Protein 2W01 (pdb70)

Secondary structure (DSSP, 8-state):
---EEEEEEEEEEE-TTHHHHGGGS-HHHHHHHHHHHHHHHHHHHHHTT-EEEEEETTEEEEEESSSS--TTHHHHHHHHHHHHHHHHHHHHHHHHTTT-PPP--EEEEEEEEEEEEEEE-SS-EEEEEESHHHHHHHHHHHT--TT-EEEEHHHHHHH-TTEEEEEEEEE--TT-SS-EEEEEEEEE-TTT-EESS----/--EEEEEEEEEEEEETTHHHHHTTS-HHHHHHHHHHHHHHHHHHHHHTT-EEEEEETTEEEEEESSSS--TTHHHHHHHHHHHHHHHHHHHHHHHHTTT-PPP-EEEEEEEEEEEEEEES-SSSPEEEEESHHHHHHHHHHHT--TT-EEEEHHHHHHH-TTEEEEEEEEE--SSS-SPEEEEEEEEE-TTT-EE--/---EEEEEEEEEEEEETTHHHHHTTS-HHHHHHHHHHHHHHHHHHHHHTT-EEEEEETTEEEEEESSSS--TTHHHHHHHHHHHHHHHHHHHHHHHHHTT-----EEEEEEEEEEEEEEEESSS-EEEEEESHHHHHHHHHHHTPPTT-EEE-HHHHHHH-TTEEEEEEEEE--TT-SS-EEEEEEEEE-TTT-EE----/----EEEEEEEEEEEETTHHHHGGGS-HHHHHHHHHHHHHHHHHHHHHTT-EEEEEETTEEEEEESSSS--TTHHHHHHHHHHHHHHHHHHHHHHHHHTTPPPP-EEEEEEEEEEEEEEES-TT--EEEEESHHHHHHHHHHHT--TT-EEEEHHHHHHH-TTEEEEEEEEE--TT-SS-EEEEEEEEE-TTT-EE---/--SEEEEEEEEEEEE-TTHHHHHTTS-HHHHHHHHHHHHHHHHHHHHHTT-EEEEEETTEEEEEESSSS--TTHHHHHHHHHHHHHHHHHHHHHHHHTTTSPPP--EEEEEEEEEEEEEEE-SS-EEEEEESHHHHHHHHHHHT--TTEEEEEHHHHHHH-TTEEEEEEEEE--TT-SS-EEEEEEEEE-TTT-EE---/--SEEEEEEEEEEEETTHHHHHTTS-HHHHHHHHHHHHHHHHHHHHHTT-EEEEE-SS-EEEEESSSS--TTHHHHHHHHHHHHHHHHHHHHHHHHHTTSPPP-EEEEEEEEEEEEEEEE-SS-EEEEEESHHHHHHHHHHHT--TTEEEEEHHHHHHH-TTEEE---EEE--TT-SSPEEEEEEEEE-TTT-EE--

Organism: Synechocystis sp. (strain ATCC 27184 / PCC 6803 / Kazusa) (NCBI:txid1111708)

InterPro domains:
  IPR001054 Adenylyl cyclase class-3/4/guanylyl cyclase [PF00211] (441-594)
  IPR001054 Adenylyl cyclase class-3/4/guanylyl cyclase [PS50125] (443-575)
  IPR001054 Adenylyl cyclase class-3/4/guanylyl cyclase [SM00044] (414-603)
  IPR001054 Adenylyl cyclase class-3/4/guanylyl cyclase [cd07302] (442-619)
  IPR007890 CHASE2 [PF05226] (27-339)
  IPR007890 CHASE2 [SM01080] (39-341)
  IPR029787 Nucleotide cyclase [G3DSA:3.30.70.1230] (431-635)
  IPR029787 Nucleotide cyclase [SSF55073] (435-620)
  IPR050697 Adenylyl/Guanylyl Cyclase Class-3/4 [PTHR43081] (352-624)

B-factor: mean 41.44, std 9.76, range [13.48, 147.81]

Radius of gyration: 35.94 Å; Cα contacts (8 Å, |Δi|>4): 2701; chains: 6; bounding box: 97×91×92 Å

Foldseek 3Di:
DAKDKDKKKKKKKAFFPPVPVVVVDDPVLLVVLQCLLVVLLVVLCVVLPWDFQDDDSGMTMIIAPPPHHDLQRLQSRLQSVLVSLVSQVVSQVVNVVVVHHGTFMFMFMEIDIWMWDWDDDDVDIGTDIDDPRSVVRVVQSVVTDGSWYKYFPRSDVSNDPQFAFPDWDWAAPPPRPHITIITTTQHGHPPRPGGSDDPDD/DFFDKDKKKKKKKFFPCLVVQVVPDDVVLLVVLLCLLCVQLVVLCVVLPWDWQDDDSGMTIIIADPPHHDQQSLLSSQQSVLVSLVSLVVSQVVSCVVVHDRTFMFMFMEIDIWIWDWDDDPPDTGTDTDDPRSVVRVVQRVPTDGLWYKYFVVSCVSNDDQFDFPDKDWADDPPDGHITIITTTQHGDPPSNGGRD/DPDKDKDKWKKKKKFFVCVVVCVVVDDPVLQVVLQCLLCVQLVVLCVVLVWAFQDDDRRMTMIIQQPPHGDQQSLQSSVLSVQVSLVVLVVSQCVQVVVVHDRTFMFMFMEIGIWMWDWDDDPPDIGTDTDDPRNVVRVVLRVPDDGLWYKYFPVSDVSNDDQFDFPDWDWDDDDPDPDITIITTTQHGHPPSNGGSDPD/DFPKDWDKKKKKKKFFPCVVVVVVVDDPVLLVVLLCLLVVQLVVLCVVLPWAFQDDDSGMTIIIQCPPHHDQQSLQSSLQSVLVSLVSQVVSQVVNVVVVHDRTFMFMFMEIHTWMWGQDDDPVDTGTDIDDPRNVVRVVQRVPDTGSWYKYWPVSDVSNDDQFAFDDWDWADDPPDDDITIITITAHGDPPRRRGSDD/DFAKDKDKWKKKKKFFVCVVVVCVVDDPVLSVVLLCLLVVQLVVLCVVLVWDFQDCDSGMTIIIQAPPPHDLASLQSRQLSVLVSLVSLVVSQVVSVVVVHDRTFMFMFMEIDIWMWGFDDDDVDTGTDIDDPRSVVSVVQRVVTDGSKYKYFVVSCVSNDDQWAFDDWDWDDDPDRPDTTIITITAHGHPPRPGGGDD/DQKDKDKKKKKKKFFFCVVVVCVVPDDVCLVVLVCLLVVVLVVLQVVLVWDWQDADSGITIIIQPPPHHDLQSLQSRLLSVLVSLVVQVVSQVVVVVVPDDGTFMFMFMEIDIWMWDWDDDPVDIGTDTDDPRNVVSVVQRVVDTGSKYKYFPVSDVSNDDQFAWDDWDFADDDPDDGTTIITITAAGHPPRPGGPD

Solvent-accessible surface area: 49942 Å² total; per-residue (Å²): 79,48,9,18,55,9,88,2,2,0,0,1,0,36,1,68,46,14,39,66,97,0,80,73,33,72,25,102,54,0,0,91,1,0,42,36,0,0,16,52,0,9,91,6,0,66,99,7,44,14,36,57,19,18,17,39,28,16,2,0,7,0,1,0,2,1,76,90,48,107,162,49,14,5,12,25,0,0,0,0,0,0,39,0,11,45,11,9,140,92,0,24,136,88,0,67,69,83,65,23,152,72,10,102,0,0,0,0,0,2,20,14,86,1,3,0,0,65,2,6,25,140,189,90,82,34,48,2,9,6,4,40,51,13,62,28,0,52,106,1,10,59,66,2,88,30,38,44,0,8,0,7,36,70,0,38,135,56,9,27,127,110,7,82,51,109,26,86,118,89,11,101,13,181,88,33,156,83,81,22,58,0,60,27,2,26,2,3,8,119,104,59,93,33,45,34,76,118,155,162,227,208,34,28,67,61,52,80,4,3,0,0,2,3,30,2,60,53,5,23,82,55,1,78,68,26,19,18,43,1,0,10,82,2,0,42,19,0,0,29,65,0,12,92,7,0,100,134,13,52,13,39,29,7,15,1,59,18,29,5,1,7,0,1,1,3,2,86,112,62,138,155,39,10,2,4,69,0,0,0,0,0,0,39,0,17,42,6,12,163,90,0,23,107,96,0,72,47,22,21,8,132,82,13,91,0,0,0,0,0,3,24,12,90,1,1,3,4,80,4,1,29,161,152,228,57,55,57,4,7,8,4,42,53,12,63,18,0,63,87,0,9,68,52,3,92,26,41,43,0,8,0,5,29,78,0,29,130,50,5,28,141,100,7,94,44,117,31,82,114,90,12,115,1,123,77,70,185,107,74,31,51,2,68,35,2,30,2,3,10,113,96,59,87,44,68,30,138,123,132,50,22,54,77,57,85,4,2,0,0,1,1,30,1,62,48,8,24,62,61,1,78,73,35,82,23,104,35,0,8,130,0,0,45,31,0,0,29,62,0,3,85,2,0,90,136,11,51,15,39,33,14,23,8,55,20,15,0,0,8,0,1,1,4,1,72,109,69,112,160,59,13,5,5,52,0,0,0,0,0,0,45,0,10,35,4,10,117,97,1,30,88,83,0,79,51,114,63,38,50,76,7,96,0,0,0,0,0,1,19,12,89,2,3,2,6,89,5,6,18,159,171,100,94,36,44,4,8,5,3,42,54,16,73,41,0,69,85,0,9,49,20,1,8,18,30,3,0,1,0,7,48,74,0,30,152,53,7,29,137,98,7,91,48,84,23,82,34,80,6,106,8,163,85,60,191,86,77,16,54,2,59,5,3,27,3,3,9,112,95,59,94,42,58,32,54,81,144,228,67,47,11,51,73,46,88,2,3,0,0,0,3,28,1,69,47,9,30,76,57,1,82,69,21,71,26,76,56,0,0,49,1,0,8,15,0,0,23,62,0,6,85,6,0,97,131,7,50,16,40,26,12,10,2,41,21,21,1,0,8,0,1,0,5,3,62,103,67,108,184,57,15,4,11,30,0,0,0,0,0,0,42,0,9,40,5,11,100,77,1,25,123,96,0,73,66,97,72,12,82,82,11,89,0,0,0,0,0,1,18,12,86,2,1,1,0,39,0,3,7,166,180,86,76,54,75,2,5,5,3,44,49,14,64,26,0,77,82,0,10,67,70,7,89,27,38,41,0,8,0,4,40,63,0,36,138,58,10,25,135,105,9,91,49,102,32,79,109,94,7,106,6,115,72,33,169,106,81,33,51,0,65,26,3,25,2,3,11,108,93,58,101,35,64,23,93,175,224,94,51,10,62,68,57,86,4,2,0,0,1,1,28,1,71,48,13,32,75,66,1,73,70,39,77,24,108,55,0,1,91,0,0,32,34,0,0,24,57,0,0,81,13,0,78,139,7,42,12,40,31,10,23,0,38,18,13,5,0,6,0,0,0,2,0,60,103,74,98,170,42,11,4,6,30,0,0,0,0,0,0,49,0,12,37,20,14,128,93,0,24,116,82,1,68,67,72,72,19,145,70,13,98,0,0,0,0,0,2,19,16,86,0,2,2,2,41,9,3,26,166,160,96,70,60,23,12,12,9,5,25,46,14,55,6,0,65,52,0,10,68,75,5,95,29,40,40,0,13,0,3,36,63,0,38,151,60,10,30,122,110,7,96,50,113,31,90,119,82,2,98,13,195,75,38,174,71,87,48,52,0,59,35,4,24,0,3,9,113,93,54,93,34,78,48,75,204,125,44,7,31,72,43,80,4,3,0,0,0,0,27,2,67,42,8,32,79,49,1,95,78,45,85,39,96,89,0,7,101,9,0,37,54,0,0,19,47,0,7,103,8,0,97,138,13,49,17,36,44,9,12,14,41,26,31,0,0,8,0,0,0,1,2,75,104,66,107,188,53,11,3,4,27,0,0,0,0,0,0,35,0,10,36,5,8,136,105,1,21,114,81,2,63,54,99,65,45,91,78,17,102,1,0,0,0,0,1,20,12,101,3,2,0,0,71,0,5,16,174,135,82,93,26,46,0,6,2,3,39,55,12,46,24,0,60,64,1,10,52,58,4,97,35,33,36,0,6,0,6,38,73,0,24,115,55,14,13,141,111,7,89,52,96,46,77,108,91,34,117,5,146,84,31,181,89,66,29,51,0,59,18,4,16,0,1,9,114,102,54,86,44,61,33,124

CATH classification: 3.30.70.1230

Structure (mmCIF, N/CA/C/O backbone):
data_2W01
#
_entry.id   2W01
#
_cell.length_a   62.445
_cell.length_b   84.090
_cell.length_c   115.328
_cell.angle_alpha   90.00
_cell.angle_beta   97.40
_cell.angle_gamma   90.00
#
_symmetry.space_group_name_H-M   'P 1 21 1'
#
loop_
_entity.id
_entity.type
_entity.pdbx_description
1 polymer 'ADENYLATE CYCLASE'
2 water water
#
loop_
_atom_site.group_PDB
_atom_site.id
_atom_site.type_symbol
_atom_site.label_atom_id
_atom_site.label_alt_id
_atom_site.label_comp_id
_atom_site.label_asym_id
_atom_site.label_entity_id
_atom_site.label_seq_id
_atom_site.pdbx_PDB_ins_code
_atom_site.Cartn_x
_atom_site.Cartn_y
_atom_site.Cartn_z
_atom_site.occupancy
_atom_site.B_iso_or_equiv
_atom_site.auth_seq_id
_atom_site.auth_comp_id
_atom_site.auth_asym_id
_atom_site.auth_atom_id
_atom_site.pdbx_PDB_model_num
ATOM 1 N N . MET A 1 8 ? -1.524 -13.371 -74.498 1.00 61.32 435 MET A N 1
ATOM 2 C CA . MET A 1 8 ? -0.309 -14.016 -75.066 1.00 61.28 435 MET A CA 1
ATOM 3 C C . MET A 1 8 ? -0.733 -15.219 -75.896 1.00 60.20 435 MET A C 1
ATOM 4 O O . MET A 1 8 ? -0.107 -15.520 -76.919 1.00 60.81 435 MET A O 1
ATOM 9 N N . GLY A 1 9 ? -1.799 -15.896 -75.459 1.00 58.59 436 GLY A N 1
ATOM 10 C CA . GLY A 1 9 ? -2.199 -17.175 -76.064 1.00 55.67 436 GLY A CA 1
ATOM 11 C C . GLY A 1 9 ? -1.570 -18.332 -75.289 1.00 53.85 436 GLY A C 1
ATOM 12 O O . GLY A 1 9 ? -2.082 -19.458 -75.309 1.00 54.26 436 GLY A O 1
ATOM 13 N N . GLY A 1 10 ? -0.449 -18.046 -74.630 1.00 51.49 437 GLY A N 1
ATOM 14 C CA . GLY A 1 10 ? 0.139 -18.910 -73.625 1.00 49.11 437 GLY A CA 1
ATOM 15 C C . GLY A 1 10 ? 1.609 -19.245 -73.812 1.00 46.94 437 GLY A C 1
ATOM 16 O O . GLY A 1 10 ? 1.943 -19.922 -74.750 1.00 47.31 437 GLY A O 1
ATOM 17 N N . ASP A 1 11 ? 2.476 -18.802 -72.898 1.00 45.41 438 ASP A N 1
ATOM 18 C CA . ASP A 1 11 ? 3.873 -19.254 -72.871 1.00 43.36 438 ASP A CA 1
ATOM 19 C C . ASP A 1 11 ? 4.319 -19.623 -71.455 1.00 41.53 438 ASP A C 1
ATOM 20 O O . ASP A 1 11 ? 4.018 -18.918 -70.528 1.00 42.08 438 ASP A O 1
ATOM 25 N N . ARG A 1 12 ? 5.041 -20.728 -71.294 1.00 39.77 439 ARG A N 1
ATOM 26 C CA . ARG A 1 12 ? 5.747 -21.036 -70.041 1.00 37.87 439 ARG A CA 1
ATOM 27 C C . ARG A 1 12 ? 7.230 -20.619 -70.137 1.00 37.77 439 ARG A C 1
ATOM 28 O O . ARG A 1 12 ? 7.928 -21.033 -71.043 1.00 36.95 439 ARG A O 1
ATOM 36 N N . ARG A 1 13 ? 7.702 -19.810 -69.192 1.00 37.08 440 ARG A N 1
ATOM 37 C CA . ARG A 1 13 ? 9.026 -19.220 -69.273 1.00 36.68 440 ARG A CA 1
ATOM 38 C C . ARG A 1 13 ? 9.537 -18.749 -67.893 1.00 35.87 440 ARG A C 1
ATOM 39 O O . ARG A 1 13 ? 8.744 -18.518 -66.980 1.00 34.35 440 ARG A O 1
ATOM 47 N N . PRO A 1 14 ? 10.877 -18.688 -67.750 1.00 35.19 441 PRO A N 1
ATOM 48 C CA . PRO A 1 14 ? 11.526 -18.025 -66.652 1.00 35.24 441 PRO A CA 1
ATOM 49 C C . PRO A 1 14 ? 11.269 -16.512 -66.611 1.00 35.42 441 PRO A C 1
ATOM 50 O O . PRO A 1 14 ? 11.597 -15.757 -67.537 1.00 34.89 441 PRO A O 1
ATOM 54 N N . ILE A 1 15 ? 10.739 -16.058 -65.495 1.00 34.65 442 ILE A N 1
ATOM 55 C CA . ILE A 1 15 ? 10.722 -14.644 -65.282 1.00 35.28 442 ILE A CA 1
ATOM 56 C C . ILE A 1 15 ? 11.087 -14.368 -63.827 1.00 34.45 442 ILE A C 1
ATOM 57 O O . ILE A 1 15 ? 11.232 -15.292 -63.008 1.00 34.46 442 ILE A O 1
ATOM 62 N N . THR A 1 16 ? 11.244 -13.088 -63.521 1.00 32.62 443 THR A N 1
ATOM 63 C CA . THR A 1 16 ? 11.487 -12.679 -62.179 1.00 31.07 443 THR A CA 1
ATOM 64 C C . THR A 1 16 ? 10.265 -11.906 -61.672 1.00 31.65 443 THR A C 1
ATOM 65 O O . THR A 1 16 ? 9.810 -10.976 -62.291 1.00 31.25 443 THR A O 1
ATOM 69 N N . ILE A 1 17 ? 9.717 -12.351 -60.549 1.00 32.29 444 ILE A N 1
ATOM 70 C CA . ILE A 1 17 ? 8.459 -11.800 -60.034 1.00 32.79 444 ILE A CA 1
ATOM 71 C C . ILE A 1 17 ? 8.784 -11.029 -58.775 1.00 31.60 444 ILE A C 1
ATOM 72 O O . ILE A 1 17 ? 9.570 -11.506 -57.983 1.00 32.37 444 ILE A O 1
ATOM 77 N N . LEU A 1 18 ? 8.257 -9.811 -58.669 1.00 30.60 445 LEU A N 1
ATOM 78 C CA . LEU A 1 18 ? 8.390 -8.947 -57.507 1.00 29.87 445 LEU A CA 1
ATOM 79 C C . LEU A 1 18 ? 6.988 -8.618 -57.016 1.00 30.60 445 LEU A C 1
ATOM 80 O O . LEU A 1 18 ? 6.045 -8.344 -57.784 1.00 30.52 445 LEU A O 1
ATOM 85 N N . THR A 1 19 ? 6.845 -8.644 -55.714 1.00 31.43 446 THR A N 1
ATOM 86 C CA . THR A 1 19 ? 5.576 -8.321 -55.113 1.00 32.81 446 THR A CA 1
ATOM 87 C C . THR A 1 19 ? 5.841 -7.457 -53.851 1.00 33.18 446 THR A C 1
ATOM 88 O O . THR A 1 19 ? 6.780 -7.716 -53.098 1.00 33.98 446 THR A O 1
ATOM 92 N N . SER A 1 20 ? 5.063 -6.409 -53.665 1.00 33.75 447 SER A N 1
ATOM 93 C CA . SER A 1 20 ? 5.232 -5.533 -52.489 1.00 35.06 447 SER A CA 1
ATOM 94 C C . SER A 1 20 ? 3.937 -5.440 -51.709 1.00 35.44 447 SER A C 1
ATOM 95 O O . SER A 1 20 ? 2.867 -5.679 -52.211 1.00 35.11 447 SER A O 1
ATOM 98 N N . ASP A 1 21 ? 4.033 -5.099 -50.449 1.00 36.76 448 ASP A N 1
ATOM 99 C CA . ASP A 1 21 ? 2.831 -4.989 -49.699 1.00 37.48 448 ASP A CA 1
ATOM 100 C C . ASP A 1 21 ? 3.115 -4.010 -48.589 1.00 38.01 448 ASP A C 1
ATOM 101 O O . ASP A 1 21 ? 4.285 -3.732 -48.302 1.00 38.42 448 ASP A O 1
ATOM 106 N N . LEU A 1 22 ? 2.066 -3.415 -48.037 1.00 38.19 449 LEU A N 1
ATOM 107 C CA . LEU A 1 22 ? 2.200 -2.352 -47.058 1.00 39.26 449 LEU A CA 1
ATOM 108 C C . LEU A 1 22 ? 1.973 -2.846 -45.619 1.00 40.92 449 LEU A C 1
ATOM 109 O O . LEU A 1 22 ? 1.132 -2.327 -44.930 1.00 41.94 449 LEU A O 1
ATOM 114 N N . ARG A 1 23 ? 2.757 -3.828 -45.186 1.00 43.00 450 ARG A N 1
ATOM 115 C CA . ARG A 1 23 ? 2.857 -4.279 -43.789 1.00 44.28 450 ARG A CA 1
ATOM 116 C C . ARG A 1 23 ? 1.845 -3.595 -42.839 1.00 45.58 450 ARG A C 1
ATOM 117 O O . ARG A 1 23 ? 2.102 -2.486 -42.339 1.00 46.55 450 ARG A O 1
ATOM 125 N N . GLY A 1 24 ? 0.676 -4.204 -42.646 1.00 46.33 451 GLY A N 1
ATOM 126 C CA . GLY A 1 24 ? -0.319 -3.619 -41.745 1.00 48.30 451 GLY A CA 1
ATOM 127 C C . GLY A 1 24 ? -1.044 -2.302 -42.033 1.00 49.05 451 GLY A C 1
ATOM 128 O O . GLY A 1 24 ? -1.551 -1.686 -41.099 1.00 50.52 451 GLY A O 1
ATOM 129 N N . PHE A 1 25 ? -1.133 -1.869 -43.297 1.00 49.14 452 PHE A N 1
ATOM 130 C CA . PHE A 1 25 ? -1.948 -0.696 -43.662 1.00 48.35 452 PHE A CA 1
ATOM 131 C C . PHE A 1 25 ? -3.450 -1.042 -43.794 1.00 49.47 452 PHE A C 1
ATOM 132 O O . PHE A 1 25 ? -4.306 -0.188 -43.554 1.00 49.14 452 PHE A O 1
ATOM 140 N N . THR A 1 26 ? -3.740 -2.290 -44.192 1.00 50.77 453 THR A N 1
ATOM 141 C CA . THR A 1 26 ? -5.063 -2.926 -44.130 1.00 51.97 453 THR A CA 1
ATOM 142 C C . THR A 1 26 ? -5.779 -2.534 -42.840 1.00 52.66 453 THR A C 1
ATOM 143 O O . THR A 1 26 ? -6.855 -1.917 -42.847 1.00 53.02 453 THR A O 1
ATOM 147 N N . SER A 1 27 ? -5.137 -2.919 -41.740 1.00 53.23 454 SER A N 1
ATOM 148 C CA . SER A 1 27 ? -5.609 -2.733 -40.380 1.00 53.86 454 SER A CA 1
ATOM 149 C C . SER A 1 27 ? -5.845 -1.250 -40.149 1.00 53.68 454 SER A C 1
ATOM 150 O O . SER A 1 27 ? -6.980 -0.797 -40.175 1.00 53.91 454 SER A O 1
ATOM 153 N N . THR A 1 28 ? -4.760 -0.501 -39.975 1.00 53.80 455 THR A N 1
ATOM 154 C CA . THR A 1 28 ? -4.806 0.927 -39.612 1.00 53.36 455 THR A CA 1
ATOM 155 C C . THR A 1 28 ? -5.587 1.869 -40.584 1.00 53.22 455 THR A C 1
ATOM 156 O O . THR A 1 28 ? -5.910 2.998 -40.216 1.00 53.06 455 THR A O 1
ATOM 160 N N . SER A 1 29 ? -5.876 1.432 -41.815 1.00 53.35 456 SER A N 1
ATOM 161 C CA . SER A 1 29 ? -6.680 2.255 -42.738 1.00 52.98 456 SER A CA 1
ATOM 162 C C . SER A 1 29 ? -8.148 2.391 -42.287 1.00 52.74 456 SER A C 1
ATOM 163 O O . SER A 1 29 ? -8.849 3.326 -42.687 1.00 52.45 456 SER A O 1
ATOM 166 N N . GLU A 1 30 ? -8.603 1.430 -41.487 1.00 52.21 457 GLU A N 1
ATOM 167 C CA . GLU A 1 30 ? -9.940 1.446 -40.907 1.00 51.77 457 GLU A CA 1
ATOM 168 C C . GLU A 1 30 ? -10.200 2.743 -40.118 1.00 51.81 457 GLU A C 1
ATOM 169 O O . GLU A 1 30 ? -11.351 3.173 -40.012 1.00 51.96 457 GLU A O 1
ATOM 175 N N . GLY A 1 31 ? -9.132 3.359 -39.582 1.00 51.49 458 GLY A N 1
ATOM 176 C CA . GLY A 1 31 ? -9.232 4.636 -38.850 1.00 50.97 458 GLY A CA 1
ATOM 177 C C . GLY A 1 31 ? -9.325 5.913 -39.696 1.00 50.55 458 GLY A C 1
ATOM 178 O O . GLY A 1 31 ? -9.587 6.999 -39.166 1.00 51.65 458 GLY A O 1
ATOM 179 N N . LEU A 1 32 ? -9.148 5.799 -41.005 1.00 49.23 459 LEU A N 1
ATOM 180 C CA . LEU A 1 32 ? -8.946 6.960 -41.865 1.00 48.22 459 LEU A CA 1
ATOM 181 C C . LEU A 1 32 ? -10.199 7.334 -42.604 1.00 47.26 459 LEU A C 1
ATOM 182 O O . LEU A 1 32 ? -11.017 6.481 -42.892 1.00 46.91 459 LEU A O 1
ATOM 187 N N . ASN A 1 33 ? -10.361 8.603 -42.941 1.00 46.85 460 ASN A N 1
ATOM 188 C CA . ASN A 1 33 ? -11.478 8.919 -43.835 1.00 47.47 460 ASN A CA 1
ATOM 189 C C . ASN A 1 33 ? -11.232 8.401 -45.285 1.00 46.26 460 ASN A C 1
ATOM 190 O O . ASN A 1 33 ? -10.106 8.401 -45.746 1.00 46.59 460 ASN A O 1
ATOM 195 N N . PRO A 1 34 ? -12.283 7.938 -45.983 1.00 45.74 461 PRO A N 1
ATOM 196 C CA . PRO A 1 34 ? -12.149 7.243 -47.284 1.00 44.86 461 PRO A CA 1
ATOM 197 C C . PRO A 1 34 ? -11.334 7.977 -48.348 1.00 44.61 461 PRO A C 1
ATOM 198 O O . PRO A 1 34 ? -10.682 7.332 -49.183 1.00 44.41 461 PRO A O 1
ATOM 202 N N . GLU A 1 35 ? -11.366 9.304 -48.313 1.00 44.08 462 GLU A N 1
ATOM 203 C CA . GLU A 1 35 ? -10.543 10.114 -49.192 1.00 44.14 462 GLU A CA 1
ATOM 204 C C . GLU A 1 35 ? -9.066 10.061 -48.844 1.00 43.51 462 GLU A C 1
ATOM 205 O O . GLU A 1 35 ? -8.244 10.099 -49.750 1.00 43.34 462 GLU A O 1
ATOM 211 N N . GLU A 1 36 ? -8.747 9.994 -47.547 1.00 43.19 463 GLU A N 1
ATOM 212 C CA . GLU A 1 36 ? -7.366 9.853 -47.059 1.00 43.37 463 GLU A CA 1
ATOM 213 C C . GLU A 1 36 ? -6.754 8.502 -47.451 1.00 42.46 463 GLU A C 1
ATOM 214 O O . GLU A 1 36 ? -5.587 8.456 -47.843 1.00 42.62 463 GLU A O 1
ATOM 220 N N . VAL A 1 37 ? -7.516 7.411 -47.292 1.00 41.62 464 VAL A N 1
ATOM 221 C CA . VAL A 1 37 ? -7.071 6.054 -47.716 1.00 40.65 464 VAL A CA 1
ATOM 222 C C . VAL A 1 37 ? -6.738 6.077 -49.206 1.00 39.83 464 VAL A C 1
ATOM 223 O O . VAL A 1 37 ? -5.645 5.747 -49.610 1.00 39.96 464 VAL A O 1
ATOM 227 N N . VAL A 1 38 ? -7.682 6.522 -50.015 1.00 38.59 465 VAL A N 1
ATOM 228 C CA . VAL A 1 38 ? -7.483 6.589 -51.462 1.00 38.75 465 VAL A CA 1
ATOM 229 C C . VAL A 1 38 ? -6.292 7.475 -51.875 1.00 38.38 465 VAL A C 1
ATOM 230 O O . VAL A 1 38 ? -5.595 7.145 -52.839 1.00 38.59 465 VAL A O 1
ATOM 234 N N . LYS A 1 39 ? -6.059 8.564 -51.130 1.00 38.02 466 LYS A N 1
ATOM 235 C CA . LYS A 1 39 ? -5.036 9.570 -51.460 1.00 37.91 466 LYS A CA 1
ATOM 236 C C . LYS A 1 39 ? -3.639 9.049 -51.158 1.00 36.85 466 LYS A C 1
ATOM 237 O O . LYS A 1 39 ? -2.714 9.190 -51.971 1.00 37.06 466 LYS A O 1
ATOM 243 N N . VAL A 1 40 ? -3.485 8.475 -49.970 1.00 36.19 467 VAL A N 1
ATOM 244 C CA . VAL A 1 40 ? -2.239 7.857 -49.546 1.00 35.60 467 VAL A CA 1
ATOM 245 C C . VAL A 1 40 ? -1.833 6.733 -50.510 1.00 35.52 467 VAL A C 1
ATOM 246 O O . VAL A 1 40 ? -0.660 6.590 -50.866 1.00 36.03 467 VAL A O 1
ATOM 250 N N . LEU A 1 41 ? -2.821 5.964 -50.945 1.00 35.26 468 LEU A N 1
ATOM 251 C CA . LEU A 1 41 ? -2.624 4.841 -51.824 1.00 35.27 468 LEU A CA 1
ATOM 252 C C . LEU A 1 41 ? -2.237 5.284 -53.238 1.00 35.88 468 LEU A C 1
ATOM 253 O O . LEU A 1 41 ? -1.423 4.654 -53.917 1.00 35.94 468 LEU A O 1
ATOM 258 N N . ASN A 1 42 ? -2.828 6.366 -53.694 1.00 36.56 469 ASN A N 1
ATOM 259 C CA . ASN A 1 42 ? -2.494 6.890 -55.010 1.00 36.83 469 ASN A CA 1
ATOM 260 C C . ASN A 1 42 ? -1.080 7.510 -55.034 1.00 36.15 469 ASN A C 1
ATOM 261 O O . ASN A 1 42 ? -0.357 7.344 -56.009 1.00 36.91 469 ASN A O 1
ATOM 266 N N . ILE A 1 43 ? -0.714 8.221 -53.972 1.00 34.30 470 ILE A N 1
ATOM 267 C CA . ILE A 1 43 ? 0.628 8.745 -53.798 1.00 34.19 470 ILE A CA 1
ATOM 268 C C . ILE A 1 43 ? 1.671 7.601 -53.839 1.00 33.97 470 ILE A C 1
ATOM 269 O O . ILE A 1 43 ? 2.651 7.691 -54.562 1.00 32.52 470 ILE A O 1
ATOM 274 N N . TYR A 1 44 ? 1.432 6.558 -53.044 1.00 33.49 471 TYR A N 1
ATOM 275 C CA . TYR A 1 44 ? 2.246 5.362 -53.050 1.00 34.13 471 TYR A CA 1
ATOM 276 C C . TYR A 1 44 ? 2.325 4.649 -54.436 1.00 33.63 471 TYR A C 1
ATOM 277 O O . TYR A 1 44 ? 3.413 4.401 -54.980 1.00 34.38 471 TYR A O 1
ATOM 286 N N . PHE A 1 45 ? 1.186 4.372 -55.008 1.00 32.94 472 PHE A N 1
ATOM 287 C CA . PHE A 1 45 ? 1.108 3.704 -56.317 1.00 34.58 472 PHE A CA 1
ATOM 288 C C . PHE A 1 45 ? 1.743 4.480 -57.459 1.00 34.52 472 PHE A C 1
ATOM 289 O O . PHE A 1 45 ? 2.429 3.892 -58.284 1.00 35.08 472 PHE A O 1
ATOM 297 N N . GLY A 1 46 ? 1.486 5.788 -57.500 1.00 34.39 473 GLY A N 1
ATOM 298 C CA . GLY A 1 46 ? 2.078 6.691 -58.473 1.00 34.78 473 GLY A CA 1
ATOM 299 C C . GLY A 1 46 ? 3.583 6.692 -58.401 1.00 35.17 473 GLY A C 1
ATOM 300 O O . GLY A 1 46 ? 4.232 6.529 -59.408 1.00 36.20 473 GLY A O 1
ATOM 301 N N . LYS A 1 47 ? 4.123 6.891 -57.199 1.00 35.47 474 LYS A N 1
ATOM 302 C CA . LYS A 1 47 ? 5.551 6.841 -56.913 1.00 35.58 474 LYS A CA 1
ATOM 303 C C . LYS A 1 47 ? 6.209 5.468 -57.213 1.00 35.38 474 LYS A C 1
ATOM 304 O O . LYS A 1 47 ? 7.272 5.414 -57.848 1.00 34.81 474 LYS A O 1
ATOM 310 N N . MET A 1 48 ? 5.595 4.362 -56.784 1.00 35.28 475 MET A N 1
ATOM 311 C CA . MET A 1 48 ? 6.129 3.023 -57.145 1.00 35.30 475 MET A CA 1
ATOM 312 C C . MET A 1 48 ? 6.155 2.779 -58.651 1.00 35.18 475 MET A C 1
ATOM 313 O O . MET A 1 48 ? 7.097 2.154 -59.152 1.00 34.46 475 MET A O 1
ATOM 318 N N . ALA A 1 49 ? 5.094 3.212 -59.337 1.00 34.40 476 ALA A N 1
ATOM 319 C CA . ALA A 1 49 ? 4.917 3.042 -60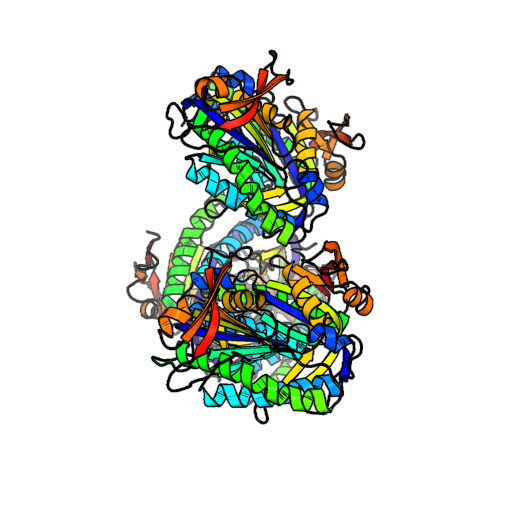.808 1.00 35.42 476 ALA A CA 1
ATOM 320 C C . ALA A 1 49 ? 6.012 3.737 -61.610 1.00 35.53 476 ALA A C 1
ATOM 321 O O . ALA A 1 49 ? 6.436 3.245 -62.628 1.00 35.31 476 ALA A O 1
ATOM 323 N N . ASP A 1 50 ? 6.456 4.884 -61.112 1.00 36.76 477 ASP A N 1
ATOM 324 C CA . ASP A 1 50 ? 7.672 5.551 -61.583 1.00 37.19 477 ASP A CA 1
ATOM 325 C C . ASP A 1 50 ? 8.925 4.722 -61.462 1.00 36.71 477 ASP A C 1
ATOM 326 O O . ASP A 1 50 ? 9.640 4.592 -62.420 1.00 36.58 477 ASP A O 1
ATOM 331 N N . VAL A 1 51 ? 9.203 4.151 -60.297 1.00 37.36 478 VAL A N 1
ATOM 332 C CA . VAL A 1 51 ? 10.413 3.344 -60.174 1.00 37.59 478 VAL A CA 1
ATOM 333 C C . VAL A 1 51 ? 10.361 2.038 -60.981 1.00 36.46 478 VAL A C 1
ATOM 334 O O . VAL A 1 51 ? 11.349 1.680 -61.586 1.00 36.52 478 VAL A O 1
ATOM 338 N N . ILE A 1 52 ? 9.206 1.377 -61.033 1.00 35.71 479 ILE A N 1
ATOM 339 C CA . ILE A 1 52 ? 9.019 0.147 -61.810 1.00 34.88 479 ILE A CA 1
ATOM 340 C C . ILE A 1 52 ? 9.297 0.339 -63.305 1.00 36.46 479 ILE A C 1
ATOM 341 O O . ILE A 1 52 ? 10.009 -0.467 -63.942 1.00 36.54 479 ILE A O 1
ATOM 346 N N . THR A 1 53 ? 8.731 1.424 -63.836 1.00 37.13 480 THR A N 1
ATOM 347 C CA . THR A 1 53 ? 8.841 1.837 -65.209 1.00 37.83 480 THR A CA 1
ATOM 348 C C . THR A 1 53 ? 10.282 2.179 -65.578 1.00 38.23 480 THR A C 1
ATOM 349 O O . THR A 1 53 ? 10.776 1.717 -66.602 1.00 38.54 480 THR A O 1
ATOM 353 N N . HIS A 1 54 ? 10.969 2.913 -64.705 1.00 38.60 481 HIS A N 1
ATOM 354 C CA . HIS A 1 54 ? 12.393 3.224 -64.836 1.00 38.56 481 HIS A CA 1
ATOM 355 C C . HIS A 1 54 ? 13.223 1.937 -64.880 1.00 38.58 481 HIS A C 1
ATOM 356 O O . HIS A 1 54 ? 14.234 1.861 -65.567 1.00 39.26 481 HIS A O 1
ATOM 363 N N . HIS A 1 55 ? 12.801 0.906 -64.168 1.00 37.22 482 HIS A N 1
ATOM 364 C CA . HIS A 1 55 ? 13.512 -0.348 -64.282 1.00 36.45 482 HIS A CA 1
ATOM 365 C C . HIS A 1 55 ? 12.982 -1.381 -65.287 1.00 36.08 482 HIS A C 1
ATOM 366 O O . HIS A 1 55 ? 13.424 -2.539 -65.279 1.00 35.21 482 HIS A O 1
ATOM 373 N N . GLY A 1 56 ? 12.039 -0.966 -66.134 1.00 36.13 483 GLY A N 1
ATOM 374 C CA . GLY A 1 56 ? 11.497 -1.859 -67.195 1.00 36.10 483 GLY A CA 1
ATOM 375 C C . GLY A 1 56 ? 10.703 -3.053 -66.678 1.00 36.14 483 GLY A C 1
ATOM 376 O O . GLY A 1 56 ? 10.708 -4.121 -67.279 1.00 35.84 483 GLY A O 1
ATOM 377 N N . GLY A 1 57 ? 10.037 -2.871 -65.546 1.00 35.86 484 GLY A N 1
ATOM 378 C CA . GLY A 1 57 ? 9.044 -3.825 -65.096 1.00 36.39 484 GLY A CA 1
ATOM 379 C C . GLY A 1 57 ? 7.609 -3.624 -65.605 1.00 36.47 484 GLY A C 1
ATOM 380 O O . GLY A 1 57 ? 7.182 -2.503 -65.954 1.00 35.27 484 GLY A O 1
ATOM 381 N N . THR A 1 58 ? 6.883 -4.740 -65.611 1.00 36.74 485 THR A N 1
ATOM 382 C CA . THR A 1 58 ? 5.484 -4.825 -65.999 1.00 38.24 485 THR A CA 1
ATOM 383 C C . THR A 1 58 ? 4.600 -4.899 -64.759 1.00 38.80 485 THR A C 1
ATOM 384 O O . THR A 1 58 ? 4.689 -5.847 -63.979 1.00 38.75 485 THR A O 1
ATOM 388 N N . ILE A 1 59 ? 3.818 -3.846 -64.524 1.00 40.24 486 ILE A N 1
ATOM 389 C CA . ILE A 1 59 ? 2.845 -3.846 -63.427 1.00 40.93 486 ILE A CA 1
ATOM 390 C C . ILE A 1 59 ? 1.725 -4.789 -63.798 1.00 40.70 486 ILE A C 1
ATOM 391 O O . ILE A 1 59 ? 0.874 -4.476 -64.585 1.00 39.94 486 ILE A O 1
ATOM 396 N N . ASP A 1 60 ? 1.761 -5.986 -63.251 1.00 42.33 487 ASP A N 1
ATOM 397 C CA . ASP A 1 60 ? 0.728 -6.942 -63.577 1.00 43.24 487 ASP A CA 1
ATOM 398 C C . ASP A 1 60 ? -0.576 -6.627 -62.836 1.00 43.66 487 ASP A C 1
ATOM 399 O O . ASP A 1 60 ? -1.645 -6.682 -63.424 1.00 43.46 487 ASP A O 1
ATOM 404 N N . GLU A 1 61 ? -0.480 -6.300 -61.549 1.00 44.81 488 GLU A N 1
ATOM 405 C CA . GLU A 1 61 ? -1.650 -5.824 -60.830 1.00 46.32 488 GLU A CA 1
ATOM 406 C C . GLU A 1 61 ? -1.419 -5.024 -59.538 1.00 46.38 488 GLU A C 1
ATOM 407 O O . GLU A 1 61 ? -0.387 -5.158 -58.876 1.00 45.32 488 GLU A O 1
ATOM 413 N N . PHE A 1 62 ? -2.406 -4.165 -59.257 1.00 47.63 489 PHE A N 1
ATOM 414 C CA . PHE A 1 62 ? -2.586 -3.402 -58.012 1.00 49.07 489 PHE A CA 1
ATOM 415 C C . PHE A 1 62 ? -3.671 -4.131 -57.228 1.00 50.06 489 PHE A C 1
ATOM 416 O O . PHE A 1 62 ? -4.764 -4.326 -57.748 1.00 49.98 489 PHE A O 1
ATOM 424 N N . MET A 1 63 ? -3.348 -4.563 -56.007 1.00 51.52 490 MET A N 1
ATOM 425 C CA . MET A 1 63 ? -4.171 -5.544 -55.254 1.00 53.51 490 MET A CA 1
ATOM 426 C C . MET A 1 63 ? -4.331 -5.031 -53.848 1.00 51.82 490 MET A C 1
ATOM 427 O O . MET A 1 63 ? -3.550 -5.433 -52.961 1.00 50.81 490 MET A O 1
ATOM 432 N N . GLY A 1 64 ? -5.345 -4.186 -53.640 1.00 50.81 491 GLY A N 1
ATOM 433 C CA . GLY A 1 64 ? -5.584 -3.561 -52.337 1.00 49.51 491 GLY A CA 1
ATOM 434 C C . GLY A 1 64 ? -4.437 -2.604 -52.032 1.00 48.74 491 GLY A C 1
ATOM 435 O O . GLY A 1 64 ? -4.443 -1.487 -52.518 1.00 48.93 491 GLY A O 1
ATOM 436 N N . ASP A 1 65 ? -3.439 -3.053 -51.262 1.00 47.18 492 ASP A N 1
ATOM 437 C CA . ASP A 1 65 ? -2.222 -2.242 -51.046 1.00 46.61 492 ASP A CA 1
ATOM 438 C C . ASP A 1 65 ? -0.973 -3.001 -51.463 1.00 44.88 492 ASP A C 1
ATOM 439 O O . ASP A 1 65 ? 0.066 -2.912 -50.843 1.00 45.58 492 ASP A O 1
ATOM 444 N N . GLY A 1 66 ? -1.086 -3.764 -52.531 1.00 43.65 493 GLY A N 1
ATOM 445 C CA . GLY A 1 66 ? 0.002 -4.577 -52.985 1.00 40.88 493 GLY A CA 1
ATOM 446 C C . GLY A 1 66 ? 0.159 -4.321 -54.450 1.00 39.45 493 GLY A C 1
ATOM 447 O O . GLY A 1 66 ? -0.757 -3.799 -55.107 1.00 39.43 493 GLY A O 1
ATOM 448 N N . ILE A 1 67 ? 1.312 -4.723 -54.966 1.00 36.92 494 ILE A N 1
ATOM 449 C CA . ILE A 1 67 ? 1.659 -4.542 -56.365 1.00 35.62 494 ILE A CA 1
ATOM 450 C C . ILE A 1 67 ? 2.309 -5.841 -56.824 1.00 34.67 494 ILE A C 1
ATOM 451 O O . ILE A 1 67 ? 3.071 -6.453 -56.106 1.00 34.27 494 ILE A O 1
ATOM 456 N N . LEU A 1 68 ? 2.005 -6.278 -58.030 1.00 35.28 495 LEU A N 1
ATOM 457 C CA . LEU A 1 68 ? 2.620 -7.499 -58.547 1.00 34.10 495 LEU A CA 1
ATOM 458 C C . LEU A 1 68 ? 3.336 -7.039 -59.776 1.00 33.90 495 LEU A C 1
ATOM 459 O O . LEU A 1 68 ? 2.725 -6.397 -60.624 1.00 33.75 495 LEU A O 1
ATOM 464 N N . VAL A 1 69 ? 4.630 -7.335 -59.865 1.00 33.93 496 VAL A N 1
ATOM 465 C CA . VAL A 1 69 ? 5.372 -6.878 -61.019 1.00 34.48 496 VAL A CA 1
ATOM 466 C C . VAL A 1 69 ? 6.188 -7.972 -61.738 1.00 34.38 496 VAL A C 1
ATOM 467 O O . VAL A 1 69 ? 6.744 -8.854 -61.099 1.00 35.43 496 VAL A O 1
ATOM 471 N N . LEU A 1 70 ? 6.240 -7.909 -63.070 1.00 34.10 497 LEU A N 1
ATOM 472 C CA . LEU A 1 70 ? 6.974 -8.916 -63.862 1.00 34.18 497 LEU A CA 1
ATOM 473 C C . LEU A 1 70 ? 8.157 -8.318 -64.588 1.00 33.89 497 LEU A C 1
ATOM 474 O O . LEU A 1 70 ? 8.068 -7.215 -65.106 1.00 34.91 497 LEU A O 1
ATOM 479 N N . PHE A 1 71 ? 9.286 -9.008 -64.530 1.00 34.18 498 PHE A N 1
ATOM 480 C CA . PHE A 1 71 ? 10.480 -8.708 -65.374 1.00 34.58 498 PHE A CA 1
ATOM 481 C C . PHE A 1 71 ? 10.728 -9.957 -66.188 1.00 34.28 498 PHE A C 1
ATOM 482 O O . PHE A 1 71 ? 11.016 -11.003 -65.638 1.00 35.04 498 PHE A O 1
ATOM 490 N N . GLY A 1 72 ? 10.551 -9.853 -67.487 1.00 35.05 499 GLY A N 1
ATOM 491 C CA . GLY A 1 72 ? 10.633 -11.002 -68.394 1.00 35.29 499 GLY A CA 1
ATOM 492 C C . GLY A 1 72 ? 9.369 -11.242 -69.233 1.00 36.18 499 GLY A C 1
ATOM 493 O O . GLY A 1 72 ? 9.344 -12.147 -70.059 1.00 35.61 499 GLY A O 1
ATOM 494 N N . ALA A 1 73 ? 8.319 -10.447 -68.991 1.00 37.06 500 ALA A N 1
ATOM 495 C CA . ALA A 1 73 ? 7.036 -10.607 -69.647 1.00 38.83 500 ALA A CA 1
ATOM 496 C C . ALA A 1 73 ? 6.432 -9.245 -69.762 1.00 40.55 500 ALA A C 1
ATOM 497 O O . ALA A 1 73 ? 6.355 -8.542 -68.761 1.00 41.11 500 ALA A O 1
ATOM 499 N N . PRO A 1 74 ? 5.991 -8.848 -70.965 1.00 42.51 501 PRO A N 1
ATOM 500 C CA . PRO A 1 74 ? 5.863 -9.544 -72.279 1.00 44.10 501 PRO A CA 1
ATOM 501 C C . PRO A 1 74 ? 7.182 -9.799 -72.993 1.00 45.55 501 PRO A C 1
ATOM 502 O O . PRO A 1 74 ? 7.275 -10.693 -73.832 1.00 45.96 501 PRO A O 1
ATOM 506 N N . THR A 1 75 ? 8.193 -9.026 -72.611 1.00 47.36 502 THR A N 1
ATOM 507 C CA . THR A 1 75 ? 9.522 -9.008 -73.205 1.00 48.85 502 THR A CA 1
ATOM 508 C C . THR A 1 75 ? 10.543 -9.412 -72.159 1.00 49.17 502 THR A C 1
ATOM 509 O O . THR A 1 75 ? 10.428 -9.005 -70.990 1.00 50.62 502 THR A O 1
ATOM 513 N N . SER A 1 76 ? 11.568 -10.157 -72.550 1.00 48.98 503 SER A N 1
ATOM 514 C CA . SER A 1 76 ? 12.646 -10.455 -71.601 1.00 48.98 503 SER A CA 1
ATOM 515 C C . SER A 1 76 ? 14.046 -9.990 -72.042 1.00 48.44 503 SER A C 1
ATOM 516 O O . SER A 1 76 ? 14.221 -9.544 -73.179 1.00 48.28 503 SER A O 1
ATOM 519 N N . GLN A 1 77 ? 15.004 -10.074 -71.105 1.00 47.87 504 GLN A N 1
ATOM 520 C CA . GLN A 1 77 ? 16.401 -9.617 -71.235 1.00 48.32 504 GLN A CA 1
ATOM 521 C C . GLN A 1 77 ? 17.312 -10.476 -70.351 1.00 46.98 504 GLN A C 1
ATOM 522 O O . GLN A 1 77 ? 16.848 -11.235 -69.522 1.00 46.52 504 GLN A O 1
ATOM 528 N N . GLN A 1 78 ? 18.622 -10.306 -70.478 1.00 46.72 505 GLN A N 1
ATOM 529 C CA . GLN A 1 78 ? 19.556 -11.093 -69.685 1.00 45.77 505 GLN A CA 1
ATOM 530 C C . GLN A 1 78 ? 19.540 -10.653 -68.213 1.00 45.14 505 GLN A C 1
ATOM 531 O O . GLN A 1 78 ? 19.679 -11.499 -67.332 1.00 45.49 505 GLN A O 1
ATOM 537 N N . ASP A 1 79 ? 19.366 -9.347 -67.961 1.00 42.88 506 ASP A N 1
ATOM 538 C CA . ASP A 1 79 ? 19.356 -8.768 -66.595 1.00 40.84 506 ASP A CA 1
ATOM 539 C C . ASP A 1 79 ? 17.983 -8.644 -65.899 1.00 38.27 506 ASP A C 1
ATOM 540 O O . ASP A 1 79 ? 17.833 -7.805 -64.998 1.00 37.03 506 ASP A O 1
ATOM 545 N N . ASP A 1 80 ? 17.001 -9.454 -66.289 1.00 35.56 507 ASP A N 1
ATOM 546 C CA . ASP A 1 80 ? 15.659 -9.340 -65.703 1.00 34.59 507 ASP A CA 1
ATOM 547 C C . ASP A 1 80 ? 15.752 -9.389 -64.183 1.00 34.34 507 ASP A C 1
ATOM 548 O O . ASP A 1 80 ? 15.163 -8.515 -63.517 1.00 34.32 507 ASP A O 1
ATOM 553 N N . ALA A 1 81 ? 16.470 -10.392 -63.639 1.00 32.54 508 ALA A N 1
ATOM 554 C CA . ALA A 1 81 ? 16.609 -10.549 -62.177 1.00 32.57 508 ALA A CA 1
ATOM 555 C C . ALA A 1 81 ? 17.383 -9.429 -61.481 1.00 31.99 508 ALA A C 1
ATOM 556 O O . ALA A 1 81 ? 16.953 -8.924 -60.430 1.00 32.27 508 ALA A O 1
ATOM 558 N N . LEU A 1 82 ? 18.497 -9.016 -62.058 1.00 31.85 509 LEU A N 1
ATOM 559 C CA . LEU A 1 82 ? 19.186 -7.795 -61.601 1.00 31.79 509 LEU A CA 1
ATOM 560 C C . LEU A 1 82 ? 18.305 -6.514 -61.570 1.00 31.85 509 LEU A C 1
ATOM 561 O O . LEU A 1 82 ? 18.290 -5.766 -60.568 1.00 32.42 509 LEU A O 1
ATOM 566 N N . ARG A 1 83 ? 17.600 -6.249 -62.666 1.00 31.79 510 ARG A N 1
ATOM 567 C CA . ARG A 1 83 ? 16.716 -5.100 -62.748 1.00 31.62 510 ARG A CA 1
ATOM 568 C C . ARG A 1 83 ? 15.664 -5.212 -61.686 1.00 30.65 510 ARG A C 1
ATOM 569 O O . ARG A 1 83 ? 15.276 -4.201 -61.147 1.00 30.70 510 ARG A O 1
ATOM 577 N N . ALA A 1 84 ? 15.199 -6.428 -61.371 1.00 28.89 511 ALA A N 1
ATOM 578 C CA . ALA A 1 84 ? 14.141 -6.586 -60.378 1.00 28.62 511 ALA A CA 1
ATOM 579 C C . ALA A 1 84 ? 14.624 -6.228 -58.965 1.00 28.19 511 ALA A C 1
ATOM 580 O O . ALA A 1 84 ? 13.934 -5.569 -58.239 1.00 27.95 511 ALA A O 1
ATOM 582 N N . VAL A 1 85 ? 15.795 -6.706 -58.598 1.00 28.00 512 VAL A N 1
ATOM 583 C CA . VAL A 1 85 ? 16.394 -6.430 -57.327 1.00 29.69 512 VAL A CA 1
ATOM 584 C C . VAL A 1 85 ? 16.659 -4.955 -57.243 1.00 29.59 512 VAL A C 1
ATOM 585 O O . VAL A 1 85 ? 16.279 -4.340 -56.237 1.00 30.58 512 VAL A O 1
ATOM 589 N N . ALA A 1 86 ? 17.232 -4.372 -58.303 1.00 29.03 513 ALA A N 1
ATOM 590 C CA . ALA A 1 86 ? 17.494 -2.919 -58.293 1.00 28.95 513 ALA A CA 1
ATOM 591 C C . ALA A 1 86 ? 16.214 -2.143 -58.164 1.00 28.14 513 ALA A C 1
ATOM 592 O O . ALA A 1 86 ? 16.188 -1.144 -57.457 1.00 29.66 513 ALA A O 1
ATOM 594 N N . CYS A 1 87 ? 15.155 -2.605 -58.812 1.00 28.34 514 CYS A N 1
ATOM 595 C CA . CYS A 1 87 ? 13.845 -1.996 -58.646 1.00 28.40 514 CYS A CA 1
ATOM 596 C C . CYS A 1 87 ? 13.341 -2.097 -57.210 1.00 28.44 514 CYS A C 1
ATOM 597 O O . CYS A 1 87 ? 12.879 -1.112 -56.667 1.00 28.70 514 CYS A O 1
ATOM 600 N N . GLY A 1 88 ? 13.414 -3.288 -56.596 1.00 28.64 515 GLY A N 1
ATOM 601 C CA . GLY A 1 88 ? 13.079 -3.462 -55.172 1.00 29.30 515 GLY A CA 1
ATOM 602 C C . GLY A 1 88 ? 13.741 -2.439 -54.230 1.00 29.86 515 GLY A C 1
ATOM 603 O O . GLY A 1 88 ? 13.045 -1.781 -53.450 1.00 29.94 515 GLY A O 1
ATOM 604 N N . VAL A 1 89 ? 15.081 -2.333 -54.276 1.00 29.35 516 VAL A N 1
ATOM 605 C CA . VAL A 1 89 ? 15.858 -1.366 -53.488 1.00 29.30 516 VAL A CA 1
ATOM 606 C C . VAL A 1 89 ? 15.417 0.089 -53.732 1.00 30.48 516 VAL A C 1
ATOM 607 O O . VAL A 1 89 ? 15.173 0.825 -52.788 1.00 31.03 516 VAL A O 1
ATOM 611 N N . GLU A 1 90 ? 15.285 0.501 -54.989 1.00 30.22 517 GLU A N 1
ATOM 612 C CA . GLU A 1 90 ? 14.792 1.847 -55.284 1.00 30.14 517 GLU A CA 1
ATOM 613 C C . GLU A 1 90 ? 13.316 2.037 -54.887 1.00 30.11 517 GLU A C 1
ATOM 614 O O . GLU A 1 90 ? 12.951 3.128 -54.436 1.00 30.30 517 GLU A O 1
ATOM 620 N N . MET A 1 91 ? 12.450 1.008 -54.987 1.00 30.10 518 MET A N 1
ATOM 621 C CA . MET A 1 91 ? 11.077 1.131 -54.379 1.00 30.02 518 MET A CA 1
ATOM 622 C C . MET A 1 91 ? 11.109 1.509 -52.878 1.00 30.02 518 MET A C 1
ATOM 623 O O . MET A 1 91 ? 10.469 2.485 -52.426 1.00 29.91 518 MET A O 1
ATOM 628 N N . GLN A 1 92 ? 11.885 0.771 -52.114 1.00 29.42 519 GLN A N 1
ATOM 629 C CA . GLN A 1 92 ? 12.038 1.095 -50.705 1.00 31.24 519 GLN A CA 1
ATOM 630 C C . GLN A 1 92 ? 12.569 2.522 -50.485 1.00 32.59 519 GLN A C 1
ATOM 631 O O . GLN A 1 92 ? 12.124 3.238 -49.555 1.00 34.48 519 GLN A O 1
ATOM 637 N N . LEU A 1 93 ? 13.534 2.943 -51.295 1.00 31.75 520 LEU A N 1
ATOM 638 C CA . LEU A 1 93 ? 14.126 4.256 -51.092 1.00 31.45 520 LEU A CA 1
ATOM 639 C C . LEU A 1 93 ? 13.134 5.371 -51.493 1.00 31.47 520 LEU A C 1
ATOM 640 O O . LEU A 1 93 ? 13.032 6.376 -50.807 1.00 32.45 520 LEU A O 1
ATOM 645 N N . ALA A 1 94 ? 12.361 5.157 -52.553 1.00 31.04 521 ALA A N 1
ATOM 646 C CA . ALA A 1 94 ? 11.259 6.059 -52.939 1.00 31.75 521 ALA A CA 1
ATOM 647 C C . ALA A 1 94 ? 10.101 6.205 -51.914 1.00 31.94 521 ALA A C 1
ATOM 648 O O . ALA A 1 94 ? 9.302 7.153 -51.963 1.00 32.23 521 ALA A O 1
ATOM 650 N N . LEU A 1 95 ? 10.003 5.254 -51.002 1.00 31.64 522 LEU A N 1
ATOM 651 C CA . LEU A 1 95 ? 8.997 5.284 -49.961 1.00 31.23 522 LEU A CA 1
ATOM 652 C C . LEU A 1 95 ? 9.312 6.364 -48.916 1.00 30.73 522 LEU A C 1
ATOM 653 O O . LEU A 1 95 ? 8.408 6.931 -48.352 1.00 32.14 522 LEU A O 1
ATOM 658 N N . ARG A 1 96 ? 10.576 6.685 -48.685 1.00 30.61 523 ARG A N 1
ATOM 659 C CA . ARG A 1 96 ? 10.942 7.762 -47.752 1.00 31.39 523 ARG A CA 1
ATOM 660 C C . ARG A 1 96 ? 10.284 9.056 -48.189 1.00 30.83 523 ARG A C 1
ATOM 661 O O . ARG A 1 96 ? 9.786 9.798 -47.380 1.00 29.74 523 ARG A O 1
ATOM 669 N N . GLU A 1 97 ? 10.255 9.253 -49.496 1.00 31.26 524 GLU A N 1
ATOM 670 C CA . GLU A 1 97 ? 9.644 10.390 -50.132 1.00 32.83 524 GLU A CA 1
ATOM 671 C C . GLU A 1 97 ? 8.135 10.387 -49.939 1.00 32.32 524 GLU A C 1
ATOM 672 O O . GLU A 1 97 ? 7.567 11.387 -49.479 1.00 32.25 524 GLU A O 1
ATOM 678 N N . VAL A 1 98 ? 7.495 9.249 -50.230 1.00 32.73 525 VAL A N 1
ATOM 679 C CA . VAL A 1 98 ? 6.075 9.167 -50.079 1.00 33.11 525 VAL A CA 1
ATOM 680 C C . VAL A 1 98 ? 5.733 9.354 -48.626 1.00 32.98 525 VAL A C 1
ATOM 681 O O . VAL A 1 98 ? 4.700 9.895 -48.335 1.00 33.34 525 VAL A O 1
ATOM 685 N N . ASN A 1 99 ? 6.623 8.924 -47.723 1.00 32.83 526 ASN A N 1
ATOM 686 C CA . ASN A 1 99 ? 6.370 9.060 -46.290 1.00 32.66 526 ASN A CA 1
ATOM 687 C C . ASN A 1 99 ? 6.491 10.506 -45.769 1.00 32.35 526 ASN A C 1
ATOM 688 O O . ASN A 1 99 ? 5.715 10.896 -44.904 1.00 31.48 526 ASN A O 1
ATOM 693 N N . GLN A 1 100 ? 7.424 11.297 -46.317 1.00 32.50 527 GLN A N 1
ATOM 694 C CA . GLN A 1 100 ? 7.419 12.750 -46.053 1.00 32.79 527 GLN A CA 1
ATOM 695 C C . GLN A 1 100 ? 6.079 13.366 -46.438 1.00 33.26 527 GLN A C 1
ATOM 696 O O . GLN A 1 100 ? 5.495 14.075 -45.619 1.00 33.43 527 GLN A O 1
ATOM 702 N N . GLN A 1 101 ? 5.551 13.054 -47.636 1.00 34.13 528 GLN A N 1
ATOM 703 C CA . GLN A 1 101 ? 4.228 13.584 -48.061 1.00 35.08 528 GLN A CA 1
ATOM 704 C C . GLN A 1 101 ? 3.077 13.058 -47.194 1.00 35.73 528 GLN A C 1
ATOM 705 O O . GLN A 1 101 ? 2.233 13.830 -46.786 1.00 35.48 528 GLN A O 1
ATOM 711 N N . VAL A 1 102 ? 3.022 11.735 -46.979 1.00 36.44 529 VAL A N 1
ATOM 712 C CA . VAL A 1 102 ? 1.928 11.093 -46.223 1.00 36.90 529 VAL A CA 1
ATOM 713 C C . VAL A 1 102 ? 1.937 11.693 -44.815 1.00 36.82 529 VAL A C 1
ATOM 714 O O . VAL A 1 102 ? 0.907 11.980 -44.241 1.00 38.09 529 VAL A O 1
ATOM 718 N N . THR A 1 103 ? 3.132 11.917 -44.298 1.00 37.53 530 THR A N 1
ATOM 719 C CA . THR A 1 103 ? 3.398 12.464 -42.947 1.00 37.41 530 THR A CA 1
ATOM 720 C C . THR A 1 103 ? 2.941 13.900 -42.751 1.00 37.62 530 THR A C 1
ATOM 721 O O . THR A 1 103 ? 2.396 14.266 -41.692 1.00 38.23 530 THR A O 1
ATOM 725 N N . GLY A 1 104 ? 3.139 14.729 -43.771 1.00 38.02 531 GLY A N 1
ATOM 726 C CA . GLY A 1 104 ? 2.625 16.101 -43.760 1.00 37.60 531 GLY A CA 1
ATOM 727 C C . GLY A 1 104 ? 1.181 16.195 -44.221 1.00 38.46 531 GLY A C 1
ATOM 728 O O . GLY A 1 104 ? 0.625 17.281 -44.292 1.00 38.44 531 GLY A O 1
ATOM 729 N N . LEU A 1 105 ? 0.550 15.063 -44.558 1.00 38.72 532 LEU A N 1
ATOM 730 C CA . LEU A 1 105 ? -0.920 15.043 -44.723 1.00 38.11 532 LEU A CA 1
ATOM 731 C C . LEU A 1 105 ? -1.531 14.796 -43.339 1.00 37.70 532 LEU A C 1
ATOM 732 O O . LEU A 1 105 ? -2.728 14.758 -43.186 1.00 38.12 532 LEU A O 1
ATOM 737 N N . GLY A 1 106 ? -0.674 14.648 -42.337 1.00 37.65 533 GLY A N 1
ATOM 738 C CA . GLY A 1 106 ? -1.073 14.456 -40.959 1.00 36.89 533 GLY A CA 1
ATOM 739 C C . GLY A 1 106 ? -1.190 13.006 -40.576 1.00 36.96 533 GLY A C 1
ATOM 740 O O . GLY A 1 106 ? -1.655 12.701 -39.474 1.00 36.57 533 GLY A O 1
ATOM 741 N N . LEU A 1 107 ? -0.771 12.111 -41.484 1.00 36.94 534 LEU A N 1
ATOM 742 C CA . LEU A 1 107 ? -1.002 10.662 -41.339 1.00 36.70 534 LEU A CA 1
ATOM 743 C C . LEU A 1 107 ? 0.299 9.933 -40.974 1.00 37.14 534 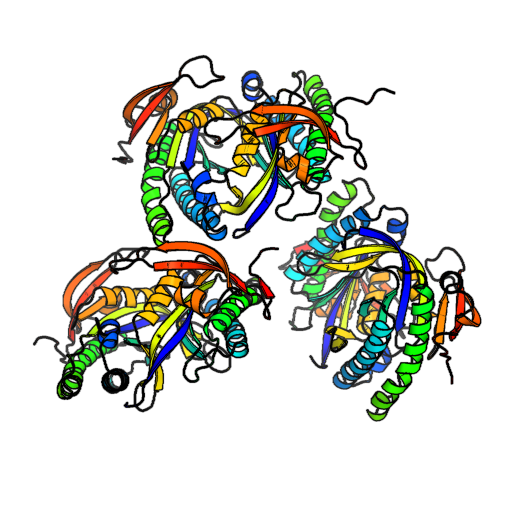LEU A C 1
ATOM 744 O O . LEU A 1 107 ? 1.383 10.480 -41.132 1.00 35.90 534 LEU A O 1
ATOM 749 N N . GLN A 1 108 ? 0.216 8.686 -40.524 1.00 37.10 535 GLN A N 1
ATOM 750 C CA . GLN A 1 108 ? 1.469 8.032 -40.193 1.00 37.76 535 GLN A CA 1
ATOM 751 C C . GLN A 1 108 ? 2.089 7.454 -41.475 1.00 38.20 535 GLN A C 1
ATOM 752 O O . GLN A 1 108 ? 1.381 7.271 -42.486 1.00 37.35 535 GLN A O 1
ATOM 758 N N . PRO A 1 109 ? 3.422 7.267 -41.463 1.00 37.97 536 PRO A N 1
ATOM 759 C CA . PRO A 1 109 ? 4.186 6.727 -42.571 1.00 37.96 536 PRO A CA 1
ATOM 760 C C . PRO A 1 109 ? 3.821 5.283 -42.894 1.00 37.25 536 PRO A C 1
ATOM 761 O O . PRO A 1 109 ? 3.320 4.564 -42.046 1.00 37.73 536 PRO A O 1
ATOM 765 N N . LEU A 1 110 ? 4.075 4.871 -44.129 1.00 36.04 537 LEU A N 1
ATOM 766 C CA . LEU A 1 110 ? 3.814 3.508 -44.578 1.00 34.83 537 LEU A CA 1
ATOM 767 C C . LEU A 1 110 ? 5.055 2.710 -44.401 1.00 35.56 537 LEU A C 1
ATOM 768 O O . LEU A 1 110 ? 6.148 3.241 -44.550 1.00 35.60 537 LEU A O 1
ATOM 773 N N . GLU A 1 111 ? 4.912 1.435 -44.066 1.00 36.70 538 GLU A N 1
ATOM 774 C CA . GLU A 1 111 ? 6.029 0.519 -44.234 1.00 38.00 538 GLU A CA 1
ATOM 775 C C . GLU A 1 111 ? 5.756 -0.600 -45.249 1.00 36.82 538 GLU A C 1
ATOM 776 O O . GLU A 1 111 ? 4.626 -1.091 -45.403 1.00 36.86 538 GLU A O 1
ATOM 782 N N . MET A 1 112 ? 6.787 -0.972 -45.992 1.00 35.36 539 MET A N 1
ATOM 783 C CA . MET A 1 112 ? 6.544 -1.823 -47.116 1.00 33.32 539 MET A CA 1
ATOM 784 C C . MET A 1 112 ? 7.495 -2.984 -47.124 1.00 31.93 539 MET A C 1
ATOM 785 O O . MET A 1 112 ? 8.708 -2.834 -46.893 1.00 30.65 539 MET A O 1
ATOM 790 N N . GLY A 1 113 ? 6.949 -4.156 -47.428 1.00 30.93 540 GLY A N 1
ATOM 791 C CA . GLY A 1 113 ? 7.768 -5.344 -47.545 1.00 29.33 540 GLY A CA 1
ATOM 792 C C . GLY A 1 113 ? 7.771 -5.805 -48.972 1.00 29.94 540 GLY A C 1
ATOM 793 O O . GLY A 1 113 ? 6.761 -5.621 -49.694 1.00 31.06 540 GLY A O 1
ATOM 794 N N . ILE A 1 114 ? 8.898 -6.379 -49.409 1.00 29.94 541 ILE A N 1
ATOM 795 C CA . ILE A 1 114 ? 9.058 -6.837 -50.824 1.00 29.71 541 ILE A CA 1
ATOM 796 C C . ILE A 1 114 ? 9.668 -8.238 -50.859 1.00 30.37 541 ILE A C 1
ATOM 797 O O . ILE A 1 114 ? 10.669 -8.523 -50.134 1.00 29.76 541 ILE A O 1
ATOM 802 N N . GLY A 1 115 ? 9.047 -9.098 -51.676 1.00 29.75 542 GLY A N 1
ATOM 803 C CA . GLY A 1 115 ? 9.559 -10.441 -51.993 1.00 30.27 542 GLY A CA 1
ATOM 804 C C . GLY A 1 115 ? 9.818 -10.538 -53.480 1.00 29.96 542 GLY A C 1
ATOM 805 O O . GLY A 1 115 ? 9.089 -9.949 -54.256 1.00 30.89 542 GLY A O 1
ATOM 806 N N . ILE A 1 116 ? 10.892 -11.216 -53.865 1.00 30.31 543 ILE A N 1
ATOM 807 C CA . ILE A 1 116 ? 11.258 -11.415 -55.272 1.00 31.53 543 ILE A CA 1
ATOM 808 C C . ILE A 1 116 ? 11.642 -12.906 -55.471 1.00 32.05 543 ILE A C 1
ATOM 809 O O . ILE A 1 116 ? 12.384 -13.480 -54.663 1.00 31.89 543 ILE A O 1
ATOM 814 N N . ASN A 1 117 ? 11.116 -13.508 -56.537 1.00 31.69 544 ASN A N 1
ATOM 815 C CA . ASN A 1 117 ? 11.398 -14.879 -56.900 1.00 31.57 544 ASN A CA 1
ATOM 816 C C . ASN A 1 117 ? 11.561 -14.962 -58.391 1.00 31.11 544 ASN A C 1
ATOM 817 O O . ASN A 1 117 ? 10.952 -14.207 -59.150 1.00 30.69 544 ASN A O 1
ATOM 822 N N . THR A 1 118 ? 12.448 -15.843 -58.823 1.00 32.13 545 THR A N 1
ATOM 823 C CA . THR A 1 118 ? 12.680 -16.076 -60.260 1.00 30.91 545 THR A CA 1
ATOM 824 C C . THR A 1 118 ? 12.345 -17.524 -60.578 1.00 31.15 545 THR A C 1
ATOM 825 O O . THR A 1 118 ? 12.832 -18.427 -59.879 1.00 28.79 545 THR A O 1
ATOM 829 N N . GLY A 1 119 ? 11.571 -17.756 -61.651 1.00 30.60 546 GLY A N 1
ATOM 830 C CA . GLY A 1 119 ? 11.263 -19.126 -62.020 1.00 30.31 546 GLY A CA 1
ATOM 831 C C . GLY A 1 119 ? 10.347 -19.252 -63.211 1.00 31.25 546 GLY A C 1
ATOM 832 O O . GLY A 1 119 ? 9.837 -18.244 -63.717 1.00 29.63 546 GLY A O 1
ATOM 833 N N . GLU A 1 120 ? 10.104 -20.499 -63.622 1.00 31.06 547 GLU A N 1
ATOM 834 C CA . GLU A 1 120 ? 9.207 -20.796 -64.749 1.00 33.47 547 GLU A CA 1
ATOM 835 C C . GLU A 1 120 ? 7.740 -20.544 -64.392 1.00 33.38 547 GLU A C 1
ATOM 836 O O . GLU A 1 120 ? 7.251 -21.016 -63.361 1.00 34.62 547 GLU A O 1
ATOM 842 N N . VAL A 1 121 ? 7.058 -19.717 -65.177 1.00 32.46 548 VAL A N 1
ATOM 843 C CA . VAL A 1 121 ? 5.629 -19.490 -64.951 1.00 32.18 548 VAL A CA 1
ATOM 844 C C . VAL A 1 121 ? 4.952 -19.538 -66.301 1.00 32.10 548 VAL A C 1
ATOM 845 O O . VAL A 1 121 ? 5.627 -19.387 -67.310 1.00 31.86 548 VAL A O 1
ATOM 849 N N . VAL A 1 122 ? 3.634 -19.741 -66.313 1.00 32.42 549 VAL A N 1
ATOM 850 C CA . VAL A 1 122 ? 2.797 -19.522 -67.483 1.00 31.60 549 VAL A CA 1
ATOM 851 C C . VAL A 1 122 ? 2.366 -18.045 -67.526 1.00 32.20 549 VAL A C 1
ATOM 852 O O . VAL A 1 122 ? 1.851 -17.515 -66.547 1.00 30.94 549 VAL A O 1
ATOM 856 N N . VAL A 1 123 ? 2.607 -17.381 -68.654 1.00 33.06 550 VAL A N 1
ATOM 857 C CA . VAL A 1 123 ? 2.088 -16.026 -68.915 1.00 34.31 550 VAL A CA 1
ATOM 858 C C . VAL A 1 123 ? 1.157 -16.038 -70.143 1.00 35.16 550 VAL A C 1
ATOM 859 O O . VAL A 1 123 ? 1.326 -16.829 -71.045 1.00 36.08 550 VAL A O 1
ATOM 863 N N . GLY A 1 124 ? 0.149 -15.173 -70.145 1.00 36.43 551 GLY A N 1
ATOM 864 C CA . GLY A 1 124 ? -0.703 -14.970 -71.292 1.00 35.92 551 GLY A CA 1
ATOM 865 C C . GLY A 1 124 ? -1.933 -14.192 -70.896 1.00 36.94 551 GLY A C 1
ATOM 866 O O . GLY A 1 124 ? -2.196 -14.006 -69.719 1.00 36.60 551 GLY A O 1
ATOM 867 N N . ASN A 1 125 ? -2.675 -13.734 -71.900 1.00 37.98 552 ASN A N 1
ATOM 868 C CA . ASN A 1 125 ? -3.979 -13.079 -71.750 1.00 39.72 552 ASN A CA 1
ATOM 869 C C . ASN A 1 125 ? -5.129 -13.944 -71.210 1.00 40.23 552 ASN A C 1
ATOM 870 O O . ASN A 1 125 ? -5.726 -14.730 -71.925 1.00 39.95 552 ASN A O 1
ATOM 875 N N . ILE A 1 126 ? -5.442 -13.726 -69.939 1.00 41.48 553 ILE A N 1
ATOM 876 C CA . ILE A 1 126 ? -6.498 -14.401 -69.171 1.00 41.91 553 ILE A CA 1
ATOM 877 C C . ILE A 1 126 ? -7.763 -13.508 -69.032 1.00 42.39 553 ILE A C 1
ATOM 878 O O . ILE A 1 126 ? -7.657 -12.313 -68.765 1.00 42.30 553 ILE A O 1
ATOM 883 N N . GLY A 1 127 ? -8.960 -14.063 -69.204 1.00 42.93 554 GLY A N 1
ATOM 884 C CA . GLY A 1 127 ? -10.152 -13.273 -68.926 1.00 44.02 554 GLY A CA 1
ATOM 885 C C . GLY A 1 127 ? -11.372 -13.663 -69.730 1.00 45.54 554 GLY A C 1
ATOM 886 O O . GLY A 1 127 ? -11.487 -14.814 -70.184 1.00 45.06 554 GLY A O 1
ATOM 887 N N . SER A 1 128 ? -12.278 -12.693 -69.900 1.00 46.79 555 SER A N 1
ATOM 888 C CA . SER A 1 128 ? -13.546 -12.855 -70.638 1.00 48.67 555 SER A CA 1
ATOM 889 C C . SER A 1 128 ? -13.579 -12.056 -71.983 1.00 49.41 555 SER A C 1
ATOM 890 O O . SER A 1 128 ? -12.535 -11.797 -72.554 1.00 50.27 555 SER A O 1
ATOM 893 N N . GLU A 1 129 ? -14.758 -11.709 -72.515 1.00 51.16 556 GLU A N 1
ATOM 894 C CA . GLU A 1 129 ? -14.860 -10.800 -73.688 1.00 51.83 556 GLU A CA 1
ATOM 895 C C . GLU A 1 129 ? -14.430 -9.383 -73.325 1.00 52.96 556 GLU A C 1
ATOM 896 O O . GLU A 1 129 ? -13.366 -8.905 -73.738 1.00 53.04 556 GLU A O 1
ATOM 902 N N . LYS A 1 130 ? -15.278 -8.742 -72.522 1.00 53.56 557 LYS A N 1
ATOM 903 C CA . LYS A 1 130 ? -15.178 -7.339 -72.189 1.00 54.14 557 LYS A CA 1
ATOM 904 C C . LYS A 1 130 ? -14.066 -7.025 -71.180 1.00 54.65 557 LYS A C 1
ATOM 905 O O . LYS A 1 130 ? -14.016 -5.912 -70.633 1.00 55.36 557 LYS A O 1
ATOM 911 N N . ARG A 1 131 ? -13.168 -7.982 -70.938 1.00 54.67 558 ARG A N 1
ATOM 912 C CA . ARG A 1 131 ? -12.237 -7.871 -69.819 1.00 54.72 558 ARG A CA 1
ATOM 913 C C . ARG A 1 131 ? -11.157 -8.939 -69.808 1.00 53.66 558 ARG A C 1
ATOM 914 O O . ARG A 1 131 ? -11.166 -9.829 -68.960 1.00 52.80 558 ARG A O 1
ATOM 922 N N . THR A 1 132 ? -10.201 -8.819 -70.724 1.00 53.10 559 THR A N 1
ATOM 923 C CA . THR A 1 132 ? -9.001 -9.665 -70.685 1.00 52.01 559 THR A CA 1
ATOM 924 C C . THR A 1 132 ? -7.875 -9.117 -69.763 1.00 50.79 559 THR A C 1
ATOM 925 O O . THR A 1 132 ? -7.747 -7.925 -69.559 1.00 50.74 559 THR A O 1
ATOM 929 N N . LYS A 1 133 ? -7.101 -10.008 -69.159 1.00 49.35 560 LYS A N 1
ATOM 930 C CA . LYS A 1 133 ? -6.034 -9.603 -68.223 1.00 48.13 560 LYS A CA 1
ATOM 931 C C . LYS A 1 133 ? -4.765 -10.376 -68.563 1.00 46.62 560 LYS A C 1
ATOM 932 O O . LYS A 1 133 ? -4.834 -11.571 -68.759 1.00 45.58 560 LYS A O 1
ATOM 938 N N . TYR A 1 134 ? -3.630 -9.683 -68.669 1.00 46.39 561 TYR A N 1
ATOM 939 C CA . TYR A 1 134 ? -2.336 -10.343 -68.855 1.00 46.14 561 TYR A CA 1
ATOM 940 C C . TYR A 1 134 ? -1.915 -11.012 -67.577 1.00 46.12 561 TYR A C 1
ATOM 941 O O . TYR A 1 134 ? -1.581 -10.338 -66.596 1.00 47.54 561 TYR A O 1
ATOM 950 N N . GLY A 1 135 ? -1.890 -12.330 -67.583 1.00 44.79 562 GLY A N 1
ATOM 951 C CA . GLY A 1 135 ? -1.841 -13.041 -66.337 1.00 43.99 562 GLY A CA 1
ATOM 952 C C . GLY A 1 135 ? -0.703 -14.010 -66.176 1.00 43.47 562 GLY A C 1
ATOM 953 O O . GLY A 1 135 ? 0.007 -14.368 -67.119 1.00 43.21 562 GLY A O 1
ATOM 954 N N . VAL A 1 136 ? -0.529 -14.427 -64.943 1.00 42.64 563 VAL A N 1
ATOM 955 C CA . VAL A 1 136 ? 0.582 -15.254 -64.619 1.00 41.67 563 VAL A CA 1
ATOM 956 C C . VAL A 1 136 ? 0.069 -16.327 -63.697 1.00 40.15 563 VAL A C 1
ATOM 957 O O . VAL A 1 136 ? -0.680 -16.032 -62.773 1.00 39.75 563 VAL A O 1
ATOM 961 N N . VAL A 1 137 ? 0.469 -17.567 -63.983 1.00 38.04 564 VAL A N 1
ATOM 962 C CA . VAL A 1 137 ? -0.034 -18.703 -63.277 1.00 37.25 564 VAL A CA 1
ATOM 963 C C . VAL A 1 137 ? 1.124 -19.601 -62.941 1.00 36.56 564 VAL A C 1
ATOM 964 O O . VAL A 1 137 ? 1.970 -19.913 -63.787 1.00 36.52 564 VAL A O 1
ATOM 968 N N . GLY A 1 138 ? 1.173 -20.002 -61.682 1.00 35.74 565 GLY A N 1
ATOM 969 C CA . GLY A 1 138 ? 1.912 -21.195 -61.320 1.00 34.64 565 GLY A CA 1
ATOM 970 C C . GLY A 1 138 ? 2.468 -21.057 -59.931 1.00 33.37 565 GLY A C 1
ATOM 971 O O . GLY A 1 138 ? 2.479 -19.984 -59.430 1.00 31.85 565 GLY A O 1
ATOM 972 N N . ALA A 1 139 ? 2.915 -22.185 -59.367 1.00 33.47 566 ALA A N 1
ATOM 973 C CA . ALA A 1 139 ? 3.605 -22.334 -58.080 1.00 33.52 566 ALA A CA 1
ATOM 974 C C . ALA A 1 139 ? 4.639 -21.280 -57.768 1.00 33.45 566 ALA A C 1
ATOM 975 O O . ALA A 1 139 ? 4.768 -20.815 -56.607 1.00 32.40 566 ALA A O 1
ATOM 977 N N . GLN A 1 140 ? 5.386 -20.901 -58.803 1.00 34.21 567 GLN A N 1
ATOM 978 C CA . GLN A 1 140 ? 6.449 -19.868 -58.654 1.00 33.99 567 GLN A CA 1
ATOM 979 C C . GLN A 1 140 ? 5.869 -18.491 -58.356 1.00 34.21 567 GLN A C 1
ATOM 980 O O . GLN A 1 140 ? 6.503 -17.689 -57.638 1.00 34.70 567 GLN A O 1
ATOM 986 N N . VAL A 1 141 ? 4.664 -18.215 -58.873 1.00 34.05 568 VAL A N 1
ATOM 987 C CA . VAL A 1 141 ? 3.950 -16.967 -58.529 1.00 34.78 568 VAL A CA 1
ATOM 988 C C . VAL A 1 141 ? 3.645 -16.891 -57.031 1.00 35.10 568 VAL A C 1
ATOM 989 O O . VAL A 1 141 ? 4.082 -15.977 -56.384 1.00 36.17 568 VAL A O 1
ATOM 993 N N . ASN A 1 142 ? 2.866 -17.844 -56.518 1.00 35.89 569 ASN A N 1
ATOM 994 C CA . ASN A 1 142 ? 2.605 -18.050 -55.080 1.00 36.74 569 ASN A CA 1
ATOM 995 C C . ASN A 1 142 ? 3.827 -18.027 -54.112 1.00 36.16 569 ASN A C 1
ATOM 996 O O . ASN A 1 142 ? 3.724 -17.595 -52.954 1.00 36.50 569 ASN A O 1
ATOM 1001 N N . LEU A 1 143 ? 4.943 -18.592 -54.537 1.00 35.10 570 LEU A N 1
ATOM 1002 C CA . LEU A 1 143 ? 6.118 -18.648 -53.690 1.00 34.92 570 LEU A CA 1
ATOM 1003 C C . LEU A 1 143 ? 6.616 -17.217 -53.459 1.00 34.62 570 LEU A C 1
ATOM 1004 O O . LEU A 1 143 ? 7.039 -16.898 -52.332 1.00 35.02 570 LEU A O 1
ATOM 1009 N N . THR A 1 144 ? 6.414 -16.341 -54.447 1.00 33.51 571 THR A N 1
ATOM 1010 C CA . THR A 1 144 ? 6.839 -14.954 -54.288 1.00 34.15 571 THR A CA 1
ATOM 1011 C C . THR A 1 144 ? 6.095 -14.146 -53.182 1.00 34.60 571 THR A C 1
ATOM 1012 O O . THR A 1 144 ? 6.750 -13.587 -52.316 1.00 34.40 571 THR A O 1
ATOM 1016 N N . TYR A 1 145 ? 4.768 -14.254 -53.147 1.00 34.36 572 TYR A N 1
ATOM 1017 C CA . TYR A 1 145 ? 3.907 -13.829 -52.066 1.00 34.07 572 TYR A CA 1
ATOM 1018 C C . TYR A 1 145 ? 4.323 -14.389 -50.724 1.00 34.11 572 TYR A C 1
ATOM 1019 O O . TYR A 1 145 ? 4.343 -13.668 -49.731 1.00 32.82 572 TYR A O 1
ATOM 1028 N N . ARG A 1 146 ? 4.585 -15.692 -50.682 1.00 34.51 573 ARG A N 1
ATOM 1029 C CA . ARG A 1 146 ? 5.047 -16.357 -49.469 1.00 34.99 573 ARG A CA 1
ATOM 1030 C C . ARG A 1 146 ? 6.377 -15.807 -48.939 1.00 34.18 573 ARG A C 1
ATOM 1031 O O . ARG A 1 146 ? 6.523 -15.595 -47.763 1.00 35.04 573 ARG A O 1
ATOM 1039 N N . ILE A 1 147 ? 7.324 -15.563 -49.826 1.00 34.52 574 ILE A N 1
ATOM 1040 C CA . ILE A 1 147 ? 8.628 -14.959 -49.518 1.00 33.80 574 ILE A CA 1
ATOM 1041 C C . ILE A 1 147 ? 8.434 -13.533 -48.940 1.00 35.03 574 ILE A C 1
ATOM 1042 O O . ILE A 1 147 ? 8.966 -13.186 -47.864 1.00 35.14 574 ILE A O 1
ATOM 1047 N N . GLU A 1 148 ? 7.632 -12.736 -49.639 1.00 36.26 575 GLU A N 1
ATOM 1048 C CA . GLU A 1 148 ? 7.234 -11.428 -49.180 1.00 37.15 575 GLU A CA 1
ATOM 1049 C C . GLU A 1 148 ? 6.661 -11.446 -47.738 1.00 36.90 575 GLU A C 1
ATOM 1050 O O . GLU A 1 148 ? 7.010 -10.600 -46.935 1.00 35.62 575 GLU A O 1
ATOM 1056 N N . SER A 1 149 ? 5.839 -12.454 -47.409 1.00 36.88 576 SER A N 1
ATOM 1057 C CA . SER A 1 149 ? 5.262 -12.623 -46.058 1.00 36.72 576 SER A CA 1
ATOM 1058 C C . SER A 1 149 ? 6.242 -12.619 -44.831 1.00 36.61 576 SER A C 1
ATOM 1059 O O . SER A 1 149 ? 5.858 -12.126 -43.773 1.00 36.57 576 SER A O 1
ATOM 1062 N N . TYR A 1 150 ? 7.495 -13.070 -44.995 1.00 36.18 577 TYR A N 1
ATOM 1063 C CA . TYR A 1 150 ? 8.523 -13.138 -43.907 1.00 36.29 577 TYR A CA 1
ATOM 1064 C C . TYR A 1 150 ? 9.181 -11.799 -43.538 1.00 36.41 577 TYR A C 1
ATOM 1065 O O . TYR A 1 150 ? 9.825 -11.601 -42.463 1.00 36.15 577 TYR A O 1
ATOM 1074 N N . THR A 1 151 ? 8.923 -10.869 -44.418 1.00 35.36 578 THR A N 1
ATOM 1075 C CA . THR A 1 151 ? 9.534 -9.590 -44.462 1.00 35.17 578 THR A CA 1
ATOM 1076 C C . THR A 1 151 ? 8.869 -8.659 -43.408 1.00 36.13 578 THR A C 1
ATOM 1077 O O . THR A 1 151 ? 7.675 -8.790 -43.083 1.00 35.07 578 THR A O 1
ATOM 1081 N N . THR A 1 152 ? 9.659 -7.758 -42.820 1.00 36.39 579 THR A N 1
ATOM 1082 C CA . THR A 1 152 ? 9.072 -6.635 -42.094 1.00 36.92 579 THR A CA 1
ATOM 1083 C C . THR A 1 152 ? 9.303 -5.364 -42.886 1.00 35.98 579 THR A C 1
ATOM 1084 O O . THR A 1 152 ? 9.807 -5.445 -43.997 1.00 35.28 579 THR A O 1
ATOM 1088 N N . GLY A 1 153 ? 8.920 -4.211 -42.330 1.00 35.43 580 GLY A N 1
ATOM 1089 C CA . GLY A 1 153 ? 9.063 -2.933 -43.021 1.00 34.86 580 GLY A CA 1
ATOM 1090 C C . GLY A 1 153 ? 10.493 -2.607 -43.408 1.00 34.65 580 GLY A C 1
ATOM 1091 O O . GLY A 1 153 ? 11.409 -2.738 -42.616 1.00 35.04 580 GLY A O 1
ATOM 1092 N N . GLY A 1 154 ? 10.673 -2.165 -44.652 1.00 35.10 581 GLY A N 1
ATOM 1093 C CA . GLY A 1 154 ? 11.963 -1.794 -45.195 1.00 32.62 581 GLY A CA 1
ATOM 1094 C C . GLY A 1 154 ? 12.732 -2.978 -45.753 1.00 32.78 581 GLY A C 1
ATOM 1095 O O . GLY A 1 154 ? 13.840 -2.808 -46.226 1.00 32.91 581 GLY A O 1
ATOM 1096 N N . GLN A 1 155 ? 12.195 -4.183 -45.692 1.00 31.56 582 GLN A N 1
ATOM 1097 C CA . GLN A 1 155 ? 12.994 -5.317 -46.121 1.00 31.94 582 GLN A CA 1
ATOM 1098 C C . GLN A 1 155 ? 12.652 -5.833 -47.524 1.00 30.90 582 GLN A C 1
ATOM 1099 O O . GLN A 1 155 ? 11.497 -5.761 -47.971 1.00 30.72 582 GLN A O 1
ATOM 1105 N N . ILE A 1 156 ? 13.679 -6.364 -48.180 1.00 29.67 583 ILE A N 1
ATOM 1106 C CA . ILE A 1 156 ? 13.558 -7.094 -49.429 1.00 29.78 583 ILE A CA 1
ATOM 1107 C C . ILE A 1 156 ? 14.148 -8.493 -49.244 1.00 30.33 583 ILE A C 1
ATOM 1108 O O . ILE A 1 156 ? 15.353 -8.639 -49.025 1.00 30.50 583 ILE A O 1
ATOM 1113 N N . PHE A 1 157 ? 13.261 -9.488 -49.309 1.00 30.16 584 PHE A N 1
ATOM 1114 C CA . PHE A 1 157 ? 13.622 -10.891 -49.350 1.00 30.24 584 PHE A CA 1
ATOM 1115 C C . PHE A 1 157 ? 13.537 -11.462 -50.759 1.00 29.35 584 PHE A C 1
ATOM 1116 O O . PHE A 1 157 ? 12.544 -11.258 -51.458 1.00 29.57 584 PHE A O 1
ATOM 1124 N N . ILE A 1 158 ? 14.577 -12.182 -51.147 1.00 28.86 585 ILE A N 1
ATOM 1125 C CA . ILE A 1 158 ? 14.710 -12.788 -52.465 1.00 28.54 585 ILE A CA 1
ATOM 1126 C C . ILE A 1 158 ? 15.111 -14.267 -52.335 1.00 29.59 585 ILE A C 1
ATOM 1127 O O . ILE A 1 158 ? 15.887 -14.661 -51.447 1.00 29.64 585 ILE A O 1
ATOM 1132 N N . SER A 1 159 ? 14.568 -15.088 -53.221 1.00 29.09 586 SER A N 1
ATOM 1133 C CA . SER A 1 159 ? 14.947 -16.478 -53.245 1.00 29.26 586 SER A CA 1
ATOM 1134 C C . SER A 1 159 ? 16.356 -16.717 -53.821 1.00 29.90 586 SER A C 1
ATOM 1135 O O . SER A 1 159 ? 16.935 -15.868 -54.476 1.00 30.44 586 SER A O 1
ATOM 1138 N N . SER A 1 160 ? 16.874 -17.921 -53.616 1.00 30.55 587 SER A N 1
ATOM 1139 C CA . SER A 1 160 ? 18.159 -18.307 -54.165 1.00 31.19 587 SER A CA 1
ATOM 1140 C C . SER A 1 160 ? 18.191 -18.231 -55.696 1.00 31.96 587 SER A C 1
ATOM 1141 O O . SER A 1 160 ? 19.225 -17.857 -56.268 1.00 32.76 587 SER A O 1
ATOM 1144 N N . THR A 1 161 ? 17.086 -18.560 -56.358 1.00 31.06 588 THR A N 1
ATOM 1145 C CA . THR A 1 161 ? 17.093 -18.460 -57.816 1.00 31.21 588 THR A CA 1
ATOM 1146 C C . THR A 1 161 ? 17.201 -17.021 -58.374 1.00 31.30 588 THR A C 1
ATOM 1147 O O . THR A 1 161 ? 17.863 -16.801 -59.409 1.00 31.04 588 THR A O 1
ATOM 1151 N N . THR A 1 162 ? 16.557 -16.052 -57.699 1.00 31.77 589 THR A N 1
ATOM 1152 C CA . THR A 1 162 ? 16.789 -14.620 -57.994 1.00 31.20 589 THR A CA 1
ATOM 1153 C C . THR A 1 162 ? 18.234 -14.192 -57.703 1.00 30.79 589 THR A C 1
ATOM 1154 O O . THR A 1 162 ? 18.820 -13.494 -58.515 1.00 31.31 589 THR A O 1
ATOM 1158 N N . LEU A 1 163 ? 18.841 -14.648 -56.613 1.00 30.78 590 LEU A N 1
ATOM 1159 C CA . LEU A 1 163 ? 20.249 -14.247 -56.384 1.00 31.54 590 LEU A CA 1
ATOM 1160 C C . LEU A 1 163 ? 21.176 -14.819 -57.456 1.00 32.32 590 LEU A C 1
ATOM 1161 O O . LEU A 1 163 ? 22.102 -14.140 -57.890 1.00 31.56 590 LEU A O 1
ATOM 1166 N N . GLU A 1 164 ? 20.971 -16.082 -57.849 1.00 32.85 591 GLU A N 1
ATOM 1167 C CA . GLU A 1 164 ? 21.914 -16.668 -58.800 1.00 34.27 591 GLU A CA 1
ATOM 1168 C C . GLU A 1 164 ? 21.734 -16.034 -60.132 1.00 32.59 591 GLU A C 1
ATOM 1169 O O . GLU A 1 164 ? 22.714 -15.863 -60.855 1.00 31.03 591 GLU A O 1
ATOM 1175 N N . ALA A 1 165 ? 20.462 -15.807 -60.470 1.00 31.82 592 ALA A N 1
ATOM 1176 C CA . ALA A 1 165 ? 20.088 -15.227 -61.769 1.00 31.38 592 ALA A CA 1
ATOM 1177 C C . ALA A 1 165 ? 20.586 -13.780 -61.857 1.00 31.10 592 ALA A C 1
ATOM 1178 O O . ALA A 1 165 ? 21.074 -13.412 -62.884 1.00 30.77 592 ALA A O 1
ATOM 1180 N N . ALA A 1 166 ? 20.505 -13.015 -60.764 1.00 30.33 593 ALA A N 1
ATOM 1181 C CA . ALA A 1 166 ? 20.954 -11.619 -60.728 1.00 30.67 593 ALA A CA 1
ATOM 1182 C C . ALA A 1 166 ? 22.483 -11.455 -60.680 1.00 30.93 593 ALA A C 1
ATOM 1183 O O . ALA A 1 166 ? 23.053 -10.511 -61.229 1.00 31.42 593 ALA A O 1
ATOM 1185 N N . GLY A 1 167 ? 23.161 -12.350 -59.989 1.00 31.06 594 GLY A N 1
ATOM 1186 C CA . GLY A 1 167 ? 24.601 -12.255 -59.865 1.00 31.33 594 GLY A CA 1
ATOM 1187 C C . GLY A 1 167 ? 25.027 -11.507 -58.603 1.00 31.89 594 GLY A C 1
ATOM 1188 O O . GLY A 1 167 ? 24.200 -10.869 -57.921 1.00 31.48 594 GLY A O 1
ATOM 1189 N N . ASP A 1 168 ? 26.328 -11.591 -58.326 1.00 31.10 595 ASP A N 1
ATOM 1190 C CA . ASP A 1 168 ? 26.992 -10.929 -57.185 1.00 31.31 595 ASP A CA 1
ATOM 1191 C C . ASP A 1 168 ? 26.970 -9.382 -57.104 1.00 30.97 595 ASP A C 1
ATOM 1192 O O . ASP A 1 168 ? 27.437 -8.834 -56.114 1.00 30.45 595 ASP A O 1
ATOM 1197 N N . ARG A 1 169 ? 26.410 -8.685 -58.086 1.00 31.06 596 ARG A N 1
ATOM 1198 C CA . ARG A 1 169 ? 26.142 -7.241 -57.927 1.00 32.91 596 ARG A CA 1
ATOM 1199 C C . ARG A 1 169 ? 25.004 -7.047 -56.970 1.00 31.94 596 ARG A C 1
ATOM 1200 O O . ARG A 1 169 ? 24.737 -5.922 -56.575 1.00 33.43 596 ARG A O 1
ATOM 1208 N N . VAL A 1 170 ? 24.298 -8.121 -56.625 1.00 31.56 597 VAL A N 1
ATOM 1209 C CA . VAL A 1 170 ? 23.316 -8.045 -55.584 1.00 31.36 597 VAL A CA 1
ATOM 1210 C C . VAL A 1 170 ? 23.997 -8.233 -54.223 1.00 31.35 597 VAL A C 1
ATOM 1211 O O . VAL A 1 170 ? 24.545 -9.281 -53.952 1.00 29.10 597 VAL A O 1
ATOM 1215 N N . HIS A 1 171 ? 23.954 -7.189 -53.388 1.00 31.09 598 HIS A N 1
ATOM 1216 C CA . HIS A 1 171 ? 24.583 -7.234 -52.063 1.00 31.50 598 HIS A CA 1
ATOM 1217 C C . HIS A 1 171 ? 23.588 -7.690 -50.997 1.00 31.24 598 HIS A C 1
ATOM 1218 O O . HIS A 1 171 ? 22.450 -7.271 -51.011 1.00 31.05 598 HIS A O 1
ATOM 1225 N N . VAL A 1 172 ? 24.021 -8.600 -50.121 1.00 32.25 599 VAL A N 1
ATOM 1226 C CA . VAL A 1 172 ? 23.140 -9.367 -49.231 1.00 33.02 599 VAL A CA 1
ATOM 1227 C C . VAL A 1 172 ? 23.605 -9.324 -47.754 1.00 33.51 599 VAL A C 1
ATOM 1228 O O . VAL A 1 172 ? 24.804 -9.374 -47.477 1.00 33.12 599 VAL A O 1
ATOM 1232 N N . ASN A 1 173 ? 22.673 -9.159 -46.820 1.00 33.82 600 ASN A N 1
ATOM 1233 C CA . ASN A 1 173 ? 22.982 -9.081 -45.392 1.00 35.32 600 ASN A CA 1
ATOM 1234 C C . ASN A 1 173 ? 23.060 -10.487 -44.813 1.00 35.79 600 ASN A C 1
ATOM 1235 O O . ASN A 1 173 ? 23.745 -10.708 -43.801 1.00 37.17 600 ASN A O 1
ATOM 1240 N N . GLY A 1 174 ? 22.371 -11.438 -45.427 1.00 35.22 601 GLY A N 1
ATOM 1241 C CA . GLY A 1 174 ? 22.318 -12.776 -44.874 1.00 35.56 601 GLY A CA 1
ATOM 1242 C C . GLY A 1 174 ? 21.118 -13.526 -45.398 1.00 35.61 601 GLY A C 1
ATOM 1243 O O . GLY A 1 174 ? 20.490 -13.084 -46.330 1.00 36.00 601 GLY A O 1
ATOM 1244 N N . ASN A 1 175 ? 20.815 -14.679 -44.817 1.00 36.92 602 ASN A N 1
ATOM 1245 C CA . ASN A 1 175 ? 19.736 -15.539 -45.322 1.00 38.22 602 ASN A CA 1
ATOM 1246 C C . ASN A 1 175 ? 18.866 -16.032 -44.188 1.00 39.47 602 ASN A C 1
ATOM 1247 O O . ASN A 1 175 ? 19.231 -15.912 -43.025 1.00 39.93 602 ASN A O 1
ATOM 1252 N N . ARG A 1 176 ? 17.732 -16.621 -44.541 1.00 41.23 603 ARG A N 1
ATOM 1253 C CA . ARG A 1 176 ? 16.778 -17.169 -43.593 1.00 42.93 603 ARG A CA 1
ATOM 1254 C C . ARG A 1 176 ? 16.303 -18.428 -44.287 1.00 42.69 603 ARG A C 1
ATOM 1255 O O . ARG A 1 176 ? 16.096 -18.448 -45.492 1.00 41.92 603 ARG A O 1
ATOM 1263 N N . THR A 1 177 ? 16.128 -19.493 -43.544 1.00 43.68 604 THR A N 1
ATOM 1264 C CA . THR A 1 177 ? 15.596 -20.683 -44.160 1.00 45.39 604 THR A CA 1
ATOM 1265 C C . THR A 1 177 ? 14.160 -20.895 -43.680 1.00 46.39 604 THR A C 1
ATOM 1266 O O . THR A 1 177 ? 13.889 -20.904 -42.481 1.00 45.77 604 THR A O 1
ATOM 1270 N N . VAL A 1 178 ? 13.237 -20.960 -44.642 1.00 47.97 605 VAL A N 1
ATOM 1271 C CA . VAL A 1 178 ? 11.802 -21.035 -44.340 1.00 49.33 605 VAL A CA 1
ATOM 1272 C C . VAL A 1 178 ? 11.131 -22.154 -45.113 1.00 50.56 605 VAL A C 1
ATOM 1273 O O . VAL A 1 178 ? 11.739 -22.747 -46.002 1.00 51.35 605 VAL A O 1
ATOM 1277 N N . GLN A 1 179 ? 9.890 -22.453 -44.745 1.00 52.09 606 GLN A N 1
ATOM 1278 C CA . GLN A 1 179 ? 9.110 -23.529 -45.343 1.00 53.31 606 GLN A CA 1
ATOM 1279 C C . GLN A 1 179 ? 7.649 -23.202 -45.073 1.00 54.59 606 GLN A C 1
ATOM 1280 O O . GLN A 1 179 ? 7.095 -23.637 -44.055 1.00 54.48 606 GLN A O 1
ATOM 1286 N N . PRO A 1 180 ? 7.023 -22.422 -45.985 1.00 55.93 607 PRO A N 1
ATOM 1287 C CA . PRO A 1 180 ? 5.605 -22.002 -45.828 1.00 57.09 607 PRO A CA 1
ATOM 1288 C C . PRO A 1 180 ? 4.633 -23.172 -46.046 1.00 57.91 607 PRO A C 1
ATOM 1289 O O . PRO A 1 180 ? 5.050 -24.178 -46.641 1.00 57.40 607 PRO A O 1
ATOM 1293 N N . LYS A 1 181 ? 3.377 -23.043 -45.572 1.00 58.93 608 LYS A N 1
ATOM 1294 C CA . LYS A 1 181 ? 2.409 -24.175 -45.561 1.00 60.00 608 LYS A CA 1
ATOM 1295 C C . LYS A 1 181 ? 2.399 -24.830 -46.914 1.00 59.47 608 LYS A C 1
ATOM 1296 O O . LYS A 1 181 ? 2.324 -24.141 -47.945 1.00 59.59 608 LYS A O 1
ATOM 1302 N N . GLY A 1 182 ? 2.517 -26.153 -46.895 1.00 59.15 609 GLY A N 1
ATOM 1303 C CA . GLY A 1 182 ? 2.526 -26.961 -48.095 1.00 58.88 609 GLY A CA 1
ATOM 1304 C C . GLY A 1 182 ? 3.715 -26.802 -49.025 1.00 59.21 609 GLY A C 1
ATOM 1305 O O . GLY A 1 182 ? 3.584 -27.116 -50.205 1.00 60.42 609 GLY A O 1
ATOM 1306 N N . VAL A 1 183 ? 4.868 -26.326 -48.534 1.00 58.37 610 VAL A N 1
ATOM 1307 C CA . VAL A 1 183 ? 6.097 -26.343 -49.354 1.00 57.79 610 VAL A CA 1
ATOM 1308 C C . VAL A 1 183 ? 6.955 -27.584 -49.024 1.00 57.56 610 VAL A C 1
ATOM 1309 O O . VAL A 1 183 ? 7.182 -27.942 -47.865 1.00 57.34 610 VAL A O 1
ATOM 1313 N N . LYS A 1 184 ? 7.367 -28.261 -50.089 1.00 57.60 611 LYS A N 1
ATOM 1314 C CA . LYS A 1 184 ? 7.970 -29.594 -50.035 1.00 57.37 611 LYS A CA 1
ATOM 1315 C C . LYS A 1 184 ? 9.251 -29.650 -49.190 1.00 56.36 611 LYS A C 1
ATOM 1316 O O . LYS A 1 184 ? 9.400 -30.532 -48.347 1.00 56.77 611 LYS A O 1
ATOM 1322 N N . ASP A 1 185 ? 10.157 -28.708 -49.435 1.00 55.52 612 ASP A N 1
ATOM 1323 C CA . ASP A 1 185 ? 11.433 -28.561 -48.695 1.00 54.55 612 ASP A CA 1
ATOM 1324 C C . ASP A 1 185 ? 11.660 -27.091 -48.297 1.00 52.87 612 ASP A C 1
ATOM 1325 O O . ASP A 1 185 ? 11.074 -26.188 -48.901 1.00 52.64 612 ASP A O 1
ATOM 1330 N N . PRO A 1 186 ? 12.513 -26.847 -47.286 1.00 51.61 613 PRO A N 1
ATOM 1331 C CA . PRO A 1 186 ? 12.798 -25.436 -46.911 1.00 50.67 613 PRO A CA 1
ATOM 1332 C C . PRO A 1 186 ? 13.386 -24.603 -48.072 1.00 49.32 613 PRO A C 1
ATOM 1333 O O . PRO A 1 186 ? 14.149 -25.131 -48.871 1.00 49.19 613 PRO A O 1
ATOM 1337 N N . VAL A 1 187 ? 13.021 -23.328 -48.180 1.00 47.83 614 VAL A N 1
ATOM 1338 C CA . VAL A 1 187 ? 13.739 -22.427 -49.109 1.00 46.48 614 VAL A CA 1
ATOM 1339 C C . VAL A 1 187 ? 14.612 -21.410 -48.374 1.00 44.98 614 VAL A C 1
ATOM 1340 O O . VAL A 1 187 ? 14.212 -20.864 -47.329 1.00 45.81 614 VAL A O 1
ATOM 1344 N N . VAL A 1 188 ? 15.826 -21.191 -48.868 1.00 42.58 615 VAL A N 1
ATOM 1345 C CA . VAL A 1 188 ? 16.616 -20.113 -48.296 1.00 39.43 615 VAL A CA 1
ATOM 1346 C C . VAL A 1 188 ? 16.245 -18.831 -49.048 1.00 38.08 615 VAL A C 1
ATOM 1347 O O . VAL A 1 188 ? 16.081 -18.828 -50.282 1.00 37.70 615 VAL A O 1
ATOM 1351 N N . ILE A 1 189 ? 15.975 -17.784 -48.277 1.00 35.72 616 ILE A N 1
ATOM 1352 C CA . ILE A 1 189 ? 15.736 -16.475 -48.842 1.00 33.98 616 ILE A CA 1
ATOM 1353 C C . ILE A 1 189 ? 16.812 -15.492 -48.390 1.00 33.37 616 ILE A C 1
ATOM 1354 O O . ILE A 1 189 ? 17.462 -15.684 -47.354 1.00 33.97 616 ILE A O 1
ATOM 1359 N N . TRP A 1 190 ? 17.027 -14.469 -49.193 1.00 31.26 617 TRP A N 1
ATOM 1360 C CA . TRP A 1 190 ? 18.155 -13.590 -48.968 1.00 31.02 617 TRP A CA 1
ATOM 1361 C C . TRP A 1 190 ? 17.692 -12.184 -48.658 1.00 30.65 617 TRP A C 1
ATOM 1362 O O . TRP A 1 190 ? 16.825 -11.596 -49.334 1.00 29.81 617 TRP A O 1
ATOM 1373 N N . ASP A 1 191 ? 18.283 -11.676 -47.598 1.00 29.41 618 ASP A N 1
ATOM 1374 C CA . ASP A 1 191 ? 18.022 -10.339 -47.149 1.00 29.27 618 ASP A CA 1
ATOM 1375 C C . ASP A 1 191 ? 18.856 -9.306 -47.970 1.00 28.54 618 ASP A C 1
ATOM 1376 O O . ASP A 1 191 ? 20.069 -9.184 -47.796 1.00 26.47 618 ASP A O 1
ATOM 1381 N N . VAL A 1 192 ? 18.198 -8.563 -48.876 1.00 27.90 619 VAL A N 1
ATOM 1382 C CA . VAL A 1 192 ? 18.942 -7.622 -49.752 1.00 27.26 619 VAL A CA 1
ATOM 1383 C C . VAL A 1 192 ? 19.391 -6.374 -48.994 1.00 26.81 619 VAL A C 1
ATOM 1384 O O . VAL A 1 192 ? 18.570 -5.785 -48.282 1.00 27.30 619 VAL A O 1
ATOM 1388 N N . ALA A 1 193 ? 20.683 -6.034 -49.117 1.00 25.55 620 ALA A N 1
ATOM 1389 C CA . ALA A 1 193 ? 21.273 -4.759 -48.656 1.00 26.74 620 ALA A CA 1
ATOM 1390 C C . ALA A 1 193 ? 21.270 -3.674 -49.703 1.00 27.08 620 ALA A C 1
ATOM 1391 O O . ALA A 1 193 ? 21.007 -2.532 -49.396 1.00 27.40 620 ALA A O 1
ATOM 1393 N N . GLY A 1 194 ? 21.601 -4.040 -50.935 1.00 27.82 621 GLY A N 1
ATOM 1394 C CA . GLY A 1 194 ? 21.698 -3.103 -52.060 1.00 28.69 621 GLY A CA 1
ATOM 1395 C C . GLY A 1 194 ? 22.194 -3.769 -53.361 1.00 28.62 621 GLY A C 1
ATOM 1396 O O . GLY A 1 194 ? 22.391 -4.959 -53.424 1.00 26.76 621 GLY A O 1
ATOM 1397 N N . VAL A 1 195 ? 22.390 -2.964 -54.404 1.00 30.89 622 VAL A N 1
ATOM 1398 C CA . VAL A 1 195 ? 22.953 -3.457 -55.689 1.00 31.13 622 VAL A CA 1
ATOM 1399 C C . VAL A 1 195 ? 24.168 -2.611 -56.076 1.00 31.31 622 VAL A C 1
ATOM 1400 O O . VAL A 1 195 ? 24.122 -1.406 -55.948 1.00 32.62 622 VAL A O 1
ATOM 1404 N N . GLY A 1 196 ? 25.220 -3.242 -56.572 1.00 32.32 623 GLY A N 1
ATOM 1405 C CA . GLY A 1 196 ? 26.506 -2.576 -56.866 1.00 33.43 623 GLY A CA 1
ATOM 1406 C C . GLY A 1 196 ? 26.460 -1.993 -58.249 1.00 34.82 623 GLY A C 1
ATOM 1407 O O . GLY A 1 196 ? 25.392 -1.783 -58.788 1.00 35.25 623 GLY A O 1
ATOM 1408 N N . GLU A 1 197 ? 27.619 -1.749 -58.841 1.00 36.34 624 GLU A N 1
ATOM 1409 C CA . GLU A 1 197 ? 27.712 -1.140 -60.210 1.00 37.71 624 GLU A CA 1
ATOM 1410 C C . GLU A 1 197 ? 26.823 -1.862 -61.210 1.00 37.33 624 GLU A C 1
ATOM 1411 O O . GLU A 1 197 ? 26.789 -3.068 -61.203 1.00 38.06 624 GLU A O 1
ATOM 1417 N N . PRO A 1 198 ? 26.122 -1.136 -62.090 1.00 37.31 625 PRO A N 1
ATOM 1418 C CA . PRO A 1 198 ? 26.059 0.314 -62.288 1.00 37.24 625 PRO A CA 1
ATOM 1419 C C . PRO A 1 198 ? 24.920 0.998 -61.537 1.00 37.35 625 PRO A C 1
ATOM 1420 O O . PRO A 1 198 ? 24.599 2.151 -61.859 1.00 37.79 625 PRO A O 1
ATOM 1424 N N . TYR A 1 199 ? 24.329 0.331 -60.538 1.00 36.00 626 TYR A N 1
ATOM 1425 C CA . TYR A 1 199 ? 23.190 0.920 -59.872 1.00 34.88 626 TYR A CA 1
ATOM 1426 C C . TYR A 1 199 ? 23.600 1.723 -58.677 1.00 35.19 626 TYR A C 1
ATOM 1427 O O . TYR A 1 199 ? 23.095 2.828 -58.479 1.00 33.94 626 TYR A O 1
ATOM 1436 N N . ASN A 1 200 ? 24.496 1.147 -57.877 1.00 36.05 627 ASN A N 1
ATOM 1437 C CA . ASN A 1 200 ? 24.913 1.700 -56.581 1.00 37.07 627 ASN A CA 1
ATOM 1438 C C . ASN A 1 200 ? 23.757 2.211 -55.739 1.00 37.41 627 ASN A C 1
ATOM 1439 O O . ASN A 1 200 ? 23.678 3.375 -55.319 1.00 37.63 627 ASN A O 1
ATOM 1444 N N . LEU A 1 201 ? 22.828 1.297 -55.507 1.00 38.39 628 LEU A N 1
ATOM 1445 C CA . LEU A 1 201 ? 21.646 1.565 -54.685 1.00 37.62 628 LEU A CA 1
ATOM 1446 C C . LEU A 1 201 ? 21.777 0.803 -53.386 1.00 37.19 628 LEU A C 1
ATOM 1447 O O . LEU A 1 201 ? 22.003 -0.393 -53.385 1.00 37.58 628 LEU A O 1
ATOM 1452 N N . SER A 1 202 ? 21.616 1.503 -52.280 1.00 37.02 629 SER A N 1
ATOM 1453 C CA . SER A 1 202 ? 21.747 0.898 -50.981 1.00 37.15 629 SER A CA 1
ATOM 1454 C C . SER A 1 202 ? 20.577 1.279 -50.075 1.00 36.09 629 SER A C 1
ATOM 1455 O O . SER A 1 202 ? 20.163 2.426 -50.055 1.00 36.68 629 SER A O 1
ATOM 1458 N N . LEU A 1 203 ? 20.064 0.319 -49.314 1.00 34.95 630 LEU A N 1
ATOM 1459 C CA . LEU A 1 203 ? 19.116 0.585 -48.227 1.00 33.61 630 LEU A CA 1
ATOM 1460 C C . LEU A 1 203 ? 19.739 1.358 -47.045 1.00 34.10 630 LEU A C 1
ATOM 1461 O O . LEU A 1 203 ? 19.121 2.300 -46.496 1.00 34.38 630 LEU A O 1
ATOM 1466 N N . ALA A 1 204 ? 20.944 0.945 -46.648 1.00 32.81 631 ALA A N 1
ATOM 1467 C CA . ALA A 1 204 ? 21.771 1.697 -45.717 1.00 32.52 631 ALA A CA 1
ATOM 1468 C C . ALA A 1 204 ? 22.987 2.247 -46.460 1.00 33.31 631 ALA A C 1
ATOM 1469 O O . ALA A 1 204 ? 23.557 1.542 -47.332 1.00 32.98 631 ALA A O 1
ATOM 1471 N N . VAL A 1 205 ? 23.426 3.461 -46.123 1.00 34.03 632 VAL A N 1
ATOM 1472 C CA . VAL A 1 205 ? 24.642 4.009 -46.751 1.00 36.11 632 VAL A CA 1
ATOM 1473 C C . VAL A 1 205 ? 25.947 3.344 -46.237 1.00 37.57 632 VAL A C 1
ATOM 1474 O O . VAL A 1 205 ? 26.138 3.138 -45.030 1.00 36.78 632 VAL A O 1
ATOM 1478 N N . GLU A 1 206 ? 26.810 2.988 -47.177 1.00 39.01 633 GLU A N 1
ATOM 1479 C CA . GLU A 1 206 ? 28.175 2.574 -46.868 1.00 42.48 633 GLU A CA 1
ATOM 1480 C C . GLU A 1 206 ? 28.899 3.785 -46.299 1.00 42.56 633 GLU A C 1
ATOM 1481 O O . GLU A 1 206 ? 29.112 4.774 -47.015 1.00 43.14 633 GLU A O 1
ATOM 1487 N N . GLU A 1 207 ? 29.232 3.728 -45.012 1.00 43.31 634 GLU A N 1
ATOM 1488 C CA . GLU A 1 207 ? 29.717 4.918 -44.297 1.00 44.04 634 GLU A CA 1
ATOM 1489 C C . GLU A 1 207 ? 31.197 5.143 -44.543 1.00 44.52 634 GLU A C 1
ATOM 1490 O O . GLU A 1 207 ? 32.011 4.221 -44.352 1.00 45.60 634 GLU A O 1
ATOM 1496 N N . GLN A 1 208 ? 31.541 6.340 -45.005 1.00 44.41 635 GLN A N 1
ATOM 1497 C CA . GLN A 1 208 ? 32.898 6.615 -45.461 1.00 45.68 635 GLN A CA 1
ATOM 1498 C C . GLN A 1 208 ? 33.718 7.162 -44.313 1.00 46.09 635 GLN A C 1
ATOM 1499 O O . GLN A 1 208 ? 34.915 7.353 -44.457 1.00 47.43 635 GLN A O 1
ATOM 1505 N N . MET B 1 8 ? -9.245 13.991 -54.854 1.00 60.86 435 MET B N 1
ATOM 1506 C CA . MET B 1 8 ? -9.446 12.614 -55.420 1.00 61.63 435 MET B CA 1
ATOM 1507 C C . MET B 1 8 ? -9.614 11.520 -54.316 1.00 60.64 435 MET B C 1
ATOM 1508 O O . MET B 1 8 ? -8.707 11.287 -53.503 1.00 60.81 435 MET B O 1
ATOM 1513 N N . GLY B 1 9 ? -10.779 10.866 -54.299 1.00 59.61 436 GLY B N 1
ATOM 1514 C CA . GLY B 1 9 ? -11.140 9.944 -53.215 1.00 57.95 436 GLY B CA 1
ATOM 1515 C C . GLY B 1 9 ? -12.313 9.003 -53.464 1.00 56.66 436 GLY B C 1
ATOM 1516 O O . GLY B 1 9 ? -12.607 8.632 -54.604 1.00 57.01 436 GLY B O 1
ATOM 1517 N N . GLY B 1 10 ? -12.982 8.619 -52.377 1.00 54.95 437 GLY B N 1
ATOM 1518 C CA . GLY B 1 10 ? -14.015 7.595 -52.420 1.00 52.54 437 GLY B CA 1
ATOM 1519 C C . GLY B 1 10 ? -14.818 7.492 -51.128 1.00 50.63 437 GLY B C 1
ATOM 1520 O O . GLY B 1 10 ? -14.830 8.415 -50.325 1.00 51.01 437 GLY B O 1
ATOM 1521 N N . ASP B 1 11 ? -15.446 6.340 -50.916 1.00 48.05 438 ASP B N 1
ATOM 1522 C CA . ASP B 1 11 ? -16.484 6.182 -49.901 1.00 45.86 438 ASP B CA 1
ATOM 1523 C C . ASP B 1 11 ? -16.245 4.917 -49.060 1.00 43.68 438 ASP B C 1
ATOM 1524 O O . ASP B 1 11 ? -15.712 3.923 -49.558 1.00 43.97 438 ASP B O 1
ATOM 1529 N N . ARG B 1 12 ? -16.600 4.987 -47.781 1.00 41.31 439 ARG B N 1
ATOM 1530 C CA . ARG B 1 12 ? -16.671 3.814 -46.924 1.00 39.46 439 ARG B CA 1
ATOM 1531 C C . ARG B 1 12 ? -18.110 3.323 -46.845 1.00 39.00 439 ARG B C 1
ATOM 1532 O O . ARG B 1 12 ? -19.027 4.069 -46.527 1.00 39.06 439 ARG B O 1
ATOM 1540 N N . ARG B 1 13 ? -18.315 2.050 -47.103 1.00 38.79 440 ARG B N 1
ATOM 1541 C CA . ARG B 1 13 ? -19.675 1.533 -47.107 1.00 38.05 440 ARG B CA 1
ATOM 1542 C C . ARG B 1 13 ? -19.680 0.030 -46.940 1.00 36.88 440 ARG B C 1
ATOM 1543 O O . ARG B 1 13 ? -18.655 -0.632 -47.183 1.00 35.28 440 ARG B O 1
ATOM 1551 N N . PRO B 1 14 ? -20.843 -0.506 -46.517 1.00 36.75 441 PRO B N 1
ATOM 1552 C CA . PRO B 1 14 ? -21.077 -1.955 -46.383 1.00 35.97 441 PRO B CA 1
ATOM 1553 C C . PRO B 1 14 ? -21.358 -2.539 -47.732 1.00 34.27 441 PRO B C 1
ATOM 1554 O O . PRO B 1 14 ? -22.138 -1.999 -48.509 1.00 33.77 441 PRO B O 1
ATOM 1558 N N . ILE B 1 15 ? -20.627 -3.590 -48.032 1.00 33.87 442 ILE B N 1
ATOM 1559 C CA . ILE B 1 15 ? -20.786 -4.353 -49.264 1.00 33.06 442 ILE B CA 1
ATOM 1560 C C . ILE B 1 15 ? -20.546 -5.833 -48.956 1.00 32.62 442 ILE B C 1
ATOM 1561 O O . ILE B 1 15 ? -19.867 -6.183 -47.989 1.00 33.59 442 ILE B O 1
ATOM 1566 N N . THR B 1 16 ? -21.129 -6.690 -49.779 1.00 32.70 443 THR B N 1
ATOM 1567 C CA . THR B 1 16 ? -20.890 -8.115 -49.781 1.00 32.04 443 THR B CA 1
ATOM 1568 C C . THR B 1 16 ? -19.828 -8.453 -50.844 1.00 32.95 443 THR B C 1
ATOM 1569 O O . THR B 1 16 ? -19.965 -8.122 -52.044 1.00 33.61 443 THR B O 1
ATOM 1573 N N . ILE B 1 17 ? -18.763 -9.091 -50.416 1.00 32.71 444 ILE B N 1
ATOM 1574 C CA . ILE B 1 17 ? -17.733 -9.408 -51.366 1.00 33.37 444 ILE B CA 1
ATOM 1575 C C . ILE B 1 17 ? -17.675 -10.941 -51.535 1.00 33.51 444 ILE B C 1
ATOM 1576 O O . ILE B 1 17 ? -17.810 -11.689 -50.554 1.00 33.03 444 ILE B O 1
ATOM 1581 N N . LEU B 1 18 ? -17.564 -11.395 -52.783 1.00 32.68 445 LEU B N 1
ATOM 1582 C CA . LEU B 1 18 ? -17.481 -12.817 -53.058 1.00 33.12 445 LEU B CA 1
ATOM 1583 C C . LEU B 1 18 ? -16.108 -13.088 -53.687 1.00 33.68 445 LEU B C 1
ATOM 1584 O O . LEU B 1 18 ? -15.656 -12.316 -54.539 1.00 33.42 445 LEU B O 1
ATOM 1589 N N . THR B 1 19 ? -15.437 -14.155 -53.272 1.00 34.34 446 THR B N 1
ATOM 1590 C CA . THR B 1 19 ? -14.221 -14.537 -53.971 1.00 36.94 446 THR B CA 1
ATOM 1591 C C . THR B 1 19 ? -14.188 -16.029 -54.291 1.00 37.04 446 THR B C 1
ATOM 1592 O O . THR B 1 19 ? -14.631 -16.831 -53.490 1.00 37.91 446 THR B O 1
ATOM 1596 N N . SER B 1 20 ? -13.673 -16.411 -55.456 1.00 37.34 447 SER B N 1
ATOM 1597 C CA . SER B 1 20 ? -13.610 -17.843 -55.795 1.00 38.17 447 SER B CA 1
ATOM 1598 C C . SER B 1 20 ? -12.174 -18.211 -56.150 1.00 38.64 447 SER B C 1
ATOM 1599 O O . SER B 1 20 ? -11.354 -17.363 -56.372 1.00 38.41 447 SER B O 1
ATOM 1602 N N . ASP B 1 21 ? -11.887 -19.487 -56.198 1.00 39.61 448 ASP B N 1
ATOM 1603 C CA . ASP B 1 21 ? -10.532 -19.967 -56.266 1.00 40.78 448 ASP B CA 1
ATOM 1604 C C . ASP B 1 21 ? -10.655 -21.324 -56.930 1.00 40.27 448 ASP B C 1
ATOM 1605 O O . ASP B 1 21 ? -11.619 -22.057 -56.669 1.00 40.69 448 ASP B O 1
ATOM 1610 N N . LEU B 1 22 ? -9.724 -21.666 -57.806 1.00 39.70 449 LEU B N 1
ATOM 1611 C CA . LEU B 1 22 ? -9.713 -23.000 -58.410 1.00 38.54 449 LEU B CA 1
ATOM 1612 C C . LEU B 1 22 ? -8.750 -23.844 -57.570 1.00 38.86 449 LEU B C 1
ATOM 1613 O O . LEU B 1 22 ? -7.565 -23.779 -57.747 1.00 40.18 449 LEU B O 1
ATOM 1618 N N . ARG B 1 23 ? -9.286 -24.581 -56.615 1.00 39.37 450 ARG B N 1
ATOM 1619 C CA . ARG B 1 23 ? -8.553 -25.459 -55.684 1.00 39.91 450 ARG B CA 1
ATOM 1620 C C . ARG B 1 23 ? -7.629 -26.428 -56.419 1.00 39.42 450 ARG B C 1
ATOM 1621 O O . ARG B 1 23 ? -8.079 -27.101 -57.352 1.00 40.16 450 ARG B O 1
ATOM 1629 N N . GLY B 1 24 ? -6.350 -26.464 -56.041 1.00 37.27 451 GLY B N 1
ATOM 1630 C CA . GLY B 1 24 ? -5.396 -27.395 -56.658 1.00 36.41 451 GLY B CA 1
ATOM 1631 C C . GLY B 1 24 ? -4.892 -27.030 -58.060 1.00 35.46 451 GLY B C 1
ATOM 1632 O O . GLY B 1 24 ? -3.983 -27.677 -58.588 1.00 34.74 451 GLY B O 1
ATOM 1633 N N . PHE B 1 25 ? -5.432 -25.965 -58.647 1.00 34.88 452 PHE B N 1
ATOM 1634 C CA . PHE B 1 25 ? -5.107 -25.607 -60.037 1.00 34.22 452 PHE B CA 1
ATOM 1635 C C . PHE B 1 25 ? -3.699 -25.100 -60.287 1.00 33.94 452 PHE B C 1
ATOM 1636 O O . PHE B 1 25 ? -3.101 -25.412 -61.308 1.00 33.95 452 PHE B O 1
ATOM 1644 N N . THR B 1 26 ? -3.185 -24.273 -59.403 1.00 35.36 453 THR B N 1
ATOM 1645 C CA . THR B 1 26 ? -1.804 -23.788 -59.534 1.00 36.20 453 THR B CA 1
ATOM 1646 C C . THR B 1 26 ? -0.856 -24.987 -59.745 1.00 37.16 453 THR B C 1
ATOM 1647 O O . THR B 1 26 ? -0.060 -25.077 -60.728 1.00 36.29 453 THR B O 1
ATOM 1651 N N . SER B 1 27 ? -1.023 -25.936 -58.835 1.00 37.99 454 SER B N 1
ATOM 1652 C CA . SER B 1 27 ? -0.284 -27.182 -58.817 1.00 38.75 454 SER B CA 1
ATOM 1653 C C . SER B 1 27 ? -0.536 -27.998 -60.099 1.00 37.71 454 SER B C 1
ATOM 1654 O O . SER B 1 27 ? 0.402 -28.335 -60.799 1.00 38.50 454 SER B O 1
ATOM 1657 N N . THR B 1 28 ? -1.789 -28.283 -60.437 1.00 37.35 455 THR B N 1
ATOM 1658 C CA . THR B 1 28 ? -2.128 -28.972 -61.698 1.00 36.60 455 THR B CA 1
ATOM 1659 C C . THR B 1 28 ? -1.625 -28.251 -62.994 1.00 35.91 455 THR B C 1
ATOM 1660 O O . THR B 1 28 ? -1.196 -28.895 -63.922 1.00 34.62 455 THR B O 1
ATOM 1664 N N . SER B 1 29 ? -1.650 -26.915 -63.035 1.00 35.23 456 SER B N 1
ATOM 1665 C CA . SER B 1 29 ? -1.203 -26.120 -64.195 1.00 33.59 456 SER B CA 1
ATOM 1666 C C . SER B 1 29 ? 0.292 -26.340 -64.567 1.00 33.63 456 SER B C 1
ATOM 1667 O O . SER B 1 29 ? 0.727 -26.114 -65.704 1.00 32.00 456 SER B O 1
ATOM 1670 N N . GLU B 1 30 ? 1.069 -26.742 -63.562 1.00 33.27 457 GLU B N 1
ATOM 1671 C CA . GLU B 1 30 ? 2.493 -26.985 -63.668 1.00 33.87 457 GLU B CA 1
ATOM 1672 C C . GLU B 1 30 ? 2.786 -28.214 -64.564 1.00 33.83 457 GLU B C 1
ATOM 1673 O O . GLU B 1 30 ? 3.859 -28.346 -65.124 1.00 33.77 457 GLU B O 1
ATOM 1679 N N . GLY B 1 31 ? 1.794 -29.099 -64.710 1.00 33.64 458 GLY B N 1
ATOM 1680 C CA . GLY B 1 31 ? 1.832 -30.164 -65.714 1.00 33.95 458 GLY B CA 1
ATOM 1681 C C . GLY B 1 31 ? 1.229 -29.917 -67.094 1.00 33.48 458 GLY B C 1
ATOM 1682 O O . GLY B 1 31 ? 1.423 -30.726 -68.008 1.00 32.18 458 GLY B O 1
ATOM 1683 N N . LEU B 1 32 ? 0.511 -28.811 -67.262 1.00 33.34 459 LEU B N 1
ATOM 1684 C CA . LEU B 1 32 ? -0.121 -28.551 -68.557 1.00 34.16 459 LEU B CA 1
ATOM 1685 C C . LEU B 1 32 ? 0.765 -27.834 -69.534 1.00 34.25 459 LEU B C 1
ATOM 1686 O O . LEU B 1 32 ? 1.764 -27.225 -69.178 1.00 35.52 459 LEU B O 1
ATOM 1691 N N . ASN B 1 33 ? 0.385 -27.887 -70.793 1.00 34.96 460 ASN B N 1
ATOM 1692 C CA . ASN B 1 33 ? 1.078 -27.098 -71.781 1.00 35.49 460 ASN B CA 1
ATOM 1693 C C . ASN B 1 33 ? 0.527 -25.683 -71.574 1.00 34.33 460 ASN B C 1
ATOM 1694 O O . ASN B 1 33 ? -0.565 -25.556 -71.068 1.00 35.08 460 ASN B O 1
ATOM 1699 N N . PRO B 1 34 ? 1.313 -24.622 -71.857 1.00 33.54 461 PRO B N 1
ATOM 1700 C CA . PRO B 1 34 ? 0.818 -23.277 -71.500 1.00 32.07 461 PRO B CA 1
ATOM 1701 C C . PRO B 1 34 ? -0.439 -22.753 -72.247 1.00 31.58 461 PRO B C 1
ATOM 1702 O O . PRO B 1 34 ? -1.118 -21.891 -71.725 1.00 31.27 461 PRO B O 1
ATOM 1706 N N . GLU B 1 35 ? -0.712 -23.262 -73.450 1.00 31.06 462 GLU B N 1
ATOM 1707 C CA . GLU B 1 35 ? -1.899 -22.935 -74.249 1.00 30.98 462 GLU B CA 1
ATOM 1708 C C . GLU B 1 35 ? -3.121 -23.499 -73.584 1.00 29.80 462 GLU B C 1
ATOM 1709 O O . GLU B 1 35 ? -4.210 -22.949 -73.713 1.00 30.16 462 GLU B O 1
ATOM 1715 N N . GLU B 1 36 ? -2.937 -24.659 -72.975 1.00 28.53 463 GLU B N 1
ATOM 1716 C CA . GLU B 1 36 ? -3.976 -25.371 -72.255 1.00 27.57 463 GLU B CA 1
ATOM 1717 C C . GLU B 1 36 ? -4.321 -24.621 -70.951 1.00 27.44 463 GLU B C 1
ATOM 1718 O O . GLU B 1 36 ? -5.483 -24.475 -70.631 1.00 27.38 463 GLU B O 1
ATOM 1724 N N . VAL B 1 37 ? -3.313 -24.159 -70.205 1.00 27.10 464 VAL B N 1
ATOM 1725 C CA . VAL B 1 37 ? -3.572 -23.398 -68.953 1.00 27.36 464 VAL B CA 1
ATOM 1726 C C . VAL B 1 37 ? -4.453 -22.154 -69.244 1.00 27.74 464 VAL B C 1
ATOM 1727 O O . VAL B 1 37 ? -5.424 -21.900 -68.553 1.00 26.98 464 VAL B O 1
ATOM 1731 N N . VAL B 1 38 ? -4.103 -21.414 -70.308 1.00 29.47 465 VAL B N 1
ATOM 1732 C CA . VAL B 1 38 ? -4.789 -20.181 -70.679 1.00 30.09 465 VAL B CA 1
ATOM 1733 C C . VAL B 1 38 ? -6.202 -20.476 -71.175 1.00 30.96 465 VAL B C 1
ATOM 1734 O O . VAL B 1 38 ? -7.125 -19.791 -70.803 1.00 31.96 465 VAL B O 1
ATOM 1738 N N . LYS B 1 39 ? -6.364 -21.521 -71.974 1.00 30.60 466 LYS B N 1
ATOM 1739 C CA . LYS B 1 39 ? -7.654 -21.909 -72.459 1.00 30.91 466 LYS B CA 1
ATOM 1740 C C . LYS B 1 39 ? -8.597 -22.311 -71.325 1.00 30.23 466 LYS B C 1
ATOM 1741 O O . LYS B 1 39 ? -9.730 -21.884 -71.278 1.00 29.21 466 LYS B O 1
ATOM 1747 N N . VAL B 1 40 ? -8.143 -23.176 -70.436 1.00 30.34 467 VAL B N 1
ATOM 1748 C CA . VAL B 1 40 ? -8.920 -23.517 -69.268 1.00 30.98 467 VAL B CA 1
ATOM 1749 C C . VAL B 1 40 ? -9.352 -22.270 -68.436 1.00 32.08 467 VAL B C 1
ATOM 1750 O O . VAL B 1 40 ? -10.513 -22.158 -68.034 1.00 31.71 467 VAL B O 1
ATOM 1754 N N . LEU B 1 41 ? -8.434 -21.327 -68.210 1.00 31.92 468 LEU B N 1
ATOM 1755 C CA . LEU B 1 41 ? -8.794 -20.146 -67.450 1.00 32.88 468 LEU B CA 1
ATOM 1756 C C . LEU B 1 41 ? -9.883 -19.356 -68.146 1.00 33.09 468 LEU B C 1
ATOM 1757 O O . LEU B 1 41 ? -10.864 -18.918 -67.498 1.00 33.27 468 LEU B O 1
ATOM 1762 N N . ASN B 1 42 ? -9.750 -19.243 -69.462 1.00 32.72 469 ASN B N 1
ATOM 1763 C CA . ASN B 1 42 ? -10.649 -18.472 -70.307 1.00 33.09 469 ASN B CA 1
ATOM 1764 C C . ASN B 1 42 ? -12.033 -19.057 -70.444 1.00 33.59 469 ASN B C 1
ATOM 1765 O O . ASN B 1 42 ? -13.022 -18.322 -70.483 1.00 33.63 469 ASN B O 1
ATOM 1770 N N . ILE B 1 43 ? -12.106 -20.383 -70.498 1.00 33.85 470 ILE B N 1
ATOM 1771 C CA . ILE B 1 43 ? -13.387 -21.085 -70.459 1.00 33.97 470 ILE B CA 1
ATOM 1772 C C . ILE B 1 43 ? -14.095 -20.824 -69.096 1.00 34.61 470 ILE B C 1
ATOM 1773 O O . ILE B 1 43 ? -15.293 -20.542 -69.021 1.00 35.27 470 ILE B O 1
ATOM 1778 N N . TYR B 1 44 ? -13.334 -20.919 -68.026 1.00 34.39 471 TYR B N 1
ATOM 1779 C CA . TYR B 1 44 ? -13.861 -20.728 -66.702 1.00 34.43 471 TYR B CA 1
ATOM 1780 C C . TYR B 1 44 ? -14.294 -19.279 -66.421 1.00 34.52 471 TYR B C 1
ATOM 1781 O O . TYR B 1 44 ? -15.389 -19.059 -65.921 1.00 35.65 471 TYR B O 1
ATOM 1790 N N . PHE B 1 45 ? -13.447 -18.313 -66.736 1.00 33.57 472 PHE B N 1
ATOM 1791 C CA . PHE B 1 45 ? -13.774 -16.908 -66.598 1.00 34.00 472 PHE B CA 1
ATOM 1792 C C . PHE B 1 45 ? -14.907 -16.463 -67.533 1.00 34.51 472 PHE B C 1
ATOM 1793 O O . PHE B 1 45 ? -15.698 -15.578 -67.170 1.00 34.04 472 PHE B O 1
ATOM 1801 N N . GLY B 1 46 ? -14.942 -17.009 -68.750 1.00 34.35 473 GLY B N 1
ATOM 1802 C CA . GLY B 1 46 ? -15.995 -16.653 -69.703 1.00 33.91 473 GLY B CA 1
ATOM 1803 C C . GLY B 1 46 ? -17.381 -16.901 -69.127 1.00 34.37 473 GLY B C 1
ATOM 1804 O O . GLY B 1 46 ? -18.264 -16.027 -69.185 1.00 34.61 473 GLY B O 1
ATOM 1805 N N . LYS B 1 47 ? -17.555 -18.077 -68.539 1.00 33.37 474 LYS B N 1
ATOM 1806 C CA . LYS B 1 47 ? -18.811 -18.517 -68.006 1.00 33.63 474 LYS B CA 1
ATOM 1807 C C . LYS B 1 47 ? -19.086 -17.849 -66.643 1.00 34.37 474 LYS B C 1
ATOM 1808 O O . LYS B 1 47 ? -20.196 -17.436 -66.377 1.00 33.93 474 LYS B O 1
ATOM 1814 N N . MET B 1 48 ? -18.091 -17.801 -65.753 1.00 35.01 475 MET B N 1
ATOM 1815 C CA . MET B 1 48 ? -18.294 -17.131 -64.465 1.00 35.29 475 MET B CA 1
ATOM 1816 C C . MET B 1 48 ? -18.721 -15.699 -64.662 1.00 34.85 475 MET B C 1
ATOM 1817 O O . MET B 1 48 ? -19.484 -15.170 -63.852 1.00 35.32 475 MET B O 1
ATOM 1822 N N . ALA B 1 49 ? -18.211 -15.060 -65.704 1.00 35.12 476 ALA B N 1
ATOM 1823 C CA . ALA B 1 49 ? -18.507 -13.640 -65.952 1.00 35.88 476 ALA B CA 1
ATOM 1824 C C . ALA B 1 49 ? -19.976 -13.456 -66.372 1.00 36.25 476 ALA B C 1
ATOM 1825 O O . ALA B 1 49 ? -20.642 -12.497 -65.949 1.00 37.35 476 ALA B O 1
ATOM 1827 N N . ASP B 1 50 ? -20.441 -14.378 -67.204 1.00 35.97 477 ASP B N 1
ATOM 1828 C CA . ASP B 1 50 ? -21.836 -14.606 -67.534 1.00 36.96 477 ASP B CA 1
ATOM 1829 C C . ASP B 1 50 ? -22.758 -14.725 -66.315 1.00 35.81 477 ASP B C 1
ATOM 1830 O O . ASP B 1 50 ? -23.802 -14.070 -66.267 1.00 35.06 477 ASP B O 1
ATOM 1835 N N . VAL B 1 51 ? -22.370 -15.557 -65.350 1.00 33.93 478 VAL B N 1
ATOM 1836 C CA . VAL B 1 51 ? -23.166 -15.783 -64.151 1.00 33.83 478 VAL B CA 1
ATOM 1837 C C . VAL B 1 51 ? -23.193 -14.554 -63.230 1.00 34.18 478 VAL B C 1
ATOM 1838 O O . VAL B 1 51 ? -24.250 -14.120 -62.767 1.00 33.61 478 VAL B O 1
ATOM 1842 N N . ILE B 1 52 ? -22.019 -14.006 -63.008 1.00 34.22 479 ILE B N 1
ATOM 1843 C CA . ILE B 1 52 ? -21.862 -12.797 -62.259 1.00 35.00 479 ILE B CA 1
ATOM 1844 C C . ILE B 1 52 ? -22.657 -11.672 -62.895 1.00 35.48 479 ILE B C 1
ATOM 1845 O O . ILE B 1 52 ? -23.396 -10.989 -62.200 1.00 35.29 479 ILE B O 1
ATOM 1850 N N . THR B 1 53 ? -22.503 -11.467 -64.199 1.00 37.16 480 THR B N 1
ATOM 1851 C CA . THR B 1 53 ? -23.197 -10.318 -64.864 1.00 38.50 480 THR B CA 1
ATOM 1852 C C . THR B 1 53 ? -24.725 -10.478 -64.763 1.00 38.40 480 THR B C 1
ATOM 1853 O O . THR B 1 53 ? -25.440 -9.510 -64.557 1.00 38.55 480 THR B O 1
ATOM 1857 N N . HIS B 1 54 ? -25.201 -11.711 -64.912 1.00 38.53 481 HIS B N 1
ATOM 1858 C CA . HIS B 1 54 ? -26.601 -12.016 -64.804 1.00 39.15 481 HIS B CA 1
ATOM 1859 C C . HIS B 1 54 ? -27.113 -11.631 -63.414 1.00 39.07 481 HIS B C 1
ATOM 1860 O O . HIS B 1 54 ? -28.286 -11.266 -63.301 1.00 38.94 481 HIS B O 1
ATOM 1867 N N . HIS B 1 55 ? -26.256 -11.701 -62.367 1.00 38.07 482 HIS B N 1
ATOM 1868 C CA . HIS B 1 55 ? -26.655 -11.353 -60.982 1.00 37.34 482 HIS B CA 1
ATOM 1869 C C . HIS B 1 55 ? -26.329 -9.935 -60.511 1.00 38.37 482 HIS B C 1
ATOM 1870 O O . HIS B 1 55 ? -26.424 -9.657 -59.307 1.00 38.05 482 HIS B O 1
ATOM 1877 N N . GLY B 1 56 ? -25.931 -9.041 -61.424 1.00 38.42 483 GLY B N 1
ATOM 1878 C CA . GLY B 1 56 ? -25.572 -7.668 -61.009 1.00 38.78 483 GLY B CA 1
ATOM 1879 C C . GLY B 1 56 ? -24.298 -7.536 -60.181 1.00 38.74 483 GLY B C 1
ATOM 1880 O O . GLY B 1 56 ? -24.051 -6.500 -59.564 1.00 39.57 483 GLY B O 1
ATOM 1881 N N . GLY B 1 57 ? -23.473 -8.577 -60.150 1.00 38.37 484 GLY B N 1
ATOM 1882 C CA . GLY B 1 57 ? -22.137 -8.425 -59.553 1.00 38.17 484 GLY B CA 1
ATOM 1883 C C . GLY B 1 57 ? -21.155 -7.607 -60.400 1.00 37.61 484 GLY B C 1
ATOM 1884 O O . GLY B 1 57 ? -21.208 -7.614 -61.631 1.00 37.71 484 GLY B O 1
ATOM 1885 N N . THR B 1 58 ? -20.239 -6.930 -59.727 1.00 37.85 485 THR B N 1
ATOM 1886 C CA . THR B 1 58 ? -19.177 -6.117 -60.354 1.00 38.44 485 THR B CA 1
ATOM 1887 C C . THR B 1 58 ? -17.909 -6.937 -60.301 1.00 39.43 485 THR B C 1
ATOM 1888 O O . THR B 1 58 ? -17.471 -7.315 -59.216 1.00 39.34 485 THR B O 1
ATOM 1892 N N . ILE B 1 59 ? -17.305 -7.254 -61.452 1.00 40.77 486 ILE B N 1
ATOM 1893 C CA . ILE B 1 59 ? -16.057 -7.999 -61.369 1.00 41.60 486 ILE B CA 1
ATOM 1894 C C . ILE B 1 59 ? -14.927 -7.041 -61.044 1.00 41.91 486 ILE B C 1
ATOM 1895 O O . ILE B 1 59 ? -14.613 -6.157 -61.819 1.00 42.18 486 ILE B O 1
ATOM 1900 N N . ASP B 1 60 ? -14.346 -7.199 -59.871 1.00 42.78 487 ASP B N 1
ATOM 1901 C CA . ASP B 1 60 ? -13.252 -6.330 -59.471 1.00 44.57 487 ASP B CA 1
ATOM 1902 C C . ASP B 1 60 ? -11.890 -6.786 -60.065 1.00 45.32 487 ASP B C 1
ATOM 1903 O O . ASP B 1 60 ? -11.214 -6.009 -60.746 1.00 44.77 487 ASP B O 1
ATOM 1908 N N . GLU B 1 61 ? -11.493 -8.042 -59.843 1.00 46.21 488 GLU B N 1
ATOM 1909 C CA . GLU B 1 61 ? -10.261 -8.516 -60.453 1.00 47.86 488 GLU B CA 1
ATOM 1910 C C . GLU B 1 61 ? -10.347 -9.970 -60.889 1.00 47.29 488 GLU B C 1
ATOM 1911 O O . GLU B 1 61 ? -11.237 -10.677 -60.419 1.00 46.97 488 GLU B O 1
ATOM 1917 N N . PHE B 1 62 ? -9.513 -10.352 -61.871 1.00 47.65 489 PHE B N 1
ATOM 1918 C CA . PHE B 1 62 ? -9.284 -11.749 -62.281 1.00 49.10 489 PHE B CA 1
ATOM 1919 C C . PHE B 1 62 ? -7.833 -12.055 -61.893 1.00 50.27 489 PHE B C 1
ATOM 1920 O O . PHE B 1 62 ? -6.942 -11.266 -62.179 1.00 49.24 489 PHE B O 1
ATOM 1928 N N . MET B 1 63 ? -7.611 -13.208 -61.264 1.00 51.64 490 MET B N 1
ATOM 1929 C CA . MET B 1 63 ? -6.284 -13.674 -60.857 1.00 53.90 490 MET B CA 1
ATOM 1930 C C . MET B 1 63 ? -5.982 -15.006 -61.522 1.00 52.77 490 MET B C 1
ATOM 1931 O O . MET B 1 63 ? -6.877 -15.696 -62.006 1.00 52.88 490 MET B O 1
ATOM 1936 N N . GLY B 1 64 ? -4.715 -15.372 -61.561 1.00 52.63 491 GLY B N 1
ATOM 1937 C CA . GLY B 1 64 ? -4.334 -16.586 -62.242 1.00 52.68 491 GLY B CA 1
ATOM 1938 C C . GLY B 1 64 ? -5.251 -17.778 -62.017 1.00 52.76 491 GLY B C 1
ATOM 1939 O O . GLY B 1 64 ? -5.172 -18.757 -62.766 1.00 53.61 491 GLY B O 1
ATOM 1940 N N . ASP B 1 65 ? -6.084 -17.727 -60.974 1.00 52.06 492 ASP B N 1
ATOM 1941 C CA . ASP B 1 65 ? -7.129 -18.747 -60.754 1.00 51.98 492 ASP B CA 1
ATOM 1942 C C . ASP B 1 65 ? -8.314 -18.217 -59.929 1.00 49.94 492 ASP B C 1
ATOM 1943 O O . ASP B 1 65 ? -8.900 -18.950 -59.142 1.00 49.11 492 ASP B O 1
ATOM 1948 N N . GLY B 1 66 ? -8.677 -16.956 -60.132 1.00 47.10 493 GLY B N 1
ATOM 1949 C CA . GLY B 1 66 ? -9.512 -16.309 -59.140 1.00 44.70 493 GLY B CA 1
ATOM 1950 C C . GLY B 1 66 ? -10.286 -15.098 -59.560 1.00 42.66 493 GLY B C 1
ATOM 1951 O O . GLY B 1 66 ? -9.963 -14.441 -60.538 1.00 42.68 493 GLY B O 1
ATOM 1952 N N . ILE B 1 67 ? -11.325 -14.808 -58.788 1.00 40.85 494 ILE B N 1
ATOM 1953 C CA . ILE B 1 67 ? -12.224 -13.727 -59.065 1.00 38.93 494 ILE B CA 1
ATOM 1954 C C . ILE B 1 67 ? -12.489 -13.012 -57.740 1.00 37.97 494 ILE B C 1
ATOM 1955 O O . ILE B 1 67 ? -12.644 -13.665 -56.687 1.00 37.28 494 ILE B O 1
ATOM 1960 N N . LEU B 1 68 ? -12.476 -11.677 -57.812 1.00 35.99 495 LEU B N 1
ATOM 1961 C CA . LEU B 1 68 ? -13.031 -10.810 -56.777 1.00 35.37 495 LEU B CA 1
ATOM 1962 C C . LEU B 1 68 ? -14.290 -10.174 -57.345 1.00 34.69 495 LEU B C 1
ATOM 1963 O O . LEU B 1 68 ? -14.246 -9.500 -58.379 1.00 33.00 495 LEU B O 1
ATOM 1968 N N . VAL B 1 69 ? -15.412 -10.422 -56.678 1.00 34.18 496 VAL B N 1
ATOM 1969 C CA . VAL B 1 69 ? -16.671 -9.787 -57.055 1.00 34.73 496 VAL B CA 1
ATOM 1970 C C . VAL B 1 69 ? -17.239 -8.938 -55.895 1.00 34.83 496 VAL B C 1
ATOM 1971 O O . VAL B 1 69 ? -17.089 -9.309 -54.717 1.00 34.64 496 VAL B O 1
ATOM 1975 N N . LEU B 1 70 ? -17.981 -7.883 -56.243 1.00 34.89 497 LEU B N 1
ATOM 1976 C CA . LEU B 1 70 ? -18.595 -6.985 -55.251 1.00 35.35 497 LEU B CA 1
ATOM 1977 C C . LEU B 1 70 ? -20.063 -6.883 -55.493 1.00 35.71 497 LEU B C 1
ATOM 1978 O O . LEU B 1 70 ? -20.514 -6.829 -56.639 1.00 36.16 497 LEU B O 1
ATOM 1983 N N . PHE B 1 71 ? -20.814 -6.891 -54.402 1.00 36.66 498 PHE B N 1
ATOM 1984 C CA . PHE B 1 71 ? -22.254 -6.709 -54.431 1.00 37.43 498 PHE B CA 1
ATOM 1985 C C . PHE B 1 71 ? -22.459 -5.529 -53.490 1.00 38.89 498 PHE B C 1
ATOM 1986 O O . PHE B 1 71 ? -22.257 -5.669 -52.278 1.00 38.75 498 PHE B O 1
ATOM 1994 N N . GLY B 1 72 ? -22.808 -4.370 -54.040 1.00 41.97 499 GLY B N 1
ATOM 1995 C CA . GLY B 1 72 ? -22.854 -3.124 -53.258 1.00 45.81 499 GLY B CA 1
ATOM 1996 C C . GLY B 1 72 ? -21.898 -2.004 -53.708 1.00 48.65 499 GLY B C 1
ATOM 1997 O O . GLY B 1 72 ? -22.027 -0.856 -53.270 1.00 49.45 499 GLY B O 1
ATOM 1998 N N . ALA B 1 73 ? -20.940 -2.294 -54.582 1.00 50.86 500 ALA B N 1
ATOM 1999 C CA . ALA B 1 73 ? -20.145 -1.189 -55.185 1.00 52.50 500 ALA B CA 1
ATOM 2000 C C . ALA B 1 73 ? -20.133 -1.376 -56.702 1.00 53.73 500 ALA B C 1
ATOM 2001 O O . ALA B 1 73 ? -20.142 -2.518 -57.146 1.00 53.77 500 ALA B O 1
ATOM 2003 N N . PRO B 1 74 ? -20.180 -0.274 -57.504 1.00 55.67 501 PRO B N 1
ATOM 2004 C CA . PRO B 1 74 ? -20.436 1.165 -57.180 1.00 56.81 501 PRO B CA 1
ATOM 2005 C C . PRO B 1 74 ? -21.908 1.523 -56.962 1.00 58.13 501 PRO B C 1
ATOM 2006 O O . PRO B 1 74 ? -22.225 2.689 -56.649 1.00 58.22 501 PRO B O 1
ATOM 2010 N N . THR B 1 75 ? -22.781 0.518 -57.130 1.00 59.43 502 THR B N 1
ATOM 2011 C CA . THR B 1 75 ? -24.227 0.609 -56.885 1.00 60.01 502 THR B CA 1
ATOM 2012 C C . THR B 1 75 ? -24.601 -0.364 -55.737 1.00 60.80 502 THR B C 1
ATOM 2013 O O . THR B 1 75 ? -24.187 -1.521 -55.731 1.00 61.21 502 THR B O 1
ATOM 2017 N N . SER B 1 76 ? -25.377 0.090 -54.758 1.00 61.21 503 SER B N 1
ATOM 2018 C CA . SER B 1 76 ? -25.765 -0.796 -53.670 1.00 61.24 503 SER B CA 1
ATOM 2019 C C . SER B 1 76 ? -27.260 -1.035 -53.804 1.00 61.44 503 SER B C 1
ATOM 2020 O O . SER B 1 76 ? -27.928 -0.312 -54.563 1.00 62.24 503 SER B O 1
ATOM 2023 N N . GLN B 1 77 ? -27.753 -2.059 -53.097 1.00 60.45 504 GLN B N 1
ATOM 2024 C CA . GLN B 1 77 ? -29.129 -2.142 -52.589 1.00 59.61 504 GLN B CA 1
ATOM 2025 C C . GLN B 1 77 ? -29.217 -3.288 -51.542 1.00 59.93 504 GLN B C 1
ATOM 2026 O O . GLN B 1 77 ? -28.365 -4.181 -51.527 1.00 58.17 504 GLN B O 1
ATOM 2032 N N . GLN B 1 78 ? -30.237 -3.254 -50.667 1.00 60.69 505 GLN B N 1
ATOM 2033 C CA . GLN B 1 78 ? -30.166 -3.954 -49.346 1.00 60.34 505 GLN B CA 1
ATOM 2034 C C . GLN B 1 78 ? -30.012 -5.475 -49.331 1.00 59.64 505 GLN B C 1
ATOM 2035 O O . GLN B 1 78 ? -29.413 -6.007 -48.373 1.00 59.72 505 GLN B O 1
ATOM 2041 N N . ASP B 1 79 ? -30.544 -6.170 -50.361 1.00 57.51 506 ASP B N 1
ATOM 2042 C CA . ASP B 1 79 ? -30.352 -7.632 -50.500 1.00 55.46 506 ASP B CA 1
ATOM 2043 C C . ASP B 1 79 ? -29.435 -8.126 -51.655 1.00 53.01 506 ASP B C 1
ATOM 2044 O O . ASP B 1 79 ? -29.642 -9.193 -52.303 1.00 52.11 506 ASP B O 1
ATOM 2049 N N . ASP B 1 80 ? -28.403 -7.305 -51.838 1.00 49.05 507 ASP B N 1
ATOM 2050 C CA . ASP B 1 80 ? -27.128 -7.680 -52.378 1.00 46.23 507 ASP B CA 1
ATOM 2051 C C . ASP B 1 80 ? -26.616 -8.968 -51.794 1.00 43.24 507 ASP B C 1
ATOM 2052 O O . ASP B 1 80 ? -26.020 -9.767 -52.505 1.00 42.12 507 ASP B O 1
ATOM 2057 N N . ALA B 1 81 ? -26.817 -9.135 -50.486 1.00 40.02 508 ALA B N 1
ATOM 2058 C CA . ALA B 1 81 ? -26.211 -10.229 -49.757 1.00 37.60 508 ALA B CA 1
ATOM 2059 C C . ALA B 1 81 ? -26.817 -11.583 -50.179 1.00 36.25 508 ALA B C 1
ATOM 2060 O O . ALA B 1 81 ? -26.080 -12.531 -50.393 1.00 36.37 508 ALA B O 1
ATOM 2062 N N . LEU B 1 82 ? -28.142 -11.678 -50.268 1.00 34.16 509 LEU B N 1
ATOM 2063 C CA . LEU B 1 82 ? -28.766 -12.865 -50.801 1.00 33.29 509 LEU B CA 1
ATOM 2064 C C . LEU B 1 82 ? -28.370 -13.111 -52.260 1.00 32.31 509 LEU B C 1
ATOM 2065 O O . LEU B 1 82 ? -28.187 -14.258 -52.635 1.00 32.21 509 LEU B O 1
ATOM 2070 N N . ARG B 1 83 ? -28.227 -12.038 -53.043 1.00 31.82 510 ARG B N 1
ATOM 2071 C CA . ARG B 1 83 ? -27.956 -12.110 -54.494 1.00 31.95 510 ARG B CA 1
ATOM 2072 C C . ARG B 1 83 ? -26.522 -12.589 -54.691 1.00 31.92 510 ARG B C 1
ATOM 2073 O O . ARG B 1 83 ? -26.255 -13.391 -55.565 1.00 32.00 510 ARG B O 1
ATOM 2081 N N . ALA B 1 84 ? -25.603 -12.128 -53.826 1.00 32.55 511 ALA B N 1
ATOM 2082 C CA . ALA B 1 84 ? -24.242 -12.701 -53.725 1.00 32.31 511 ALA B CA 1
ATOM 2083 C C . ALA B 1 84 ? -24.188 -14.186 -53.458 1.00 31.85 511 ALA B C 1
ATOM 2084 O O . ALA B 1 84 ? -23.471 -14.896 -54.157 1.00 32.11 511 ALA B O 1
ATOM 2086 N N . VAL B 1 85 ? -24.943 -14.658 -52.472 1.00 31.45 512 VAL B N 1
ATOM 2087 C CA . VAL B 1 85 ? -25.028 -16.098 -52.190 1.00 31.06 512 VAL B CA 1
ATOM 2088 C C . VAL B 1 85 ? -25.651 -16.877 -53.347 1.00 31.73 512 VAL B C 1
ATOM 2089 O O . VAL B 1 85 ? -25.090 -17.892 -53.769 1.00 31.08 512 VAL B O 1
ATOM 2093 N N . ALA B 1 86 ? -26.756 -16.362 -53.910 1.00 32.22 513 ALA B N 1
ATOM 2094 C CA . ALA B 1 86 ? -27.339 -16.970 -55.110 1.00 31.94 513 ALA B CA 1
ATOM 2095 C C . ALA B 1 86 ? -26.325 -17.094 -56.209 1.00 32.02 513 ALA B C 1
ATOM 2096 O O . ALA B 1 86 ? -26.252 -18.132 -56.844 1.00 33.47 513 ALA B O 1
ATOM 2098 N N . CYS B 1 87 ? -25.583 -16.023 -56.466 1.00 32.52 514 CYS B N 1
ATOM 2099 C CA . CYS B 1 87 ? -24.539 -16.019 -57.487 1.00 33.04 514 CYS B CA 1
ATOM 2100 C C . CYS B 1 87 ? -23.473 -17.114 -57.255 1.00 32.71 514 CYS B C 1
ATOM 2101 O O . CYS B 1 87 ? -23.088 -17.848 -58.189 1.00 32.00 514 CYS B O 1
ATOM 2104 N N . GLY B 1 88 ? -23.004 -17.228 -56.008 1.00 32.20 515 GLY B N 1
ATOM 2105 C CA . GLY B 1 88 ? -22.094 -18.311 -55.623 1.00 30.73 515 GLY B CA 1
ATOM 2106 C C . GLY B 1 88 ? -22.669 -19.657 -56.039 1.00 30.73 515 GLY B C 1
ATOM 2107 O O . GLY B 1 88 ? -21.969 -20.470 -56.642 1.00 30.60 515 GLY B O 1
ATOM 2108 N N . VAL B 1 89 ? -23.946 -19.888 -55.729 1.00 30.46 516 VAL B N 1
ATOM 2109 C CA . VAL B 1 89 ? -24.596 -21.182 -55.990 1.00 30.80 516 VAL B CA 1
ATOM 2110 C C . VAL B 1 89 ? -24.643 -21.452 -57.483 1.00 31.38 516 VAL B C 1
ATOM 2111 O O . VAL B 1 89 ? -24.213 -22.513 -57.912 1.00 33.04 516 VAL B O 1
ATOM 2115 N N . GLU B 1 90 ? -25.088 -20.472 -58.270 1.00 32.35 517 GLU B N 1
ATOM 2116 C CA . GLU B 1 90 ? -25.013 -20.540 -59.729 1.00 33.20 517 GLU B CA 1
ATOM 2117 C C . GLU B 1 90 ? -23.579 -20.690 -60.265 1.00 32.46 517 GLU B C 1
ATOM 2118 O O . GLU B 1 90 ? -23.386 -21.354 -61.259 1.00 33.20 517 GLU B O 1
ATOM 2124 N N . MET B 1 91 ? -22.574 -20.078 -59.635 1.00 30.81 518 MET B N 1
ATOM 2125 C CA . MET B 1 91 ? -21.207 -20.288 -60.091 1.00 29.74 518 MET B CA 1
ATOM 2126 C C . MET B 1 91 ? -20.793 -21.755 -59.992 1.00 29.53 518 MET B C 1
ATOM 2127 O O . MET B 1 91 ? -20.237 -22.316 -60.970 1.00 28.35 518 MET B O 1
ATOM 2132 N N . GLN B 1 92 ? -21.076 -22.375 -58.844 1.00 29.28 519 GLN B N 1
ATOM 2133 C CA . GLN B 1 92 ? -20.762 -23.768 -58.694 1.00 31.03 519 GLN B CA 1
ATOM 2134 C C . GLN B 1 92 ? -21.500 -24.595 -59.738 1.00 31.38 519 GLN B C 1
ATOM 2135 O O . GLN B 1 92 ? -20.907 -25.478 -60.344 1.00 31.08 519 GLN B O 1
ATOM 2141 N N . LEU B 1 93 ? -22.760 -24.278 -59.979 1.00 31.48 520 LEU B N 1
ATOM 2142 C CA . LEU B 1 93 ? -23.541 -25.063 -60.938 1.00 33.26 520 LEU B CA 1
ATOM 2143 C C . LEU B 1 93 ? -23.044 -24.885 -62.394 1.00 33.72 520 LEU B C 1
ATOM 2144 O O . LEU B 1 93 ? -22.919 -25.883 -63.125 1.00 35.30 520 LEU B O 1
ATOM 2149 N N . ALA B 1 94 ? -22.734 -23.642 -62.776 1.00 33.78 521 ALA B N 1
ATOM 2150 C CA . ALA B 1 94 ? -22.136 -23.315 -64.074 1.00 34.59 521 ALA B CA 1
ATOM 2151 C C . ALA B 1 94 ? -20.779 -23.991 -64.312 1.00 34.92 521 ALA B C 1
ATOM 2152 O O . ALA B 1 94 ? -20.384 -24.175 -65.450 1.00 35.74 521 ALA B O 1
ATOM 2154 N N . LEU B 1 95 ? -20.073 -24.342 -63.251 1.00 35.30 522 LEU B N 1
ATOM 2155 C CA . LEU B 1 95 ? -18.777 -24.995 -63.381 1.00 37.11 522 LEU B CA 1
ATOM 2156 C C . LEU B 1 95 ? -18.928 -26.345 -64.086 1.00 37.80 522 LEU B C 1
ATOM 2157 O O . LEU B 1 95 ? -18.017 -26.772 -64.785 1.00 37.90 522 LEU B O 1
ATOM 2162 N N . ARG B 1 96 ? -20.099 -26.975 -63.948 1.00 39.22 523 ARG B N 1
ATOM 2163 C CA . ARG B 1 96 ? -20.426 -28.224 -64.636 1.00 39.89 523 ARG B CA 1
ATOM 2164 C C . ARG B 1 96 ? -20.391 -28.057 -66.167 1.00 39.58 523 ARG B C 1
ATOM 2165 O O . ARG B 1 96 ? -19.969 -28.963 -66.888 1.00 40.02 523 ARG B O 1
ATOM 2173 N N . GLU B 1 97 ? -20.783 -26.904 -66.682 1.00 39.08 524 GLU B N 1
ATOM 2174 C CA . GLU B 1 97 ? -20.635 -26.693 -68.127 1.00 38.80 524 GLU B CA 1
ATOM 2175 C C . GLU B 1 97 ? -19.185 -26.460 -68.556 1.00 37.24 524 GLU B C 1
ATOM 2176 O O . GLU B 1 97 ? -18.759 -27.002 -69.569 1.00 37.33 524 GLU B O 1
ATOM 2182 N N . VAL B 1 98 ? -18.431 -25.682 -67.787 1.00 35.58 525 VAL B N 1
ATOM 2183 C CA . VAL B 1 98 ? -17.037 -25.442 -68.136 1.00 34.44 525 VAL B CA 1
ATOM 2184 C C . VAL B 1 98 ? -16.300 -26.744 -68.137 1.00 34.45 525 VAL B C 1
ATOM 2185 O O . VAL B 1 98 ? -15.461 -26.977 -68.986 1.00 35.87 525 VAL B O 1
ATOM 2189 N N . ASN B 1 99 ? -16.630 -27.608 -67.187 1.00 34.55 526 ASN B N 1
ATOM 2190 C CA . ASN B 1 99 ? -15.978 -28.907 -67.093 1.00 33.56 526 ASN B CA 1
ATOM 2191 C C . ASN B 1 99 ? -16.264 -29.829 -68.285 1.00 33.90 526 ASN B C 1
ATOM 2192 O O . ASN B 1 99 ? -15.344 -30.488 -68.757 1.00 34.29 526 ASN B O 1
ATOM 2197 N N . GLN B 1 100 ? -17.480 -29.802 -68.833 1.00 34.30 527 GLN B N 1
ATOM 2198 C CA . GLN B 1 100 ? -17.798 -30.555 -70.050 1.00 35.21 527 GLN B CA 1
ATOM 2199 C C . GLN B 1 100 ? -16.823 -30.257 -71.198 1.00 34.51 527 GLN B C 1
ATOM 2200 O O . GLN B 1 100 ? -16.309 -31.171 -71.841 1.00 34.14 527 GLN B O 1
ATOM 2206 N N . GLN B 1 101 ? -16.544 -28.965 -71.394 1.00 34.33 528 GLN B N 1
ATOM 2207 C CA . GLN B 1 101 ? -15.542 -28.449 -72.334 1.00 33.23 528 GLN B CA 1
ATOM 2208 C C . GLN B 1 101 ? -14.120 -28.736 -71.906 1.00 31.86 528 GLN B C 1
ATOM 2209 O O . GLN B 1 101 ? -13.328 -29.131 -72.744 1.00 30.86 528 GLN B O 1
ATOM 2215 N N . VAL B 1 102 ? -13.788 -28.522 -70.630 1.00 30.06 529 VAL B N 1
ATOM 2216 C CA . VAL B 1 102 ? -12.416 -28.766 -70.143 1.00 29.29 529 VAL B CA 1
ATOM 2217 C C . VAL B 1 102 ? -12.032 -30.267 -70.309 1.00 31.07 529 VAL B C 1
ATOM 2218 O O . VAL B 1 102 ? -10.950 -30.610 -70.835 1.00 30.33 529 VAL B O 1
ATOM 2222 N N . THR B 1 103 ? -12.935 -31.142 -69.880 1.00 30.53 530 THR B N 1
ATOM 2223 C CA . THR B 1 103 ? -12.737 -32.572 -69.962 1.00 31.62 530 THR B CA 1
ATOM 2224 C C . THR B 1 103 ? -12.929 -33.029 -71.405 1.00 30.93 530 THR B C 1
ATOM 2225 O O . THR B 1 103 ? -12.391 -34.039 -71.794 1.00 29.34 530 THR B O 1
ATOM 2229 N N . GLY B 1 104 ? -13.699 -32.274 -72.187 1.00 31.26 531 GLY B N 1
ATOM 2230 C CA . GLY B 1 104 ? -13.815 -32.535 -73.619 1.00 31.33 531 GLY B CA 1
ATOM 2231 C C . GLY B 1 104 ? -12.493 -32.295 -74.338 1.00 31.94 531 GLY B C 1
ATOM 2232 O O . GLY B 1 104 ? -12.317 -32.708 -75.467 1.00 32.70 531 GLY B O 1
ATOM 2233 N N . LEU B 1 105 ? -11.555 -31.608 -73.682 1.00 32.68 532 LEU B N 1
ATOM 2234 C CA . LEU B 1 105 ? -10.231 -31.414 -74.213 1.00 32.58 532 LEU B CA 1
ATOM 2235 C C . LEU B 1 105 ? -9.275 -32.410 -73.599 1.00 32.23 532 LEU B C 1
ATOM 2236 O O . LEU B 1 105 ? -8.088 -32.389 -73.898 1.00 33.10 532 LEU B O 1
ATOM 2241 N N . GLY B 1 106 ? -9.796 -33.307 -72.766 1.00 31.21 533 GLY B N 1
ATOM 2242 C CA . GLY B 1 106 ? -9.009 -34.390 -72.198 1.00 30.29 533 GLY B CA 1
ATOM 2243 C C . GLY B 1 106 ? -8.196 -33.923 -71.027 1.00 29.80 533 GLY B C 1
ATOM 2244 O O . GLY B 1 106 ? -7.111 -34.407 -70.758 1.00 29.33 533 GLY B O 1
ATOM 2245 N N . LEU B 1 107 ? -8.743 -32.969 -70.312 1.00 30.00 534 LEU B N 1
ATOM 2246 C CA . LEU B 1 107 ? -7.970 -32.241 -69.307 1.00 31.14 534 LEU B CA 1
ATOM 2247 C C . LEU B 1 107 ? -8.785 -32.423 -68.054 1.00 32.03 534 LEU B C 1
ATOM 2248 O O . LEU B 1 107 ? -9.989 -32.564 -68.140 1.00 32.05 534 LEU B O 1
ATOM 2253 N N . GLN B 1 108 ? -8.136 -32.426 -66.898 1.00 33.37 535 GLN B N 1
ATOM 2254 C CA . GLN B 1 108 ? -8.831 -32.609 -65.629 1.00 35.22 535 GLN B CA 1
ATOM 2255 C C . GLN B 1 108 ? -9.882 -31.514 -65.325 1.00 34.79 535 GLN B C 1
ATOM 2256 O O . GLN B 1 108 ? -9.686 -30.330 -65.640 1.00 33.03 535 GLN B O 1
ATOM 2262 N N . PRO B 1 109 ? -11.026 -31.939 -64.754 1.00 35.26 536 PRO B N 1
ATOM 2263 C CA . PRO B 1 109 ? -12.048 -30.992 -64.304 1.00 35.37 536 PRO B CA 1
ATOM 2264 C C . PRO B 1 109 ? -11.502 -30.060 -63.203 1.00 35.86 536 PRO B C 1
ATOM 2265 O O . PRO B 1 109 ? -10.637 -30.440 -62.395 1.00 36.41 536 PRO B O 1
ATOM 2269 N N . LEU B 1 110 ? -11.971 -28.833 -63.227 1.00 36.62 537 LEU B N 1
ATOM 2270 C CA . LEU B 1 110 ? -11.708 -27.848 -62.201 1.00 36.90 537 LEU B CA 1
ATOM 2271 C C . LEU B 1 110 ? -12.587 -28.140 -60.990 1.00 38.18 537 LEU B C 1
ATOM 2272 O O . LEU B 1 110 ? -13.719 -28.624 -61.156 1.00 38.64 537 LEU B O 1
ATOM 2277 N N . GLU B 1 111 ? -12.084 -27.850 -59.781 1.00 38.97 538 GLU B N 1
ATOM 2278 C CA . GLU B 1 111 ? -12.971 -27.712 -58.603 1.00 38.93 538 GLU B CA 1
ATOM 2279 C C . GLU B 1 111 ? -12.855 -26.301 -58.127 1.00 37.62 538 GLU B C 1
ATOM 2280 O O . GLU B 1 111 ? -11.805 -25.704 -58.241 1.00 37.94 538 GLU B O 1
ATOM 2286 N N . MET B 1 112 ? -13.901 -25.785 -57.507 1.00 36.85 539 MET B N 1
ATOM 2287 C CA . MET B 1 112 ? -13.886 -24.392 -57.102 1.00 36.23 539 MET B CA 1
ATOM 2288 C C . MET B 1 112 ? -14.422 -24.233 -55.699 1.00 35.55 539 MET B C 1
ATOM 2289 O O . MET B 1 112 ? -15.362 -24.906 -55.325 1.00 35.24 539 MET B O 1
ATOM 2294 N N . GLY B 1 113 ? -13.765 -23.390 -54.906 1.00 34.80 540 GLY B N 1
ATOM 2295 C CA . GLY B 1 113 ? -14.286 -22.984 -53.624 1.00 34.49 540 GLY B CA 1
ATOM 2296 C C . GLY B 1 113 ? -14.624 -21.519 -53.678 1.00 33.89 540 GLY B C 1
ATOM 2297 O O . GLY B 1 113 ? -14.085 -20.832 -54.502 1.00 35.41 540 GLY B O 1
ATOM 2298 N N . ILE B 1 114 ? -15.522 -21.054 -52.811 1.00 33.74 541 ILE B N 1
ATOM 2299 C CA . ILE B 1 114 ? -16.003 -19.670 -52.812 1.00 33.50 541 ILE B CA 1
ATOM 2300 C C . ILE B 1 114 ? -16.211 -19.233 -51.355 1.00 33.35 541 ILE B C 1
ATOM 2301 O O . ILE B 1 114 ? -16.759 -20.002 -50.569 1.00 33.81 541 ILE B O 1
ATOM 2306 N N . GLY B 1 115 ? -15.787 -18.003 -51.040 1.00 31.45 542 GLY B N 1
ATOM 2307 C CA . GLY B 1 115 ? -16.029 -17.369 -49.774 1.00 30.95 542 GLY B CA 1
ATOM 2308 C C . GLY B 1 115 ? -16.816 -16.086 -49.993 1.00 30.54 542 GLY B C 1
ATOM 2309 O O . GLY B 1 115 ? -16.628 -15.402 -50.970 1.00 29.13 542 GLY B O 1
ATOM 2310 N N . ILE B 1 116 ? -17.720 -15.778 -49.066 1.00 30.66 543 ILE B N 1
ATOM 2311 C CA . ILE B 1 116 ? -18.528 -14.554 -49.129 1.00 30.46 543 ILE B CA 1
ATOM 2312 C C . ILE B 1 116 ? -18.524 -13.934 -47.737 1.00 30.79 543 ILE B C 1
ATOM 2313 O O . ILE B 1 116 ? -18.653 -14.663 -46.745 1.00 30.86 543 ILE B O 1
ATOM 2318 N N . ASN B 1 117 ? -18.363 -12.605 -47.667 1.00 31.02 544 ASN B N 1
ATOM 2319 C CA . ASN B 1 117 ? -18.387 -11.840 -46.403 1.00 31.47 544 ASN B CA 1
ATOM 2320 C C . ASN B 1 117 ? -19.087 -10.489 -46.629 1.00 31.82 544 ASN B C 1
ATOM 2321 O O . ASN B 1 117 ? -19.052 -9.942 -47.744 1.00 30.95 544 ASN B O 1
ATOM 2326 N N . THR B 1 118 ? -19.764 -9.981 -45.599 1.00 31.85 545 THR B N 1
ATOM 2327 C CA . THR B 1 118 ? -20.416 -8.672 -45.700 1.00 32.08 545 THR B CA 1
ATOM 2328 C C . THR B 1 118 ? -19.848 -7.720 -44.676 1.00 32.76 545 THR B C 1
ATOM 2329 O O . THR B 1 118 ? -19.853 -7.984 -43.483 1.00 32.54 545 THR B O 1
ATOM 2333 N N . GLY B 1 119 ? -19.363 -6.594 -45.154 1.00 34.00 546 GLY B N 1
ATOM 2334 C CA . GLY B 1 119 ? -18.881 -5.592 -44.235 1.00 34.77 546 GLY B CA 1
ATOM 2335 C C . GLY B 1 119 ? -18.529 -4.334 -44.946 1.00 35.73 546 GLY B C 1
ATOM 2336 O O . GLY B 1 119 ? -18.639 -4.245 -46.189 1.00 35.10 546 GLY B O 1
ATOM 2337 N N . GLU B 1 120 ? -18.101 -3.372 -44.120 1.00 36.39 547 GLU B N 1
ATOM 2338 C CA . GLU B 1 120 ? -17.676 -2.044 -44.539 1.00 36.65 547 GLU B CA 1
ATOM 2339 C C . GLU B 1 120 ? -16.289 -2.117 -45.076 1.00 35.73 547 GLU B C 1
ATOM 2340 O O . GLU B 1 120 ? -15.390 -2.718 -44.489 1.00 35.41 547 GLU B O 1
ATOM 2346 N N . VAL B 1 121 ? -16.146 -1.521 -46.242 1.00 35.27 548 VAL B N 1
ATOM 2347 C CA . VAL B 1 121 ? -14.863 -1.402 -46.855 1.00 34.85 548 VAL B CA 1
ATOM 2348 C C . VAL B 1 121 ? -14.759 0.027 -47.354 1.00 34.10 548 VAL B C 1
ATOM 2349 O O . VAL B 1 121 ? -15.756 0.777 -47.407 1.00 34.84 548 VAL B O 1
ATOM 2353 N N . VAL B 1 122 ? -13.549 0.396 -47.723 1.00 32.54 549 VAL B N 1
ATOM 2354 C CA . VAL B 1 122 ? -13.341 1.598 -48.486 1.00 31.62 549 VAL B CA 1
ATOM 2355 C C . VAL B 1 122 ? -13.342 1.166 -49.939 1.00 32.71 549 VAL B C 1
ATOM 2356 O O . VAL B 1 122 ? -12.768 0.138 -50.290 1.00 32.33 549 VAL B O 1
ATOM 2360 N N . VAL B 1 123 ? -14.040 1.931 -50.771 1.00 33.93 550 VAL B N 1
ATOM 2361 C CA . VAL B 1 123 ? -14.000 1.715 -52.206 1.00 35.16 550 VAL B CA 1
ATOM 2362 C C . VAL B 1 123 ? -13.647 3.044 -52.912 1.00 36.15 550 VAL B C 1
ATOM 2363 O O . VAL B 1 123 ? -14.068 4.128 -52.476 1.00 36.06 550 VAL B O 1
ATOM 2367 N N . GLY B 1 124 ? -12.872 2.974 -53.989 1.00 37.09 551 GLY B N 1
ATOM 2368 C CA . GLY B 1 124 ? -12.514 4.203 -54.675 1.00 39.39 551 GLY B CA 1
ATOM 2369 C C . GLY B 1 124 ? -11.665 3.982 -55.881 1.00 40.05 551 GLY B C 1
ATOM 2370 O O . GLY B 1 124 ? -11.257 2.867 -56.139 1.00 39.48 551 GLY B O 1
ATOM 2371 N N . ASN B 1 125 ? -11.387 5.055 -56.617 1.00 41.96 552 ASN B N 1
ATOM 2372 C CA . ASN B 1 125 ? -10.441 4.911 -57.739 1.00 44.21 552 ASN B CA 1
ATOM 2373 C C . ASN B 1 125 ? -8.964 5.077 -57.380 1.00 44.65 552 ASN B C 1
ATOM 2374 O O . ASN B 1 125 ? -8.547 6.065 -56.757 1.00 44.29 552 ASN B O 1
ATOM 2379 N N . ILE B 1 126 ? -8.196 4.081 -57.809 1.00 46.21 553 ILE B N 1
ATOM 2380 C CA . ILE B 1 126 ? -6.959 3.691 -57.141 1.00 47.81 553 ILE B CA 1
ATOM 2381 C C . ILE B 1 126 ? -5.934 3.152 -58.111 1.00 49.09 553 ILE B C 1
ATOM 2382 O O . ILE B 1 126 ? -6.254 2.451 -59.069 1.00 48.95 553 ILE B O 1
ATOM 2387 N N . GLY B 1 127 ? -4.684 3.493 -57.847 1.00 51.07 554 GLY B N 1
ATOM 2388 C CA . GLY B 1 127 ? -3.606 2.979 -58.644 1.00 53.16 554 GLY B CA 1
ATOM 2389 C C . GLY B 1 127 ? -2.837 4.097 -59.285 1.00 55.04 554 GLY B C 1
ATOM 2390 O O . GLY B 1 127 ? -2.681 5.172 -58.699 1.00 54.53 554 GLY B O 1
ATOM 2391 N N . SER B 1 128 ? -2.381 3.823 -60.505 1.00 57.16 555 SER B N 1
ATOM 2392 C CA . SER B 1 128 ? -1.473 4.687 -61.249 1.00 59.79 555 SER B CA 1
ATOM 2393 C C . SER B 1 128 ? -1.998 6.111 -61.521 1.00 61.04 555 SER B C 1
ATOM 2394 O O . SER B 1 128 ? -3.132 6.464 -61.170 1.00 61.57 555 SER B O 1
ATOM 2397 N N . GLU B 1 129 ? -1.147 6.935 -62.126 1.00 62.73 556 GLU B N 1
ATOM 2398 C CA . GLU B 1 129 ? -1.578 8.234 -62.622 1.00 63.95 556 GLU B CA 1
ATOM 2399 C C . GLU B 1 129 ? -2.288 8.032 -63.973 1.00 64.65 556 GLU B C 1
ATOM 2400 O O . GLU B 1 129 ? -3.065 8.890 -64.405 1.00 64.86 556 GLU B O 1
ATOM 2406 N N . LYS B 1 130 ? -2.042 6.887 -64.622 1.00 65.21 557 LYS B N 1
ATOM 2407 C CA . LYS B 1 130 ? -2.659 6.614 -65.924 1.00 65.89 557 LYS B CA 1
ATOM 2408 C C . LYS B 1 130 ? -3.827 5.640 -65.865 1.00 66.08 557 LYS B C 1
ATOM 2409 O O . LYS B 1 130 ? -4.968 6.060 -65.681 1.00 66.27 557 LYS B O 1
ATOM 2415 N N . ARG B 1 131 ? -3.549 4.348 -66.017 1.00 66.38 558 ARG B N 1
ATOM 2416 C CA . ARG B 1 131 ? -4.615 3.350 -66.118 1.00 66.78 558 ARG B CA 1
ATOM 2417 C C . ARG B 1 131 ? -5.073 2.807 -64.745 1.00 66.30 558 ARG B C 1
ATOM 2418 O O . ARG B 1 131 ? -4.723 1.687 -64.360 1.00 66.34 558 ARG B O 1
ATOM 2426 N N . THR B 1 132 ? -5.870 3.614 -64.038 1.00 65.54 559 THR B N 1
ATOM 2427 C CA . THR B 1 132 ? -6.300 3.338 -62.658 1.00 64.56 559 THR B CA 1
ATOM 2428 C C . THR B 1 132 ? -7.630 2.583 -62.621 1.00 64.31 559 THR B C 1
ATOM 2429 O O . THR B 1 132 ? -8.584 2.980 -63.301 1.00 64.28 559 THR B O 1
ATOM 2433 N N . LYS B 1 133 ? -7.703 1.528 -61.801 1.00 63.60 560 LYS B N 1
ATOM 2434 C CA . LYS B 1 133 ? -8.919 0.692 -61.696 1.00 62.50 560 LYS B CA 1
ATOM 2435 C C . LYS B 1 133 ? -9.806 1.004 -60.465 1.00 61.53 560 LYS B C 1
ATOM 2436 O O . LYS B 1 133 ? -9.428 1.820 -59.601 1.00 60.81 560 LYS B O 1
ATOM 2442 N N . TYR B 1 134 ? -10.990 0.377 -60.409 1.00 60.24 561 TYR B N 1
ATOM 2443 C CA . TYR B 1 134 ? -11.884 0.507 -59.237 1.00 58.81 561 TYR B CA 1
ATOM 2444 C C . TYR B 1 134 ? -11.506 -0.492 -58.144 1.00 57.16 561 TYR B C 1
ATOM 2445 O O . TYR B 1 134 ? -11.550 -1.720 -58.328 1.00 57.09 561 TYR B O 1
ATOM 2454 N N . GLY B 1 135 ? -11.120 0.050 -57.005 1.00 55.27 562 GLY B N 1
ATOM 2455 C CA . GLY B 1 135 ? -10.587 -0.767 -55.925 1.00 52.76 562 GLY B CA 1
ATOM 2456 C C . GLY B 1 135 ? -11.382 -0.788 -54.630 1.00 50.70 562 GLY B C 1
ATOM 2457 O O . GLY B 1 135 ? -12.177 0.115 -54.317 1.00 50.36 562 GLY B O 1
ATOM 2458 N N . VAL B 1 136 ? -11.142 -1.846 -53.876 1.00 47.74 563 VAL B N 1
ATOM 2459 C CA . VAL B 1 136 ? -11.746 -2.004 -52.591 1.00 45.45 563 VAL B CA 1
ATOM 2460 C C . VAL B 1 136 ? -10.637 -2.392 -51.621 1.00 43.91 563 VAL B C 1
ATOM 2461 O O . VAL B 1 136 ? -9.791 -3.247 -51.928 1.00 44.45 563 VAL B O 1
ATOM 2465 N N . VAL B 1 137 ? -10.626 -1.719 -50.480 1.00 41.62 564 VAL B N 1
ATOM 2466 C CA . VAL B 1 137 ? -9.604 -1.876 -49.455 1.00 39.73 564 VAL B CA 1
ATOM 2467 C C . VAL B 1 137 ? -10.289 -2.117 -48.129 1.00 38.12 564 VAL B C 1
ATOM 2468 O O . VAL B 1 137 ? -11.306 -1.497 -47.841 1.00 37.39 564 VAL B O 1
ATOM 2472 N N . GLY B 1 138 ? -9.716 -3.022 -47.338 1.00 37.16 565 GLY B N 1
ATOM 2473 C CA . GLY B 1 138 ? -10.030 -3.149 -45.923 1.00 35.90 565 GLY B CA 1
ATOM 2474 C C . GLY B 1 138 ? -9.895 -4.565 -45.450 1.00 35.37 565 GLY B C 1
ATOM 2475 O O . GLY B 1 138 ? -9.892 -5.482 -46.269 1.00 36.17 565 GLY B O 1
ATOM 2476 N N . ALA B 1 139 ? -9.830 -4.734 -44.130 1.00 35.48 566 ALA B N 1
ATOM 2477 C CA . ALA B 1 139 ? -9.793 -6.032 -43.435 1.00 35.59 566 ALA B CA 1
ATOM 2478 C C . ALA B 1 139 ? -10.872 -7.017 -43.855 1.00 35.99 566 ALA B C 1
ATOM 2479 O O . ALA B 1 139 ? -10.658 -8.233 -43.831 1.00 35.98 566 ALA B O 1
ATOM 2481 N N . GLN B 1 140 ? -12.045 -6.489 -44.194 1.00 36.04 567 GLN B N 1
ATOM 2482 C CA . GLN B 1 140 ? -13.182 -7.303 -44.554 1.00 36.23 567 GLN B CA 1
ATOM 2483 C C . GLN B 1 140 ? -13.027 -7.875 -45.964 1.00 36.24 567 GLN B C 1
ATOM 2484 O O . GLN B 1 140 ? -13.658 -8.854 -46.291 1.00 35.23 567 GLN B O 1
ATOM 2490 N N . VAL B 1 141 ? -12.150 -7.302 -46.785 1.00 36.35 568 VAL B N 1
ATOM 2491 C CA . VAL B 1 141 ? -11.775 -7.937 -48.068 1.00 36.63 568 VAL B CA 1
ATOM 2492 C C . VAL B 1 141 ? -10.893 -9.167 -47.804 1.00 36.72 568 VAL B C 1
ATOM 2493 O O . VAL B 1 141 ? -11.164 -10.272 -48.262 1.00 36.29 568 VAL B O 1
ATOM 2497 N N . ASN B 1 142 ? -9.835 -8.955 -47.043 1.00 37.30 569 ASN B N 1
ATOM 2498 C CA . ASN B 1 142 ? -8.970 -10.023 -46.608 1.00 37.65 569 ASN B CA 1
ATOM 2499 C C . ASN B 1 142 ? -9.698 -11.122 -45.883 1.00 37.70 569 ASN B C 1
ATOM 2500 O O . ASN B 1 142 ? -9.379 -12.289 -46.096 1.00 39.01 569 ASN B O 1
ATOM 2505 N N . LEU B 1 143 ? -10.686 -10.771 -45.060 1.00 37.34 570 LEU B N 1
ATOM 2506 C CA . LEU B 1 143 ? -11.491 -11.784 -44.365 1.00 37.90 570 LEU B CA 1
ATOM 2507 C C . LEU B 1 143 ? -12.198 -12.745 -45.343 1.00 37.78 570 LEU B C 1
ATOM 2508 O O . LEU B 1 143 ? -12.186 -13.972 -45.159 1.00 38.30 570 LEU B O 1
ATOM 2513 N N . THR B 1 144 ? -12.774 -12.205 -46.404 1.00 37.28 571 THR B N 1
ATOM 2514 C CA . THR B 1 144 ? -13.447 -13.081 -47.355 1.00 37.15 571 THR B CA 1
ATOM 2515 C C . THR B 1 144 ? -12.509 -14.122 -48.049 1.00 37.36 571 THR B C 1
ATOM 2516 O O . THR B 1 144 ? -12.921 -15.259 -48.261 1.00 38.51 571 THR B O 1
ATOM 2520 N N . TYR B 1 145 ? -11.259 -13.736 -48.348 1.00 37.98 572 TYR B N 1
ATOM 2521 C CA . TYR B 1 145 ? -10.180 -14.652 -48.811 1.00 37.72 572 TYR B CA 1
ATOM 2522 C C . TYR B 1 145 ? -9.773 -15.685 -47.744 1.00 37.43 572 TYR B C 1
ATOM 2523 O O . TYR B 1 145 ? -9.488 -16.813 -48.075 1.00 36.88 572 TYR B O 1
ATOM 2532 N N . ARG B 1 146 ? -9.678 -15.271 -46.478 1.00 37.43 573 ARG B N 1
ATOM 2533 C CA . ARG B 1 146 ? -9.494 -16.213 -45.371 1.00 38.22 573 ARG B CA 1
ATOM 2534 C C . ARG B 1 146 ? -10.618 -17.245 -45.316 1.00 38.18 573 ARG B C 1
ATOM 2535 O O . ARG B 1 146 ? -10.360 -18.454 -45.352 1.00 38.93 573 ARG B O 1
ATOM 2543 N N . ILE B 1 147 ? -11.854 -16.754 -45.236 1.00 37.86 574 ILE B N 1
ATOM 2544 C CA . ILE B 1 147 ? -13.062 -17.579 -45.208 1.00 38.09 574 ILE B CA 1
ATOM 2545 C C . ILE B 1 147 ? -13.040 -18.680 -46.273 1.00 38.96 574 ILE B C 1
ATOM 2546 O O . ILE B 1 147 ? -13.280 -19.857 -45.963 1.00 38.83 574 ILE B O 1
ATOM 2551 N N . GLU B 1 148 ? -12.699 -18.270 -47.498 1.00 39.09 575 GLU B N 1
ATOM 2552 C CA . GLU B 1 148 ? -12.594 -19.105 -48.678 1.00 39.60 575 GLU B CA 1
ATOM 2553 C C . GLU B 1 148 ? -11.437 -20.129 -48.644 1.00 39.38 575 GLU B C 1
ATOM 2554 O O . GLU B 1 148 ? -11.533 -21.202 -49.241 1.00 38.71 575 GLU B O 1
ATOM 2560 N N . SER B 1 149 ? -10.352 -19.809 -47.951 1.00 39.41 576 SER B N 1
ATOM 2561 C CA . SER B 1 149 ? -9.193 -20.741 -47.864 1.00 39.55 576 SER B CA 1
ATOM 2562 C C . SER B 1 149 ? -9.540 -22.052 -47.168 1.00 39.23 576 SER B C 1
ATOM 2563 O O . SER B 1 149 ? -8.853 -23.034 -47.364 1.00 38.90 576 SER B O 1
ATOM 2566 N N . TYR B 1 150 ? -10.633 -22.053 -46.398 1.00 40.17 577 TYR B N 1
ATOM 2567 C CA . TYR B 1 150 ? -11.160 -23.244 -45.658 1.00 40.82 577 TYR B CA 1
ATOM 2568 C C . TYR B 1 150 ? -12.054 -24.140 -46.529 1.00 40.51 577 TYR B C 1
ATOM 2569 O O . TYR B 1 150 ? -12.490 -25.226 -46.122 1.00 40.99 577 TYR B O 1
ATOM 2578 N N . THR B 1 151 ? -12.317 -23.673 -47.733 1.00 39.93 578 THR B N 1
ATOM 2579 C CA . THR B 1 151 ? -13.229 -24.330 -48.609 1.00 39.51 578 THR B CA 1
ATOM 2580 C C . THR B 1 151 ? -12.474 -25.508 -49.215 1.00 39.43 578 THR B C 1
ATOM 2581 O O . THR B 1 151 ? -11.244 -25.491 -49.249 1.00 38.90 578 THR B O 1
ATOM 2585 N N . THR B 1 152 ? -13.196 -26.563 -49.604 1.00 39.63 579 THR B N 1
ATOM 2586 C CA . THR B 1 152 ? -12.658 -27.537 -50.554 1.00 39.85 579 THR B CA 1
ATOM 2587 C C . THR B 1 152 ? -13.584 -27.508 -51.777 1.00 38.78 579 THR B C 1
ATOM 2588 O O . THR B 1 152 ? -14.642 -26.919 -51.706 1.00 37.65 579 THR B O 1
ATOM 2592 N N . GLY B 1 153 ? -13.180 -28.136 -52.886 1.00 38.51 580 GLY B N 1
ATOM 2593 C CA . GLY B 1 153 ? -13.977 -28.175 -54.142 1.00 37.56 580 GLY B CA 1
ATOM 2594 C C . GLY B 1 153 ? -15.482 -28.273 -53.921 1.00 36.62 580 GLY B C 1
ATOM 2595 O O . GLY B 1 153 ? -15.917 -29.019 -53.081 1.00 36.80 580 GLY B O 1
ATOM 2596 N N . GLY B 1 154 ? -16.275 -27.504 -54.664 1.00 36.42 581 GLY B N 1
ATOM 2597 C CA . GLY B 1 154 ? -17.747 -27.553 -54.541 1.00 36.34 581 GLY B CA 1
ATOM 2598 C C . GLY B 1 154 ? -18.434 -26.842 -53.369 1.00 36.24 581 GLY B C 1
ATOM 2599 O O . GLY B 1 154 ? -19.661 -26.840 -53.287 1.00 37.04 581 GLY B O 1
ATOM 2600 N N . GLN B 1 155 ? -17.655 -26.206 -52.492 1.00 35.83 582 GLN B N 1
ATOM 2601 C CA . GLN B 1 155 ? -18.131 -25.653 -51.238 1.00 35.96 582 GLN B CA 1
ATOM 2602 C C . GLN B 1 155 ? -18.094 -24.143 -51.283 1.00 34.86 582 GLN B C 1
ATOM 2603 O O . GLN B 1 155 ? -17.153 -23.582 -51.845 1.00 35.12 582 GLN B O 1
ATOM 2609 N N . ILE B 1 156 ? -19.152 -23.533 -50.741 1.00 33.40 583 ILE B N 1
ATOM 2610 C CA . ILE B 1 156 ? -19.308 -22.092 -50.512 1.00 33.03 583 ILE B CA 1
ATOM 2611 C C . ILE B 1 156 ? -19.346 -21.860 -48.975 1.00 33.40 583 ILE B C 1
ATOM 2612 O O . ILE B 1 156 ? -20.244 -22.394 -48.305 1.00 33.14 583 ILE B O 1
ATOM 2617 N N . PHE B 1 157 ? -18.387 -21.082 -48.437 1.00 32.69 584 PHE B N 1
ATOM 2618 C CA . PHE B 1 157 ? -18.414 -20.651 -47.017 1.00 32.26 584 PHE B CA 1
ATOM 2619 C C . PHE B 1 157 ? -18.792 -19.192 -46.921 1.00 32.02 584 PHE B C 1
ATOM 2620 O O . PHE B 1 157 ? -18.251 -18.384 -47.657 1.00 31.95 584 PHE B O 1
ATOM 2628 N N . ILE B 1 158 ? -19.719 -18.868 -46.013 1.00 31.23 585 ILE B N 1
ATOM 2629 C CA . ILE B 1 158 ? -20.153 -17.497 -45.769 1.00 30.48 585 ILE B CA 1
ATOM 2630 C C . ILE B 1 158 ? -20.009 -17.053 -44.287 1.00 30.34 585 ILE B C 1
ATOM 2631 O O . ILE B 1 158 ? -20.169 -17.848 -43.357 1.00 29.81 585 ILE B O 1
ATOM 2636 N N . SER B 1 159 ? -19.683 -15.781 -44.092 1.00 30.06 586 SER B N 1
ATOM 2637 C CA . SER B 1 159 ? -19.696 -15.209 -42.757 1.00 30.93 586 SER B CA 1
ATOM 2638 C C . SER B 1 159 ? -21.143 -15.114 -42.283 1.00 32.03 586 SER B C 1
ATOM 2639 O O . SER B 1 159 ? -22.088 -15.199 -43.091 1.00 31.51 586 SER B O 1
ATOM 2642 N N . SER B 1 160 ? -21.286 -14.934 -40.967 1.00 32.33 587 SER B N 1
ATOM 2643 C CA . SER B 1 160 ? -22.580 -14.812 -40.341 1.00 33.67 587 SER B CA 1
ATOM 2644 C C . SER B 1 160 ? -23.173 -13.437 -40.585 1.00 34.40 587 SER B C 1
ATOM 2645 O O . SER B 1 160 ? -24.399 -13.303 -40.532 1.00 34.98 587 SER B O 1
ATOM 2648 N N . THR B 1 161 ? -22.330 -12.425 -40.858 1.00 34.13 588 THR B N 1
ATOM 2649 C CA . THR B 1 161 ? -22.877 -11.109 -41.213 1.00 34.26 588 THR B CA 1
ATOM 2650 C C . THR B 1 161 ? -23.558 -11.232 -42.593 1.00 34.93 588 THR B C 1
ATOM 2651 O O . THR B 1 161 ? -24.602 -10.618 -42.849 1.00 34.69 588 THR B O 1
ATOM 2655 N N . THR B 1 162 ? -22.971 -12.053 -43.460 1.00 35.00 589 THR B N 1
ATOM 2656 C CA . THR B 1 162 ? -23.545 -12.339 -44.776 1.00 35.27 589 THR B CA 1
ATOM 2657 C C . THR B 1 162 ? -24.841 -13.125 -44.679 1.00 35.90 589 THR B C 1
ATOM 2658 O O . THR B 1 162 ? -25.823 -12.752 -45.336 1.00 35.84 589 THR B O 1
ATOM 2662 N N . LEU B 1 163 ? -24.839 -14.190 -43.869 1.00 36.26 590 LEU B N 1
ATOM 2663 C CA . LEU B 1 163 ? -26.041 -14.984 -43.562 1.00 36.85 590 LEU B CA 1
ATOM 2664 C C . LEU B 1 163 ? -27.142 -14.132 -42.866 1.00 37.99 590 LEU B C 1
ATOM 2665 O O . LEU B 1 163 ? -28.332 -14.351 -43.107 1.00 38.77 590 LEU B O 1
ATOM 2670 N N . GLU B 1 164 ? -26.760 -13.173 -42.014 1.00 38.14 591 GLU B N 1
ATOM 2671 C CA . GLU B 1 164 ? -27.772 -12.342 -41.339 1.00 38.53 591 GLU B CA 1
ATOM 2672 C C . GLU B 1 164 ? -28.349 -11.297 -42.287 1.00 37.28 591 GLU B C 1
ATOM 2673 O O . GLU B 1 164 ? -29.528 -10.990 -42.227 1.00 35.64 591 GLU B O 1
ATOM 2679 N N . ALA B 1 165 ? -27.505 -10.721 -43.142 1.00 36.96 592 ALA B N 1
ATOM 2680 C CA . ALA B 1 165 ? -28.006 -9.790 -44.128 1.00 36.99 592 ALA B CA 1
ATOM 2681 C C . ALA B 1 165 ? -28.921 -10.550 -45.102 1.00 37.10 592 ALA B C 1
ATOM 2682 O O . ALA B 1 165 ? -30.034 -10.110 -45.375 1.00 38.10 592 ALA B O 1
ATOM 2684 N N . ALA B 1 166 ? -28.494 -11.722 -45.556 1.00 37.48 593 ALA B N 1
ATOM 2685 C CA . ALA B 1 166 ? -29.245 -12.491 -46.562 1.00 37.84 593 ALA B CA 1
ATOM 2686 C C . ALA B 1 166 ? -30.541 -13.176 -46.045 1.00 38.42 593 ALA B C 1
ATOM 2687 O O . ALA B 1 166 ? -31.553 -13.281 -46.779 1.00 39.38 593 ALA B O 1
ATOM 2689 N N . GLY B 1 167 ? -30.498 -13.651 -44.797 1.00 37.81 594 GLY B N 1
ATOM 2690 C CA . GLY B 1 167 ? -31.662 -14.237 -44.154 1.00 36.84 594 GLY B CA 1
ATOM 2691 C C . GLY B 1 167 ? -31.890 -15.702 -44.468 1.00 36.94 594 GLY B C 1
ATOM 2692 O O . GLY B 1 167 ? -31.029 -16.380 -45.027 1.00 36.32 594 GLY B O 1
ATOM 2693 N N . ASP B 1 168 ? -33.106 -16.137 -44.135 1.00 36.93 595 ASP B N 1
ATOM 2694 C CA . ASP B 1 168 ? -33.584 -17.505 -44.141 1.00 37.14 595 ASP B CA 1
ATOM 2695 C C . ASP B 1 168 ? -33.503 -18.244 -45.431 1.00 35.28 595 ASP B C 1
ATOM 2696 O O . ASP B 1 168 ? -33.469 -19.464 -45.413 1.00 35.11 595 ASP B O 1
ATOM 2701 N N . ARG B 1 169 ? -33.558 -17.524 -46.543 1.00 33.72 596 ARG B N 1
ATOM 2702 C CA . ARG B 1 169 ? -33.542 -18.182 -47.839 1.00 32.23 596 ARG B CA 1
ATOM 2703 C C . ARG B 1 169 ? -32.143 -18.775 -48.166 1.00 32.11 596 ARG B C 1
ATOM 2704 O O . ARG B 1 169 ? -32.012 -19.601 -49.051 1.00 31.98 596 ARG B O 1
ATOM 2712 N N . VAL B 1 170 ? -31.115 -18.385 -47.429 1.00 32.40 597 VAL B N 1
ATOM 2713 C CA . VAL B 1 170 ? -29.856 -19.131 -47.476 1.00 33.44 597 VAL B CA 1
ATOM 2714 C C . VAL B 1 170 ? -30.029 -20.396 -46.659 1.00 35.14 597 VAL B C 1
ATOM 2715 O O . VAL B 1 170 ? -30.307 -20.338 -45.468 1.00 35.06 597 VAL B O 1
ATOM 2719 N N . HIS B 1 171 ? -29.892 -21.545 -47.312 1.00 37.51 598 HIS B N 1
ATOM 2720 C CA . HIS B 1 171 ? -29.947 -22.825 -46.604 1.00 39.25 598 HIS B CA 1
ATOM 2721 C C . HIS B 1 171 ? -28.535 -23.248 -46.308 1.00 39.96 598 HIS B C 1
ATOM 2722 O O . HIS B 1 171 ? -27.670 -23.102 -47.142 1.00 40.01 598 HIS B O 1
ATOM 2729 N N . VAL B 1 172 ? -28.291 -23.735 -45.107 1.00 41.54 599 VAL B N 1
ATOM 2730 C CA . VAL B 1 172 ? -26.914 -23.973 -44.683 1.00 43.56 599 VAL B CA 1
ATOM 2731 C C . VAL B 1 172 ? -26.760 -25.432 -44.239 1.00 44.67 599 VAL B C 1
ATOM 2732 O O . VAL B 1 172 ? -27.639 -25.955 -43.590 1.00 43.94 599 VAL B O 1
ATOM 2736 N N . ASN B 1 173 ? -25.664 -26.085 -44.634 1.00 46.32 600 ASN B N 1
ATOM 2737 C CA . ASN B 1 173 ? -25.360 -27.463 -44.201 1.00 48.57 600 ASN B CA 1
ATOM 2738 C C . ASN B 1 173 ? -24.847 -27.589 -42.761 1.00 49.37 600 ASN B C 1
ATOM 2739 O O . ASN B 1 173 ? -24.761 -28.693 -42.213 1.00 49.86 600 ASN B O 1
ATOM 2744 N N . GLY B 1 174 ? -24.505 -26.466 -42.149 1.00 50.15 601 GLY B N 1
ATOM 2745 C CA . GLY B 1 174 ? -23.821 -26.509 -40.876 1.00 51.13 601 GLY B CA 1
ATOM 2746 C C . GLY B 1 174 ? -22.834 -25.384 -40.696 1.00 51.77 601 GLY B C 1
ATOM 2747 O O . GLY B 1 174 ? -22.622 -24.568 -41.578 1.00 51.14 601 GLY B O 1
ATOM 2748 N N . ASN B 1 175 ? -22.230 -25.371 -39.524 1.00 53.10 602 ASN B N 1
ATOM 2749 C CA . ASN B 1 175 ? -21.513 -24.223 -39.004 1.00 54.16 602 ASN B CA 1
ATOM 2750 C C . ASN B 1 175 ? -20.084 -24.669 -38.704 1.00 55.01 602 ASN B C 1
ATOM 2751 O O . ASN B 1 175 ? -19.823 -25.878 -38.607 1.00 55.33 602 ASN B O 1
ATOM 2756 N N . ARG B 1 176 ? -19.161 -23.715 -38.574 1.00 55.50 603 ARG B N 1
ATOM 2757 C CA . ARG B 1 176 ? -17.800 -23.991 -38.107 1.00 55.98 603 ARG B CA 1
ATOM 2758 C C . ARG B 1 176 ? -17.199 -22.704 -37.579 1.00 56.37 603 ARG B C 1
ATOM 2759 O O . ARG B 1 176 ? -17.426 -21.646 -38.147 1.00 55.93 603 ARG B O 1
ATOM 2767 N N . THR B 1 177 ? -16.451 -22.779 -36.484 1.00 57.57 604 THR B N 1
ATOM 2768 C CA . THR B 1 177 ? -15.841 -21.564 -35.936 1.00 59.13 604 THR B CA 1
ATOM 2769 C C . THR B 1 177 ? -14.317 -21.590 -36.101 1.00 60.28 604 THR B C 1
ATOM 2770 O O . THR B 1 177 ? -13.641 -22.513 -35.631 1.00 60.75 604 THR B O 1
ATOM 2774 N N . VAL B 1 178 ? -13.794 -20.599 -36.820 1.00 61.30 605 VAL B N 1
ATOM 2775 C CA . VAL B 1 178 ? -12.370 -20.550 -37.140 1.00 62.05 605 VAL B CA 1
ATOM 2776 C C . VAL B 1 178 ? -11.688 -19.327 -36.530 1.00 63.38 605 VAL B C 1
ATOM 2777 O O . VAL B 1 178 ? -12.320 -18.302 -36.284 1.00 63.28 605 VAL B O 1
ATOM 2781 N N . GLN B 1 179 ? -10.399 -19.477 -36.255 1.00 65.12 606 GLN B N 1
ATOM 2782 C CA . GLN B 1 179 ? -9.561 -18.395 -35.785 1.00 66.85 606 GLN B CA 1
ATOM 2783 C C . GLN B 1 179 ? -8.489 -18.208 -36.852 1.00 67.97 606 GLN B C 1
ATOM 2784 O O . GLN B 1 179 ? -7.440 -18.852 -36.784 1.00 68.44 606 GLN B O 1
ATOM 2790 N N . PRO B 1 180 ? -8.760 -17.376 -37.881 1.00 69.07 607 PRO B N 1
ATOM 2791 C CA . PRO B 1 180 ? -7.637 -17.096 -38.784 1.00 69.70 607 PRO B CA 1
ATOM 2792 C C . PRO B 1 180 ? -6.655 -16.131 -38.110 1.00 70.40 607 PRO B C 1
ATOM 2793 O O . PRO B 1 180 ? -7.060 -15.318 -37.258 1.00 70.55 607 PRO B O 1
ATOM 2797 N N . LYS B 1 181 ? -5.375 -16.251 -38.468 1.00 71.05 608 LYS B N 1
ATOM 2798 C CA . LYS B 1 181 ? -4.295 -15.458 -37.857 1.00 71.44 608 LYS B CA 1
ATOM 2799 C C . LYS B 1 181 ? -4.451 -13.955 -38.150 1.00 71.54 608 LYS B C 1
ATOM 2800 O O . LYS B 1 181 ? -5.186 -13.556 -39.064 1.00 71.75 608 LYS B O 1
ATOM 2806 N N . GLY B 1 182 ? -3.785 -13.118 -37.367 1.00 71.39 609 GLY B N 1
ATOM 2807 C CA . GLY B 1 182 ? -3.912 -11.678 -37.553 1.00 71.54 609 GLY B CA 1
ATOM 2808 C C . GLY B 1 182 ? -5.169 -11.132 -36.903 1.00 71.58 609 GLY B C 1
ATOM 2809 O O . GLY B 1 182 ? -5.088 -10.288 -36.004 1.00 71.85 609 GLY B O 1
ATOM 2810 N N . VAL B 1 183 ? -6.335 -11.610 -37.349 1.00 71.65 610 VAL B N 1
ATOM 2811 C CA . VAL B 1 183 ? -7.610 -11.223 -36.722 1.00 71.14 610 VAL B CA 1
ATOM 2812 C C . VAL B 1 183 ? -7.788 -11.954 -35.382 1.00 70.45 610 VAL B C 1
ATOM 2813 O O . VAL B 1 183 ? -7.739 -13.189 -35.326 1.00 70.66 610 VAL B O 1
ATOM 2817 N N . LYS B 1 184 ? -7.977 -11.183 -34.311 1.00 69.17 611 LYS B N 1
ATOM 2818 C CA . LYS B 1 184 ? -7.992 -11.732 -32.954 1.00 67.99 611 LYS B CA 1
ATOM 2819 C C . LYS B 1 184 ? -9.182 -12.654 -32.649 1.00 66.87 611 LYS B C 1
ATOM 2820 O O . LYS B 1 184 ? -8.977 -13.787 -32.193 1.00 66.95 611 LYS B O 1
ATOM 2826 N N . ASP B 1 185 ? -10.406 -12.183 -32.907 1.00 65.23 612 ASP B N 1
ATOM 2827 C CA . ASP B 1 185 ? -11.628 -12.951 -32.597 1.00 63.59 612 ASP B CA 1
ATOM 2828 C C . ASP B 1 185 ? -11.975 -14.042 -33.645 1.00 62.24 612 ASP B C 1
ATOM 2829 O O . ASP B 1 185 ? -11.677 -13.871 -34.841 1.00 61.96 612 ASP B O 1
ATOM 2834 N N . PRO B 1 186 ? -12.597 -15.164 -33.193 1.00 60.44 613 PRO B N 1
ATOM 2835 C CA . PRO B 1 186 ? -12.952 -16.225 -34.138 1.00 58.81 613 PRO B CA 1
ATOM 2836 C C . PRO B 1 186 ? -14.187 -15.845 -34.954 1.00 57.16 613 PRO B C 1
ATOM 2837 O O . PRO B 1 186 ? -15.118 -15.270 -34.402 1.00 57.33 613 PRO B O 1
ATOM 2841 N N . VAL B 1 187 ? -14.175 -16.136 -36.253 1.00 54.95 614 VAL B N 1
ATOM 2842 C CA . VAL B 1 187 ? -15.358 -15.974 -37.109 1.00 53.06 614 VAL B CA 1
ATOM 2843 C C . VAL B 1 187 ? -16.109 -17.286 -37.241 1.00 51.38 614 VAL B C 1
ATOM 2844 O O . VAL B 1 187 ? -15.501 -18.343 -37.479 1.00 50.70 614 VAL B O 1
ATOM 2848 N N . VAL B 1 188 ? -17.426 -17.220 -37.098 1.00 49.28 615 VAL B N 1
ATOM 2849 C CA . VAL B 1 188 ? -18.253 -18.368 -37.424 1.00 47.77 615 VAL B CA 1
ATOM 2850 C C . VAL B 1 188 ? -18.519 -18.380 -38.945 1.00 46.96 615 VAL B C 1
ATOM 2851 O O . VAL B 1 188 ? -18.934 -17.369 -39.520 1.00 47.83 615 VAL B O 1
ATOM 2855 N N . ILE B 1 189 ? -18.221 -19.494 -39.609 1.00 44.84 616 ILE B N 1
ATOM 2856 C CA . ILE B 1 189 ? -18.502 -19.580 -41.032 1.00 43.35 616 ILE B CA 1
ATOM 2857 C C . ILE B 1 189 ? -19.509 -20.667 -41.380 1.00 41.86 616 ILE B C 1
ATOM 2858 O O . ILE B 1 189 ? -19.539 -21.722 -40.749 1.00 42.09 616 ILE B O 1
ATOM 2863 N N . TRP B 1 190 ? -20.331 -20.406 -42.394 1.00 40.06 617 TRP B N 1
ATOM 2864 C CA . TRP B 1 190 ? -21.449 -21.305 -42.733 1.00 38.11 617 TRP B CA 1
ATOM 2865 C C . TRP B 1 190 ? -21.313 -22.013 -44.071 1.00 37.71 617 TRP B C 1
ATOM 2866 O O . TRP B 1 190 ? -20.927 -21.428 -45.091 1.00 37.47 617 TRP B O 1
ATOM 2877 N N . ASP B 1 191 ? -21.602 -23.302 -44.046 1.00 37.19 618 ASP B N 1
ATOM 2878 C CA . ASP B 1 191 ? -21.517 -24.133 -45.240 1.00 37.13 618 ASP B CA 1
ATOM 2879 C C . ASP B 1 191 ? -22.825 -24.051 -46.029 1.00 36.09 618 ASP B C 1
ATOM 2880 O O . ASP B 1 191 ? -23.840 -24.562 -45.615 1.00 37.85 618 ASP B O 1
ATOM 2885 N N . VAL B 1 192 ? -22.795 -23.428 -47.176 1.00 35.74 619 VAL B N 1
ATOM 2886 C CA . VAL B 1 192 ? -24.024 -23.190 -47.941 1.00 34.59 619 VAL B CA 1
ATOM 2887 C C . VAL B 1 192 ? -24.448 -24.430 -48.810 1.00 34.91 619 VAL B C 1
ATOM 2888 O O . VAL B 1 192 ? -23.669 -24.921 -49.653 1.00 34.59 619 VAL B O 1
ATOM 2892 N N . ALA B 1 193 ? -25.685 -24.884 -48.576 1.00 33.87 620 ALA B N 1
ATOM 2893 C CA . ALA B 1 193 ? -26.376 -25.921 -49.344 1.00 33.69 620 ALA B CA 1
ATOM 2894 C C . ALA B 1 193 ? -27.217 -25.400 -50.540 1.00 33.60 620 ALA B C 1
ATOM 2895 O O . ALA B 1 193 ? -27.393 -26.125 -51.527 1.00 34.02 620 ALA B O 1
ATOM 2897 N N . GLY B 1 194 ? -27.756 -24.178 -50.460 1.00 32.56 621 GLY B N 1
ATOM 2898 C CA . GLY B 1 194 ? -28.534 -23.614 -51.572 1.00 31.27 621 GLY B CA 1
ATOM 2899 C C . GLY B 1 194 ? -29.308 -22.393 -51.137 1.00 32.05 621 GLY B C 1
ATOM 2900 O O . GLY B 1 194 ? -29.147 -21.902 -50.012 1.00 32.98 621 GLY B O 1
ATOM 2901 N N . VAL B 1 195 ? -30.160 -21.897 -52.018 1.00 31.63 622 VAL B N 1
ATOM 2902 C CA . VAL B 1 195 ? -30.974 -20.712 -51.742 1.00 31.37 622 VAL B CA 1
ATOM 2903 C C . VAL B 1 195 ? -32.372 -20.931 -52.220 1.00 31.44 622 VAL B C 1
ATOM 2904 O O . VAL B 1 195 ? -32.582 -21.620 -53.203 1.00 32.26 622 VAL B O 1
ATOM 2908 N N . GLY B 1 196 ? -33.321 -20.288 -51.551 1.00 32.16 623 GLY B N 1
ATOM 2909 C CA . GLY B 1 196 ? -34.746 -20.479 -51.847 1.00 31.77 623 GLY B CA 1
ATOM 2910 C C . GLY B 1 196 ? -35.281 -19.381 -52.747 1.00 32.03 623 GLY B C 1
ATOM 2911 O O . GLY B 1 196 ? -34.533 -18.798 -53.551 1.00 31.21 623 GLY B O 1
ATOM 2912 N N . GLU B 1 197 ? -36.585 -19.140 -52.639 1.00 31.22 624 GLU B N 1
ATOM 2913 C CA . GLU B 1 197 ? -37.287 -18.238 -53.556 1.00 32.21 624 GLU B CA 1
ATOM 2914 C C . GLU B 1 197 ? -36.619 -16.872 -53.649 1.00 31.17 624 GLU B C 1
ATOM 2915 O O . GLU B 1 197 ? -36.163 -16.361 -52.658 1.00 32.21 624 GLU B O 1
ATOM 2921 N N . PRO B 1 198 ? -36.591 -16.278 -54.848 1.00 30.84 625 PRO B N 1
ATOM 2922 C CA . PRO B 1 198 ? -36.982 -16.855 -56.137 1.00 30.44 625 PRO B CA 1
ATOM 2923 C C . PRO B 1 198 ? -35.988 -17.772 -56.873 1.00 31.88 625 PRO B C 1
ATOM 2924 O O . PRO B 1 198 ? -36.388 -18.349 -57.904 1.00 32.75 625 PRO B O 1
ATOM 2928 N N . TYR B 1 199 ? -34.753 -17.950 -56.381 1.00 31.74 626 TYR B N 1
ATOM 2929 C CA . TYR B 1 199 ? -33.737 -18.676 -57.187 1.00 32.05 626 TYR B CA 1
ATOM 2930 C C . TYR B 1 199 ? -33.922 -20.176 -57.248 1.00 32.80 626 TYR B C 1
ATOM 2931 O O . TYR B 1 199 ? -33.779 -20.779 -58.315 1.00 33.32 626 TYR B O 1
ATOM 2940 N N . ASN B 1 200 ? -34.222 -20.767 -56.093 1.00 33.64 627 ASN B N 1
ATOM 2941 C CA . ASN B 1 200 ? -34.419 -22.208 -55.951 1.00 34.14 627 ASN B CA 1
ATOM 2942 C C . ASN B 1 200 ? -33.279 -23.020 -56.545 1.00 34.88 627 ASN B C 1
ATOM 2943 O O . ASN B 1 200 ? -33.451 -23.850 -57.403 1.00 33.75 627 ASN B O 1
ATOM 2948 N N . LEU B 1 201 ? -32.090 -22.746 -56.033 1.00 36.53 628 LEU B N 1
ATOM 2949 C CA . LEU B 1 201 ? -30.878 -23.276 -56.567 1.00 37.56 628 LEU B CA 1
ATOM 2950 C C . LEU B 1 201 ? -30.227 -24.022 -55.418 1.00 38.26 628 LEU B C 1
ATOM 2951 O O . LEU B 1 201 ? -30.093 -23.503 -54.324 1.00 38.54 628 LEU B O 1
ATOM 2956 N N . SER B 1 202 ? -29.837 -25.253 -55.681 1.00 39.34 629 SER B N 1
ATOM 2957 C CA . SER B 1 202 ? -29.277 -26.105 -54.655 1.00 40.90 629 SER B CA 1
ATOM 2958 C C . SER B 1 202 ? -28.001 -26.801 -55.161 1.00 41.21 629 SER B C 1
ATOM 2959 O O . SER B 1 202 ? -27.873 -27.106 -56.351 1.00 40.27 629 SER B O 1
ATOM 2962 N N . LEU B 1 203 ? -27.079 -27.038 -54.234 1.00 42.26 630 LEU B N 1
ATOM 2963 C CA . LEU B 1 203 ? -25.708 -27.470 -54.535 1.00 43.33 630 LEU B CA 1
ATOM 2964 C C . LEU B 1 203 ? -25.546 -28.989 -54.480 1.00 45.56 630 LEU B C 1
ATOM 2965 O O . LEU B 1 203 ? -24.642 -29.535 -55.108 1.00 46.50 630 LEU B O 1
ATOM 2970 N N . ALA B 1 204 ? -26.390 -29.685 -53.716 1.00 47.53 631 ALA B N 1
ATOM 2971 C CA . ALA B 1 204 ? -26.358 -31.155 -53.731 1.00 49.46 631 ALA B CA 1
ATOM 2972 C C . ALA B 1 204 ? -27.760 -31.696 -53.575 1.00 50.40 631 ALA B C 1
ATOM 2973 O O . ALA B 1 204 ? -28.710 -31.054 -54.022 1.00 51.94 631 ALA B O 1
ATOM 2975 N N . LYS C 1 7 ? -12.410 -49.518 -109.379 1.00 58.04 434 LYS C N 1
ATOM 2976 C CA . LYS C 1 7 ? -13.010 -50.665 -108.645 1.00 57.79 434 LYS C CA 1
ATOM 2977 C C . LYS C 1 7 ? -11.944 -51.526 -107.941 1.00 57.77 434 LYS C C 1
ATOM 2978 O O . LYS C 1 7 ? -11.832 -51.485 -106.724 1.00 58.32 434 LYS C O 1
ATOM 2984 N N . MET C 1 8 ? -11.137 -52.249 -108.719 1.00 57.63 435 MET C N 1
ATOM 2985 C CA . MET C 1 8 ? -10.243 -53.317 -108.213 1.00 56.92 435 MET C CA 1
ATOM 2986 C C . MET C 1 8 ? -8.740 -52.976 -108.043 1.00 55.69 435 MET C C 1
ATOM 2987 O O . MET C 1 8 ? -7.874 -53.813 -108.354 1.00 55.90 435 MET C O 1
ATOM 2992 N N . GLY C 1 9 ? -8.427 -51.786 -107.532 1.00 53.74 436 GLY C N 1
ATOM 2993 C CA . GLY C 1 9 ? -7.027 -51.390 -107.356 1.00 51.34 436 GLY C CA 1
ATOM 2994 C C . GLY C 1 9 ? -6.787 -50.621 -106.071 1.00 49.75 436 GLY C C 1
ATOM 2995 O O . GLY C 1 9 ? -6.995 -49.399 -106.019 1.00 49.82 436 GLY C O 1
ATOM 2996 N N . GLY C 1 10 ? -6.355 -51.336 -105.039 1.00 47.86 437 GLY C N 1
ATOM 2997 C CA . GLY C 1 10 ? -6.122 -50.754 -103.719 1.00 45.78 437 GLY C CA 1
ATOM 2998 C C . GLY C 1 10 ? -4.988 -51.422 -102.979 1.00 44.14 437 GLY C C 1
ATOM 2999 O O . GLY C 1 10 ? -4.423 -52.364 -103.468 1.00 44.31 437 GLY C O 1
ATOM 3000 N N . ASP C 1 11 ? -4.687 -50.947 -101.778 1.00 43.45 438 ASP C N 1
ATOM 3001 C CA . ASP C 1 11 ? -3.414 -51.220 -101.107 1.00 42.48 438 ASP C CA 1
ATOM 3002 C C . ASP C 1 11 ? -3.526 -50.957 -99.609 1.00 40.83 438 ASP C C 1
ATOM 3003 O O . ASP C 1 11 ? -4.109 -49.956 -99.206 1.00 41.25 438 ASP C O 1
ATOM 3008 N N . ARG C 1 12 ? -2.949 -51.816 -98.787 1.00 39.12 439 ARG C N 1
ATOM 3009 C CA . ARG C 1 12 ? -2.826 -51.532 -97.367 1.00 38.01 439 ARG C CA 1
ATOM 3010 C C . ARG C 1 12 ? -1.367 -51.252 -96.987 1.00 37.77 439 ARG C C 1
ATOM 3011 O O . ARG C 1 12 ? -0.503 -52.085 -97.197 1.00 37.37 439 ARG C O 1
ATOM 3019 N N . ARG C 1 13 ? -1.105 -50.037 -96.475 1.00 38.39 440 ARG C N 1
ATOM 3020 C CA . ARG C 1 13 ? 0.269 -49.573 -96.167 1.00 37.14 440 ARG C CA 1
ATOM 3021 C C . ARG C 1 13 ? 0.315 -48.645 -94.977 1.00 36.01 440 ARG C C 1
ATOM 3022 O O . ARG C 1 13 ? -0.626 -47.921 -94.746 1.00 35.43 440 ARG C O 1
ATOM 3030 N N . PRO C 1 14 ? 1.403 -48.704 -94.184 1.00 35.13 441 PRO C N 1
ATOM 3031 C CA . PRO C 1 14 ? 1.495 -47.705 -93.144 1.00 34.35 441 PRO C CA 1
ATOM 3032 C C . PRO C 1 14 ? 1.706 -46.339 -93.782 1.00 34.42 441 PRO C C 1
ATOM 3033 O O . PRO C 1 14 ? 2.480 -46.238 -94.730 1.00 34.44 441 PRO C O 1
ATOM 3037 N N . ILE C 1 15 ? 0.973 -45.319 -93.305 1.00 33.06 442 ILE C N 1
ATOM 3038 C CA . ILE C 1 15 ? 1.146 -43.941 -93.769 1.00 33.43 442 ILE C CA 1
ATOM 3039 C C . ILE C 1 15 ? 1.012 -43.005 -92.584 1.00 32.77 442 ILE C C 1
ATOM 3040 O O . ILE C 1 15 ? 0.450 -43.374 -91.543 1.00 34.38 442 ILE C O 1
ATOM 3045 N N . THR C 1 16 ? 1.528 -41.800 -92.750 1.00 31.56 443 THR C N 1
ATOM 3046 C CA . THR C 1 16 ? 1.317 -40.724 -91.844 1.00 31.07 443 THR C CA 1
ATOM 3047 C C . THR C 1 16 ? 0.210 -39.791 -92.355 1.00 30.67 443 THR C C 1
ATOM 3048 O O . THR C 1 16 ? 0.195 -39.351 -93.506 1.00 30.30 443 THR C O 1
ATOM 3052 N N . ILE C 1 17 ? -0.764 -39.576 -91.496 1.00 30.16 444 ILE C N 1
ATOM 3053 C CA . ILE C 1 17 ? -1.968 -38.802 -91.835 1.00 29.73 444 ILE C CA 1
ATOM 3054 C C . ILE C 1 17 ? -1.906 -37.501 -91.000 1.00 28.27 444 ILE C C 1
ATOM 3055 O O . ILE C 1 17 ? -1.620 -37.536 -89.818 1.00 27.22 444 ILE C O 1
ATOM 3060 N N . LEU C 1 18 ? -2.141 -36.371 -91.631 1.00 27.68 445 LEU C N 1
ATOM 3061 C CA . LEU C 1 18 ? -2.168 -35.113 -90.945 1.00 27.65 445 LEU C CA 1
ATOM 3062 C C . LEU C 1 18 ? -3.549 -34.518 -91.185 1.00 29.06 445 LEU C C 1
ATOM 3063 O O . LEU C 1 18 ? -4.063 -34.454 -92.330 1.00 27.86 445 LEU C O 1
ATOM 3068 N N . THR C 1 19 ? -4.147 -34.054 -90.103 1.00 30.27 446 THR C N 1
ATOM 3069 C CA . THR C 1 19 ? -5.368 -33.307 -90.258 1.00 33.85 446 THR C CA 1
ATOM 3070 C C . THR C 1 19 ? -5.349 -31.965 -89.504 1.00 34.44 446 THR C C 1
ATOM 3071 O O . THR C 1 19 ? -4.802 -31.868 -88.434 1.00 33.75 446 THR C O 1
ATOM 3075 N N . SER C 1 20 ? -5.920 -30.935 -90.122 1.00 34.89 447 SER C N 1
ATOM 3076 C CA . SER C 1 20 ? -5.977 -29.641 -89.512 1.00 35.19 447 SER C CA 1
ATOM 3077 C C . SER C 1 20 ? -7.407 -29.104 -89.506 1.00 36.24 447 SER C C 1
ATOM 3078 O O . SER C 1 20 ? -8.244 -29.479 -90.313 1.00 34.63 447 SER C O 1
ATOM 3081 N N . ASP C 1 21 ? -7.677 -28.183 -88.600 1.00 37.24 448 ASP C N 1
ATOM 3082 C CA . ASP C 1 21 ? -8.933 -27.491 -88.653 1.00 37.82 448 ASP C CA 1
ATOM 3083 C C . ASP C 1 21 ? -8.813 -26.177 -87.916 1.00 37.37 448 ASP C C 1
ATOM 3084 O O . ASP C 1 21 ? -7.861 -25.948 -87.212 1.00 35.93 448 ASP C O 1
ATOM 3089 N N . LEU C 1 22 ? -9.776 -25.297 -88.152 1.00 38.45 449 LEU C N 1
ATOM 3090 C CA . LEU C 1 22 ? -9.769 -23.987 -87.553 1.00 39.83 449 LEU C CA 1
ATOM 3091 C C . LEU C 1 22 ? -10.619 -24.025 -86.275 1.00 40.49 449 LEU C C 1
ATOM 3092 O O . LEU C 1 22 ? -11.841 -23.987 -86.342 1.00 41.90 449 LEU C O 1
ATOM 3097 N N . ARG C 1 23 ? -9.952 -24.135 -85.123 1.00 41.57 450 ARG C N 1
ATOM 3098 C CA . ARG C 1 23 ? -10.573 -24.339 -83.782 1.00 41.97 450 ARG C CA 1
ATOM 3099 C C . ARG C 1 23 ? -11.758 -23.422 -83.519 1.00 43.25 450 ARG C C 1
ATOM 3100 O O . ARG C 1 23 ? -11.579 -22.239 -83.237 1.00 42.92 450 ARG C O 1
ATOM 3108 N N . GLY C 1 24 ? -12.971 -23.951 -83.651 1.00 43.15 451 GLY C N 1
ATOM 3109 C CA . GLY C 1 24 ? -14.147 -23.103 -83.462 1.00 44.13 451 GLY C CA 1
ATOM 3110 C C . GLY C 1 24 ? -14.497 -22.032 -84.487 1.00 44.16 451 GLY C C 1
ATOM 3111 O O . GLY C 1 24 ? -15.363 -21.192 -84.218 1.00 45.46 451 GLY C O 1
ATOM 3112 N N . PHE C 1 25 ? -13.869 -22.062 -85.662 1.00 43.22 452 PHE C N 1
ATOM 3113 C CA . PHE C 1 25 ? -14.229 -21.141 -86.759 1.00 42.54 452 PHE C CA 1
ATOM 3114 C C . PHE C 1 25 ? -15.668 -21.369 -87.272 1.00 42.91 452 PHE C C 1
ATOM 3115 O O . PHE C 1 25 ? -16.294 -20.426 -87.798 1.00 41.66 452 PHE C O 1
ATOM 3123 N N . THR C 1 26 ? -16.185 -22.604 -87.134 1.00 43.70 453 THR C N 1
ATOM 3124 C CA . THR C 1 26 ? -17.569 -22.907 -87.539 1.00 45.19 453 THR C CA 1
ATOM 3125 C C . THR C 1 26 ? -18.566 -21.996 -86.768 1.00 45.72 453 THR C C 1
ATOM 3126 O O . THR C 1 26 ? -19.404 -21.279 -87.354 1.00 45.47 453 THR C O 1
ATOM 3130 N N . SER C 1 27 ? -18.415 -21.991 -85.445 1.00 46.64 454 SER C N 1
ATOM 3131 C CA . SER C 1 27 ? -19.247 -21.182 -84.565 1.00 46.96 454 SER C CA 1
ATOM 3132 C C . SER C 1 27 ? -19.098 -19.680 -84.826 1.00 46.82 454 SER C C 1
ATOM 3133 O O . SER C 1 27 ? -20.097 -18.951 -84.687 1.00 47.36 454 SER C O 1
ATOM 3136 N N . THR C 1 28 ? -17.893 -19.205 -85.196 1.00 46.09 455 THR C N 1
ATOM 3137 C CA . THR C 1 28 ? -17.710 -17.757 -85.486 1.00 46.10 455 THR C CA 1
ATOM 3138 C C . THR C 1 28 ? -18.113 -17.333 -86.909 1.00 45.06 455 THR C C 1
ATOM 3139 O O . THR C 1 28 ? -18.564 -16.176 -87.153 1.00 46.07 455 THR C O 1
ATOM 3143 N N . SER C 1 29 ? -17.972 -18.252 -87.851 1.00 43.22 456 SER C N 1
ATOM 3144 C CA . SER C 1 29 ? -18.398 -17.998 -89.213 1.00 41.73 456 SER C CA 1
ATOM 3145 C C . SER C 1 29 ? -19.873 -17.544 -89.216 1.00 41.55 456 SER C C 1
ATOM 3146 O O . SER C 1 29 ? -20.323 -16.943 -90.190 1.00 41.66 456 SER C O 1
ATOM 3149 N N . GLU C 1 30 ? -20.602 -17.830 -88.120 1.00 41.13 457 GLU C N 1
ATOM 3150 C CA . GLU C 1 30 ? -22.035 -17.486 -87.976 1.00 40.62 457 GLU C CA 1
ATOM 3151 C C . GLU C 1 30 ? -22.194 -15.973 -87.831 1.00 40.65 457 GLU C C 1
ATOM 3152 O O . GLU C 1 30 ? -23.117 -15.388 -88.419 1.00 41.23 457 GLU C O 1
ATOM 3158 N N . GLY C 1 31 ? -21.300 -15.345 -87.060 1.00 40.26 458 GLY C N 1
ATOM 3159 C CA . GLY C 1 31 ? -21.285 -13.874 -86.941 1.00 39.41 458 GLY C CA 1
ATOM 3160 C C . GLY C 1 31 ? -20.429 -13.122 -87.957 1.00 38.99 458 GLY C C 1
ATOM 3161 O O . GLY C 1 31 ? -20.141 -11.959 -87.731 1.00 40.18 458 GLY C O 1
ATOM 3162 N N . LEU C 1 32 ? -20.012 -13.767 -89.062 1.00 38.12 459 LEU C N 1
ATOM 3163 C CA . LEU C 1 32 ? -19.359 -13.078 -90.199 1.00 36.61 459 LEU C CA 1
ATOM 3164 C C . LEU C 1 32 ? -20.264 -13.031 -91.447 1.00 35.73 459 LEU C C 1
ATOM 3165 O O . LEU C 1 32 ? -21.131 -13.894 -91.635 1.00 36.61 459 LEU C O 1
ATOM 3170 N N . ASN C 1 33 ? -20.046 -12.060 -92.321 1.00 33.69 460 ASN C N 1
ATOM 3171 C CA . ASN C 1 33 ? -20.699 -12.100 -93.626 1.00 32.92 460 ASN C CA 1
ATOM 3172 C C . ASN C 1 33 ? -19.998 -13.084 -94.571 1.00 32.00 460 ASN C C 1
ATOM 3173 O O . ASN C 1 33 ? -18.777 -13.313 -94.430 1.00 31.70 460 ASN C O 1
ATOM 3178 N N . PRO C 1 34 ? -20.759 -13.639 -95.540 1.00 30.66 461 PRO C N 1
ATOM 3179 C CA . PRO C 1 34 ? -20.247 -14.716 -96.416 1.00 30.04 461 PRO C CA 1
ATOM 3180 C C . PRO C 1 34 ? -18.975 -14.405 -97.224 1.00 30.03 461 PRO C C 1
ATOM 3181 O O . PRO C 1 34 ? -18.165 -15.298 -97.429 1.00 30.29 461 PRO C O 1
ATOM 3185 N N . GLU C 1 35 ? -18.816 -13.160 -97.663 1.00 30.56 462 GLU C N 1
ATOM 3186 C CA . GLU C 1 35 ? -17.619 -12.665 -98.349 1.00 30.70 462 GLU C CA 1
ATOM 3187 C C . GLU C 1 35 ? -16.371 -12.777 -97.516 1.00 30.66 462 GLU C C 1
ATOM 3188 O O . GLU C 1 35 ? -15.360 -13.211 -98.033 1.00 29.95 462 GLU C O 1
ATOM 3194 N N . GLU C 1 36 ? -16.439 -12.369 -96.246 1.00 30.87 463 GLU C N 1
ATOM 3195 C CA . GLU C 1 36 ? -15.348 -12.623 -95.275 1.00 31.90 463 GLU C CA 1
ATOM 3196 C C . GLU C 1 36 ? -14.943 -14.106 -95.192 1.00 31.83 463 GLU C C 1
ATOM 3197 O O . GLU C 1 36 ? -13.742 -14.455 -95.182 1.00 31.13 463 GLU C O 1
ATOM 3203 N N . VAL C 1 37 ? -15.954 -14.969 -95.077 1.00 31.28 464 VAL C N 1
ATOM 3204 C CA . VAL C 1 37 ? -15.728 -16.407 -94.856 1.00 30.58 464 VAL C CA 1
ATOM 3205 C C . VAL C 1 37 ? -14.975 -17.043 -96.027 1.00 30.37 464 VAL C C 1
ATOM 3206 O O . VAL C 1 37 ? -13.968 -17.651 -95.827 1.00 29.80 464 VAL C O 1
ATOM 3210 N N . VAL C 1 38 ? -15.438 -16.874 -97.256 1.00 31.56 465 VAL C N 1
ATOM 3211 C CA . VAL C 1 38 ? -14.745 -17.469 -98.389 1.00 32.06 465 VAL C CA 1
ATOM 3212 C C . VAL C 1 38 ? -13.335 -16.868 -98.588 1.00 33.42 465 VAL C C 1
ATOM 3213 O O . VAL C 1 38 ? -12.387 -17.577 -98.902 1.00 33.11 465 VAL C O 1
ATOM 3217 N N . LYS C 1 39 ? -13.198 -15.551 -98.387 1.00 33.56 466 LYS C N 1
ATOM 3218 C CA . LYS C 1 39 ? -11.907 -14.882 -98.533 1.00 33.38 466 LYS C CA 1
ATOM 3219 C C . LYS C 1 39 ? -10.885 -15.400 -97.549 1.00 32.61 466 LYS C C 1
ATOM 3220 O O . LYS C 1 39 ? -9.752 -15.675 -97.918 1.00 32.44 466 LYS C O 1
ATOM 3226 N N . VAL C 1 40 ? -11.290 -15.467 -96.289 1.00 32.72 467 VAL C N 1
ATOM 3227 C CA . VAL C 1 40 ? -10.431 -15.888 -95.172 1.00 33.35 467 VAL C CA 1
ATOM 3228 C C . VAL C 1 40 ? -9.977 -17.311 -95.333 1.00 33.41 467 VAL C C 1
ATOM 3229 O O . VAL C 1 40 ? -8.796 -17.607 -95.150 1.00 33.39 467 VAL C O 1
ATOM 3233 N N . LEU C 1 41 ? -10.920 -18.158 -95.741 1.00 33.74 468 LEU C N 1
ATOM 3234 C CA . LEU C 1 41 ? -10.689 -19.582 -96.040 1.00 33.34 468 LEU C CA 1
ATOM 3235 C C . LEU C 1 41 ? -9.783 -19.773 -97.246 1.00 33.69 468 LEU C C 1
ATOM 3236 O O . LEU C 1 41 ? -8.893 -20.618 -97.193 1.00 32.88 468 LEU C O 1
ATOM 3241 N N . ASN C 1 42 ? -10.015 -19.016 -98.332 1.00 33.63 469 ASN C N 1
ATOM 3242 C CA . ASN C 1 42 ? -9.144 -19.121 -99.527 1.00 34.77 469 ASN C CA 1
ATOM 3243 C C . ASN C 1 42 ? -7.667 -18.645 -99.373 1.00 34.83 469 ASN C C 1
ATOM 3244 O O . ASN C 1 42 ? -6.759 -19.181 -100.035 1.00 34.65 469 ASN C O 1
ATOM 3249 N N . ILE C 1 43 ? -7.455 -17.646 -98.513 1.00 34.89 470 ILE C N 1
ATOM 3250 C CA . ILE C 1 43 ? -6.103 -17.245 -98.064 1.00 35.05 470 ILE C CA 1
ATOM 3251 C C . ILE C 1 43 ? -5.501 -18.399 -97.249 1.00 34.75 470 ILE C C 1
ATOM 3252 O O . ILE C 1 43 ? -4.351 -18.776 -97.418 1.00 34.24 470 ILE C O 1
ATOM 3257 N N . TYR C 1 44 ? -6.314 -18.989 -96.387 1.00 35.34 471 TYR C N 1
ATOM 3258 C CA . TYR C 1 44 ? -5.832 -20.051 -95.529 1.00 35.02 471 TYR C CA 1
ATOM 3259 C C . TYR C 1 44 ? -5.442 -21.258 -96.381 1.00 34.80 471 TYR C C 1
ATOM 3260 O O . TYR C 1 44 ? -4.285 -21.675 -96.374 1.00 34.54 471 TYR C O 1
ATOM 3269 N N . PHE C 1 45 ? -6.390 -21.776 -97.156 1.00 34.21 472 PHE C N 1
ATOM 3270 C CA . PHE C 1 45 ? -6.108 -22.886 -98.057 1.00 35.06 472 PHE C CA 1
ATOM 3271 C C . PHE C 1 45 ? -4.960 -22.600 -99.031 1.00 35.60 472 PHE C C 1
ATOM 3272 O O . PHE C 1 45 ? -4.180 -23.491 -99.355 1.00 35.98 472 PHE C O 1
ATOM 3280 N N . GLY C 1 46 ? -4.871 -21.355 -99.490 1.00 35.92 473 GLY C N 1
ATOM 3281 C CA . GLY C 1 46 ? -3.752 -20.881 -100.304 1.00 35.94 473 GLY C CA 1
ATOM 3282 C C . GLY C 1 46 ? -2.366 -21.076 -99.690 1.00 35.54 473 GLY C C 1
ATOM 3283 O O . GLY C 1 46 ? -1.511 -21.707 -100.299 1.00 35.03 473 GLY C O 1
ATOM 3284 N N . LYS C 1 47 ? -2.141 -20.537 -98.491 1.00 35.17 474 LYS C N 1
ATOM 3285 C CA . LYS C 1 47 ? -0.866 -20.722 -97.827 1.00 35.25 474 LYS C CA 1
ATOM 3286 C C . LYS C 1 47 ? -0.653 -22.183 -97.401 1.00 34.82 474 LYS C C 1
ATOM 3287 O O . LYS C 1 47 ? 0.457 -22.697 -97.491 1.00 34.23 474 LYS C O 1
ATOM 3293 N N . MET C 1 48 ? -1.702 -22.858 -96.947 1.00 34.35 475 MET C N 1
ATOM 3294 C CA . MET C 1 48 ? -1.490 -24.173 -96.344 1.00 34.79 475 MET C CA 1
ATOM 3295 C C . MET C 1 48 ? -1.078 -25.127 -97.435 1.00 35.46 475 MET C C 1
ATOM 3296 O O . MET C 1 48 ? -0.191 -25.963 -97.225 1.00 35.39 475 MET C O 1
ATOM 3301 N N . ALA C 1 49 ? -1.694 -24.979 -98.606 1.00 36.37 476 ALA C N 1
ATOM 3302 C CA . ALA C 1 49 ? -1.413 -25.884 -99.747 1.00 37.39 476 ALA C CA 1
ATOM 3303 C C . ALA C 1 49 ? 0.029 -25.773 -100.139 1.00 37.81 476 ALA C C 1
ATOM 3304 O O . ALA C 1 49 ? 0.666 -26.770 -100.453 1.00 39.26 476 ALA C O 1
ATOM 3306 N N . ASP C 1 50 ? 0.530 -24.544 -100.091 1.00 38.00 477 ASP C N 1
ATOM 3307 C CA . ASP C 1 50 ? 1.892 -24.208 -100.453 1.00 38.45 477 ASP C CA 1
ATOM 3308 C C . ASP C 1 50 ? 2.944 -24.850 -99.542 1.00 37.20 477 ASP C C 1
ATOM 3309 O O . ASP C 1 50 ? 3.955 -25.332 -100.008 1.00 36.78 477 ASP C O 1
ATOM 3314 N N . VAL C 1 51 ? 2.701 -24.843 -98.240 1.00 35.91 478 VAL C N 1
ATOM 3315 C CA . VAL C 1 51 ? 3.565 -25.558 -97.362 1.00 35.00 478 VAL C CA 1
ATOM 3316 C C . VAL C 1 51 ? 3.465 -27.078 -97.482 1.00 35.08 478 VAL C C 1
ATOM 3317 O O . VAL C 1 51 ? 4.481 -27.755 -97.437 1.00 35.20 478 VAL C O 1
ATOM 3321 N N . ILE C 1 52 ? 2.275 -27.587 -97.709 1.00 34.77 479 ILE C N 1
ATOM 3322 C CA . ILE C 1 52 ? 2.073 -29.028 -97.878 1.00 34.87 479 ILE C CA 1
ATOM 3323 C C . ILE C 1 52 ? 2.803 -29.519 -99.123 1.00 35.53 479 ILE C C 1
ATOM 3324 O O . ILE C 1 52 ? 3.541 -30.520 -99.089 1.00 34.50 479 ILE C O 1
ATOM 3329 N N . THR C 1 53 ? 2.613 -28.772 -100.212 1.00 36.84 480 THR C N 1
ATOM 3330 C CA . THR C 1 53 ? 3.321 -29.003 -101.481 1.00 38.03 480 THR C CA 1
ATOM 3331 C C . THR C 1 53 ? 4.852 -29.048 -101.351 1.00 38.33 480 THR C C 1
ATOM 3332 O O . THR C 1 53 ? 5.508 -29.978 -101.840 1.00 38.02 480 THR C O 1
ATOM 3336 N N . HIS C 1 54 ? 5.390 -28.062 -100.638 1.00 39.13 481 HIS C N 1
ATOM 3337 C CA . HIS C 1 54 ? 6.811 -27.937 -100.350 1.00 40.08 481 HIS C CA 1
ATOM 3338 C C . HIS C 1 54 ? 7.323 -29.061 -99.432 1.00 39.97 481 HIS C C 1
ATOM 3339 O O . HIS C 1 54 ? 8.499 -29.402 -99.460 1.00 40.42 481 HIS C O 1
ATOM 3346 N N . HIS C 1 55 ? 6.449 -29.643 -98.626 1.00 38.56 482 HIS C N 1
ATOM 3347 C CA . HIS C 1 55 ? 6.830 -30.793 -97.827 1.00 38.03 482 HIS C CA 1
ATOM 3348 C C . HIS C 1 55 ? 6.479 -32.149 -98.446 1.00 37.67 482 HIS C C 1
ATOM 3349 O O . HIS C 1 55 ? 6.620 -33.158 -97.796 1.00 37.96 482 HIS C O 1
ATOM 3356 N N . GLY C 1 56 ? 6.038 -32.161 -99.706 1.00 37.91 483 GLY C N 1
ATOM 3357 C CA . GLY C 1 56 ? 5.746 -33.391 -100.459 1.00 36.93 483 GLY C CA 1
ATOM 3358 C C . GLY C 1 56 ? 4.507 -34.123 -99.996 1.00 36.98 483 GLY C C 1
ATOM 3359 O O . GLY C 1 56 ? 4.390 -35.321 -100.186 1.00 37.54 483 GLY C O 1
ATOM 3360 N N . GLY C 1 57 ? 3.572 -33.408 -99.390 1.00 36.67 484 GLY C N 1
ATOM 3361 C CA . GLY C 1 57 ? 2.369 -34.041 -98.867 1.00 36.63 484 GLY C CA 1
ATOM 3362 C C . GLY C 1 57 ? 1.310 -34.066 -99.928 1.00 36.49 484 GLY C C 1
ATOM 3363 O O . GLY C 1 57 ? 1.383 -33.300 -100.905 1.00 37.67 484 GLY C O 1
ATOM 3364 N N . THR C 1 58 ? 0.336 -34.936 -99.742 1.00 35.85 485 THR C N 1
ATOM 3365 C CA . THR C 1 58 ? -0.797 -35.077 -100.644 1.00 36.43 485 THR C CA 1
ATOM 3366 C C . THR C 1 58 ? -2.047 -34.540 -99.983 1.00 37.66 485 THR C C 1
ATOM 3367 O O . THR C 1 58 ? -2.471 -35.063 -98.944 1.00 37.32 485 THR C O 1
ATOM 3371 N N . ILE C 1 59 ? -2.641 -33.498 -100.588 1.00 38.96 486 ILE C N 1
ATOM 3372 C CA . ILE C 1 59 ? -3.939 -32.976 -100.103 1.00 39.66 486 ILE C CA 1
ATOM 3373 C C . ILE C 1 59 ? -5.030 -33.895 -100.577 1.00 40.85 486 ILE C C 1
ATOM 3374 O O . ILE C 1 59 ? -5.318 -33.939 -101.745 1.00 40.44 486 ILE C O 1
ATOM 3379 N N . ASP C 1 60 ? -5.584 -34.665 -99.632 1.00 42.87 487 ASP C N 1
ATOM 3380 C CA . ASP C 1 60 ? -6.660 -35.623 -99.858 1.00 43.52 487 ASP C CA 1
ATOM 3381 C C . ASP C 1 60 ? -8.067 -34.990 -99.907 1.00 44.31 487 ASP C C 1
ATOM 3382 O O . ASP C 1 60 ? -8.877 -35.373 -100.739 1.00 44.84 487 ASP C O 1
ATOM 3387 N N . GLU C 1 61 ? -8.385 -34.096 -98.979 1.00 44.76 488 GLU C N 1
ATOM 3388 C CA . GLU C 1 61 ? -9.576 -33.256 -99.105 1.00 46.98 488 GLU C CA 1
ATOM 3389 C C . GLU C 1 61 ? -9.489 -31.989 -98.277 1.00 46.83 488 GLU C C 1
ATOM 3390 O O . GLU C 1 61 ? -8.736 -31.939 -97.294 1.00 46.43 488 GLU C O 1
ATOM 3396 N N . PHE C 1 62 ? -10.235 -30.979 -98.752 1.00 48.38 489 PHE C N 1
ATOM 3397 C CA . PHE C 1 62 ? -10.558 -29.683 -98.122 1.00 49.30 489 PHE C CA 1
ATOM 3398 C C . PHE C 1 62 ? -11.999 -29.890 -97.759 1.00 50.74 489 PHE C C 1
ATOM 3399 O O . PHE C 1 62 ? -12.813 -30.149 -98.631 1.00 50.93 489 PHE C O 1
ATOM 3407 N N . MET C 1 63 ? -12.334 -29.717 -96.494 1.00 53.19 490 MET C N 1
ATOM 3408 C CA . MET C 1 63 ? -13.637 -30.102 -95.967 1.00 55.58 490 MET C CA 1
ATOM 3409 C C . MET C 1 63 ? -14.086 -28.975 -95.067 1.00 53.39 490 MET C C 1
ATOM 3410 O O . MET C 1 63 ? -13.719 -28.984 -93.902 1.00 54.16 490 MET C O 1
ATOM 3415 N N . GLY C 1 64 ? -14.859 -28.010 -95.581 1.00 51.53 491 GLY C N 1
ATOM 3416 C CA . GLY C 1 64 ? -15.263 -26.857 -94.788 1.00 48.60 491 GLY C CA 1
ATOM 3417 C C . GLY C 1 64 ? -14.073 -26.033 -94.303 1.00 47.39 491 GLY C C 1
ATOM 3418 O O . GLY C 1 64 ? -13.545 -25.247 -95.057 1.00 46.61 491 GLY C O 1
ATOM 3419 N N . ASP C 1 65 ? -13.650 -26.220 -93.044 1.00 46.38 492 ASP C N 1
ATOM 3420 C CA . ASP C 1 65 ? -12.439 -25.555 -92.510 1.00 46.14 492 ASP C CA 1
ATOM 3421 C C . ASP C 1 65 ? -11.225 -26.549 -92.326 1.00 44.12 492 ASP C C 1
ATOM 3422 O O . ASP C 1 65 ? -10.172 -26.231 -91.807 1.00 43.61 492 ASP C O 1
ATOM 3427 N N . GLY C 1 66 ? -11.405 -27.759 -92.797 1.00 42.90 493 GLY C N 1
ATOM 3428 C CA . GLY C 1 66 ? -10.441 -28.810 -92.595 1.00 40.59 493 GLY C CA 1
ATOM 3429 C C . GLY C 1 66 ? -9.629 -29.167 -93.829 1.00 39.92 493 GLY C C 1
ATOM 3430 O O . GLY C 1 66 ? -10.046 -28.976 -95.014 1.00 38.67 493 GLY C O 1
ATOM 3431 N N . ILE C 1 67 ? -8.466 -29.743 -93.533 1.00 38.11 494 ILE C N 1
ATOM 3432 C CA . ILE C 1 67 ? -7.589 -30.297 -94.529 1.00 37.47 494 ILE C CA 1
ATOM 3433 C C . ILE C 1 67 ? -7.189 -31.688 -94.056 1.00 37.13 494 ILE C C 1
ATOM 3434 O O . ILE C 1 67 ? -7.012 -31.932 -92.836 1.00 37.55 494 ILE C O 1
ATOM 3439 N N . LEU C 1 68 ? -7.062 -32.594 -95.023 1.00 36.41 495 LEU C N 1
ATOM 3440 C CA . LEU C 1 68 ? -6.601 -33.969 -94.814 1.00 35.64 495 LEU C CA 1
ATOM 3441 C C . LEU C 1 68 ? -5.441 -34.119 -95.751 1.00 34.69 495 LEU C C 1
ATOM 3442 O O . LEU C 1 68 ? -5.564 -33.908 -96.981 1.00 34.46 495 LEU C O 1
ATOM 3447 N N . VAL C 1 69 ? -4.317 -34.456 -95.163 1.00 33.82 496 VAL C N 1
ATOM 3448 C CA . VAL C 1 69 ? -3.126 -34.716 -95.932 1.00 34.86 496 VAL C CA 1
ATOM 3449 C C . VAL C 1 69 ? -2.426 -36.099 -95.634 1.00 34.62 496 VAL C C 1
ATOM 3450 O O . VAL C 1 69 ? -2.347 -36.580 -94.477 1.00 33.44 496 VAL C O 1
ATOM 3454 N N . LEU C 1 70 ? -1.947 -36.719 -96.701 1.00 33.94 497 LEU C N 1
ATOM 3455 C CA . LEU C 1 70 ? -1.360 -38.059 -96.580 1.00 34.45 497 LEU C CA 1
ATOM 3456 C C . LEU C 1 70 ? 0.109 -37.905 -96.794 1.00 34.75 497 LEU C C 1
ATOM 3457 O O . LEU C 1 70 ? 0.526 -37.225 -97.720 1.00 35.67 497 LEU C O 1
ATOM 3462 N N . PHE C 1 71 ? 0.905 -38.526 -95.955 1.00 35.33 498 PHE C N 1
ATOM 3463 C CA . PHE C 1 71 ? 2.330 -38.644 -96.228 1.00 36.15 498 PHE C CA 1
ATOM 3464 C C . PHE C 1 71 ? 2.623 -40.145 -96.352 1.00 37.73 498 PHE C C 1
ATOM 3465 O O . PHE C 1 71 ? 2.573 -40.866 -95.362 1.00 37.29 498 PHE C O 1
ATOM 3473 N N . GLY C 1 72 ? 2.861 -40.599 -97.581 1.00 39.71 499 GLY C N 1
ATOM 3474 C CA . GLY C 1 72 ? 2.967 -42.039 -97.914 1.00 43.88 499 GLY C CA 1
ATOM 3475 C C . GLY C 1 72 ? 1.981 -42.614 -98.953 1.00 45.65 499 GLY C C 1
ATOM 3476 O O . GLY C 1 72 ? 2.022 -43.822 -99.270 1.00 46.36 499 GLY C O 1
ATOM 3477 N N . ALA C 1 73 ? 1.091 -41.775 -99.479 1.00 46.94 500 ALA C N 1
ATOM 3478 C CA . ALA C 1 73 ? 0.119 -42.224 -100.489 1.00 48.47 500 ALA C CA 1
ATOM 3479 C C . ALA C 1 73 ? -0.297 -41.051 -101.369 1.00 49.91 500 ALA C C 1
ATOM 3480 O O . ALA C 1 73 ? -0.499 -39.941 -100.860 1.00 50.84 500 ALA C O 1
ATOM 3482 N N . PRO C 1 74 ? -0.402 -41.270 -102.696 1.00 51.10 501 PRO C N 1
ATOM 3483 C CA . PRO C 1 74 ? -0.123 -42.512 -103.450 1.00 51.96 501 PRO C CA 1
ATOM 3484 C C . PRO C 1 74 ? 1.350 -43.009 -103.386 1.00 53.31 501 PRO C C 1
ATOM 3485 O O . PRO C 1 74 ? 1.619 -44.206 -103.175 1.00 53.56 501 PRO C O 1
ATOM 3489 N N . THR C 1 75 ? 2.293 -42.095 -103.572 1.00 54.28 502 THR C N 1
ATOM 3490 C CA . THR C 1 75 ? 3.696 -42.468 -103.536 1.00 55.01 502 THR C CA 1
ATOM 3491 C C . THR C 1 75 ? 4.255 -42.554 -102.107 1.00 55.02 502 THR C C 1
ATOM 3492 O O . THR C 1 75 ? 4.230 -41.572 -101.363 1.00 55.15 502 THR C O 1
ATOM 3496 N N . SER C 1 76 ? 4.747 -43.739 -101.730 1.00 55.21 503 SER C N 1
ATOM 3497 C CA . SER C 1 76 ? 5.417 -43.915 -100.443 1.00 54.97 503 SER C CA 1
ATOM 3498 C C . SER C 1 76 ? 6.874 -43.502 -100.518 1.00 55.11 503 SER C C 1
ATOM 3499 O O . SER C 1 76 ? 7.572 -43.827 -101.468 1.00 55.17 503 SER C O 1
ATOM 3502 N N . GLN C 1 77 ? 7.318 -42.779 -99.501 1.00 55.58 504 GLN C N 1
ATOM 3503 C CA . GLN C 1 77 ? 8.728 -42.420 -99.338 1.00 56.37 504 GLN C CA 1
ATOM 3504 C C . GLN C 1 77 ? 9.204 -42.815 -97.926 1.00 56.36 504 GLN C C 1
ATOM 3505 O O . GLN C 1 77 ? 8.366 -43.118 -97.049 1.00 56.88 504 GLN C O 1
ATOM 3511 N N . GLN C 1 78 ? 10.525 -42.807 -97.700 1.00 56.09 505 GLN C N 1
ATOM 3512 C CA . GLN C 1 78 ? 11.109 -43.269 -96.409 1.00 55.55 505 GLN C CA 1
ATOM 3513 C C . GLN C 1 78 ? 10.749 -42.629 -95.026 1.00 55.81 505 GLN C C 1
ATOM 3514 O O . GLN C 1 78 ? 10.351 -43.376 -94.083 1.00 56.63 505 GLN C O 1
ATOM 3520 N N . ASP C 1 79 ? 10.902 -41.300 -94.886 1.00 54.35 506 ASP C N 1
ATOM 3521 C CA . ASP C 1 79 ? 10.570 -40.625 -93.591 1.00 53.09 506 ASP C CA 1
ATOM 3522 C C . ASP C 1 79 ? 9.370 -39.675 -93.654 1.00 50.41 506 ASP C C 1
ATOM 3523 O O . ASP C 1 79 ? 9.479 -38.482 -93.404 1.00 49.28 506 ASP C O 1
ATOM 3528 N N . ASP C 1 80 ? 8.236 -40.275 -93.979 1.00 47.83 507 ASP C N 1
ATOM 3529 C CA . ASP C 1 80 ? 6.987 -39.621 -94.069 1.00 46.46 507 ASP C CA 1
ATOM 3530 C C . ASP C 1 80 ? 6.551 -39.060 -92.704 1.00 43.86 507 ASP C C 1
ATOM 3531 O O . ASP C 1 80 ? 5.950 -38.004 -92.664 1.00 43.92 507 ASP C O 1
ATOM 3536 N N . ALA C 1 81 ? 6.826 -39.781 -91.605 1.00 40.35 508 ALA C N 1
ATOM 3537 C CA . ALA C 1 81 ? 6.514 -39.309 -90.261 1.00 37.30 508 ALA C CA 1
ATOM 3538 C C . ALA C 1 81 ? 7.210 -37.960 -89.861 1.00 36.09 508 ALA C C 1
ATOM 3539 O O . ALA C 1 81 ? 6.497 -37.013 -89.531 1.00 34.36 508 ALA C O 1
ATOM 3541 N N . LEU C 1 82 ? 8.549 -37.875 -89.933 1.00 34.18 509 LEU C N 1
ATOM 3542 C CA . LEU C 1 82 ? 9.254 -36.655 -89.589 1.00 34.76 509 LEU C CA 1
ATOM 3543 C C . LEU C 1 82 ? 8.749 -35.483 -90.449 1.00 34.69 509 LEU C C 1
ATOM 3544 O O . LEU C 1 82 ? 8.562 -34.377 -89.957 1.00 33.90 509 LEU C O 1
ATOM 3549 N N . ARG C 1 83 ? 8.490 -35.765 -91.726 1.00 34.74 510 ARG C N 1
ATOM 3550 C CA . ARG C 1 83 ? 8.231 -34.728 -92.702 1.00 34.38 510 ARG C CA 1
ATOM 3551 C C . ARG C 1 83 ? 6.801 -34.248 -92.568 1.00 32.76 510 ARG C C 1
ATOM 3552 O O . ARG C 1 83 ? 6.540 -33.094 -92.857 1.00 32.89 510 ARG C O 1
ATOM 3560 N N . ALA C 1 84 ? 5.894 -35.112 -92.102 1.00 30.93 511 ALA C N 1
ATOM 3561 C CA . ALA C 1 84 ? 4.523 -34.706 -91.737 1.00 30.24 511 ALA C CA 1
ATOM 3562 C C . ALA C 1 84 ? 4.494 -33.746 -90.547 1.00 29.37 511 ALA C C 1
ATOM 3563 O O . ALA C 1 84 ? 3.734 -32.749 -90.554 1.00 28.87 511 ALA C O 1
ATOM 3565 N N . VAL C 1 85 ? 5.373 -33.996 -89.571 1.00 28.90 512 VAL C N 1
ATOM 3566 C CA . VAL C 1 85 ? 5.480 -33.110 -88.380 1.00 28.55 512 VAL C CA 1
ATOM 3567 C C . VAL C 1 85 ? 6.116 -31.757 -88.690 1.00 28.86 512 VAL C C 1
ATOM 3568 O O . VAL C 1 85 ? 5.630 -30.728 -88.182 1.00 28.05 512 VAL C O 1
ATOM 3572 N N . ALA C 1 86 ? 7.200 -31.766 -89.484 1.00 29.38 513 ALA C N 1
ATOM 3573 C CA . ALA C 1 86 ? 7.861 -30.518 -89.964 1.00 29.07 513 ALA C CA 1
ATOM 3574 C C . ALA C 1 86 ? 6.842 -29.703 -90.728 1.00 28.89 513 ALA C C 1
ATOM 3575 O O . ALA C 1 86 ? 6.728 -28.506 -90.554 1.00 28.61 513 ALA C O 1
ATOM 3577 N N . CYS C 1 87 ? 6.075 -30.374 -91.578 1.00 30.07 514 CYS C N 1
ATOM 3578 C CA . CYS C 1 87 ? 4.963 -29.731 -92.302 1.00 29.80 514 CYS C CA 1
ATOM 3579 C C . CYS C 1 87 ? 3.946 -29.125 -91.331 1.00 29.05 514 CYS C C 1
ATOM 3580 O O . CYS C 1 87 ? 3.586 -27.972 -91.450 1.00 31.48 514 CYS C O 1
ATOM 3583 N N . GLY C 1 88 ? 3.475 -29.926 -90.386 1.00 29.62 515 GLY C N 1
ATOM 3584 C CA . GLY C 1 88 ? 2.761 -29.486 -89.196 1.00 28.60 515 GLY C CA 1
ATOM 3585 C C . GLY C 1 88 ? 3.212 -28.183 -88.624 1.00 28.99 515 GLY C C 1
ATOM 3586 O O . GLY C 1 88 ? 2.429 -27.248 -88.467 1.00 29.76 515 GLY C O 1
ATOM 3587 N N . VAL C 1 89 ? 4.501 -28.097 -88.367 1.00 29.59 516 VAL C N 1
ATOM 3588 C CA . VAL C 1 89 ? 5.082 -26.955 -87.700 1.00 28.83 516 VAL C CA 1
ATOM 3589 C C . VAL C 1 89 ? 5.126 -25.724 -88.643 1.00 29.17 516 VAL C C 1
ATOM 3590 O O . VAL C 1 89 ? 4.701 -24.628 -88.246 1.00 26.88 516 VAL C O 1
ATOM 3594 N N . GLU C 1 90 ? 5.594 -25.916 -89.883 1.00 29.06 517 GLU C N 1
ATOM 3595 C CA . GLU C 1 90 ? 5.560 -24.851 -90.842 1.00 29.87 517 GLU C CA 1
ATOM 3596 C C . GLU C 1 90 ? 4.131 -24.315 -91.097 1.00 30.29 517 GLU C C 1
ATOM 3597 O O . GLU C 1 90 ? 3.948 -23.094 -91.148 1.00 31.17 517 GLU C O 1
ATOM 3603 N N . MET C 1 91 ? 3.123 -25.200 -91.194 1.00 30.13 518 MET C N 1
ATOM 3604 C CA . MET C 1 91 ? 1.722 -24.771 -91.326 1.00 30.62 518 MET C CA 1
ATOM 3605 C C . MET C 1 91 ? 1.324 -23.797 -90.226 1.00 31.45 518 MET C C 1
ATOM 3606 O O . MET C 1 91 ? 0.749 -22.783 -90.496 1.00 30.79 518 MET C O 1
ATOM 3611 N N . GLN C 1 92 ? 1.667 -24.110 -88.978 1.00 32.29 519 GLN C N 1
ATOM 3612 C CA . GLN C 1 92 ? 1.357 -23.284 -87.805 1.00 33.56 519 GLN C CA 1
ATOM 3613 C C . GLN C 1 92 ? 2.095 -21.918 -87.874 1.00 33.74 519 GLN C C 1
ATOM 3614 O O . GLN C 1 92 ? 1.533 -20.851 -87.555 1.00 34.09 519 GLN C O 1
ATOM 3620 N N . LEU C 1 93 ? 3.373 -21.977 -88.257 1.00 33.17 520 LEU C N 1
ATOM 3621 C CA . LEU C 1 93 ? 4.208 -20.815 -88.492 1.00 33.47 520 LEU C CA 1
ATOM 3622 C C . LEU C 1 93 ? 3.655 -19.956 -89.654 1.00 33.17 520 LEU C C 1
ATOM 3623 O O . LEU C 1 93 ? 3.520 -18.748 -89.500 1.00 31.93 520 LEU C O 1
ATOM 3628 N N . ALA C 1 94 ? 3.326 -20.591 -90.790 1.00 32.94 521 ALA C N 1
ATOM 3629 C CA . ALA C 1 94 ? 2.753 -19.869 -91.931 1.00 33.51 521 ALA C CA 1
ATOM 3630 C C . ALA C 1 94 ? 1.364 -19.203 -91.629 1.00 33.73 521 ALA C C 1
ATOM 3631 O O . ALA C 1 94 ? 1.039 -18.202 -92.229 1.00 32.16 521 ALA C O 1
ATOM 3633 N N . LEU C 1 95 ? 0.586 -19.774 -90.691 1.00 34.12 522 LEU C N 1
ATOM 3634 C CA . LEU C 1 95 ? -0.678 -19.177 -90.182 1.00 34.46 522 LEU C CA 1
ATOM 3635 C C . LEU C 1 95 ? -0.526 -17.747 -89.627 1.00 33.98 522 LEU C C 1
ATOM 3636 O O . LEU C 1 95 ? -1.422 -16.913 -89.788 1.00 33.00 522 LEU C O 1
ATOM 3641 N N . ARG C 1 96 ? 0.611 -17.475 -88.988 1.00 34.03 523 ARG C N 1
ATOM 3642 C CA . ARG C 1 96 ? 0.913 -16.161 -88.414 1.00 35.12 523 ARG C CA 1
ATOM 3643 C C . ARG C 1 96 ? 0.983 -15.085 -89.498 1.00 35.03 523 ARG C C 1
ATOM 3644 O O . ARG C 1 96 ? 0.601 -13.934 -89.265 1.00 33.97 523 ARG C O 1
ATOM 3652 N N . GLU C 1 97 ? 1.372 -15.508 -90.702 1.00 35.55 524 GLU C N 1
ATOM 3653 C CA . GLU C 1 97 ? 1.382 -14.643 -91.898 1.00 35.58 524 GLU C CA 1
ATOM 3654 C C . GLU C 1 97 ? 0.011 -14.510 -92.517 1.00 34.75 524 GLU C C 1
ATOM 3655 O O . GLU C 1 97 ? -0.363 -13.407 -92.970 1.00 34.30 524 GLU C O 1
ATOM 3661 N N . VAL C 1 98 ? -0.752 -15.611 -92.581 1.00 33.49 525 VAL C N 1
ATOM 3662 C CA . VAL C 1 98 ? -2.093 -15.489 -93.108 1.00 33.17 525 VAL C CA 1
ATOM 3663 C C . VAL C 1 98 ? -2.894 -14.539 -92.208 1.00 32.78 525 VAL C C 1
ATOM 3664 O O 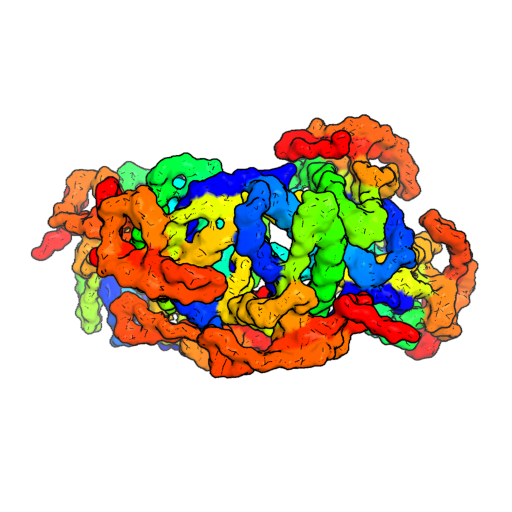. VAL C 1 98 ? -3.759 -13.814 -92.702 1.00 32.05 525 VAL C O 1
ATOM 3668 N N . ASN C 1 99 ? -2.568 -14.535 -90.909 1.00 32.70 526 ASN C N 1
ATOM 3669 C CA . ASN C 1 99 ? -3.297 -13.799 -89.880 1.00 33.16 526 ASN C CA 1
ATOM 3670 C C . ASN C 1 99 ? -2.934 -12.326 -89.898 1.00 35.02 526 ASN C C 1
ATOM 3671 O O . ASN C 1 99 ? -3.726 -11.505 -89.471 1.00 33.65 526 ASN C O 1
ATOM 3676 N N . GLN C 1 100 ? -1.739 -12.012 -90.394 1.00 37.85 527 GLN C N 1
ATOM 3677 C CA . GLN C 1 100 ? -1.351 -10.643 -90.693 1.00 40.78 527 GLN C CA 1
ATOM 3678 C C . GLN C 1 100 ? -2.327 -10.097 -91.727 1.00 41.92 527 GLN C C 1
ATOM 3679 O O . GLN C 1 100 ? -2.982 -9.104 -91.454 1.00 41.07 527 GLN C O 1
ATOM 3685 N N . GLN C 1 101 ? -2.466 -10.790 -92.873 1.00 44.02 528 GLN C N 1
ATOM 3686 C CA . GLN C 1 101 ? -3.448 -10.454 -93.939 1.00 45.63 528 GLN C CA 1
ATOM 3687 C C . GLN C 1 101 ? -4.880 -10.498 -93.461 1.00 46.65 528 GLN C C 1
ATOM 3688 O O . GLN C 1 101 ? -5.676 -9.644 -93.797 1.00 48.48 528 GLN C O 1
ATOM 3694 N N . VAL C 1 102 ? -5.241 -11.510 -92.710 1.00 47.87 529 VAL C N 1
ATOM 3695 C CA . VAL C 1 102 ? -6.634 -11.649 -92.332 1.00 49.17 529 VAL C CA 1
ATOM 3696 C C . VAL C 1 102 ? -6.982 -10.493 -91.377 1.00 50.71 529 VAL C C 1
ATOM 3697 O O . VAL C 1 102 ? -7.833 -9.652 -91.678 1.00 50.82 529 VAL C O 1
ATOM 3701 N N . THR C 1 103 ? -6.277 -10.420 -90.255 1.00 52.05 530 THR C N 1
ATOM 3702 C CA . THR C 1 103 ? -6.398 -9.285 -89.357 1.00 52.73 530 THR C CA 1
ATOM 3703 C C . THR C 1 103 ? -6.100 -8.010 -90.145 1.00 53.46 530 THR C C 1
ATOM 3704 O O . THR C 1 103 ? -6.788 -7.004 -89.999 1.00 53.42 530 THR C O 1
ATOM 3708 N N . GLY C 1 104 ? -5.106 -8.093 -91.027 1.00 54.66 531 GLY C N 1
ATOM 3709 C CA . GLY C 1 104 ? -4.657 -6.957 -91.835 1.00 55.72 531 GLY C CA 1
ATOM 3710 C C . GLY C 1 104 ? -5.753 -6.432 -92.723 1.00 56.67 531 GLY C C 1
ATOM 3711 O O . GLY C 1 104 ? -6.189 -5.287 -92.578 1.00 57.48 531 GLY C O 1
ATOM 3712 N N . LEU C 1 105 ? -6.230 -7.262 -93.640 1.00 57.30 532 LEU C N 1
ATOM 3713 C CA . LEU C 1 105 ? -7.327 -6.833 -94.521 1.00 57.51 532 LEU C CA 1
ATOM 3714 C C . LEU C 1 105 ? -8.607 -6.473 -93.715 1.00 57.14 532 LEU C C 1
ATOM 3715 O O . LEU C 1 105 ? -9.651 -6.189 -94.299 1.00 58.03 532 LEU C O 1
ATOM 3720 N N . GLY C 1 106 ? -8.507 -6.461 -92.381 1.00 56.36 533 GLY C N 1
ATOM 3721 C CA . GLY C 1 106 ? -9.594 -6.020 -91.501 1.00 55.47 533 GLY C CA 1
ATOM 3722 C C . GLY C 1 106 ? -10.612 -7.091 -91.173 1.00 54.95 533 GLY C C 1
ATOM 3723 O O . GLY C 1 106 ? -11.742 -6.781 -90.800 1.00 54.43 533 GLY C O 1
ATOM 3724 N N . LEU C 1 107 ? -10.180 -8.350 -91.310 1.00 54.99 534 LEU C N 1
ATOM 3725 C CA . LEU C 1 107 ? -10.983 -9.596 -91.092 1.00 54.56 534 LEU C CA 1
ATOM 3726 C C . LEU C 1 107 ? -10.688 -10.254 -89.720 1.00 54.15 534 LEU C C 1
ATOM 3727 O O . LEU C 1 107 ? -10.155 -9.604 -88.806 1.00 54.50 534 LEU C O 1
ATOM 3732 N N . GLN C 1 108 ? -11.017 -11.540 -89.595 1.00 53.36 535 GLN C N 1
ATOM 3733 C CA . GLN C 1 108 ? -10.911 -12.292 -88.328 1.00 52.22 535 GLN C CA 1
ATOM 3734 C C . GLN C 1 108 ? -9.634 -13.187 -88.199 1.00 51.37 535 GLN C C 1
ATOM 3735 O O . GLN C 1 108 ? -9.281 -13.855 -89.166 1.00 51.52 535 GLN C O 1
ATOM 3741 N N . PRO C 1 109 ? -8.970 -13.230 -87.003 1.00 49.95 536 PRO C N 1
ATOM 3742 C CA . PRO C 1 109 ? -7.671 -13.921 -86.852 1.00 49.15 536 PRO C CA 1
ATOM 3743 C C . PRO C 1 109 ? -7.770 -15.398 -86.442 1.00 47.03 536 PRO C C 1
ATOM 3744 O O . PRO C 1 109 ? -7.933 -15.689 -85.234 1.00 47.16 536 PRO C O 1
ATOM 3748 N N . LEU C 1 110 ? -7.607 -16.286 -87.435 1.00 43.90 537 LEU C N 1
ATOM 3749 C CA . LEU C 1 110 ? -7.766 -17.765 -87.329 1.00 40.77 537 LEU C CA 1
ATOM 3750 C C . LEU C 1 110 ? -6.958 -18.460 -86.251 1.00 40.29 537 LEU C C 1
ATOM 3751 O O . LEU C 1 110 ? -5.803 -18.106 -86.038 1.00 40.97 537 LEU C O 1
ATOM 3756 N N . GLU C 1 111 ? -7.541 -19.482 -85.615 1.00 39.84 538 GLU C N 1
ATOM 3757 C CA . GLU C 1 111 ? -6.749 -20.471 -84.826 1.00 39.08 538 GLU C CA 1
ATOM 3758 C C . GLU C 1 111 ? -6.770 -21.877 -85.424 1.00 37.40 538 GLU C C 1
ATOM 3759 O O . GLU C 1 111 ? -7.794 -22.329 -85.961 1.00 37.66 538 GLU C O 1
ATOM 3765 N N . MET C 1 112 ? -5.659 -22.581 -85.296 1.00 33.63 539 MET C N 1
ATOM 3766 C CA . MET C 1 112 ? -5.537 -23.840 -85.963 1.00 31.92 539 MET C CA 1
ATOM 3767 C C . MET C 1 112 ? -5.055 -24.939 -84.998 1.00 31.62 539 MET C C 1
ATOM 3768 O O . MET C 1 112 ? -4.260 -24.688 -84.076 1.00 32.05 539 MET C O 1
ATOM 3773 N N . GLY C 1 113 ? -5.620 -26.117 -85.146 1.00 29.93 540 GLY C N 1
ATOM 3774 C CA . GLY C 1 113 ? -5.177 -27.258 -84.383 1.00 29.60 540 GLY C CA 1
ATOM 3775 C C . GLY C 1 113 ? -4.833 -28.250 -85.446 1.00 29.51 540 GLY C C 1
ATOM 3776 O O . GLY C 1 113 ? -5.528 -28.328 -86.498 1.00 28.87 540 GLY C O 1
ATOM 3777 N N . ILE C 1 114 ? -3.741 -28.963 -85.222 1.00 29.48 541 ILE C N 1
ATOM 3778 C CA . ILE C 1 114 ? -3.351 -30.078 -86.112 1.00 29.85 541 ILE C CA 1
ATOM 3779 C C . ILE C 1 114 ? -3.255 -31.396 -85.315 1.00 29.13 541 ILE C C 1
ATOM 3780 O O . ILE C 1 114 ? -2.757 -31.403 -84.169 1.00 28.85 541 ILE C O 1
ATOM 3785 N N . GLY C 1 115 ? -3.688 -32.500 -85.942 1.00 28.53 542 GLY C N 1
ATOM 3786 C CA . GLY C 1 115 ? -3.497 -33.890 -85.434 1.00 28.48 542 GLY C CA 1
ATOM 3787 C C . GLY C 1 115 ? -2.732 -34.753 -86.442 1.00 28.48 542 GLY C C 1
ATOM 3788 O O . GLY C 1 115 ? -2.839 -34.567 -87.651 1.00 28.17 542 GLY C O 1
ATOM 3789 N N . ILE C 1 116 ? -1.851 -35.626 -85.941 1.00 29.02 543 ILE C N 1
ATOM 3790 C CA . ILE C 1 116 ? -1.054 -36.477 -86.798 1.00 27.14 543 ILE C CA 1
ATOM 3791 C C . ILE C 1 116 ? -0.936 -37.843 -86.176 1.00 28.63 543 ILE C C 1
ATOM 3792 O O . ILE C 1 116 ? -0.629 -37.975 -84.950 1.00 27.08 543 ILE C O 1
ATOM 3797 N N . ASN C 1 117 ? -1.134 -38.850 -87.047 1.00 29.33 544 ASN C N 1
ATOM 3798 C CA . ASN C 1 117 ? -1.091 -40.264 -86.693 1.00 29.67 544 ASN C CA 1
ATOM 3799 C C . ASN C 1 117 ? -0.471 -41.140 -87.801 1.00 30.74 544 ASN C C 1
ATOM 3800 O O . ASN C 1 117 ? -0.662 -40.919 -89.023 1.00 29.76 544 ASN C O 1
ATOM 3805 N N . THR C 1 118 ? 0.289 -42.148 -87.352 1.00 30.11 545 THR C N 1
ATOM 3806 C CA . THR C 1 118 ? 0.959 -43.021 -88.230 1.00 28.86 545 THR C CA 1
ATOM 3807 C C . THR C 1 118 ? 0.341 -44.379 -88.025 1.00 30.26 545 THR C C 1
ATOM 3808 O O . THR C 1 118 ? 0.292 -44.895 -86.911 1.00 31.76 545 THR C O 1
ATOM 3812 N N . GLY C 1 119 ? -0.145 -44.987 -89.094 1.00 31.09 546 GLY C N 1
ATOM 3813 C CA . GLY C 1 119 ? -0.616 -46.370 -88.988 1.00 29.95 546 GLY C CA 1
ATOM 3814 C C . GLY C 1 119 ? -1.017 -46.867 -90.349 1.00 30.79 546 GLY C C 1
ATOM 3815 O O . GLY C 1 119 ? -0.942 -46.119 -91.343 1.00 28.73 546 GLY C O 1
ATOM 3816 N N . GLU C 1 120 ? -1.427 -48.136 -90.389 1.00 31.55 547 GLU C N 1
ATOM 3817 C CA . GLU C 1 120 ? -1.902 -48.769 -91.615 1.00 32.64 547 GLU C CA 1
ATOM 3818 C C . GLU C 1 120 ? -3.334 -48.451 -92.010 1.00 32.18 547 GLU C C 1
ATOM 3819 O O . GLU C 1 120 ? -4.263 -48.521 -91.186 1.00 33.53 547 GLU C O 1
ATOM 3825 N N . VAL C 1 121 ? -3.508 -48.131 -93.288 1.00 30.79 548 VAL C N 1
ATOM 3826 C CA . VAL C 1 121 ? -4.816 -47.874 -93.883 1.00 29.72 548 VAL C CA 1
ATOM 3827 C C . VAL C 1 121 ? -4.902 -48.539 -95.271 1.00 29.75 548 VAL C C 1
ATOM 3828 O O . VAL C 1 121 ? -3.885 -48.930 -95.840 1.00 30.12 548 VAL C O 1
ATOM 3832 N N . VAL C 1 122 ? -6.121 -48.634 -95.805 1.00 29.58 549 VAL C N 1
ATOM 3833 C CA . VAL C 1 122 ? -6.390 -48.961 -97.189 1.00 28.66 549 VAL C CA 1
ATOM 3834 C C . VAL C 1 122 ? -6.437 -47.663 -98.013 1.00 29.91 549 VAL C C 1
ATOM 3835 O O . VAL C 1 122 ? -7.164 -46.740 -97.689 1.00 30.09 549 VAL C O 1
ATOM 3839 N N . VAL C 1 123 ? -5.620 -47.598 -99.063 1.00 31.07 550 VAL C N 1
ATOM 3840 C CA . VAL C 1 123 ? -5.643 -46.507 -100.027 1.00 31.63 550 VAL C CA 1
ATOM 3841 C C . VAL C 1 123 ? -5.954 -47.099 -101.379 1.00 32.35 550 VAL C C 1
ATOM 3842 O O . VAL C 1 123 ? -5.580 -48.237 -101.626 1.00 31.93 550 VAL C O 1
ATOM 3846 N N . GLY C 1 124 ? -6.612 -46.302 -102.242 1.00 34.27 551 GLY C N 1
ATOM 3847 C CA . GLY C 1 124 ? -7.169 -46.741 -103.556 1.00 35.89 551 GLY C CA 1
ATOM 3848 C C . GLY C 1 124 ? -8.043 -45.629 -104.162 1.00 36.95 551 GLY C C 1
ATOM 3849 O O . GLY C 1 124 ? -8.505 -44.744 -103.448 1.00 36.61 551 GLY C O 1
ATOM 3850 N N . ASN C 1 125 ? -8.215 -45.633 -105.475 1.00 38.08 552 ASN C N 1
ATOM 3851 C CA . ASN C 1 125 ? -9.081 -44.667 -106.139 1.00 40.99 552 ASN C CA 1
ATOM 3852 C C . ASN C 1 125 ? -10.551 -45.056 -106.016 1.00 42.89 552 ASN C C 1
ATOM 3853 O O . ASN C 1 125 ? -10.953 -46.159 -106.454 1.00 42.14 552 ASN C O 1
ATOM 3858 N N . ILE C 1 126 ? -11.354 -44.130 -105.474 1.00 45.05 553 ILE C N 1
ATOM 3859 C CA . ILE C 1 126 ? -12.771 -44.394 -105.164 1.00 46.90 553 ILE C CA 1
ATOM 3860 C C . ILE C 1 126 ? -13.731 -43.354 -105.762 1.00 47.85 553 ILE C C 1
ATOM 3861 O O . ILE C 1 126 ? -13.388 -42.191 -105.892 1.00 48.19 553 ILE C O 1
ATOM 3866 N N . GLY C 1 127 ? -14.933 -43.775 -106.134 1.00 49.17 554 GLY C N 1
ATOM 3867 C CA . GLY C 1 127 ? -15.939 -42.831 -106.632 1.00 50.45 554 GLY C CA 1
ATOM 3868 C C . GLY C 1 127 ? -16.934 -43.421 -107.619 1.00 51.50 554 GLY C C 1
ATOM 3869 O O . GLY C 1 127 ? -17.077 -44.641 -107.704 1.00 51.20 554 GLY C O 1
ATOM 3870 N N . SER C 1 128 ? -17.620 -42.548 -108.359 1.00 52.60 555 SER C N 1
ATOM 3871 C CA . SER C 1 128 ? -18.421 -42.968 -109.511 1.00 54.21 555 SER C CA 1
ATOM 3872 C C . SER C 1 128 ? -17.518 -43.279 -110.722 1.00 54.95 555 SER C C 1
ATOM 3873 O O . SER C 1 128 ? -16.279 -43.304 -110.597 1.00 55.49 555 SER C O 1
ATOM 3876 N N . GLU C 1 129 ? -18.136 -43.515 -111.882 1.00 55.51 556 GLU C N 1
ATOM 3877 C CA . GLU C 1 129 ? -17.398 -43.724 -113.126 1.00 55.89 556 GLU C CA 1
ATOM 3878 C C . GLU C 1 129 ? -16.683 -42.467 -113.590 1.00 56.03 556 GLU C C 1
ATOM 3879 O O . GLU C 1 129 ? -15.675 -42.568 -114.291 1.00 56.71 556 GLU C O 1
ATOM 3885 N N . LYS C 1 130 ? -17.214 -41.296 -113.237 1.00 55.87 557 LYS C N 1
ATOM 3886 C CA . LYS C 1 130 ? -16.735 -40.026 -113.811 1.00 56.10 557 LYS C CA 1
ATOM 3887 C C . LYS C 1 130 ? -16.253 -39.027 -112.773 1.00 56.23 557 LYS C C 1
ATOM 3888 O O . LYS C 1 130 ? -15.696 -37.978 -113.108 1.00 56.30 557 LYS C O 1
ATOM 3894 N N . ARG C 1 131 ? -16.481 -39.374 -111.513 1.00 56.27 558 ARG C N 1
ATOM 3895 C CA . ARG C 1 131 ? -15.940 -38.669 -110.373 1.00 56.03 558 ARG C CA 1
ATOM 3896 C C . ARG C 1 131 ? -15.087 -39.685 -109.601 1.00 55.62 558 ARG C C 1
ATOM 3897 O O . ARG C 1 131 ? -15.608 -40.677 -109.078 1.00 55.57 558 ARG C O 1
ATOM 3905 N N . THR C 1 132 ? -13.776 -39.463 -109.557 1.00 54.71 559 THR C N 1
ATOM 3906 C CA . THR C 1 132 ? -12.928 -40.319 -108.735 1.00 53.78 559 THR C CA 1
ATOM 3907 C C . THR C 1 132 ? -12.070 -39.549 -107.720 1.00 53.36 559 THR C C 1
ATOM 3908 O O . THR C 1 132 ? -11.608 -38.437 -107.996 1.00 53.64 559 THR C O 1
ATOM 3912 N N . LYS C 1 133 ? -11.890 -40.154 -106.547 1.00 52.40 560 LYS C N 1
ATOM 3913 C CA . LYS C 1 133 ? -11.251 -39.539 -105.383 1.00 51.77 560 LYS C CA 1
ATOM 3914 C C . LYS C 1 133 ? -10.314 -40.550 -104.738 1.00 51.21 560 LYS C C 1
ATOM 3915 O O . LYS C 1 133 ? -10.644 -41.730 -104.616 1.00 51.75 560 LYS C O 1
ATOM 3921 N N . TYR C 1 134 ? -9.147 -40.071 -104.325 1.00 49.95 561 TYR C N 1
ATOM 3922 C CA . TYR C 1 134 ? -8.124 -40.905 -103.732 1.00 48.21 561 TYR C CA 1
ATOM 3923 C C . TYR C 1 134 ? -8.435 -41.214 -102.269 1.00 47.52 561 TYR C C 1
ATOM 3924 O O . TYR C 1 134 ? -8.022 -40.484 -101.362 1.00 47.36 561 TYR C O 1
ATOM 3933 N N . GLY C 1 135 ? -9.153 -42.314 -102.066 1.00 46.14 562 GLY C N 1
ATOM 3934 C CA . GLY C 1 135 ? -9.617 -42.729 -100.763 1.00 44.52 562 GLY C CA 1
ATOM 3935 C C . GLY C 1 135 ? -8.530 -43.237 -99.843 1.00 43.92 562 GLY C C 1
ATOM 3936 O O . GLY C 1 135 ? -7.507 -43.804 -100.267 1.00 43.39 562 GLY C O 1
ATOM 3937 N N . VAL C 1 136 ? -8.763 -42.983 -98.566 1.00 42.76 563 VAL C N 1
ATOM 3938 C CA . VAL C 1 136 ? -8.054 -43.602 -97.476 1.00 41.56 563 VAL C CA 1
ATOM 3939 C C . VAL C 1 136 ? -9.161 -44.136 -96.555 1.00 40.73 563 VAL C C 1
ATOM 3940 O O . VAL C 1 136 ? -10.199 -43.492 -96.380 1.00 40.90 563 VAL C O 1
ATOM 3944 N N . VAL C 1 137 ? -8.967 -45.330 -95.999 1.00 39.12 564 VAL C N 1
ATOM 3945 C CA . VAL C 1 137 ? -10.012 -45.960 -95.218 1.00 37.47 564 VAL C CA 1
ATOM 3946 C C . VAL C 1 137 ? -9.358 -46.672 -94.063 1.00 36.49 564 VAL C C 1
ATOM 3947 O O . VAL C 1 137 ? -8.365 -47.414 -94.254 1.00 36.74 564 VAL C O 1
ATOM 3951 N N . GLY C 1 138 ? -9.912 -46.478 -92.867 1.00 34.31 565 GLY C N 1
ATOM 3952 C CA . GLY C 1 138 ? -9.443 -47.228 -91.714 1.00 33.58 565 GLY C CA 1
ATOM 3953 C C . GLY C 1 138 ? -9.565 -46.477 -90.408 1.00 32.90 565 GLY C C 1
ATOM 3954 O O . GLY C 1 138 ? -9.622 -45.285 -90.360 1.00 31.58 565 GLY C O 1
ATOM 3955 N N . ALA C 1 139 ? -9.652 -47.237 -89.344 1.00 33.84 566 ALA C N 1
ATOM 3956 C CA . ALA C 1 139 ? -9.674 -46.745 -87.983 1.00 33.48 566 ALA C CA 1
ATOM 3957 C C . ALA C 1 139 ? -8.557 -45.714 -87.731 1.00 33.41 566 ALA C C 1
ATOM 3958 O O . ALA C 1 139 ? -8.742 -44.757 -86.984 1.00 32.23 566 ALA C O 1
ATOM 3960 N N . GLN C 1 140 ? -7.427 -45.894 -88.411 1.00 33.45 567 GLN C N 1
ATOM 3961 C CA . GLN C 1 140 ? -6.277 -45.051 -88.169 1.00 33.83 567 GLN C CA 1
ATOM 3962 C C . GLN C 1 140 ? -6.511 -43.660 -88.735 1.00 33.28 567 GLN C C 1
ATOM 3963 O O . GLN C 1 140 ? -5.893 -42.715 -88.284 1.00 32.47 567 GLN C O 1
ATOM 3969 N N . VAL C 1 141 ? -7.371 -43.552 -89.735 1.00 33.54 568 VAL C N 1
ATOM 3970 C CA . VAL C 1 141 ? -7.804 -42.264 -90.252 1.00 34.59 568 VAL C CA 1
ATOM 3971 C C . VAL C 1 141 ? -8.612 -41.527 -89.178 1.00 35.45 568 VAL C C 1
ATOM 3972 O O . VAL C 1 141 ? -8.306 -40.406 -88.867 1.00 36.28 568 VAL C O 1
ATOM 3976 N N . ASN C 1 142 ? -9.618 -42.180 -88.600 1.00 36.99 569 ASN C N 1
ATOM 3977 C CA . ASN C 1 142 ? -10.445 -41.597 -87.512 1.00 37.60 569 ASN C CA 1
ATOM 3978 C C . ASN C 1 142 ? -9.674 -41.208 -86.260 1.00 35.38 569 ASN C C 1
ATOM 3979 O O . ASN C 1 142 ? -9.995 -40.233 -85.631 1.00 36.14 569 ASN C O 1
ATOM 3984 N N . LEU C 1 143 ? -8.698 -42.009 -85.892 1.00 34.52 570 LEU C N 1
ATOM 3985 C CA . LEU C 1 143 ? -7.886 -41.783 -84.747 1.00 34.50 570 LEU C CA 1
ATOM 3986 C C . LEU C 1 143 ? -7.259 -40.390 -84.887 1.00 34.71 570 LEU C C 1
ATOM 3987 O O . LEU C 1 143 ? -7.262 -39.632 -83.943 1.00 35.45 570 LEU C O 1
ATOM 3992 N N . THR C 1 144 ? -6.777 -40.056 -86.074 1.00 34.25 571 THR C N 1
ATOM 3993 C CA . THR C 1 144 ? -6.166 -38.747 -86.311 1.00 34.59 571 THR C CA 1
ATOM 3994 C C . THR C 1 144 ? -7.083 -37.522 -86.146 1.00 34.76 571 THR C C 1
ATOM 3995 O O . THR C 1 144 ? -6.675 -36.597 -85.435 1.00 34.68 571 THR C O 1
ATOM 3999 N N . TYR C 1 145 ? -8.332 -37.544 -86.665 1.00 35.18 572 TYR C N 1
ATOM 4000 C CA . TYR C 1 145 ? -9.381 -36.544 -86.273 1.00 35.11 572 TYR C CA 1
ATOM 4001 C C . TYR C 1 145 ? -9.667 -36.434 -84.783 1.00 34.21 572 TYR C C 1
ATOM 4002 O O . TYR C 1 145 ? -9.878 -35.358 -84.267 1.00 33.69 572 TYR C O 1
ATOM 4011 N N . ARG C 1 146 ? -9.747 -37.577 -84.133 1.00 34.34 573 ARG C N 1
ATOM 4012 C CA . ARG C 1 146 ? -9.895 -37.700 -82.690 1.00 35.38 573 ARG C CA 1
ATOM 4013 C C . ARG C 1 146 ? -8.751 -37.006 -81.941 1.00 33.97 573 ARG C C 1
ATOM 4014 O O . ARG C 1 146 ? -8.987 -36.169 -81.076 1.00 33.94 573 ARG C O 1
ATOM 4022 N N . ILE C 1 147 ? -7.533 -37.368 -82.313 1.00 33.46 574 ILE C N 1
ATOM 4023 C CA . ILE C 1 147 ? -6.320 -36.715 -81.855 1.00 34.34 574 ILE C CA 1
ATOM 4024 C C . ILE C 1 147 ? -6.360 -35.175 -82.031 1.00 34.28 574 ILE C C 1
ATOM 4025 O O . ILE C 1 147 ? -6.155 -34.400 -81.068 1.00 34.14 574 ILE C O 1
ATOM 4030 N N . GLU C 1 148 ? -6.647 -34.748 -83.248 1.00 34.58 575 GLU C N 1
ATOM 4031 C CA . GLU C 1 148 ? -6.781 -33.317 -83.559 1.00 34.87 575 GLU C CA 1
ATOM 4032 C C . GLU C 1 148 ? -7.844 -32.569 -82.699 1.00 34.20 575 GLU C C 1
ATOM 4033 O O . GLU C 1 148 ? -7.645 -31.425 -82.329 1.00 33.04 575 GLU C O 1
ATOM 4039 N N . SER C 1 149 ? -8.948 -33.236 -82.382 1.00 33.65 576 SER C N 1
ATOM 4040 C CA . SER C 1 149 ? -10.065 -32.621 -81.643 1.00 33.63 576 SER C CA 1
ATOM 4041 C C . SER C 1 149 ? -9.663 -32.251 -80.221 1.00 33.81 576 SER C C 1
ATOM 4042 O O . SER C 1 149 ? -10.290 -31.423 -79.592 1.00 32.54 576 SER C O 1
ATOM 4045 N N . TYR C 1 150 ? -8.612 -32.889 -79.717 1.00 33.52 577 TYR C N 1
ATOM 4046 C CA . TYR C 1 150 ? -8.093 -32.520 -78.419 1.00 33.70 577 TYR C CA 1
ATOM 4047 C C . TYR C 1 150 ? -7.259 -31.231 -78.384 1.00 33.46 577 TYR C C 1
ATOM 4048 O O . TYR C 1 150 ? -7.085 -30.671 -77.314 1.00 32.98 577 TYR C O 1
ATOM 4057 N N . THR C 1 151 ? -6.812 -30.719 -79.535 1.00 33.74 578 THR C N 1
ATOM 4058 C CA . THR C 1 151 ? -5.980 -29.465 -79.555 1.00 34.09 578 THR C CA 1
ATOM 4059 C C . THR C 1 151 ? -6.715 -28.176 -79.150 1.00 35.31 578 THR C C 1
ATOM 4060 O O . THR C 1 151 ? -7.951 -28.077 -79.337 1.00 34.72 578 THR C O 1
ATOM 4064 N N . THR C 1 152 ? -5.966 -27.209 -78.594 1.00 34.95 579 THR C N 1
ATOM 4065 C CA . THR C 1 152 ? -6.398 -25.799 -78.585 1.00 35.82 579 THR C CA 1
ATOM 4066 C C . THR C 1 152 ? -5.627 -25.086 -79.693 1.00 35.50 579 THR C C 1
ATOM 4067 O O . THR C 1 152 ? -4.655 -25.659 -80.228 1.00 35.23 579 THR C O 1
ATOM 4071 N N . GLY C 1 153 ? -6.035 -23.844 -80.018 1.00 34.97 580 GLY C N 1
ATOM 4072 C CA . GLY C 1 153 ? -5.378 -23.013 -81.052 1.00 34.42 580 GLY C CA 1
ATOM 4073 C C . GLY C 1 153 ? -3.856 -22.988 -80.946 1.00 33.77 580 GLY C C 1
ATOM 4074 O O . GLY C 1 153 ? -3.300 -22.716 -79.888 1.00 34.61 580 GLY C O 1
ATOM 4075 N N . GLY C 1 154 ? -3.141 -23.285 -82.017 1.00 33.33 581 GLY C N 1
ATOM 4076 C CA . GLY C 1 154 ? -1.673 -23.261 -81.884 1.00 32.04 581 GLY C CA 1
ATOM 4077 C C . GLY C 1 154 ? -1.019 -24.615 -81.663 1.00 31.96 581 GLY C C 1
ATOM 4078 O O . GLY C 1 154 ? 0.166 -24.750 -81.925 1.00 32.44 581 GLY C O 1
ATOM 4079 N N . GLN C 1 155 ? -1.765 -25.645 -81.233 1.00 30.65 582 GLN C N 1
ATOM 4080 C CA . GLN C 1 155 ? -1.128 -26.912 -80.898 1.00 30.33 582 GLN C CA 1
ATOM 4081 C C . GLN C 1 155 ? -1.022 -27.880 -82.066 1.00 30.40 582 GLN C C 1
ATOM 4082 O O . GLN C 1 155 ? -1.787 -27.818 -83.028 1.00 29.78 582 GLN C O 1
ATOM 4088 N N . ILE C 1 156 ? -0.031 -28.760 -81.961 1.00 30.51 583 ILE C N 1
ATOM 4089 C CA . ILE C 1 156 ? 0.075 -29.901 -82.812 1.00 29.05 583 ILE C CA 1
ATOM 4090 C C . ILE C 1 156 ? 0.176 -31.098 -81.900 1.00 29.58 583 ILE C C 1
ATOM 4091 O O . ILE C 1 156 ? 1.079 -31.136 -81.064 1.00 30.09 583 ILE C O 1
ATOM 4096 N N . PHE C 1 157 ? -0.761 -32.046 -82.076 1.00 28.92 584 PHE C N 1
ATOM 4097 C CA . PHE C 1 157 ? -0.760 -33.337 -81.379 1.00 28.91 584 PHE C CA 1
ATOM 4098 C C . PHE C 1 157 ? -0.464 -34.473 -82.306 1.00 27.97 584 PHE C C 1
ATOM 4099 O O . PHE C 1 157 ? -0.972 -34.559 -83.448 1.00 28.05 584 PHE C O 1
ATOM 4107 N N . ILE C 1 158 ? 0.371 -35.364 -81.794 1.00 28.42 585 ILE C N 1
ATOM 4108 C CA . ILE C 1 158 ? 0.803 -36.535 -82.507 1.00 27.62 585 ILE C CA 1
ATOM 4109 C C . ILE C 1 158 ? 0.675 -37.807 -81.658 1.00 28.37 585 ILE C C 1
ATOM 4110 O O . ILE C 1 158 ? 0.729 -37.775 -80.426 1.00 27.53 585 ILE C O 1
ATOM 4115 N N . SER C 1 159 ? 0.486 -38.937 -82.339 1.00 29.17 586 SER C N 1
ATOM 4116 C CA . SER C 1 159 ? 0.457 -40.219 -81.664 1.00 29.00 586 SER C CA 1
ATOM 4117 C C . SER C 1 159 ? 1.873 -40.741 -81.398 1.00 28.79 586 SER C C 1
ATOM 4118 O O . SER C 1 159 ? 2.853 -40.186 -81.874 1.00 28.67 586 SER C O 1
ATOM 4121 N N . SER C 1 160 ? 1.957 -41.770 -80.568 1.00 29.11 587 SER C N 1
ATOM 4122 C CA . SER C 1 160 ? 3.221 -42.456 -80.296 1.00 30.32 587 SER C CA 1
ATOM 4123 C C . SER C 1 160 ? 3.758 -43.143 -81.528 1.00 30.84 587 SER C C 1
ATOM 4124 O O . SER C 1 160 ? 4.956 -43.243 -81.664 1.00 31.27 587 SER C O 1
ATOM 4127 N N . THR C 1 161 ? 2.902 -43.614 -82.437 1.00 31.36 588 THR C N 1
ATOM 4128 C CA . THR C 1 161 ? 3.431 -44.304 -83.625 1.00 32.26 588 THR C CA 1
ATOM 4129 C C . THR C 1 161 ? 4.121 -43.293 -84.505 1.00 32.31 588 THR C C 1
ATOM 4130 O O . THR C 1 161 ? 5.104 -43.622 -85.148 1.00 33.40 588 THR C O 1
ATOM 4134 N N . THR C 1 162 ? 3.657 -42.045 -84.469 1.00 32.31 589 THR C N 1
ATOM 4135 C CA . THR C 1 162 ? 4.235 -40.945 -85.294 1.00 31.93 589 THR C CA 1
ATOM 4136 C C . THR C 1 162 ? 5.547 -40.490 -84.697 1.00 32.12 589 THR C C 1
ATOM 4137 O O . THR C 1 162 ? 6.529 -40.332 -85.393 1.00 33.03 589 THR C O 1
ATOM 4141 N N . LEU C 1 163 ? 5.559 -40.296 -83.399 1.00 32.60 590 LEU C N 1
ATOM 4142 C CA . LEU C 1 163 ? 6.760 -39.920 -82.701 1.00 33.50 590 LEU C CA 1
ATOM 4143 C C . LEU C 1 163 ? 7.839 -41.003 -82.784 1.00 33.88 590 LEU C C 1
ATOM 4144 O O . LEU C 1 163 ? 9.032 -40.693 -82.897 1.00 34.56 590 LEU C O 1
ATOM 4149 N N . GLU C 1 164 ? 7.440 -42.269 -82.711 1.00 34.39 591 GLU C N 1
ATOM 4150 C CA . GLU C 1 164 ? 8.422 -43.362 -82.769 1.00 34.72 591 GLU C CA 1
ATOM 4151 C C . GLU C 1 164 ? 9.006 -43.515 -84.183 1.00 33.58 591 GLU C C 1
ATOM 4152 O O . GLU C 1 164 ? 10.220 -43.658 -84.335 1.00 33.86 591 GLU C O 1
ATOM 4158 N N . ALA C 1 165 ? 8.157 -43.427 -85.213 1.00 32.91 592 ALA C N 1
ATOM 4159 C CA . ALA C 1 165 ? 8.576 -43.415 -86.638 1.00 31.55 592 ALA C CA 1
ATOM 4160 C C . ALA C 1 165 ? 9.420 -42.174 -87.040 1.00 33.09 592 ALA C C 1
ATOM 4161 O O . ALA C 1 165 ? 10.367 -42.279 -87.838 1.00 34.02 592 ALA C O 1
ATOM 4163 N N . ALA C 1 166 ? 9.091 -40.999 -86.508 1.00 32.26 593 ALA C N 1
ATOM 4164 C CA . ALA C 1 166 ? 9.823 -39.771 -86.873 1.00 32.28 593 ALA C CA 1
ATOM 4165 C C . ALA C 1 166 ? 11.190 -39.698 -86.168 1.00 31.81 593 ALA C C 1
ATOM 4166 O O . ALA C 1 166 ? 12.178 -39.175 -86.723 1.00 32.33 593 ALA C O 1
ATOM 4168 N N . GLY C 1 167 ? 11.230 -40.191 -84.933 1.00 30.88 594 GLY C N 1
ATOM 4169 C CA . GLY C 1 167 ? 12.414 -40.070 -84.066 1.00 30.26 594 GLY C CA 1
ATOM 4170 C C . GLY C 1 167 ? 12.575 -38.790 -83.254 1.00 30.83 594 GLY C C 1
ATOM 4171 O O . GLY C 1 167 ? 11.694 -37.930 -83.218 1.00 30.66 594 GLY C O 1
ATOM 4172 N N . ASP C 1 168 ? 13.748 -38.684 -82.634 1.00 31.49 595 ASP C N 1
ATOM 4173 C CA . ASP C 1 168 ? 14.279 -37.560 -81.862 1.00 32.23 595 ASP C CA 1
ATOM 4174 C C . ASP C 1 168 ? 14.206 -36.180 -82.424 1.00 30.82 595 ASP C C 1
ATOM 4175 O O . ASP C 1 168 ? 14.315 -35.211 -81.665 1.00 30.63 595 ASP C O 1
ATOM 4180 N N . ARG C 1 169 ? 14.169 -36.066 -83.744 1.00 29.82 596 ARG C N 1
ATOM 4181 C CA . ARG C 1 169 ? 14.132 -34.730 -84.324 1.00 30.03 596 ARG C CA 1
ATOM 4182 C C . ARG C 1 169 ? 12.790 -34.038 -84.118 1.00 29.72 596 ARG C C 1
ATOM 4183 O O . ARG C 1 169 ? 12.683 -32.850 -84.370 1.00 29.69 596 ARG C O 1
ATOM 4191 N N . VAL C 1 170 ? 11.795 -34.803 -83.654 1.00 29.31 597 VAL C N 1
ATOM 4192 C CA . VAL C 1 170 ? 10.556 -34.252 -83.103 1.00 28.96 597 VAL C CA 1
ATOM 4193 C C . VAL C 1 170 ? 10.693 -33.882 -81.630 1.00 29.09 597 VAL C C 1
ATOM 4194 O O . VAL C 1 170 ? 10.780 -34.773 -80.759 1.00 28.05 597 VAL C O 1
ATOM 4198 N N . HIS C 1 171 ? 10.720 -32.566 -81.382 1.00 29.46 598 HIS C N 1
ATOM 4199 C CA . HIS C 1 171 ? 10.757 -32.034 -80.035 1.00 29.70 598 HIS C CA 1
ATOM 4200 C C . HIS C 1 171 ? 9.343 -31.914 -79.526 1.00 29.98 598 HIS C C 1
ATOM 4201 O O . HIS C 1 171 ? 8.463 -31.352 -80.216 1.00 28.68 598 HIS C O 1
ATOM 4208 N N . VAL C 1 172 ? 9.130 -32.499 -78.341 1.00 29.92 599 VAL C N 1
ATOM 4209 C CA . VAL C 1 172 ? 7.843 -32.495 -77.678 1.00 30.63 599 VAL C CA 1
ATOM 4210 C C . VAL C 1 172 ? 7.979 -31.868 -76.318 1.00 33.00 599 VAL C C 1
ATOM 4211 O O . VAL C 1 172 ? 9.085 -31.873 -75.697 1.00 33.40 599 VAL C O 1
ATOM 4215 N N . ASN C 1 173 ? 6.862 -31.303 -75.866 1.00 33.75 600 ASN C N 1
ATOM 4216 C CA . ASN C 1 173 ? 6.742 -30.773 -74.506 1.00 33.92 600 ASN C CA 1
ATOM 4217 C C . ASN C 1 173 ? 6.401 -31.877 -73.502 1.00 33.71 600 ASN C C 1
ATOM 4218 O O . ASN C 1 173 ? 6.638 -31.727 -72.294 1.00 32.72 600 ASN C O 1
ATOM 4223 N N . GLY C 1 174 ? 5.893 -33.004 -74.014 1.00 33.84 601 GLY C N 1
ATOM 4224 C CA . GLY C 1 174 ? 5.257 -34.002 -73.159 1.00 33.66 601 GLY C CA 1
ATOM 4225 C C . GLY C 1 174 ? 4.022 -34.628 -73.806 1.00 34.43 601 GLY C C 1
ATOM 4226 O O . GLY C 1 174 ? 3.868 -34.611 -75.049 1.00 35.28 601 GLY C O 1
ATOM 4227 N N . ASN C 1 175 ? 3.181 -35.208 -72.955 1.00 33.88 602 ASN C N 1
ATOM 4228 C CA . ASN C 1 175 ? 2.015 -35.993 -73.327 1.00 33.83 602 ASN C CA 1
ATOM 4229 C C . ASN C 1 175 ? 0.963 -36.046 -72.203 1.00 32.98 602 ASN C C 1
ATOM 4230 O O . ASN C 1 175 ? 1.238 -35.652 -71.057 1.00 33.34 602 ASN C O 1
ATOM 4235 N N . ARG C 1 176 ? -0.218 -36.553 -72.576 1.00 31.80 603 ARG C N 1
ATOM 4236 C CA . ARG C 1 176 ? -1.415 -36.761 -71.758 1.00 31.27 603 ARG C CA 1
ATOM 4237 C C . ARG C 1 176 ? -1.904 -38.101 -72.341 1.00 30.78 603 ARG C C 1
ATOM 4238 O O . ARG C 1 176 ? -1.749 -38.340 -73.551 1.00 29.86 603 ARG C O 1
ATOM 4246 N N . THR C 1 177 ? -2.638 -38.871 -71.547 1.00 30.42 604 THR C N 1
ATOM 4247 C CA . THR C 1 177 ? -3.490 -39.912 -72.088 1.00 29.90 604 THR C CA 1
ATOM 4248 C C . THR C 1 177 ? -4.940 -39.459 -72.059 1.00 29.94 604 THR C C 1
ATOM 4249 O O . THR C 1 177 ? -5.410 -38.890 -71.060 1.00 28.66 604 THR C O 1
ATOM 4253 N N . VAL C 1 178 ? -5.645 -39.705 -73.161 1.00 30.11 605 VAL C N 1
ATOM 4254 C CA . VAL C 1 178 ? -7.073 -39.419 -73.249 1.00 31.98 605 VAL C CA 1
ATOM 4255 C C . VAL C 1 178 ? -7.919 -40.706 -73.426 1.00 34.19 605 VAL C C 1
ATOM 4256 O O . VAL C 1 178 ? -7.435 -41.704 -73.924 1.00 35.00 605 VAL C O 1
ATOM 4260 N N . GLN C 1 179 ? -9.158 -40.678 -72.962 1.00 36.15 606 GLN C N 1
ATOM 4261 C CA . GLN C 1 179 ? -10.062 -41.803 -73.114 1.00 39.15 606 GLN C CA 1
ATOM 4262 C C . GLN C 1 179 ? -11.361 -41.302 -73.797 1.00 40.83 606 GLN C C 1
ATOM 4263 O O . GLN C 1 179 ? -12.309 -40.893 -73.134 1.00 41.45 606 GLN C O 1
ATOM 4269 N N . PRO C 1 180 ? -11.378 -41.304 -75.132 1.00 43.22 607 PRO C N 1
ATOM 4270 C CA . PRO C 1 180 ? -12.565 -40.842 -75.863 1.00 46.71 607 PRO C CA 1
ATOM 4271 C C . PRO C 1 180 ? -13.852 -41.677 -75.610 1.00 48.25 607 PRO C C 1
ATOM 4272 O O . PRO C 1 180 ? -13.782 -42.828 -75.135 1.00 48.23 607 PRO C O 1
ATOM 4276 N N . LYS C 1 181 ? -15.009 -41.092 -75.932 1.00 50.90 608 LYS C N 1
ATOM 4277 C CA . LYS C 1 181 ? -16.354 -41.790 -75.943 1.00 52.20 608 LYS C CA 1
ATOM 4278 C C . LYS C 1 181 ? -16.347 -43.245 -76.457 1.00 53.74 608 LYS C C 1
ATOM 4279 O O . LYS C 1 181 ? -15.893 -43.509 -77.583 1.00 54.29 608 LYS C O 1
ATOM 4285 N N . GLY C 1 182 ? -16.849 -44.162 -75.618 1.00 55.13 609 GLY C N 1
ATOM 4286 C CA . GLY C 1 182 ? -16.845 -45.614 -75.859 1.00 56.82 609 GLY C CA 1
ATOM 4287 C C . GLY C 1 182 ? -15.906 -46.126 -76.948 1.00 58.09 609 GLY C C 1
ATOM 4288 O O . GLY C 1 182 ? -16.344 -46.450 -78.073 1.00 58.72 609 GLY C O 1
ATOM 4289 N N . VAL C 1 183 ? -14.615 -46.185 -76.613 1.00 58.59 610 VAL C N 1
ATOM 4290 C CA . VAL C 1 183 ? -13.554 -46.626 -77.535 1.00 58.84 610 VAL C CA 1
ATOM 4291 C C . VAL C 1 183 ? -12.553 -47.381 -76.669 1.00 58.62 610 VAL C C 1
ATOM 4292 O O . VAL C 1 183 ? -11.771 -46.773 -75.948 1.00 58.56 610 VAL C O 1
ATOM 4296 N N . LYS C 1 184 ? -12.626 -48.713 -76.720 1.00 58.54 611 LYS C N 1
ATOM 4297 C CA . LYS C 1 184 ? -11.972 -49.577 -75.719 1.00 57.88 611 LYS C CA 1
ATOM 4298 C C . LYS C 1 184 ? -10.601 -49.118 -75.154 1.00 56.50 611 LYS C C 1
ATOM 4299 O O . LYS C 1 184 ? -10.419 -49.087 -73.927 1.00 56.55 611 LYS C O 1
ATOM 4305 N N . ASP C 1 185 ? -9.667 -48.736 -76.028 1.00 54.67 612 ASP C N 1
ATOM 4306 C CA . ASP C 1 185 ? -8.315 -48.409 -75.569 1.00 53.45 612 ASP C CA 1
ATOM 4307 C C . ASP C 1 185 ? -7.949 -46.892 -75.499 1.00 51.53 612 ASP C C 1
ATOM 4308 O O . ASP C 1 185 ? -8.314 -46.092 -76.379 1.00 52.29 612 ASP C O 1
ATOM 4313 N N . PRO C 1 186 ? -7.258 -46.492 -74.423 1.00 49.07 613 PRO C N 1
ATOM 4314 C CA . PRO C 1 186 ? -6.741 -45.124 -74.240 1.00 47.14 613 PRO C CA 1
ATOM 4315 C C . PRO C 1 186 ? -5.787 -44.652 -75.344 1.00 44.94 613 PRO C C 1
ATOM 4316 O O . PRO C 1 186 ? -5.011 -45.435 -75.879 1.00 43.50 613 PRO C O 1
ATOM 4320 N N . VAL C 1 187 ? -5.851 -43.366 -75.657 1.00 43.11 614 VAL C N 1
ATOM 4321 C CA . VAL C 1 187 ? -4.926 -42.758 -76.608 1.00 41.95 614 VAL C CA 1
ATOM 4322 C C . VAL C 1 187 ? -3.918 -41.812 -75.924 1.00 40.65 614 VAL C C 1
ATOM 4323 O O . VAL C 1 187 ? -4.310 -40.804 -75.326 1.00 40.12 614 VAL C O 1
ATOM 4327 N N . VAL C 1 188 ? -2.628 -42.099 -76.055 1.00 39.16 615 VAL C N 1
ATOM 4328 C CA . VAL C 1 188 ? -1.639 -41.116 -75.672 1.00 37.70 615 VAL C CA 1
ATOM 4329 C C . VAL C 1 188 ? -1.397 -40.091 -76.801 1.00 37.29 615 VAL C C 1
ATOM 4330 O O . VAL C 1 188 ? -1.329 -40.455 -78.015 1.00 37.06 615 VAL C O 1
ATOM 4334 N N . ILE C 1 189 ? -1.366 -38.802 -76.405 1.00 34.75 616 ILE C N 1
ATOM 4335 C CA . ILE C 1 189 ? -1.185 -37.715 -77.356 1.00 33.40 616 ILE C CA 1
ATOM 4336 C C . ILE C 1 189 ? 0.012 -36.856 -76.988 1.00 32.54 616 ILE C C 1
ATOM 4337 O O . ILE C 1 189 ? 0.154 -36.426 -75.836 1.00 33.16 616 ILE C O 1
ATOM 4342 N N . TRP C 1 190 ? 0.883 -36.615 -77.957 1.00 31.42 617 TRP C N 1
ATOM 4343 C CA . TRP C 1 190 ? 2.059 -35.832 -77.681 1.00 30.46 617 TRP C CA 1
ATOM 4344 C C . TRP C 1 190 ? 1.972 -34.429 -78.245 1.00 30.47 617 TRP C C 1
ATOM 4345 O O . TRP C 1 190 ? 1.643 -34.229 -79.444 1.00 29.88 617 TRP C O 1
ATOM 4356 N N . ASP C 1 191 ? 2.349 -33.474 -77.398 1.00 30.35 618 ASP C N 1
ATOM 4357 C CA . ASP C 1 191 ? 2.423 -32.072 -77.779 1.00 31.12 618 ASP C CA 1
ATOM 4358 C C . ASP C 1 191 ? 3.756 -31.681 -78.446 1.00 31.15 618 ASP C C 1
ATOM 4359 O O . ASP C 1 191 ? 4.804 -31.695 -77.795 1.00 30.96 618 ASP C O 1
ATOM 4364 N N . VAL C 1 192 ? 3.701 -31.274 -79.727 1.00 31.18 619 VAL C N 1
ATOM 4365 C CA . VAL C 1 192 ? 4.912 -30.879 -80.479 1.00 30.97 619 VAL C CA 1
ATOM 4366 C C . VAL C 1 192 ? 5.366 -29.422 -80.224 1.00 32.08 619 VAL C C 1
ATOM 4367 O O . VAL C 1 192 ? 4.549 -28.464 -80.354 1.00 31.56 619 VAL C O 1
ATOM 4371 N N . ALA C 1 193 ? 6.650 -29.250 -79.858 1.00 31.85 620 ALA C N 1
ATOM 4372 C CA . ALA C 1 193 ? 7.278 -27.913 -79.825 1.00 31.52 620 ALA C CA 1
ATOM 4373 C C . ALA C 1 193 ? 8.016 -27.484 -81.104 1.00 31.99 620 ALA C C 1
ATOM 4374 O O . ALA C 1 193 ? 8.118 -26.268 -81.422 1.00 33.71 620 ALA C O 1
ATOM 4376 N N . GLY C 1 194 ? 8.584 -28.434 -81.823 1.00 30.76 621 GLY C N 1
ATOM 4377 C CA . GLY C 1 194 ? 9.366 -28.070 -82.996 1.00 30.50 621 GLY C CA 1
ATOM 4378 C C . GLY C 1 194 ? 9.986 -29.256 -83.644 1.00 29.74 621 GLY C C 1
ATOM 4379 O O . GLY C 1 194 ? 9.719 -30.359 -83.231 1.00 30.80 621 GLY C O 1
ATOM 4380 N N . VAL C 1 195 ? 10.818 -29.019 -84.666 1.00 29.54 622 VAL C N 1
ATOM 4381 C CA . VAL C 1 195 ? 11.575 -30.065 -85.368 1.00 27.89 622 VAL C CA 1
ATOM 4382 C C . VAL C 1 195 ? 13.005 -29.625 -85.609 1.00 27.65 622 VAL C C 1
ATOM 4383 O O . VAL C 1 195 ? 13.268 -28.438 -85.889 1.00 28.44 622 VAL C O 1
ATOM 4387 N N . GLY C 1 196 ? 13.942 -30.568 -85.485 1.00 26.82 623 GLY C N 1
ATOM 4388 C CA . GLY C 1 196 ? 15.344 -30.258 -85.506 1.00 25.71 623 GLY C CA 1
ATOM 4389 C C . GLY C 1 196 ? 15.873 -30.314 -86.923 1.00 26.49 623 GLY C C 1
ATOM 4390 O O . GLY C 1 196 ? 15.179 -30.019 -87.866 1.00 26.48 623 GLY C O 1
ATOM 4391 N N . GLU C 1 197 ? 17.128 -30.698 -87.063 1.00 26.80 624 GLU C N 1
ATOM 4392 C CA . GLU C 1 197 ? 17.796 -30.721 -88.348 1.00 27.06 624 GLU C CA 1
ATOM 4393 C C . GLU C 1 197 ? 17.160 -31.670 -89.316 1.00 26.67 624 GLU C C 1
ATOM 4394 O O . GLU C 1 197 ? 16.831 -32.766 -88.965 1.00 28.23 624 GLU C O 1
ATOM 4400 N N . PRO C 1 198 ? 17.077 -31.283 -90.575 1.00 26.88 625 PRO C N 1
ATOM 4401 C CA . PRO C 1 198 ? 17.465 -29.974 -91.150 1.00 26.98 625 PRO C CA 1
ATOM 4402 C C . PRO C 1 198 ? 16.369 -28.916 -91.227 1.00 27.32 625 PRO C C 1
ATOM 4403 O O . PRO C 1 198 ? 16.455 -28.054 -92.099 1.00 28.38 625 PRO C O 1
ATOM 4407 N N . TYR C 1 199 ? 15.360 -28.964 -90.371 1.00 27.55 626 TYR C N 1
ATOM 4408 C CA . TYR C 1 199 ? 14.250 -28.028 -90.491 1.00 28.43 626 TYR C CA 1
ATOM 4409 C C . TYR C 1 199 ? 14.444 -26.850 -89.577 1.00 29.23 626 TYR C C 1
ATOM 4410 O O . TYR C 1 199 ? 14.265 -25.694 -89.994 1.00 28.35 626 TYR C O 1
ATOM 4419 N N . ASN C 1 200 ? 14.788 -27.150 -88.322 1.00 29.85 627 ASN C N 1
ATOM 4420 C CA . ASN C 1 200 ? 15.060 -26.119 -87.356 1.00 31.55 627 ASN C CA 1
ATOM 4421 C C . ASN C 1 200 ? 13.865 -25.150 -87.203 1.00 31.90 627 ASN C C 1
ATOM 4422 O O . ASN C 1 200 ? 14.024 -23.953 -87.174 1.00 33.40 627 ASN C O 1
ATOM 4427 N N . LEU C 1 201 ? 12.673 -25.708 -87.104 1.00 32.93 628 LEU C N 1
ATOM 4428 C CA . LEU C 1 201 ? 11.432 -24.947 -86.934 1.00 33.16 628 LEU C CA 1
ATOM 4429 C C . LEU C 1 201 ? 10.892 -25.059 -85.519 1.00 33.87 628 LEU C C 1
ATOM 4430 O O . LEU C 1 201 ? 10.625 -26.150 -85.012 1.00 33.74 628 LEU C O 1
ATOM 4435 N N . SER C 1 202 ? 10.721 -23.919 -84.874 1.00 35.86 629 SER C N 1
ATOM 4436 C CA . SER C 1 202 ? 10.153 -23.916 -83.544 1.00 36.81 629 SER C CA 1
ATOM 4437 C C . SER C 1 202 ? 8.783 -23.242 -83.496 1.00 38.28 629 SER C C 1
ATOM 4438 O O . SER C 1 202 ? 8.514 -22.290 -84.220 1.00 38.23 629 SER C O 1
ATOM 4441 N N . LEU C 1 203 ? 7.920 -23.759 -82.633 1.00 40.28 630 LEU C N 1
ATOM 4442 C CA . LEU C 1 203 ? 6.674 -23.084 -82.279 1.00 42.17 630 LEU C CA 1
ATOM 4443 C C . LEU C 1 203 ? 6.828 -22.112 -81.092 1.00 43.94 630 LEU C C 1
ATOM 4444 O O . LEU C 1 203 ? 5.885 -21.421 -80.730 1.00 43.51 630 LEU C O 1
ATOM 4449 N N . ALA C 1 204 ? 8.014 -22.087 -80.494 1.00 46.78 631 ALA C N 1
ATOM 4450 C CA . ALA C 1 204 ? 8.290 -21.312 -79.285 1.00 50.00 631 ALA C CA 1
ATOM 4451 C C . ALA C 1 204 ? 8.088 -19.836 -79.511 1.00 52.45 631 ALA C C 1
ATOM 4452 O O . ALA C 1 204 ? 8.214 -19.343 -80.650 1.00 53.28 631 ALA C O 1
ATOM 4454 N N . VAL C 1 205 ? 7.738 -19.147 -78.415 1.00 54.89 632 VAL C N 1
ATOM 4455 C CA . VAL C 1 205 ? 7.576 -17.690 -78.395 1.00 56.31 632 VAL C CA 1
ATOM 4456 C C . VAL C 1 205 ? 8.917 -17.038 -78.074 1.00 57.39 632 VAL C C 1
ATOM 4457 O O . VAL C 1 205 ? 8.976 -15.821 -77.825 1.00 58.39 632 VAL C O 1
ATOM 4461 N N . GLU C 1 206 ? 9.981 -17.850 -78.071 1.00 58.32 633 GLU C N 1
ATOM 4462 C CA . GLU C 1 206 ? 11.366 -17.350 -78.121 1.00 59.42 633 GLU C CA 1
ATOM 4463 C C . GLU C 1 206 ? 12.219 -18.204 -79.068 1.00 59.61 633 GLU C C 1
ATOM 4464 O O . GLU C 1 206 ? 12.573 -19.345 -78.761 1.00 59.59 633 GLU C O 1
ATOM 4470 N N . LYS D 1 7 ? -15.815 -17.710 -110.005 1.00 52.86 434 LYS D N 1
ATOM 4471 C CA . LYS D 1 7 ? -16.888 -16.982 -109.242 1.00 53.04 434 LYS D CA 1
ATOM 4472 C C . LYS D 1 7 ? -17.776 -17.826 -108.289 1.00 52.85 434 LYS D C 1
ATOM 4473 O O . LYS D 1 7 ? -18.572 -18.685 -108.713 1.00 52.57 434 LYS D O 1
ATOM 4479 N N . MET D 1 8 ? -17.579 -17.578 -106.994 1.00 52.55 435 MET D N 1
ATOM 4480 C CA . MET D 1 8 ? -18.588 -17.738 -105.928 1.00 51.56 435 MET D CA 1
ATOM 4481 C C . MET D 1 8 ? -17.915 -17.283 -104.632 1.00 50.19 435 MET D C 1
ATOM 4482 O O . MET D 1 8 ? -17.277 -18.076 -103.932 1.00 49.46 435 MET D O 1
ATOM 4487 N N . GLY D 1 9 ? -18.023 -15.978 -104.364 1.00 48.56 436 GLY D N 1
ATOM 4488 C CA . GLY D 1 9 ? -17.337 -15.316 -103.257 1.00 46.53 436 GLY D CA 1
ATOM 4489 C C . GLY D 1 9 ? -18.130 -15.309 -101.966 1.00 45.44 436 GLY D C 1
ATOM 4490 O O . GLY D 1 9 ? -17.817 -14.547 -101.047 1.00 44.99 436 GLY D O 1
ATOM 4491 N N . GLY D 1 10 ? -19.169 -16.144 -101.901 1.00 44.35 437 GLY D N 1
ATOM 4492 C CA . GLY D 1 10 ? -19.836 -16.403 -100.640 1.00 43.14 437 GLY D CA 1
ATOM 4493 C C . GLY D 1 10 ? -21.258 -15.913 -100.495 1.00 42.70 437 GLY D C 1
ATOM 4494 O O . GLY D 1 10 ? -21.545 -14.739 -100.672 1.00 42.78 437 GLY D O 1
ATOM 4495 N N . ASP D 1 11 ? -22.144 -16.838 -100.134 1.00 42.36 438 ASP D N 1
ATOM 4496 C CA . ASP D 1 11 ? -23.524 -16.519 -99.844 1.00 40.79 438 ASP D CA 1
ATOM 4497 C C . ASP D 1 11 ? -23.978 -17.353 -98.675 1.00 39.80 438 ASP D C 1
ATOM 4498 O O . ASP D 1 11 ? -23.728 -18.540 -98.645 1.00 40.68 438 ASP D O 1
ATOM 4503 N N . ARG D 1 12 ? -24.611 -16.723 -97.701 1.00 38.12 439 ARG D N 1
ATOM 4504 C CA . ARG D 1 12 ? -25.355 -17.400 -96.659 1.00 37.21 439 ARG D CA 1
ATOM 4505 C C . ARG D 1 12 ? -26.820 -17.603 -97.122 1.00 36.93 439 ARG D C 1
ATOM 4506 O O . ARG D 1 12 ? -27.556 -16.649 -97.291 1.00 37.20 439 ARG D O 1
ATOM 4514 N N . ARG D 1 13 ? -27.234 -18.840 -97.356 1.00 36.51 440 ARG D N 1
ATOM 4515 C CA . ARG D 1 13 ? -28.605 -19.144 -97.861 1.00 35.98 440 ARG D CA 1
ATOM 4516 C C . ARG D 1 13 ? -29.003 -20.476 -97.263 1.00 35.81 440 ARG D C 1
ATOM 4517 O O . ARG D 1 13 ? -28.108 -21.280 -96.867 1.00 35.07 440 ARG D O 1
ATOM 4525 N N . PRO D 1 14 ? -30.328 -20.733 -97.176 1.00 35.48 441 PRO D N 1
ATOM 4526 C CA . PRO D 1 14 ? -30.730 -22.100 -96.764 1.00 35.04 441 PRO D CA 1
ATOM 4527 C C . PRO D 1 14 ? -30.434 -23.159 -97.815 1.00 34.72 441 PRO D C 1
ATOM 4528 O O . PRO D 1 14 ? -30.688 -22.987 -99.016 1.00 35.19 441 PRO D O 1
ATOM 4532 N N . ILE D 1 15 ? -29.895 -24.258 -97.324 1.00 34.07 442 ILE D N 1
ATOM 4533 C CA . ILE D 1 15 ? -29.469 -25.398 -98.133 1.00 33.88 442 ILE D CA 1
ATOM 4534 C C . ILE D 1 15 ? -29.991 -26.594 -97.379 1.00 33.21 442 ILE D C 1
ATOM 4535 O O . ILE D 1 15 ? -30.078 -26.549 -96.130 1.00 32.84 442 ILE D O 1
ATOM 4540 N N . THR D 1 16 ? -30.396 -27.627 -98.114 1.00 32.25 443 THR D N 1
ATOM 4541 C CA . THR D 1 16 ? -30.640 -28.914 -97.483 1.00 31.70 443 THR D CA 1
ATOM 4542 C C . THR D 1 16 ? -29.406 -29.831 -97.629 1.00 31.89 443 THR D C 1
ATOM 4543 O O . THR D 1 16 ? -28.915 -30.082 -98.729 1.00 32.00 443 THR D O 1
ATOM 4547 N N . ILE D 1 17 ? -28.939 -30.366 -96.514 1.00 32.59 444 ILE D N 1
ATOM 4548 C CA . ILE D 1 17 ? -27.707 -31.214 -96.493 1.00 32.38 444 ILE D CA 1
ATOM 4549 C C . ILE D 1 17 ? -28.039 -32.669 -96.207 1.00 31.26 444 ILE D C 1
ATOM 4550 O O . ILE D 1 17 ? -28.798 -32.955 -95.282 1.00 31.76 444 ILE D O 1
ATOM 4555 N N . LEU D 1 18 ? -27.478 -33.568 -96.991 1.00 31.39 445 LEU D N 1
ATOM 4556 C CA . LEU D 1 18 ? -27.592 -35.028 -96.775 1.00 32.62 445 LEU D CA 1
ATOM 4557 C C . LEU D 1 18 ? -26.191 -35.587 -96.586 1.00 33.20 445 LEU D C 1
ATOM 4558 O O . LEU D 1 18 ? -25.306 -35.290 -97.384 1.00 33.01 445 LEU D O 1
ATOM 4563 N N . THR D 1 19 ? -25.975 -36.346 -95.517 1.00 34.02 446 THR D N 1
ATOM 4564 C CA . THR D 1 19 ? -24.761 -37.114 -95.331 1.00 34.58 446 THR D CA 1
ATOM 4565 C C . THR D 1 19 ? -25.088 -38.574 -95.004 1.00 35.52 446 THR D C 1
ATOM 4566 O O . THR D 1 19 ? -25.984 -38.859 -94.187 1.00 34.50 446 THR D O 1
ATOM 4570 N N . SER D 1 20 ? -24.387 -39.492 -95.680 1.00 35.70 447 SER D N 1
ATOM 4571 C CA . SER D 1 20 ? -24.559 -40.888 -95.432 1.00 36.70 447 SER D CA 1
ATOM 4572 C C . SER D 1 20 ? -23.257 -41.448 -94.901 1.00 37.90 447 SER D C 1
ATOM 4573 O O . SER D 1 20 ? -22.190 -40.883 -95.125 1.00 37.67 447 SER D O 1
ATOM 4576 N N . ASP D 1 21 ? -23.366 -42.570 -94.198 1.00 38.61 448 ASP D N 1
ATOM 4577 C CA . ASP D 1 21 ? -22.249 -43.216 -93.537 1.00 38.45 448 ASP D CA 1
ATOM 4578 C C . ASP D 1 21 ? -22.556 -44.729 -93.516 1.00 38.23 448 ASP D C 1
ATOM 4579 O O . ASP D 1 21 ? -23.709 -45.105 -93.482 1.00 37.74 448 ASP D O 1
ATOM 4584 N N . LEU D 1 22 ? -21.524 -45.568 -93.640 1.00 38.19 449 LEU D N 1
ATOM 4585 C CA . LEU D 1 22 ? -21.678 -47.004 -93.639 1.00 39.11 449 LEU D CA 1
ATOM 4586 C C . LEU D 1 22 ? -21.354 -47.500 -92.244 1.00 39.56 449 LEU D C 1
ATOM 4587 O O . LEU D 1 22 ? -20.193 -47.691 -91.928 1.00 41.16 449 LEU D O 1
ATOM 4592 N N . ARG D 1 23 ? -22.385 -47.645 -91.404 1.00 40.14 450 ARG D N 1
ATOM 4593 C CA . ARG D 1 23 ? -22.272 -48.008 -89.981 1.00 40.45 450 ARG D CA 1
ATOM 4594 C C . ARG D 1 23 ? -21.365 -49.213 -89.805 1.00 40.74 450 ARG D C 1
ATOM 4595 O O . ARG D 1 23 ? -21.635 -50.291 -90.356 1.00 41.06 450 ARG D O 1
ATOM 4603 N N . GLY D 1 24 ? -20.278 -49.015 -89.075 1.00 39.89 451 GLY D N 1
ATOM 4604 C CA . GLY D 1 24 ? -19.405 -50.098 -88.735 1.00 40.10 451 GLY D CA 1
ATOM 4605 C C . GLY D 1 24 ? -18.397 -50.451 -89.809 1.00 40.08 451 GLY D C 1
ATOM 4606 O O . GLY D 1 24 ? -17.495 -51.239 -89.553 1.00 40.00 451 GLY D O 1
ATOM 4607 N N . PHE D 1 25 ? -18.518 -49.858 -90.994 1.00 39.74 452 PHE D N 1
ATOM 4608 C CA . PHE D 1 25 ? -17.668 -50.280 -92.104 1.00 39.67 452 PHE D CA 1
ATOM 4609 C C . PHE D 1 25 ? -16.172 -49.995 -91.901 1.00 39.94 452 PHE D C 1
ATOM 4610 O O . PHE D 1 25 ? -15.360 -50.830 -92.282 1.00 39.08 452 PHE D O 1
ATOM 4618 N N . THR D 1 26 ? -15.791 -48.840 -91.328 1.00 40.53 453 THR D N 1
ATOM 4619 C CA . THR D 1 26 ? -14.357 -48.521 -91.302 1.00 41.49 453 THR D CA 1
ATOM 4620 C C . THR D 1 26 ? -13.687 -49.555 -90.437 1.00 41.41 453 THR D C 1
ATOM 4621 O O . THR D 1 26 ? -12.648 -50.076 -90.794 1.00 41.53 453 THR D O 1
ATOM 4625 N N . SER D 1 27 ? -14.348 -49.907 -89.336 1.00 41.46 454 SER D N 1
ATOM 4626 C CA . SER D 1 27 ? -13.909 -51.005 -88.472 1.00 41.09 454 SER D CA 1
ATOM 4627 C C . SER D 1 27 ? -13.918 -52.356 -89.161 1.00 40.01 454 SER D C 1
ATOM 4628 O O . SER D 1 27 ? -12.939 -53.077 -89.069 1.00 39.54 454 SER D O 1
ATOM 4631 N N . THR D 1 28 ? -14.990 -52.718 -89.858 1.00 39.65 455 THR D N 1
ATOM 4632 C CA . THR D 1 28 ? -14.959 -54.036 -90.523 1.00 39.45 455 THR D CA 1
ATOM 4633 C C . THR D 1 28 ? -13.945 -54.086 -91.672 1.00 38.56 455 THR D C 1
ATOM 4634 O O . THR D 1 28 ? -13.401 -55.133 -91.981 1.00 37.33 455 THR D O 1
ATOM 4638 N N . SER D 1 29 ? -13.657 -52.932 -92.269 1.00 38.60 456 SER D N 1
ATOM 4639 C CA . SER D 1 29 ? -12.563 -52.817 -93.246 1.00 37.82 456 SER D CA 1
ATOM 4640 C C . SER D 1 29 ? -11.177 -53.230 -92.717 1.00 37.85 456 SER D C 1
ATOM 4641 O O . SER D 1 29 ? -10.277 -53.510 -93.526 1.00 38.05 456 SER D O 1
ATOM 4644 N N . GLU D 1 30 ? -10.989 -53.234 -91.387 1.00 38.06 457 GLU D N 1
ATOM 4645 C CA . GLU D 1 30 ? -9.711 -53.666 -90.775 1.00 38.33 457 GLU D CA 1
ATOM 4646 C C . GLU D 1 30 ? -9.474 -55.143 -91.004 1.00 38.20 457 GLU D C 1
ATOM 4647 O O . GLU D 1 30 ? -8.326 -55.603 -91.056 1.00 38.58 457 GLU D O 1
ATOM 4653 N N . GLY D 1 31 ? -10.561 -55.888 -91.110 1.00 38.05 458 GLY D N 1
ATOM 4654 C CA . GLY D 1 31 ? -10.486 -57.336 -91.338 1.00 38.71 458 GLY D CA 1
ATOM 4655 C C . GLY D 1 31 ? -10.677 -57.750 -92.794 1.00 39.06 458 GLY D C 1
ATOM 4656 O O . GLY D 1 31 ? -10.743 -58.930 -93.055 1.00 40.05 458 GLY D O 1
ATOM 4657 N N . LEU D 1 32 ? -10.736 -56.804 -93.741 1.00 39.02 459 LEU D N 1
ATOM 4658 C CA . LEU D 1 32 ? -10.897 -57.138 -95.167 1.00 38.79 459 LEU D CA 1
ATOM 4659 C C . LEU D 1 32 ? -9.595 -57.086 -96.041 1.00 39.49 459 LEU D C 1
ATOM 4660 O O . LEU D 1 32 ? -8.623 -56.395 -95.694 1.00 38.35 459 LEU D O 1
ATOM 4665 N N . ASN D 1 33 ? -9.573 -57.829 -97.155 1.00 39.57 460 ASN D N 1
ATOM 4666 C CA . ASN D 1 33 ? -8.557 -57.630 -98.229 1.00 40.14 460 ASN D CA 1
ATOM 4667 C C . ASN D 1 33 ? -8.645 -56.198 -98.797 1.00 39.84 460 ASN D C 1
ATOM 4668 O O . ASN D 1 33 ? -9.748 -55.716 -99.034 1.00 40.64 460 ASN D O 1
ATOM 4673 N N . PRO D 1 34 ? -7.506 -55.468 -98.934 1.00 39.12 461 PRO D N 1
ATOM 4674 C CA . PRO D 1 34 ? -7.501 -54.133 -99.598 1.00 38.46 461 PRO D CA 1
ATOM 4675 C C . PRO D 1 34 ? -8.289 -53.966 -100.916 1.00 38.11 461 PRO D C 1
ATOM 4676 O O . PRO D 1 34 ? -8.963 -52.976 -101.086 1.00 37.11 461 PRO D O 1
ATOM 4680 N N . GLU D 1 35 ? -8.164 -54.902 -101.853 1.00 38.58 462 GLU D N 1
ATOM 4681 C CA . GLU D 1 35 ? -8.933 -54.849 -103.105 1.00 39.39 462 GLU D CA 1
ATOM 4682 C C . GLU D 1 35 ? -10.460 -55.059 -102.860 1.00 38.92 462 GLU D C 1
ATOM 4683 O O . GLU D 1 35 ? -11.298 -54.432 -103.519 1.00 38.56 462 GLU D O 1
ATOM 4689 N N . GLU D 1 36 ? -10.792 -55.901 -101.879 1.00 38.81 463 GLU D N 1
ATOM 4690 C CA . GLU D 1 36 ? -12.163 -56.106 -101.361 1.00 39.63 463 GLU D CA 1
ATOM 4691 C C . GLU D 1 36 ? -12.803 -54.846 -100.794 1.00 38.20 463 GLU D C 1
ATOM 4692 O O . GLU D 1 36 ? -14.003 -54.609 -101.009 1.00 37.71 463 GLU D O 1
ATOM 4698 N N . VAL D 1 37 ? -12.042 -54.068 -100.012 1.00 36.80 464 VAL D N 1
ATOM 4699 C CA . VAL D 1 37 ? -12.631 -52.860 -99.483 1.00 34.42 464 VAL D CA 1
ATOM 4700 C C . VAL D 1 37 ? -12.752 -51.766 -100.543 1.00 34.53 464 VAL D C 1
ATOM 4701 O O . VAL D 1 37 ? -13.769 -51.031 -100.581 1.00 33.10 464 VAL D O 1
ATOM 4705 N N . VAL D 1 38 ? -11.757 -51.672 -101.422 1.00 33.49 465 VAL D N 1
ATOM 4706 C CA . VAL D 1 38 ? -11.865 -50.725 -102.533 1.00 34.35 465 VAL D CA 1
ATOM 4707 C C . VAL D 1 38 ? -13.080 -51.026 -103.458 1.00 34.83 465 VAL D C 1
ATOM 4708 O O . VAL D 1 38 ? -13.879 -50.140 -103.747 1.00 35.40 465 VAL D O 1
ATOM 4712 N N . LYS D 1 39 ? -13.234 -52.291 -103.832 1.00 35.15 466 LYS D N 1
ATOM 4713 C CA . LYS D 1 39 ? -14.323 -52.791 -104.676 1.00 35.83 466 LYS D CA 1
ATOM 4714 C C . LYS D 1 39 ? -15.742 -52.510 -104.148 1.00 35.45 466 LYS D C 1
ATOM 4715 O O . LYS D 1 39 ? -16.584 -51.931 -104.879 1.00 34.85 466 LYS D O 1
ATOM 4721 N N . VAL D 1 40 ? -16.004 -52.953 -102.910 1.00 34.96 467 VAL D N 1
ATOM 4722 C CA . VAL D 1 40 ? -17.259 -52.659 -102.174 1.00 35.49 467 VAL D CA 1
ATOM 4723 C C . VAL D 1 40 ? -17.581 -51.145 -102.147 1.00 35.62 467 VAL D C 1
ATOM 4724 O O . VAL D 1 40 ? -18.693 -50.721 -102.461 1.00 35.62 467 VAL D O 1
ATOM 4728 N N . LEU D 1 41 ? -16.593 -50.337 -101.773 1.00 35.43 468 LEU D N 1
ATOM 4729 C CA . LEU D 1 41 ? -16.719 -48.876 -101.856 1.00 35.42 468 LEU D CA 1
ATOM 4730 C C . LEU D 1 41 ? -17.122 -48.335 -103.252 1.00 35.19 468 LEU D C 1
ATOM 4731 O O . LEU D 1 41 ? -17.977 -47.453 -103.368 1.00 35.27 468 LEU D O 1
ATOM 4736 N N . ASN D 1 42 ? -16.520 -48.874 -104.314 1.00 35.19 469 ASN D N 1
ATOM 4737 C CA . ASN D 1 42 ? -16.849 -48.419 -105.661 1.00 34.47 469 ASN D CA 1
ATOM 4738 C C . ASN D 1 42 ? -18.183 -48.960 -106.131 1.00 34.55 469 ASN D C 1
ATOM 4739 O O . ASN D 1 42 ? -18.861 -48.324 -106.916 1.00 34.60 469 ASN D O 1
ATOM 4744 N N . ILE D 1 43 ? -18.583 -50.122 -105.626 1.00 34.62 470 ILE D N 1
ATOM 4745 C CA . ILE D 1 43 ? -19.924 -50.594 -105.936 1.00 34.79 470 ILE D CA 1
ATOM 4746 C C . ILE D 1 43 ? -20.942 -49.633 -105.289 1.00 34.94 470 ILE D C 1
ATOM 4747 O O . ILE D 1 43 ? -21.833 -49.081 -105.942 1.00 35.12 470 ILE D O 1
ATOM 4752 N N . TYR D 1 44 ? -20.763 -49.421 -104.004 1.00 35.05 471 TYR D N 1
ATOM 4753 C CA . TYR D 1 44 ? -21.561 -48.477 -103.256 1.00 35.58 471 TYR D CA 1
ATOM 4754 C C . TYR D 1 44 ? -21.603 -47.068 -103.845 1.00 35.36 471 TYR D C 1
ATOM 4755 O O . TYR D 1 44 ? -22.680 -46.554 -104.135 1.00 35.47 471 TYR D O 1
ATOM 4764 N N . PHE D 1 45 ? -20.447 -46.440 -104.025 1.00 35.54 472 PHE D N 1
ATOM 4765 C CA . PHE D 1 45 ? -20.406 -45.081 -104.597 1.00 35.66 472 PHE D CA 1
ATOM 4766 C C . PHE D 1 45 ? -20.984 -45.018 -106.014 1.00 36.13 472 PHE D C 1
ATOM 4767 O O . PHE D 1 45 ? -21.730 -44.081 -106.344 1.00 36.65 472 PHE D O 1
ATOM 4775 N N . GLY D 1 46 ? -20.622 -45.996 -106.854 1.00 35.52 473 GLY D N 1
ATOM 4776 C CA . GLY D 1 46 ? -21.164 -46.079 -108.205 1.00 35.37 473 GLY D CA 1
ATOM 4777 C C . GLY D 1 46 ? -22.679 -45.959 -108.215 1.00 35.69 473 GLY D C 1
ATOM 4778 O O . GLY D 1 46 ? -23.252 -45.246 -109.039 1.00 35.30 473 GLY D O 1
ATOM 4779 N N . LYS D 1 47 ? -23.320 -46.656 -107.281 1.00 35.21 474 LYS D N 1
ATOM 4780 C CA . LYS D 1 47 ? -24.769 -46.732 -107.224 1.00 35.46 474 LYS D CA 1
ATOM 4781 C C . LYS D 1 47 ? -25.411 -45.519 -106.540 1.00 35.69 474 LYS D C 1
ATOM 4782 O O . LYS D 1 47 ? -26.494 -45.069 -106.960 1.00 35.46 474 LYS D O 1
ATOM 4788 N N . MET D 1 48 ? -24.767 -45.017 -105.482 1.00 35.20 475 MET D N 1
ATOM 4789 C CA . MET D 1 48 ? -25.277 -43.853 -104.783 1.00 36.16 475 MET D CA 1
ATOM 4790 C C . MET D 1 48 ? -25.243 -42.598 -105.702 1.00 36.44 475 MET D C 1
ATOM 4791 O O . MET D 1 48 ? -26.228 -41.855 -105.755 1.00 36.42 475 MET D O 1
ATOM 4796 N N . ALA D 1 49 ? -24.128 -42.393 -106.416 1.00 36.83 476 ALA D N 1
ATOM 4797 C CA . ALA D 1 49 ? -23.975 -41.286 -107.381 1.00 37.47 476 ALA D CA 1
ATOM 4798 C C . ALA D 1 49 ? -25.080 -41.315 -108.428 1.00 37.77 476 ALA D C 1
ATOM 4799 O O . ALA D 1 49 ? -25.693 -40.287 -108.671 1.00 38.42 476 ALA D O 1
ATOM 4801 N N . ASP D 1 50 ? -25.391 -42.497 -108.962 1.00 37.84 477 ASP D N 1
ATOM 4802 C CA . ASP D 1 50 ? -26.565 -42.723 -109.827 1.00 38.02 477 ASP D CA 1
ATOM 4803 C C . ASP D 1 50 ? -27.884 -42.201 -109.263 1.00 37.36 477 ASP D C 1
ATOM 4804 O O . ASP D 1 50 ? -28.625 -41.486 -109.971 1.00 37.31 477 ASP D O 1
ATOM 4809 N N . VAL D 1 51 ? -28.210 -42.593 -108.021 1.00 36.46 478 VAL D N 1
ATOM 4810 C CA . VAL D 1 51 ? -29.435 -42.091 -107.403 1.00 35.75 478 VAL D CA 1
ATOM 4811 C C . VAL D 1 51 ? -29.426 -40.579 -107.085 1.00 36.28 478 VAL D C 1
ATOM 4812 O O . VAL D 1 51 ? -30.413 -39.885 -107.377 1.00 35.86 478 VAL D O 1
ATOM 4816 N N . ILE D 1 52 ? -28.308 -40.100 -106.531 1.00 35.93 479 ILE D N 1
ATOM 4817 C CA . ILE D 1 52 ? -28.104 -38.692 -106.216 1.00 36.14 479 ILE D CA 1
ATOM 4818 C C . ILE D 1 52 ? -28.295 -37.814 -107.461 1.00 36.89 479 ILE D C 1
ATOM 4819 O O . ILE D 1 52 ? -28.961 -36.785 -107.385 1.00 37.69 479 ILE D O 1
ATOM 4824 N N . THR D 1 53 ? -27.733 -38.234 -108.595 1.00 37.19 480 THR D N 1
ATOM 4825 C CA . THR D 1 53 ? -27.861 -37.516 -109.862 1.00 38.07 480 THR D CA 1
ATOM 4826 C C . THR D 1 53 ? -29.307 -37.475 -110.361 1.00 38.87 480 THR D C 1
ATOM 4827 O O . THR D 1 53 ? -29.842 -36.404 -110.747 1.00 38.76 480 THR D O 1
ATOM 4831 N N . HIS D 1 54 ? -29.942 -38.643 -110.363 1.00 39.39 481 HIS D N 1
ATOM 4832 C CA . HIS D 1 54 ? -31.369 -38.740 -110.666 1.00 39.94 481 HIS D CA 1
ATOM 4833 C C . HIS D 1 54 ? -32.195 -37.729 -109.842 1.00 39.31 481 HIS D C 1
ATOM 4834 O O . HIS D 1 54 ? -33.234 -37.257 -110.301 1.00 39.20 481 HIS D O 1
ATOM 4841 N N . HIS D 1 55 ? -31.734 -37.394 -108.640 1.00 38.52 482 HIS D N 1
ATOM 4842 C CA . HIS D 1 55 ? -32.479 -36.453 -107.791 1.00 38.52 482 HIS D CA 1
ATOM 4843 C C . HIS D 1 55 ? -31.910 -35.042 -107.790 1.00 38.29 482 HIS D C 1
ATOM 4844 O O . HIS D 1 55 ? -32.341 -34.195 -107.015 1.00 38.15 482 HIS D O 1
ATOM 4851 N N . GLY D 1 56 ? -30.964 -34.806 -108.700 1.00 38.65 483 GLY D N 1
ATOM 4852 C CA . GLY D 1 56 ? -30.324 -33.502 -108.918 1.00 37.88 483 GLY D CA 1
ATOM 4853 C C . GLY D 1 56 ? -29.687 -32.974 -107.653 1.00 37.48 483 GLY D C 1
ATOM 4854 O O . GLY D 1 56 ? -29.790 -31.792 -107.374 1.00 37.83 483 GLY D O 1
ATOM 4855 N N . GLY D 1 57 ? -29.052 -33.847 -106.875 1.00 36.76 484 GLY D N 1
ATOM 4856 C CA . GLY D 1 57 ? -28.235 -33.395 -105.749 1.00 37.06 484 GLY D CA 1
ATOM 4857 C C . GLY D 1 57 ? -26.797 -33.157 -106.162 1.00 37.69 484 GLY D C 1
ATOM 4858 O O . GLY D 1 57 ? -26.341 -33.680 -107.173 1.00 37.63 484 GLY D O 1
ATOM 4859 N N . THR D 1 58 ? -26.059 -32.391 -105.371 1.00 38.07 485 THR D N 1
ATOM 4860 C CA . THR D 1 58 ? -24.638 -32.159 -105.660 1.00 38.05 485 THR D CA 1
ATOM 4861 C C . THR D 1 58 ? -23.774 -32.986 -104.733 1.00 38.38 485 THR D C 1
ATOM 4862 O O . THR D 1 58 ? -23.744 -32.708 -103.543 1.00 38.65 485 THR D O 1
ATOM 4866 N N . ILE D 1 59 ? -23.047 -33.977 -105.246 1.00 39.77 486 ILE D N 1
ATOM 4867 C CA . ILE D 1 59 ? -22.056 -34.697 -104.409 1.00 40.64 486 ILE D CA 1
ATOM 4868 C C . ILE D 1 59 ? -20.929 -33.741 -104.094 1.00 41.38 486 ILE D C 1
ATOM 4869 O O . ILE D 1 59 ? -20.205 -33.346 -104.981 1.00 41.80 486 ILE D O 1
ATOM 4874 N N . ASP D 1 60 ? -20.822 -33.331 -102.839 1.00 42.68 487 ASP D N 1
ATOM 4875 C CA . ASP D 1 60 ? -19.789 -32.385 -102.409 1.00 44.14 487 ASP D CA 1
ATOM 4876 C C . ASP D 1 60 ? -18.480 -33.155 -102.152 1.00 44.95 487 ASP D C 1
ATOM 4877 O O . ASP D 1 60 ? -17.417 -32.711 -102.600 1.00 44.83 487 ASP D O 1
ATOM 4882 N N . GLU D 1 61 ? -18.568 -34.294 -101.439 1.00 45.34 488 GLU D N 1
ATOM 4883 C CA . GLU D 1 61 ? -17.445 -35.224 -101.296 1.00 46.90 488 GLU D CA 1
ATOM 4884 C C . GLU D 1 61 ? -17.795 -36.684 -101.026 1.00 46.08 488 GLU D C 1
ATOM 4885 O O . GLU D 1 61 ? -18.746 -36.988 -100.312 1.00 45.28 488 GLU D O 1
ATOM 4891 N N . PHE D 1 62 ? -17.022 -37.568 -101.652 1.00 46.83 489 PHE D N 1
ATOM 4892 C CA . PHE D 1 62 ? -16.910 -38.988 -101.280 1.00 47.21 489 PHE D CA 1
ATOM 4893 C C . PHE D 1 62 ? -15.833 -39.118 -100.219 1.00 48.30 489 PHE D C 1
ATOM 4894 O O . PHE D 1 62 ? -14.677 -38.823 -100.483 1.00 48.29 489 PHE D O 1
ATOM 4902 N N . MET D 1 63 ? -16.206 -39.547 -99.020 1.00 49.73 490 MET D N 1
ATOM 4903 C CA . MET D 1 63 ? -15.239 -39.828 -97.968 1.00 51.90 490 MET D CA 1
ATOM 4904 C C . MET D 1 63 ? -14.984 -41.312 -97.896 1.00 50.85 490 MET D C 1
ATOM 4905 O O . MET D 1 63 ? -15.660 -42.114 -98.561 1.00 51.33 490 MET D O 1
ATOM 4910 N N . GLY D 1 64 ? -13.991 -41.686 -97.105 1.00 49.69 491 GLY D N 1
ATOM 4911 C CA . GLY D 1 64 ? -13.779 -43.091 -96.790 1.00 47.87 491 GLY D CA 1
ATOM 4912 C C . GLY D 1 64 ? -15.016 -43.974 -96.748 1.00 46.91 491 GLY D C 1
ATOM 4913 O O . GLY D 1 64 ? -15.040 -45.014 -97.420 1.00 47.81 491 GLY D O 1
ATOM 4914 N N . ASP D 1 65 ? -16.025 -43.615 -95.956 1.00 44.85 492 ASP D N 1
ATOM 4915 C CA . ASP D 1 65 ? -17.224 -44.450 -95.879 1.00 45.53 492 ASP D CA 1
ATOM 4916 C C . ASP D 1 65 ? -18.558 -43.705 -95.941 1.00 43.99 492 ASP D C 1
ATOM 4917 O O . ASP D 1 65 ? -19.496 -44.036 -95.236 1.00 44.45 492 ASP D O 1
ATOM 4922 N N . GLY D 1 66 ? -18.646 -42.706 -96.790 1.00 42.82 493 GLY D N 1
ATOM 4923 C CA . GLY D 1 66 ? -19.726 -41.732 -96.680 1.00 41.79 493 GLY D CA 1
ATOM 4924 C C . GLY D 1 66 ? -19.746 -40.733 -97.813 1.00 40.72 493 GLY D C 1
ATOM 4925 O O . GLY D 1 66 ? -18.799 -40.671 -98.604 1.00 40.69 493 GLY D O 1
ATOM 4926 N N . ILE D 1 67 ? -20.826 -39.947 -97.875 1.00 39.14 494 ILE D N 1
ATOM 4927 C CA . ILE D 1 67 ? -21.062 -39.001 -98.950 1.00 37.37 494 ILE D CA 1
ATOM 4928 C C . ILE D 1 67 ? -21.654 -37.763 -98.298 1.00 36.95 494 ILE D C 1
ATOM 4929 O O . ILE D 1 67 ? -22.477 -37.876 -97.407 1.00 37.78 494 ILE D O 1
ATOM 4934 N N . LEU D 1 68 ? -21.200 -36.579 -98.703 1.00 35.86 495 LEU D N 1
ATOM 4935 C CA . LEU D 1 68 ? -21.841 -35.311 -98.340 1.00 34.05 495 LEU D CA 1
ATOM 4936 C C . LEU D 1 68 ? -22.427 -34.828 -99.633 1.00 33.91 495 LEU D C 1
ATOM 4937 O O . LEU D 1 68 ? -21.717 -34.699 -100.620 1.00 33.12 495 LEU D O 1
ATOM 4942 N N . VAL D 1 69 ? -23.739 -34.618 -99.608 1.00 34.03 496 VAL D N 1
ATOM 4943 C CA . VAL D 1 69 ? -24.571 -34.171 -100.734 1.00 33.97 496 VAL D CA 1
ATOM 4944 C C . VAL D 1 69 ? -25.300 -32.892 -100.372 1.00 34.02 496 VAL D C 1
ATOM 4945 O O . VAL D 1 69 ? -25.880 -32.786 -99.284 1.00 34.21 496 VAL D O 1
ATOM 4949 N N . LEU D 1 70 ? -25.326 -31.951 -101.315 1.00 34.11 497 LEU D N 1
ATOM 4950 C CA . LEU D 1 70 ? -25.975 -30.673 -101.148 1.00 33.54 497 LEU D CA 1
ATOM 4951 C C . LEU D 1 70 ? -27.195 -30.569 -102.060 1.00 34.28 497 LEU D C 1
ATOM 4952 O O . LEU D 1 70 ? -27.101 -30.868 -103.270 1.00 34.82 497 LEU D O 1
ATOM 4957 N N . PHE D 1 71 ? -28.333 -30.156 -101.474 1.00 34.08 498 PHE D N 1
ATOM 4958 C CA . PHE D 1 71 ? -29.529 -29.811 -102.240 1.00 34.88 498 PHE D CA 1
ATOM 4959 C C . PHE D 1 71 ? -29.855 -28.305 -102.038 1.00 35.45 498 PHE D C 1
ATOM 4960 O O . PHE D 1 71 ? -30.333 -27.864 -100.964 1.00 33.96 498 PHE D O 1
ATOM 4968 N N . GLY D 1 72 ? -29.536 -27.530 -103.073 1.00 36.46 499 GLY D N 1
ATOM 4969 C CA . GLY D 1 72 ? -29.725 -26.077 -103.025 1.00 38.98 499 GLY D CA 1
ATOM 4970 C C . GLY D 1 72 ? -28.441 -25.307 -103.205 1.00 40.34 499 GLY D C 1
ATOM 4971 O O . GLY D 1 72 ? -28.387 -24.106 -102.970 1.00 40.15 499 GLY D O 1
ATOM 4972 N N . ALA D 1 73 ? -27.402 -26.011 -103.653 1.00 42.36 500 ALA D N 1
ATOM 4973 C CA . ALA D 1 73 ? -26.161 -25.365 -104.097 1.00 43.25 500 ALA D CA 1
ATOM 4974 C C . ALA D 1 73 ? -25.512 -26.226 -105.197 1.00 44.42 500 ALA D C 1
ATOM 4975 O O . ALA D 1 73 ? -25.445 -27.452 -105.060 1.00 43.20 500 ALA D O 1
ATOM 4977 N N . PRO D 1 74 ? -25.011 -25.583 -106.285 1.00 45.42 501 PRO D N 1
ATOM 4978 C CA . PRO D 1 74 ? -24.920 -24.130 -106.542 1.00 45.63 501 PRO D CA 1
ATOM 4979 C C . PRO D 1 74 ? -26.233 -23.450 -106.971 1.00 46.63 501 PRO D C 1
ATOM 4980 O O . PRO D 1 74 ? -26.348 -22.223 -106.914 1.00 45.11 501 PRO D O 1
ATOM 4984 N N . THR D 1 75 ? -27.206 -24.247 -107.404 1.00 46.91 502 THR D N 1
ATOM 4985 C CA . THR D 1 75 ? -28.514 -23.722 -107.782 1.00 47.45 502 THR D CA 1
ATOM 4986 C C . THR D 1 75 ? -29.538 -24.178 -106.732 1.00 47.60 502 THR D C 1
ATOM 4987 O O . THR D 1 75 ? -29.204 -24.873 -105.769 1.00 47.98 502 THR D O 1
ATOM 4991 N N . SER D 1 76 ? -30.780 -23.784 -106.883 1.00 47.06 503 SER D N 1
ATOM 4992 C CA . SER D 1 76 ? -31.721 -24.057 -105.817 1.00 46.99 503 SER D CA 1
ATOM 4993 C C . SER D 1 76 ? -33.097 -24.043 -106.410 1.00 46.73 503 SER D C 1
ATOM 4994 O O . SER D 1 76 ? -33.333 -23.424 -107.427 1.00 47.31 503 SER D O 1
ATOM 4997 N N . GLN D 1 77 ? -34.017 -24.735 -105.790 1.00 46.94 504 GLN D N 1
ATOM 4998 C CA . GLN D 1 77 ? -35.404 -24.571 -106.190 1.00 46.67 504 GLN D CA 1
ATOM 4999 C C . GLN D 1 77 ? -36.339 -24.865 -105.017 1.00 45.30 504 GLN D C 1
ATOM 5000 O O . GLN D 1 77 ? -35.889 -25.093 -103.902 1.00 44.96 504 GLN D O 1
ATOM 5006 N N . GLN D 1 78 ? -37.634 -24.813 -105.272 1.00 44.67 505 GLN D N 1
ATOM 5007 C CA . GLN D 1 78 ? -38.650 -24.915 -104.246 1.00 44.24 505 GLN D CA 1
ATOM 5008 C C . GLN D 1 78 ? -38.663 -26.286 -103.553 1.00 43.06 505 GLN D C 1
ATOM 5009 O O . GLN D 1 78 ? -38.972 -26.394 -102.345 1.00 43.32 505 GLN D O 1
ATOM 5015 N N . ASP D 1 79 ? -38.340 -27.330 -104.315 1.00 40.78 506 ASP D N 1
ATOM 5016 C CA . ASP D 1 79 ? -38.464 -28.698 -103.811 1.00 38.81 506 ASP D CA 1
ATOM 5017 C C . ASP D 1 79 ? -37.149 -29.328 -103.316 1.00 37.07 506 ASP D C 1
ATOM 5018 O O . ASP D 1 79 ? -37.064 -30.542 -103.206 1.00 37.42 506 ASP D O 1
ATOM 5023 N N . ASP D 1 80 ? -36.137 -28.506 -103.016 1.00 35.48 507 ASP D N 1
ATOM 5024 C CA . ASP D 1 80 ? -34.838 -28.993 -102.574 1.00 33.74 507 ASP D CA 1
ATOM 5025 C C . ASP D 1 80 ? -34.987 -30.024 -101.448 1.00 33.02 507 ASP D C 1
ATOM 5026 O O . ASP D 1 80 ? -34.481 -31.152 -101.576 1.00 32.52 507 ASP D O 1
ATOM 5031 N N . ALA D 1 81 ? -35.626 -29.636 -100.346 1.00 30.93 508 ALA D N 1
ATOM 5032 C CA . ALA D 1 81 ? -35.762 -30.546 -99.196 1.00 31.24 508 ALA D CA 1
ATOM 5033 C C . ALA D 1 81 ? -36.509 -31.847 -99.530 1.00 30.39 508 ALA D C 1
ATOM 5034 O O . ALA D 1 81 ? -36.173 -32.892 -99.042 1.00 30.85 508 ALA D O 1
ATOM 5036 N N . LEU D 1 82 ? -37.469 -31.776 -100.425 1.00 30.73 509 LEU D N 1
ATOM 5037 C CA . LEU D 1 82 ? -38.292 -32.924 -100.782 1.00 30.98 509 LEU D CA 1
ATOM 5038 C C . LEU D 1 82 ? -37.478 -33.939 -101.593 1.00 31.01 509 LEU D C 1
ATOM 5039 O O . LEU D 1 82 ? -37.517 -35.158 -101.313 1.00 32.04 509 LEU D O 1
ATOM 5044 N N . ARG D 1 83 ? -36.793 -33.441 -102.605 1.00 30.08 510 ARG D N 1
ATOM 5045 C CA . ARG D 1 83 ? -35.818 -34.234 -103.383 1.00 30.18 510 ARG D CA 1
ATOM 5046 C C . ARG D 1 83 ? -34.686 -34.826 -102.525 1.00 30.19 510 ARG D C 1
ATOM 5047 O O . ARG D 1 83 ? -34.250 -35.910 -102.785 1.00 30.26 510 ARG D O 1
ATOM 5055 N N . ALA D 1 84 ? -34.200 -34.091 -101.529 1.00 29.96 511 ALA D N 1
ATOM 5056 C CA . ALA D 1 84 ? -33.234 -34.605 -100.568 1.00 30.26 511 ALA D CA 1
ATOM 5057 C C . ALA D 1 84 ? -33.776 -35.816 -99.787 1.00 31.43 511 ALA D C 1
ATOM 5058 O O . ALA D 1 84 ? -33.061 -36.830 -99.653 1.00 32.43 511 ALA D O 1
ATOM 5060 N N . VAL D 1 85 ? -35.036 -35.744 -99.334 1.00 30.66 512 VAL D N 1
ATOM 5061 C CA . VAL D 1 85 ? -35.638 -36.853 -98.616 1.00 30.21 512 VAL D CA 1
ATOM 5062 C C . VAL D 1 85 ? -35.905 -38.024 -99.527 1.00 30.92 512 VAL D C 1
ATOM 5063 O O . VAL D 1 85 ? -35.589 -39.183 -99.159 1.00 31.66 512 VAL D O 1
ATOM 5067 N N . ALA D 1 86 ? -36.443 -37.744 -100.726 1.00 30.74 513 ALA D N 1
ATOM 5068 C CA . ALA D 1 86 ? -36.735 -38.809 -101.693 1.00 30.35 513 ALA D CA 1
ATOM 5069 C C . ALA D 1 86 ? -35.467 -39.528 -102.083 1.00 30.54 513 ALA D C 1
ATOM 5070 O O . ALA D 1 86 ? -35.498 -40.720 -102.413 1.00 31.89 513 ALA D O 1
ATOM 5072 N N . CYS D 1 87 ? -34.383 -38.761 -102.139 1.00 31.19 514 CYS D N 1
ATOM 5073 C CA . CYS D 1 87 ? -33.059 -39.243 -102.525 1.00 31.30 514 CYS D CA 1
ATOM 5074 C C . CYS D 1 87 ? -32.512 -40.140 -101.464 1.00 31.09 514 CYS D C 1
ATOM 5075 O O . CYS D 1 87 ? -31.980 -41.159 -101.786 1.00 32.32 514 CYS D O 1
ATOM 5078 N N . GLY D 1 88 ? -32.591 -39.731 -100.204 1.00 30.77 515 GLY D N 1
ATOM 5079 C CA . GLY D 1 88 ? -32.220 -40.599 -99.105 1.00 31.63 515 GLY D CA 1
ATOM 5080 C C . GLY D 1 88 ? -33.038 -41.871 -99.043 1.00 31.89 515 GLY D C 1
ATOM 5081 O O . GLY D 1 88 ? -32.477 -42.930 -98.805 1.00 32.10 515 GLY D O 1
ATOM 5082 N N . VAL D 1 89 ? -34.358 -41.794 -99.248 1.00 32.65 516 VAL D N 1
ATOM 5083 C CA . VAL D 1 89 ? -35.162 -43.047 -99.379 1.00 32.38 516 VAL D CA 1
ATOM 5084 C C . VAL D 1 89 ? -34.648 -43.991 -100.499 1.00 33.68 516 VAL D C 1
ATOM 5085 O O . VAL D 1 89 ? -34.481 -45.187 -100.292 1.00 34.29 516 VAL D O 1
ATOM 5089 N N . GLU D 1 90 ? -34.381 -43.428 -101.668 1.00 34.68 517 GLU D N 1
ATOM 5090 C CA . GLU D 1 90 ? -33.943 -44.214 -102.784 1.00 34.12 517 GLU D CA 1
ATOM 5091 C C . GLU D 1 90 ? -32.521 -44.749 -102.600 1.00 33.81 517 GLU D C 1
ATOM 5092 O O . GLU D 1 90 ? -32.253 -45.872 -103.046 1.00 34.70 517 GLU D O 1
ATOM 5098 N N . MET D 1 91 ? -31.633 -43.986 -101.966 1.00 32.96 518 MET D N 1
ATOM 5099 C CA . MET D 1 91 ? -30.265 -44.478 -101.674 1.00 32.73 518 MET D CA 1
ATOM 5100 C C . MET D 1 91 ? -30.416 -45.730 -100.816 1.00 34.64 518 MET D C 1
ATOM 5101 O O . MET D 1 91 ? -29.809 -46.803 -101.051 1.00 34.46 518 MET D O 1
ATOM 5106 N N . GLN D 1 92 ? -31.271 -45.598 -99.814 1.00 35.71 519 GLN D N 1
ATOM 5107 C CA . GLN D 1 92 ? -31.481 -46.676 -98.868 1.00 36.51 519 GLN D CA 1
ATOM 5108 C C . GLN D 1 92 ? -32.068 -47.932 -99.536 1.00 37.41 519 GLN D C 1
ATOM 5109 O O . GLN D 1 92 ? -31.625 -49.072 -99.253 1.00 38.47 519 GLN D O 1
ATOM 5115 N N . LEU D 1 93 ? -33.044 -47.750 -100.425 1.00 37.20 520 LEU D N 1
ATOM 5116 C CA . LEU D 1 93 ? -33.533 -48.870 -101.260 1.00 36.16 520 LEU D CA 1
ATOM 5117 C C . LEU D 1 93 ? -32.509 -49.395 -102.285 1.00 35.43 520 LEU D C 1
ATOM 5118 O O . LEU D 1 93 ? -32.489 -50.588 -102.591 1.00 36.15 520 LEU D O 1
ATOM 5123 N N . ALA D 1 94 ? -31.712 -48.496 -102.838 1.00 34.76 521 ALA D N 1
ATOM 5124 C CA . ALA D 1 94 ? -30.596 -48.823 -103.745 1.00 34.75 521 ALA D CA 1
ATOM 5125 C C . ALA D 1 94 ? -29.505 -49.684 -103.091 1.00 34.77 521 ALA D C 1
ATOM 5126 O O . ALA D 1 94 ? -28.826 -50.497 -103.740 1.00 34.09 521 ALA D O 1
ATOM 5128 N N . LEU D 1 95 ? -29.301 -49.468 -101.807 1.00 35.87 522 LEU D N 1
ATOM 5129 C CA . LEU D 1 95 ? -28.328 -50.261 -101.062 1.00 37.59 522 LEU D CA 1
ATOM 5130 C C . LEU D 1 95 ? -28.633 -51.777 -101.044 1.00 38.26 522 LEU D C 1
ATOM 5131 O O . LEU D 1 95 ? -27.696 -52.567 -100.947 1.00 38.42 522 LEU D O 1
ATOM 5136 N N . ARG D 1 96 ? -29.917 -52.165 -101.128 1.00 38.97 523 ARG D N 1
ATOM 5137 C CA . ARG D 1 96 ? -30.296 -53.566 -101.132 1.00 40.70 523 ARG D CA 1
ATOM 5138 C C . ARG D 1 96 ? -29.748 -54.202 -102.395 1.00 41.32 523 ARG D C 1
ATOM 5139 O O . ARG D 1 96 ? -29.240 -55.347 -102.346 1.00 41.93 523 ARG D O 1
ATOM 5147 N N . GLU D 1 97 ? -29.812 -53.447 -103.502 1.00 41.01 524 GLU D N 1
ATOM 5148 C CA . GLU D 1 97 ? -29.190 -53.850 -104.764 1.00 40.40 524 GLU D CA 1
ATOM 5149 C C . GLU D 1 97 ? -27.667 -53.883 -104.702 1.00 39.69 524 GLU D C 1
ATOM 5150 O O . GLU D 1 97 ? -27.056 -54.754 -105.292 1.00 39.68 524 GLU D O 1
ATOM 5156 N N . VAL D 1 98 ? -27.022 -52.942 -104.026 1.00 39.17 525 VAL D N 1
ATOM 5157 C CA . VAL D 1 98 ? -25.573 -53.075 -103.942 1.00 38.51 525 VAL D CA 1
ATOM 5158 C C . VAL D 1 98 ? -25.237 -54.268 -103.053 1.00 38.42 525 VAL D C 1
ATOM 5159 O O . VAL D 1 98 ? -24.273 -54.983 -103.328 1.00 37.29 525 VAL D O 1
ATOM 5163 N N . ASN D 1 99 ? -26.052 -54.478 -102.008 1.00 38.04 526 ASN D N 1
ATOM 5164 C CA . ASN D 1 99 ? -25.856 -55.586 -101.084 1.00 37.69 526 ASN D CA 1
ATOM 5165 C C . ASN D 1 99 ? -25.965 -56.989 -101.732 1.00 38.91 526 ASN D C 1
ATOM 5166 O O . ASN D 1 99 ? -25.255 -57.894 -101.283 1.00 38.99 526 ASN D O 1
ATOM 5171 N N . GLN D 1 100 ? -26.798 -57.149 -102.770 1.00 38.57 527 GLN D N 1
ATOM 5172 C CA . GLN D 1 100 ? -26.808 -58.357 -103.625 1.00 40.50 527 GLN D CA 1
ATOM 5173 C C . GLN D 1 100 ? -25.442 -58.617 -104.262 1.00 40.35 527 GLN D C 1
ATOM 5174 O O . GLN D 1 100 ? -24.956 -59.754 -104.298 1.00 39.99 527 GLN D O 1
ATOM 5180 N N . GLN D 1 101 ? -24.792 -57.562 -104.734 1.00 41.38 528 GLN D N 1
ATOM 5181 C CA . GLN D 1 101 ? -23.441 -57.720 -105.286 1.00 42.23 528 GLN D CA 1
ATOM 5182 C C . GLN D 1 101 ? -22.377 -57.987 -104.222 1.00 41.81 528 GLN D C 1
ATOM 5183 O O . GLN D 1 101 ? -21.662 -58.978 -104.306 1.00 41.98 528 GLN D O 1
ATOM 5189 N N . VAL D 1 102 ? -22.310 -57.132 -103.204 1.00 42.04 529 VAL D N 1
ATOM 5190 C CA . VAL D 1 102 ? -21.369 -57.288 -102.067 1.00 42.60 529 VAL D CA 1
ATOM 5191 C C . VAL D 1 102 ? -21.464 -58.707 -101.489 1.00 42.74 529 VAL D C 1
ATOM 5192 O O . VAL D 1 102 ? -20.478 -59.404 -101.254 1.00 43.06 529 VAL D O 1
ATOM 5196 N N . THR D 1 103 ? -22.702 -59.101 -101.287 1.00 43.42 530 THR D N 1
ATOM 5197 C CA . THR D 1 103 ? -23.062 -60.349 -100.701 1.00 43.67 530 THR D CA 1
ATOM 5198 C C . THR D 1 103 ? -22.775 -61.541 -101.648 1.00 44.08 530 THR D C 1
ATOM 5199 O O . THR D 1 103 ? -22.539 -62.640 -101.169 1.00 44.06 530 THR D O 1
ATOM 5203 N N . GLY D 1 104 ? -22.770 -61.315 -102.965 1.00 44.64 531 GLY D N 1
ATOM 5204 C CA . GLY D 1 104 ? -22.333 -62.322 -103.954 1.00 45.77 531 GLY D CA 1
ATOM 5205 C C . GLY D 1 104 ? -20.858 -62.709 -103.842 1.00 46.79 531 GLY D C 1
ATOM 5206 O O . GLY D 1 104 ? -20.477 -63.840 -104.139 1.00 47.79 531 GLY D O 1
ATOM 5207 N N . LEU D 1 105 ? -20.036 -61.762 -103.394 1.00 47.75 532 LEU D N 1
ATOM 5208 C CA . LEU D 1 105 ? -18.601 -61.941 -103.139 1.00 48.01 532 LEU D CA 1
ATOM 5209 C C . LEU D 1 105 ? -18.294 -62.626 -101.800 1.00 48.28 532 LEU D C 1
ATOM 5210 O O . LEU D 1 105 ? -17.130 -62.872 -101.500 1.00 48.44 532 LEU D O 1
ATOM 5215 N N . GLY D 1 106 ? -19.310 -62.886 -100.978 1.00 48.15 533 GLY D N 1
ATOM 5216 C CA . GLY D 1 106 ? -19.081 -63.534 -99.691 1.00 48.25 533 GLY D CA 1
ATOM 5217 C C . GLY D 1 106 ? -18.675 -62.576 -98.597 1.00 48.51 533 GLY D C 1
ATOM 5218 O O . GLY D 1 106 ? -18.117 -62.974 -97.585 1.00 48.32 533 GLY D O 1
ATOM 5219 N N . LEU D 1 107 ? -18.990 -61.303 -98.797 1.00 49.29 534 LEU D N 1
ATOM 5220 C CA . LEU D 1 107 ? -18.739 -60.271 -97.821 1.00 49.27 534 LEU D CA 1
ATOM 5221 C C . LEU D 1 107 ? -20.031 -59.967 -97.065 1.00 49.54 534 LEU D C 1
ATOM 5222 O O . LEU D 1 107 ? -21.125 -60.135 -97.611 1.00 49.38 534 LEU D O 1
ATOM 5227 N N . GLN D 1 108 ? -19.897 -59.525 -95.812 1.00 48.94 535 GLN D N 1
ATOM 5228 C CA . GLN D 1 108 ? -21.032 -59.100 -94.985 1.00 48.70 535 GLN D CA 1
ATOM 5229 C C . GLN D 1 108 ? -21.801 -57.955 -95.690 1.00 47.95 535 GLN D C 1
ATOM 5230 O O . GLN D 1 108 ? -21.196 -57.189 -96.467 1.00 48.01 535 GLN D O 1
ATOM 5236 N N . PRO D 1 109 ? -23.143 -57.865 -95.466 1.00 46.95 536 PRO D N 1
ATOM 5237 C CA . PRO D 1 109 ? -23.934 -56.718 -95.973 1.00 45.49 536 PRO D CA 1
ATOM 5238 C C . PRO D 1 109 ? -23.511 -55.383 -95.358 1.00 44.91 536 PRO D C 1
ATOM 5239 O O . PRO D 1 109 ? -23.293 -55.316 -94.144 1.00 45.47 536 PRO D O 1
ATOM 5243 N N . LEU D 1 110 ? -23.390 -54.364 -96.213 1.00 42.85 537 LEU D N 1
ATOM 5244 C CA . LEU D 1 110 ? -23.322 -52.960 -95.841 1.00 41.58 537 LEU D CA 1
ATOM 5245 C C . LEU D 1 110 ? -24.573 -52.445 -95.123 1.00 40.99 537 LEU D C 1
ATOM 5246 O O . LEU D 1 110 ? -25.677 -52.725 -95.543 1.00 40.92 537 LEU D O 1
ATOM 5251 N N . GLU D 1 111 ? -24.385 -51.686 -94.041 1.00 40.69 538 GLU D N 1
ATOM 5252 C CA . GLU D 1 111 ? -25.468 -51.017 -93.305 1.00 40.30 538 GLU D CA 1
ATOM 5253 C C . GLU D 1 111 ? -25.273 -49.513 -93.523 1.00 38.55 538 GLU D C 1
ATOM 5254 O O . GLU D 1 111 ? -24.182 -49.023 -93.395 1.00 37.68 538 GLU D O 1
ATOM 5260 N N . MET D 1 112 ? -26.314 -48.769 -93.833 1.00 37.62 539 MET D N 1
ATOM 5261 C CA . MET D 1 112 ? -26.132 -47.329 -94.030 1.00 36.46 539 MET D CA 1
ATOM 5262 C C . MET D 1 112 ? -27.096 -46.506 -93.171 1.00 35.64 539 MET D C 1
ATOM 5263 O O . MET D 1 112 ? -28.302 -46.808 -93.123 1.00 35.87 539 MET D O 1
ATOM 5268 N N . GLY D 1 113 ? -26.562 -45.488 -92.485 1.00 34.04 540 GLY D N 1
ATOM 5269 C CA . GLY D 1 113 ? -27.382 -44.395 -91.873 1.00 32.26 540 GLY D CA 1
ATOM 5270 C C . GLY D 1 113 ? -27.355 -43.086 -92.693 1.00 30.87 540 GLY D C 1
ATOM 5271 O O . GLY D 1 113 ? -26.353 -42.756 -93.349 1.00 29.58 540 GLY D O 1
ATOM 5272 N N . ILE D 1 114 ? -28.487 -42.385 -92.710 1.00 30.09 541 ILE D N 1
ATOM 5273 C CA . ILE D 1 114 ? -28.602 -41.067 -93.383 1.00 29.60 541 ILE D CA 1
ATOM 5274 C C . ILE D 1 114 ? -29.166 -39.953 -92.472 1.00 28.90 541 ILE D C 1
ATOM 5275 O O . ILE D 1 114 ? -30.167 -40.124 -91.830 1.00 29.05 541 ILE D O 1
ATOM 5280 N N . GLY D 1 115 ? -28.473 -38.824 -92.420 1.00 29.48 542 GLY D N 1
ATOM 5281 C CA . GLY D 1 115 ? -28.956 -37.639 -91.770 1.00 28.79 542 GLY D CA 1
ATOM 5282 C C . GLY D 1 115 ? -29.224 -36.563 -92.791 1.00 28.68 542 GLY D C 1
ATOM 5283 O O . GLY D 1 115 ? -28.479 -36.398 -93.723 1.00 28.97 542 GLY D O 1
ATOM 5284 N N . ILE D 1 116 ? -30.314 -35.822 -92.613 1.00 28.87 543 ILE D N 1
ATOM 5285 C CA . ILE D 1 116 ? -30.649 -34.743 -93.521 1.00 28.71 543 ILE D CA 1
ATOM 5286 C C . ILE D 1 116 ? -31.028 -33.522 -92.662 1.00 29.44 543 ILE D C 1
ATOM 5287 O O . ILE D 1 116 ? -31.773 -33.647 -91.706 1.00 29.35 543 ILE D O 1
ATOM 5292 N N . ASN D 1 117 ? -30.408 -32.377 -92.957 1.00 29.00 544 ASN D N 1
ATOM 5293 C CA . ASN D 1 117 ? -30.693 -31.140 -92.262 1.00 28.75 544 ASN D CA 1
ATOM 5294 C C . ASN D 1 117 ? -30.921 -29.991 -93.258 1.00 29.49 544 ASN D C 1
ATOM 5295 O O . ASN D 1 117 ? -30.326 -29.973 -94.365 1.00 28.62 544 ASN D O 1
ATOM 5300 N N . THR D 1 118 ? -31.740 -29.016 -92.849 1.00 29.88 545 THR D N 1
ATOM 5301 C CA . THR D 1 118 ? -31.925 -27.832 -93.645 1.00 29.87 545 THR D CA 1
ATOM 5302 C C . THR D 1 118 ? -31.673 -26.593 -92.817 1.00 29.69 545 THR D C 1
ATOM 5303 O O . THR D 1 118 ? -32.190 -26.435 -91.723 1.00 28.27 545 THR D O 1
ATOM 5307 N N . GLY D 1 119 ? -30.882 -25.678 -93.361 1.00 31.49 546 GLY D N 1
ATOM 5308 C CA . GLY D 1 119 ? -30.394 -24.569 -92.579 1.00 31.57 546 GLY D CA 1
ATOM 5309 C C . GLY D 1 119 ? -29.548 -23.688 -93.431 1.00 33.51 546 GLY D C 1
ATOM 5310 O O . GLY D 1 119 ? -29.148 -24.065 -94.538 1.00 33.88 546 GLY D O 1
ATOM 5311 N N . GLU D 1 120 ? -29.327 -22.476 -92.911 1.00 34.76 547 GLU D N 1
ATOM 5312 C CA . GLU D 1 120 ? -28.408 -21.474 -93.456 1.00 34.76 547 GLU D CA 1
ATOM 5313 C C . GLU D 1 120 ? -26.986 -21.936 -93.339 1.00 33.29 547 GLU D C 1
ATOM 5314 O O . GLU D 1 120 ? -26.521 -22.314 -92.263 1.00 34.09 547 GLU D O 1
ATOM 5320 N N . VAL D 1 121 ? -26.308 -21.917 -94.473 1.00 32.57 548 VAL D N 1
ATOM 5321 C CA . VAL D 1 121 ? -24.906 -22.302 -94.566 1.00 32.70 548 VAL D CA 1
ATOM 5322 C C . VAL D 1 121 ? -24.211 -21.219 -95.434 1.00 32.08 548 VAL D C 1
ATOM 5323 O O . VAL D 1 121 ? -24.896 -20.470 -96.150 1.00 30.55 548 VAL D O 1
ATOM 5327 N N . VAL D 1 122 ? -22.880 -21.125 -95.341 1.00 31.36 549 VAL D N 1
ATOM 5328 C CA . VAL D 1 122 ? -22.072 -20.364 -96.312 1.00 31.07 549 VAL D CA 1
ATOM 5329 C C . VAL D 1 122 ? -21.653 -21.297 -97.455 1.00 32.04 549 VAL D C 1
ATOM 5330 O O . VAL D 1 122 ? -21.114 -22.392 -97.210 1.00 31.91 549 VAL D O 1
ATOM 5334 N N . VAL D 1 123 ? -21.962 -20.897 -98.689 1.00 33.19 550 VAL D N 1
ATOM 5335 C CA . VAL D 1 123 ? -21.529 -21.633 -99.889 1.00 35.11 550 VAL D CA 1
ATOM 5336 C C . VAL D 1 123 ? -20.565 -20.741 -100.599 1.00 35.31 550 VAL D C 1
ATOM 5337 O O . VAL D 1 123 ? -20.757 -19.554 -100.616 1.00 35.55 550 VAL D O 1
ATOM 5341 N N . GLY D 1 124 ? -19.541 -21.331 -101.195 1.00 36.66 551 GLY D N 1
ATOM 5342 C CA . GLY D 1 124 ? -18.615 -20.599 -102.051 1.00 37.58 551 GLY D CA 1
ATOM 5343 C C . GLY D 1 124 ? -17.639 -21.531 -102.733 1.00 38.04 551 GLY D C 1
ATOM 5344 O O . GLY D 1 124 ? -17.545 -22.703 -102.364 1.00 37.96 551 GLY D O 1
ATOM 5345 N N . ASN D 1 125 ? -16.962 -21.016 -103.756 1.00 38.69 552 ASN D N 1
ATOM 5346 C CA . ASN D 1 125 ? -15.737 -21.598 -104.236 1.00 40.74 552 ASN D CA 1
ATOM 5347 C C . ASN D 1 125 ? -14.612 -21.449 -103.219 1.00 40.98 552 ASN D C 1
ATOM 5348 O O . ASN D 1 125 ? -14.070 -20.365 -103.024 1.00 40.35 552 ASN D O 1
ATOM 5353 N N . ILE D 1 126 ? -14.277 -22.581 -102.610 1.00 42.10 553 ILE D N 1
ATOM 5354 C CA . ILE D 1 126 ? -13.340 -22.680 -101.495 1.00 43.07 553 ILE D CA 1
ATOM 5355 C C . ILE D 1 126 ? -12.119 -23.481 -101.955 1.00 43.08 553 ILE D C 1
ATOM 5356 O O . ILE D 1 126 ? -12.272 -24.533 -102.554 1.00 42.43 553 ILE D O 1
ATOM 5361 N N . GLY D 1 127 ? -10.916 -22.947 -101.729 1.00 43.92 554 GLY D N 1
ATOM 5362 C CA . GLY D 1 127 ? -9.688 -23.691 -101.982 1.00 44.86 554 GLY D CA 1
ATOM 5363 C C . GLY D 1 127 ? -8.448 -22.887 -102.305 1.00 45.90 554 GLY D C 1
ATOM 5364 O O . GLY D 1 127 ? -8.245 -21.790 -101.803 1.00 45.71 554 GLY D O 1
ATOM 5365 N N . SER D 1 128 ? -7.594 -23.490 -103.118 1.00 47.54 555 SER D N 1
ATOM 5366 C CA . SER D 1 128 ? -6.346 -22.889 -103.585 1.00 49.17 555 SER D CA 1
ATOM 5367 C C . SER D 1 128 ? -6.397 -22.877 -105.098 1.00 50.42 555 SER D C 1
ATOM 5368 O O . SER D 1 128 ? -7.146 -23.660 -105.688 1.00 51.19 555 SER D O 1
ATOM 5371 N N . GLU D 1 129 ? -5.598 -22.015 -105.726 1.00 52.01 556 GLU D N 1
ATOM 5372 C CA . GLU D 1 129 ? -5.643 -21.828 -107.180 1.00 53.32 556 GLU D CA 1
ATOM 5373 C C . GLU D 1 129 ? -6.081 -23.113 -107.885 1.00 54.21 556 GLU D C 1
ATOM 5374 O O . GLU D 1 129 ? -7.136 -23.137 -108.549 1.00 54.32 556 GLU D O 1
ATOM 5380 N N . LYS D 1 130 ? -5.303 -24.181 -107.660 1.00 54.95 557 LYS D N 1
ATOM 5381 C CA . LYS D 1 130 ? -5.455 -25.471 -108.337 1.00 55.59 557 LYS D CA 1
ATOM 5382 C C . LYS D 1 130 ? -6.634 -26.349 -107.908 1.00 55.56 557 LYS D C 1
ATOM 5383 O O . LYS D 1 130 ? -7.153 -27.085 -108.743 1.00 55.53 557 LYS D O 1
ATOM 5389 N N . ARG D 1 131 ? -7.064 -26.269 -106.641 1.00 56.08 558 ARG D N 1
ATOM 5390 C CA . ARG D 1 131 ? -8.075 -27.209 -106.087 1.00 56.37 558 ARG D CA 1
ATOM 5391 C C . ARG D 1 131 ? -9.303 -26.541 -105.457 1.00 56.47 558 ARG D C 1
ATOM 5392 O O . ARG D 1 131 ? -9.594 -26.777 -104.289 1.00 56.42 558 ARG D O 1
ATOM 5400 N N . THR D 1 132 ? -10.027 -25.720 -106.214 1.00 56.87 559 THR D N 1
ATOM 5401 C CA . THR D 1 132 ? -11.244 -25.075 -105.698 1.00 56.71 559 THR D CA 1
ATOM 5402 C C . THR D 1 132 ? -12.403 -26.044 -105.818 1.00 56.83 559 THR D C 1
ATOM 5403 O O . THR D 1 132 ? -12.366 -26.959 -106.651 1.00 57.61 559 THR D O 1
ATOM 5407 N N . LYS D 1 133 ? -13.424 -25.847 -104.980 1.00 56.20 560 LYS D N 1
ATOM 5408 C CA . LYS D 1 133 ? -14.674 -26.602 -105.058 1.00 54.99 560 LYS D CA 1
ATOM 5409 C C . LYS D 1 133 ? -15.783 -25.811 -104.395 1.00 54.42 560 LYS D C 1
ATOM 5410 O O . LYS D 1 133 ? -15.503 -24.854 -103.660 1.00 54.08 560 LYS D O 1
ATOM 5416 N N . TYR D 1 134 ? -17.035 -26.189 -104.667 1.00 53.44 561 TYR D N 1
ATOM 5417 C CA . TYR D 1 134 ? -18.153 -25.678 -103.884 1.00 52.57 561 TYR D CA 1
ATOM 5418 C C . TYR D 1 134 ? -18.101 -26.338 -102.517 1.00 51.49 561 TYR D C 1
ATOM 5419 O O . TYR D 1 134 ? -18.375 -27.526 -102.364 1.00 51.70 561 TYR D O 1
ATOM 5428 N N . GLY D 1 135 ? -17.691 -25.561 -101.532 1.00 49.75 562 GLY D N 1
ATOM 5429 C CA . GLY D 1 135 ? -17.660 -26.033 -100.177 1.00 47.42 562 GLY D CA 1
ATOM 5430 C C . GLY D 1 135 ? -18.818 -25.387 -99.479 1.00 45.38 562 GLY D C 1
ATOM 5431 O O . GLY D 1 135 ? -19.526 -24.583 -100.066 1.00 45.05 562 GLY D O 1
ATOM 5432 N N . VAL D 1 136 ? -18.949 -25.699 -98.203 1.00 43.76 563 VAL D N 1
ATOM 5433 C CA . VAL D 1 136 ? -20.119 -25.379 -97.447 1.00 42.51 563 VAL D CA 1
ATOM 5434 C C . VAL D 1 136 ? -19.652 -25.233 -95.980 1.00 41.84 563 VAL D C 1
ATOM 5435 O O . VAL D 1 136 ? -18.866 -26.053 -95.512 1.00 42.57 563 VAL D O 1
ATOM 5439 N N . VAL D 1 137 ? -20.075 -24.176 -95.279 1.00 40.35 564 VAL D N 1
ATOM 5440 C CA . VAL D 1 137 ? -19.572 -23.873 -93.925 1.00 39.04 564 VAL D CA 1
ATOM 5441 C C . VAL D 1 137 ? -20.665 -23.355 -92.972 1.00 38.06 564 VAL D C 1
ATOM 5442 O O . VAL D 1 137 ? -21.466 -22.510 -93.326 1.00 38.53 564 VAL D O 1
ATOM 5446 N N . GLY D 1 138 ? -20.654 -23.835 -91.738 1.00 36.99 565 GLY D N 1
ATOM 5447 C CA . GLY D 1 138 ? -21.457 -23.314 -90.670 1.00 34.51 565 GLY D CA 1
ATOM 5448 C C . GLY D 1 138 ? -21.877 -24.447 -89.778 1.00 34.14 565 GLY D C 1
ATOM 5449 O O . GLY D 1 138 ? -21.771 -25.579 -90.159 1.00 32.60 565 GLY D O 1
ATOM 5450 N N . ALA D 1 139 ? -22.368 -24.103 -88.590 1.00 35.16 566 ALA D N 1
ATOM 5451 C CA . ALA D 1 139 ? -22.974 -25.017 -87.601 1.00 34.71 566 ALA D CA 1
ATOM 5452 C C . ALA D 1 139 ? -24.051 -26.014 -88.117 1.00 35.43 566 ALA D C 1
ATOM 5453 O O . ALA D 1 139 ? -24.269 -27.062 -87.501 1.00 35.80 566 ALA D O 1
ATOM 5455 N N . GLN D 1 140 ? -24.674 -25.710 -89.254 1.00 35.25 567 GLN D N 1
ATOM 5456 C CA . GLN D 1 140 ? -25.817 -26.441 -89.771 1.00 35.68 567 GLN D CA 1
ATOM 5457 C C . GLN D 1 140 ? -25.314 -27.641 -90.537 1.00 35.53 567 GLN D C 1
ATOM 5458 O O . GLN D 1 140 ? -26.011 -28.673 -90.618 1.00 33.62 567 GLN D O 1
ATOM 5464 N N . VAL D 1 141 ? -24.132 -27.498 -91.136 1.00 35.58 568 VAL D N 1
ATOM 5465 C CA . VAL D 1 141 ? -23.518 -28.637 -91.843 1.00 36.45 568 VAL D CA 1
ATOM 5466 C C . VAL D 1 141 ? -23.054 -29.660 -90.820 1.00 37.94 568 VAL D C 1
ATOM 5467 O O . VAL D 1 141 ? -23.222 -30.852 -91.019 1.00 38.90 568 VAL D O 1
ATOM 5471 N N . ASN D 1 142 ? -22.481 -29.167 -89.730 1.00 38.80 569 ASN D N 1
ATOM 5472 C CA . ASN D 1 142 ? -22.005 -29.972 -88.623 1.00 39.51 569 ASN D CA 1
ATOM 5473 C C . ASN D 1 142 ? -23.155 -30.743 -87.963 1.00 38.62 569 ASN D C 1
ATOM 5474 O O . ASN D 1 142 ? -22.976 -31.882 -87.531 1.00 38.61 569 ASN D O 1
ATOM 5479 N N . LEU D 1 143 ? -24.320 -30.085 -87.892 1.00 37.65 570 LEU D N 1
ATOM 5480 C CA . LEU D 1 143 ? -25.558 -30.604 -87.291 1.00 36.76 570 LEU D CA 1
ATOM 5481 C C . LEU D 1 143 ? -26.050 -31.839 -88.029 1.00 36.18 570 LEU D C 1
ATOM 5482 O O . LEU D 1 143 ? -26.563 -32.750 -87.427 1.00 36.93 570 LEU D O 1
ATOM 5487 N N . THR D 1 144 ? -25.911 -31.852 -89.339 1.00 36.06 571 THR D N 1
ATOM 5488 C CA . THR D 1 144 ? -26.395 -32.945 -90.133 1.00 36.16 571 THR D CA 1
ATOM 5489 C C . THR D 1 144 ? -25.560 -34.227 -89.934 1.00 36.40 571 THR D C 1
ATOM 5490 O O . THR D 1 144 ? -26.088 -35.329 -90.076 1.00 36.45 571 THR D O 1
ATOM 5494 N N . TYR D 1 145 ? -24.267 -34.088 -89.597 1.00 36.77 572 TYR D N 1
ATOM 5495 C CA . TYR D 1 145 ? -23.435 -35.243 -89.224 1.00 36.36 572 TYR D CA 1
ATOM 5496 C C . TYR D 1 145 ? -23.827 -35.731 -87.822 1.00 36.72 572 TYR D C 1
ATOM 5497 O O . TYR D 1 145 ? -23.776 -36.932 -87.556 1.00 35.41 572 TYR D O 1
ATOM 5506 N N . ARG D 1 146 ? -24.176 -34.799 -86.919 1.00 36.33 573 ARG D N 1
ATOM 5507 C CA . ARG D 1 146 ? -24.670 -35.166 -85.595 1.00 37.75 573 ARG D CA 1
ATOM 5508 C C . ARG D 1 146 ? -25.956 -35.985 -85.682 1.00 37.20 573 ARG D C 1
ATOM 5509 O O . ARG D 1 146 ? -26.099 -36.980 -84.970 1.00 37.49 573 ARG D O 1
ATOM 5517 N N . ILE D 1 147 ? -26.884 -35.525 -86.528 1.00 36.49 574 ILE D N 1
ATOM 5518 C CA . ILE D 1 147 ? -28.199 -36.134 -86.761 1.00 35.29 574 ILE D CA 1
ATOM 5519 C C . ILE D 1 147 ? -28.028 -37.561 -87.307 1.00 36.26 574 ILE D C 1
ATOM 5520 O O . ILE D 1 147 ? -28.740 -38.500 -86.926 1.00 35.43 574 ILE D O 1
ATOM 5525 N N . GLU D 1 148 ? -27.074 -37.700 -88.223 1.00 37.38 575 GLU D N 1
ATOM 5526 C CA . GLU D 1 148 ? -26.775 -38.963 -88.810 1.00 38.41 575 GLU D CA 1
ATOM 5527 C C . GLU D 1 148 ? -26.214 -39.950 -87.779 1.00 38.89 575 GLU D C 1
ATOM 5528 O O . GLU D 1 148 ? -26.505 -41.178 -87.847 1.00 39.09 575 GLU D O 1
ATOM 5534 N N . SER D 1 149 ? -25.436 -39.438 -86.829 1.00 37.67 576 SER D N 1
ATOM 5535 C CA . SER D 1 149 ? -24.800 -40.314 -85.831 1.00 38.59 576 SER D CA 1
ATOM 5536 C C . SER D 1 149 ? -25.784 -41.120 -84.949 1.00 38.83 576 SER D C 1
ATOM 5537 O O . SER D 1 149 ? -25.450 -42.224 -84.504 1.00 39.30 576 SER D O 1
ATOM 5540 N N . TYR D 1 150 ? -26.987 -40.589 -84.740 1.00 39.28 577 TYR D N 1
ATOM 5541 C CA . TYR D 1 150 ? -28.040 -41.262 -83.958 1.00 39.83 577 TYR D CA 1
ATOM 5542 C C . TYR D 1 150 ? -28.750 -42.393 -84.709 1.00 39.50 577 TYR D C 1
ATOM 5543 O O . TYR D 1 150 ? -29.538 -43.164 -84.164 1.00 40.02 577 TYR D O 1
ATOM 5552 N N . THR D 1 151 ? -28.457 -42.490 -85.976 1.00 39.23 578 THR D N 1
ATOM 5553 C CA . THR D 1 151 ? -29.130 -43.400 -86.873 1.00 39.02 578 THR D CA 1
ATOM 5554 C C . THR D 1 151 ? -28.515 -44.764 -86.597 1.00 38.91 578 THR D C 1
ATOM 5555 O O . THR D 1 151 ? -27.363 -44.827 -86.123 1.00 38.58 578 THR D O 1
ATOM 5559 N N . THR D 1 152 ? -29.299 -45.829 -86.797 1.00 39.10 579 THR D N 1
ATOM 5560 C CA . THR D 1 152 ? -28.807 -47.193 -87.046 1.00 39.01 579 THR D CA 1
ATOM 5561 C C . THR D 1 152 ? -28.889 -47.575 -88.534 1.00 38.33 579 THR D C 1
ATOM 5562 O O . THR D 1 152 ? -29.375 -46.814 -89.359 1.00 38.01 579 THR D O 1
ATOM 5566 N N . GLY D 1 153 ? -28.440 -48.787 -88.866 1.00 37.41 580 GLY D N 1
ATOM 5567 C CA . GLY D 1 153 ? -28.502 -49.300 -90.226 1.00 36.01 580 GLY D CA 1
ATOM 5568 C C . GLY D 1 153 ? -29.925 -49.293 -90.751 1.00 34.97 580 GLY D C 1
ATOM 5569 O O . GLY D 1 153 ? -30.847 -49.675 -90.073 1.00 33.81 580 GLY D O 1
ATOM 5570 N N . GLY D 1 154 ? -30.098 -48.776 -91.953 1.00 34.83 581 GLY D N 1
ATOM 5571 C CA . GLY D 1 154 ? -31.420 -48.682 -92.528 1.00 33.78 581 GLY D CA 1
ATOM 5572 C C . GLY D 1 154 ? -32.147 -47.361 -92.354 1.00 33.92 581 GLY D C 1
ATOM 5573 O O . GLY D 1 154 ? -33.094 -47.094 -93.099 1.00 33.80 581 GLY D O 1
ATOM 5574 N N . GLN D 1 155 ? -31.766 -46.535 -91.375 1.00 33.81 582 GLN D N 1
ATOM 5575 C CA . GLN D 1 155 ? -32.604 -45.347 -91.112 1.00 34.84 582 GLN D CA 1
ATOM 5576 C C . GLN D 1 155 ? -32.213 -44.025 -91.706 1.00 32.74 582 GLN D C 1
ATOM 5577 O O . GLN D 1 155 ? -31.061 -43.802 -92.026 1.00 33.51 582 GLN D O 1
ATOM 5583 N N . ILE D 1 156 ? -33.222 -43.185 -91.878 1.00 31.16 583 ILE D N 1
ATOM 5584 C CA . ILE D 1 156 ? -33.052 -41.805 -92.256 1.00 30.92 583 ILE D CA 1
ATOM 5585 C C . ILE D 1 156 ? -33.638 -40.890 -91.188 1.00 31.49 583 ILE D C 1
ATOM 5586 O O . ILE D 1 156 ? -34.842 -41.002 -90.876 1.00 30.88 583 ILE D O 1
ATOM 5591 N N . PHE D 1 157 ? -32.763 -40.064 -90.572 1.00 31.54 584 PHE D N 1
ATOM 5592 C CA . PHE D 1 157 ? -33.173 -39.042 -89.600 1.00 31.27 584 PHE D CA 1
ATOM 5593 C C . PHE D 1 157 ? -33.095 -37.632 -90.274 1.00 30.87 584 PHE D C 1
ATOM 5594 O O . PHE D 1 157 ? -32.043 -37.219 -90.790 1.00 30.35 584 PHE D O 1
ATOM 5602 N N . ILE D 1 158 ? -34.217 -36.917 -90.303 1.00 30.15 585 ILE D N 1
ATOM 5603 C CA . ILE D 1 158 ? -34.260 -35.537 -90.870 1.00 28.86 585 ILE D CA 1
ATOM 5604 C C . ILE D 1 158 ? -34.632 -34.509 -89.775 1.00 29.37 585 ILE D C 1
ATOM 5605 O O . ILE D 1 158 ? -35.388 -34.830 -88.841 1.00 28.99 585 ILE D O 1
ATOM 5610 N N . SER D 1 159 ? -34.071 -33.302 -89.859 1.00 28.62 586 SER D N 1
ATOM 5611 C CA . SER D 1 159 ? -34.438 -32.285 -88.889 1.00 29.66 586 SER D CA 1
ATOM 5612 C C . SER D 1 159 ? -35.890 -31.835 -89.149 1.00 30.27 586 SER D C 1
ATOM 5613 O O . SER D 1 159 ? -36.492 -32.071 -90.254 1.00 30.08 586 SER D O 1
ATOM 5616 N N . SER D 1 160 ? -36.449 -31.172 -88.149 1.00 29.97 587 SER D N 1
ATOM 5617 C CA . SER D 1 160 ? -37.732 -30.494 -88.294 1.00 30.55 587 SER D CA 1
ATOM 5618 C C . SER D 1 160 ? -37.760 -29.489 -89.442 1.00 30.36 587 SER D C 1
ATOM 5619 O O . SER D 1 160 ? -38.776 -29.375 -90.107 1.00 30.89 587 SER D O 1
ATOM 5622 N N . THR D 1 161 ? -36.646 -28.778 -89.673 1.00 29.76 588 THR D N 1
ATOM 5623 C CA . THR D 1 161 ? -36.558 -27.783 -90.748 1.00 30.63 588 THR D CA 1
ATOM 5624 C C . THR D 1 161 ? -36.677 -28.425 -92.132 1.00 30.33 588 THR D C 1
ATOM 5625 O O . THR D 1 161 ? -37.267 -27.844 -93.006 1.00 30.14 588 THR D O 1
ATOM 5629 N N . THR D 1 162 ? -36.115 -29.625 -92.312 1.00 30.94 589 THR D N 1
ATOM 5630 C CA . THR D 1 162 ? -36.227 -30.379 -93.566 1.00 30.15 589 THR D CA 1
ATOM 5631 C C . THR D 1 162 ? -37.673 -30.858 -93.720 1.00 30.53 589 THR D C 1
ATOM 5632 O O . THR D 1 162 ? -38.249 -30.778 -94.817 1.00 29.35 589 THR D O 1
ATOM 5636 N N . LEU D 1 163 ? -38.281 -31.278 -92.610 1.00 30.34 590 LEU D N 1
ATOM 5637 C CA . LEU D 1 163 ? -39.645 -31.780 -92.684 1.00 31.30 590 LEU D CA 1
ATOM 5638 C C . LEU D 1 163 ? -40.643 -30.677 -93.090 1.00 32.07 590 LEU D C 1
ATOM 5639 O O . LEU D 1 163 ? -41.480 -30.894 -93.963 1.00 32.40 590 LEU D O 1
ATOM 5644 N N . GLU D 1 164 ? -40.561 -29.494 -92.486 1.00 33.27 591 GLU D N 1
ATOM 5645 C CA . GLU D 1 164 ? -41.456 -28.414 -92.901 1.00 34.36 591 GLU D CA 1
ATOM 5646 C C . GLU D 1 164 ? -41.140 -27.898 -94.285 1.00 32.79 591 GLU D C 1
ATOM 5647 O O . GLU D 1 164 ? -42.066 -27.487 -94.998 1.00 32.01 591 GLU D O 1
ATOM 5653 N N . ALA D 1 165 ? -39.855 -27.906 -94.671 1.00 31.51 592 ALA D N 1
ATOM 5654 C CA . ALA D 1 165 ? -39.511 -27.433 -95.994 1.00 30.79 592 ALA D CA 1
ATOM 5655 C C . ALA D 1 165 ? -39.882 -28.483 -97.057 1.00 30.82 592 ALA D C 1
ATOM 5656 O O . ALA D 1 165 ? -40.192 -28.102 -98.173 1.00 31.73 592 ALA D O 1
ATOM 5658 N N . ALA D 1 166 ? -39.836 -29.786 -96.726 1.00 30.24 593 ALA D N 1
ATOM 5659 C CA . ALA D 1 166 ? -40.233 -30.855 -97.649 1.00 29.16 593 ALA D CA 1
ATOM 5660 C C . ALA D 1 166 ? -41.750 -30.996 -97.687 1.00 30.61 593 ALA D C 1
ATOM 5661 O O . ALA D 1 166 ? -42.346 -31.294 -98.736 1.00 32.21 593 ALA D O 1
ATOM 5663 N N . GLY D 1 167 ? -42.383 -30.808 -96.544 1.00 30.27 594 GLY D N 1
ATOM 5664 C CA . GLY D 1 167 ? -43.809 -30.911 -96.453 1.00 30.14 594 GLY D CA 1
ATOM 5665 C C . GLY D 1 167 ? -44.335 -32.336 -96.305 1.00 31.04 594 GLY D C 1
ATOM 5666 O O . GLY D 1 167 ? -43.573 -33.278 -96.215 1.00 31.63 594 GLY D O 1
ATOM 5667 N N . ASP D 1 168 ? -45.661 -32.387 -96.259 1.00 30.38 595 ASP D N 1
ATOM 5668 C CA . ASP D 1 168 ? -46.648 -33.467 -96.221 1.00 32.48 595 ASP D CA 1
ATOM 5669 C C . ASP D 1 168 ? -46.395 -34.821 -96.883 1.00 30.95 595 ASP D C 1
ATOM 5670 O O . ASP D 1 168 ? -46.894 -35.816 -96.422 1.00 29.52 595 ASP D O 1
ATOM 5675 N N . ARG D 1 169 ? -45.692 -34.834 -97.992 1.00 30.60 596 ARG D N 1
ATOM 5676 C CA . 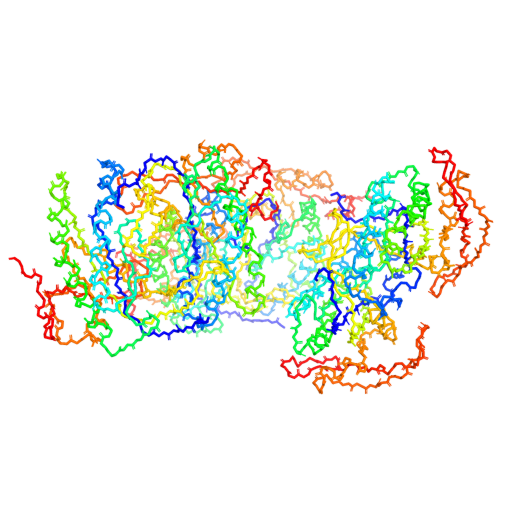ARG D 1 169 ? -45.460 -36.059 -98.737 1.00 31.29 596 ARG D CA 1
ATOM 5677 C C . ARG D 1 169 ? -44.317 -36.847 -98.106 1.00 31.13 596 ARG D C 1
ATOM 5678 O O . ARG D 1 169 ? -44.131 -37.976 -98.439 1.00 29.71 596 ARG D O 1
ATOM 5686 N N . VAL D 1 170 ? -43.540 -36.237 -97.207 1.00 30.59 597 VAL D N 1
ATOM 5687 C CA . VAL D 1 170 ? -42.587 -37.020 -96.430 1.00 30.45 597 VAL D CA 1
ATOM 5688 C C . VAL D 1 170 ? -43.371 -37.746 -95.323 1.00 31.08 597 VAL D C 1
ATOM 5689 O O . VAL D 1 170 ? -44.133 -37.117 -94.543 1.00 30.73 597 VAL D O 1
ATOM 5693 N N . HIS D 1 171 ? -43.235 -39.071 -95.296 1.00 31.49 598 HIS D N 1
ATOM 5694 C CA . HIS D 1 171 ? -43.857 -39.914 -94.267 1.00 33.01 598 HIS D CA 1
ATOM 5695 C C . HIS D 1 171 ? -42.882 -40.280 -93.142 1.00 34.35 598 HIS D C 1
ATOM 5696 O O . HIS D 1 171 ? -41.742 -40.730 -93.348 1.00 34.49 598 HIS D O 1
ATOM 5703 N N . VAL D 1 172 ? -43.368 -40.090 -91.936 1.00 35.85 599 VAL D N 1
ATOM 5704 C CA . VAL D 1 172 ? -42.498 -40.034 -90.801 1.00 37.54 599 VAL D CA 1
ATOM 5705 C C . VAL D 1 172 ? -43.048 -41.018 -89.773 1.00 39.53 599 VAL D C 1
ATOM 5706 O O . VAL D 1 172 ? -44.270 -41.030 -89.551 1.00 38.93 599 VAL D O 1
ATOM 5710 N N . ASN D 1 173 ? -42.146 -41.861 -89.216 1.00 40.75 600 ASN D N 1
ATOM 5711 C CA . ASN D 1 173 ? -42.475 -42.943 -88.262 1.00 42.42 600 ASN D CA 1
ATOM 5712 C C . ASN D 1 173 ? -42.466 -42.560 -86.835 1.00 43.30 600 ASN D C 1
ATOM 5713 O O . ASN D 1 173 ? -42.784 -43.408 -86.043 1.00 45.78 600 ASN D O 1
ATOM 5718 N N . GLY D 1 174 ? -42.060 -41.354 -86.466 1.00 43.93 601 GLY D N 1
ATOM 5719 C CA . GLY D 1 174 ? -41.730 -41.094 -85.056 1.00 42.71 601 GLY D CA 1
ATOM 5720 C C . GLY D 1 174 ? -40.584 -40.109 -84.957 1.00 43.38 601 GLY D C 1
ATOM 5721 O O . GLY D 1 174 ? -39.997 -39.702 -85.966 1.00 42.50 601 GLY D O 1
ATOM 5722 N N . ASN D 1 175 ? -40.280 -39.688 -83.736 1.00 44.57 602 ASN D N 1
ATOM 5723 C CA . ASN D 1 175 ? -39.277 -38.673 -83.518 1.00 45.41 602 ASN D CA 1
ATOM 5724 C C . ASN D 1 175 ? -38.416 -38.888 -82.310 1.00 45.90 602 ASN D C 1
ATOM 5725 O O . ASN D 1 175 ? -38.738 -39.665 -81.423 1.00 46.21 602 ASN D O 1
ATOM 5730 N N . ARG D 1 176 ? -37.289 -38.200 -82.295 1.00 46.71 603 ARG D N 1
ATOM 5731 C CA . ARG D 1 176 ? -36.426 -38.208 -81.145 1.00 47.33 603 ARG D CA 1
ATOM 5732 C C . ARG D 1 176 ? -36.008 -36.803 -80.880 1.00 47.69 603 ARG D C 1
ATOM 5733 O O . ARG D 1 176 ? -35.901 -35.992 -81.794 1.00 47.01 603 ARG D O 1
ATOM 5741 N N . THR D 1 177 ? -35.791 -36.527 -79.608 1.00 49.08 604 THR D N 1
ATOM 5742 C CA . THR D 1 177 ? -35.406 -35.221 -79.167 1.00 50.92 604 THR D CA 1
ATOM 5743 C C . THR D 1 177 ? -34.010 -35.355 -78.629 1.00 52.76 604 THR D C 1
ATOM 5744 O O . THR D 1 177 ? -33.738 -36.112 -77.685 1.00 53.74 604 THR D O 1
ATOM 5748 N N . VAL D 1 178 ? -33.127 -34.605 -79.251 1.00 54.18 605 VAL D N 1
ATOM 5749 C CA . VAL D 1 178 ? -31.727 -34.824 -79.120 1.00 56.03 605 VAL D CA 1
ATOM 5750 C C . VAL D 1 178 ? -31.054 -33.479 -78.898 1.00 57.39 605 VAL D C 1
ATOM 5751 O O . VAL D 1 178 ? -31.392 -32.492 -79.535 1.00 57.55 605 VAL D O 1
ATOM 5755 N N . GLN D 1 179 ? -30.117 -33.451 -77.965 1.00 59.68 606 GLN D N 1
ATOM 5756 C CA . GLN D 1 179 ? -29.431 -32.235 -77.541 1.00 61.68 606 GLN D CA 1
ATOM 5757 C C . GLN D 1 179 ? -27.972 -32.648 -77.487 1.00 63.17 606 GLN D C 1
ATOM 5758 O O . GLN D 1 179 ? -27.488 -33.079 -76.424 1.00 63.06 606 GLN D O 1
ATOM 5764 N N . PRO D 1 180 ? -27.273 -32.595 -78.649 1.00 64.70 607 PRO D N 1
ATOM 5765 C CA . PRO D 1 180 ? -25.885 -33.082 -78.667 1.00 65.76 607 PRO D CA 1
ATOM 5766 C C . PRO D 1 180 ? -24.937 -32.164 -77.872 1.00 67.20 607 PRO D C 1
ATOM 5767 O O . PRO D 1 180 ? -25.250 -30.979 -77.677 1.00 67.48 607 PRO D O 1
ATOM 5771 N N . LYS D 1 181 ? -23.803 -32.713 -77.413 1.00 68.66 608 LYS D N 1
ATOM 5772 C CA . LYS D 1 181 ? -22.772 -31.941 -76.675 1.00 69.60 608 LYS D CA 1
ATOM 5773 C C . LYS D 1 181 ? -22.439 -30.623 -77.389 1.00 70.17 608 LYS D C 1
ATOM 5774 O O . LYS D 1 181 ? -22.278 -30.593 -78.614 1.00 70.28 608 LYS D O 1
ATOM 5780 N N . GLY D 1 182 ? -22.373 -29.537 -76.617 1.00 71.04 609 GLY D N 1
ATOM 5781 C CA . GLY D 1 182 ? -21.996 -28.209 -77.135 1.00 71.62 609 GLY D CA 1
ATOM 5782 C C . GLY D 1 182 ? -22.823 -27.626 -78.283 1.00 72.04 609 GLY D C 1
ATOM 5783 O O . GLY D 1 182 ? -22.426 -26.614 -78.881 1.00 72.30 609 GLY D O 1
ATOM 5784 N N . VAL D 1 183 ? -23.960 -28.254 -78.605 1.00 71.76 610 VAL D N 1
ATOM 5785 C CA . VAL D 1 183 ? -24.903 -27.664 -79.553 1.00 71.23 610 VAL D CA 1
ATOM 5786 C C . VAL D 1 183 ? -25.900 -26.774 -78.820 1.00 70.93 610 VAL D C 1
ATOM 5787 O O . VAL D 1 183 ? -26.205 -27.010 -77.645 1.00 71.17 610 VAL D O 1
ATOM 5791 N N . LYS D 1 184 ? -26.409 -25.762 -79.523 1.00 70.07 611 LYS D N 1
ATOM 5792 C CA . LYS D 1 184 ? -27.235 -24.717 -78.907 1.00 69.23 611 LYS D CA 1
ATOM 5793 C C . LYS D 1 184 ? -28.477 -25.268 -78.181 1.00 68.14 611 LYS D C 1
ATOM 5794 O O . LYS D 1 184 ? -28.369 -25.690 -77.015 1.00 68.46 611 LYS D O 1
ATOM 5800 N N . ASP D 1 185 ? -29.631 -25.290 -78.858 1.00 66.10 612 ASP D N 1
ATOM 5801 C CA . ASP D 1 185 ? -30.863 -25.856 -78.271 1.00 63.79 612 ASP D CA 1
ATOM 5802 C C . ASP D 1 185 ? -31.003 -27.413 -78.388 1.00 61.82 612 ASP D C 1
ATOM 5803 O O . ASP D 1 185 ? -30.055 -28.106 -78.815 1.00 61.73 612 ASP D O 1
ATOM 5808 N N . PRO D 1 186 ? -32.149 -27.971 -77.929 1.00 59.60 613 PRO D N 1
ATOM 5809 C CA . PRO D 1 186 ? -32.518 -29.326 -78.341 1.00 57.68 613 PRO D CA 1
ATOM 5810 C C . PRO D 1 186 ? -33.146 -29.334 -79.747 1.00 55.54 613 PRO D C 1
ATOM 5811 O O . PRO D 1 186 ? -33.900 -28.414 -80.089 1.00 54.92 613 PRO D O 1
ATOM 5815 N N . VAL D 1 187 ? -32.806 -30.359 -80.539 1.00 52.81 614 VAL D N 1
ATOM 5816 C CA . VAL D 1 187 ? -33.236 -30.510 -81.942 1.00 50.79 614 VAL D CA 1
ATOM 5817 C C . VAL D 1 187 ? -34.108 -31.763 -82.030 1.00 48.59 614 VAL D C 1
ATOM 5818 O O . VAL D 1 187 ? -33.688 -32.839 -81.598 1.00 48.54 614 VAL D O 1
ATOM 5822 N N . VAL D 1 188 ? -35.327 -31.635 -82.543 1.00 45.85 615 VAL D N 1
ATOM 5823 C CA . VAL D 1 188 ? -36.107 -32.837 -82.835 1.00 43.57 615 VAL D CA 1
ATOM 5824 C C . VAL D 1 188 ? -35.901 -33.377 -84.263 1.00 41.99 615 VAL D C 1
ATOM 5825 O O . VAL D 1 188 ? -35.965 -32.648 -85.264 1.00 41.99 615 VAL D O 1
ATOM 5829 N N . ILE D 1 189 ? -35.638 -34.676 -84.306 1.00 40.14 616 ILE D N 1
ATOM 5830 C CA . ILE D 1 189 ? -35.374 -35.426 -85.527 1.00 37.89 616 ILE D CA 1
ATOM 5831 C C . ILE D 1 189 ? -36.491 -36.428 -85.839 1.00 35.82 616 ILE D C 1
ATOM 5832 O O . ILE D 1 189 ? -37.149 -36.948 -84.947 1.00 36.02 616 ILE D O 1
ATOM 5837 N N . TRP D 1 190 ? -36.719 -36.669 -87.114 1.00 32.66 617 TRP D N 1
ATOM 5838 C CA . TRP D 1 190 ? -37.833 -37.463 -87.531 1.00 31.78 617 TRP D CA 1
ATOM 5839 C C . TRP D 1 190 ? -37.320 -38.647 -88.323 1.00 31.78 617 TRP D C 1
ATOM 5840 O O . TRP D 1 190 ? -36.502 -38.520 -89.230 1.00 32.75 617 TRP D O 1
ATOM 5851 N N . ASP D 1 191 ? -37.783 -39.811 -87.942 1.00 31.99 618 ASP D N 1
ATOM 5852 C CA . ASP D 1 191 ? -37.467 -41.027 -88.624 1.00 32.68 618 ASP D CA 1
ATOM 5853 C C . ASP D 1 191 ? -38.314 -41.138 -89.855 1.00 31.90 618 ASP D C 1
ATOM 5854 O O . ASP D 1 191 ? -39.526 -41.208 -89.780 1.00 32.65 618 ASP D O 1
ATOM 5859 N N . VAL D 1 192 ? -37.680 -41.185 -90.998 1.00 31.11 619 VAL D N 1
ATOM 5860 C CA . VAL D 1 192 ? -38.424 -41.283 -92.237 1.00 31.40 619 VAL D CA 1
ATOM 5861 C C . VAL D 1 192 ? -38.851 -42.712 -92.635 1.00 31.80 619 VAL D C 1
ATOM 5862 O O . VAL D 1 192 ? -38.026 -43.598 -92.778 1.00 31.54 619 VAL D O 1
ATOM 5866 N N . ALA D 1 193 ? -40.152 -42.881 -92.848 1.00 32.51 620 ALA D N 1
ATOM 5867 C CA . ALA D 1 193 ? -40.761 -44.072 -93.435 1.00 33.10 620 ALA D CA 1
ATOM 5868 C C . ALA D 1 193 ? -40.775 -44.084 -94.980 1.00 33.22 620 ALA D C 1
ATOM 5869 O O . ALA D 1 193 ? -40.552 -45.114 -95.605 1.00 33.80 620 ALA D O 1
ATOM 5871 N N . GLY D 1 194 ? -41.038 -42.951 -95.622 1.00 33.87 621 GLY D N 1
ATOM 5872 C CA . GLY D 1 194 ? -41.197 -43.005 -97.078 1.00 32.71 621 GLY D CA 1
ATOM 5873 C C . GLY D 1 194 ? -41.494 -41.672 -97.656 1.00 32.59 621 GLY D C 1
ATOM 5874 O O . GLY D 1 194 ? -41.628 -40.719 -96.917 1.00 32.19 621 GLY D O 1
ATOM 5875 N N . VAL D 1 195 ? -41.588 -41.595 -98.985 1.00 32.65 622 VAL D N 1
ATOM 5876 C CA . VAL D 1 195 ? -42.057 -40.373 -99.644 1.00 31.97 622 VAL D CA 1
ATOM 5877 C C . VAL D 1 195 ? -43.254 -40.690 -100.543 1.00 31.94 622 VAL D C 1
ATOM 5878 O O . VAL D 1 195 ? -43.268 -41.658 -101.306 1.00 32.93 622 VAL D O 1
ATOM 5882 N N . GLY D 1 196 ? -44.258 -39.861 -100.483 1.00 31.90 623 GLY D N 1
ATOM 5883 C CA . GLY D 1 196 ? -45.396 -40.096 -101.310 1.00 33.86 623 GLY D CA 1
ATOM 5884 C C . GLY D 1 196 ? -45.162 -39.573 -102.703 1.00 34.14 623 GLY D C 1
ATOM 5885 O O . GLY D 1 196 ? -44.058 -39.519 -103.208 1.00 34.19 623 GLY D O 1
ATOM 5886 N N . GLU D 1 197 ? -46.238 -39.123 -103.279 1.00 35.05 624 GLU D N 1
ATOM 5887 C CA . GLU D 1 197 ? -46.362 -38.836 -104.699 1.00 36.83 624 GLU D CA 1
ATOM 5888 C C . GLU D 1 197 ? -45.488 -37.640 -105.112 1.00 36.41 624 GLU D C 1
ATOM 5889 O O . GLU D 1 197 ? -45.412 -36.641 -104.375 1.00 36.28 624 GLU D O 1
ATOM 5895 N N . PRO D 1 198 ? -44.784 -37.727 -106.264 1.00 36.98 625 PRO D N 1
ATOM 5896 C CA . PRO D 1 198 ? -44.660 -38.719 -107.348 1.00 36.48 625 PRO D CA 1
ATOM 5897 C C . PRO D 1 198 ? -43.684 -39.862 -107.109 1.00 37.00 625 PRO D C 1
ATOM 5898 O O . PRO D 1 198 ? -43.481 -40.699 -107.981 1.00 37.67 625 PRO D O 1
ATOM 5902 N N . TYR D 1 199 ? -43.084 -39.938 -105.932 1.00 36.75 626 TYR D N 1
ATOM 5903 C CA . TYR D 1 199 ? -42.040 -40.909 -105.748 1.00 36.33 626 TYR D CA 1
ATOM 5904 C C . TYR D 1 199 ? -42.594 -42.275 -105.367 1.00 37.26 626 TYR D C 1
ATOM 5905 O O . TYR D 1 199 ? -42.126 -43.292 -105.886 1.00 37.73 626 TYR D O 1
ATOM 5914 N N . ASN D 1 200 ? -43.589 -42.290 -104.479 1.00 37.58 627 ASN D N 1
ATOM 5915 C CA . ASN D 1 200 ? -44.109 -43.527 -103.829 1.00 37.39 627 ASN D CA 1
ATOM 5916 C C . ASN D 1 200 ? -42.975 -44.471 -103.470 1.00 37.30 627 ASN D C 1
ATOM 5917 O O . ASN D 1 200 ? -42.922 -45.602 -103.939 1.00 36.82 627 ASN D O 1
ATOM 5922 N N . LEU D 1 201 ? -42.034 -43.967 -102.676 1.00 37.64 628 LEU D N 1
ATOM 5923 C CA . LEU D 1 201 ? -40.929 -44.797 -102.190 1.00 38.63 628 LEU D CA 1
ATOM 5924 C C . LEU D 1 201 ? -41.114 -45.135 -100.718 1.00 38.60 628 LEU D C 1
ATOM 5925 O O . LEU D 1 201 ? -41.294 -44.251 -99.928 1.00 39.48 628 LEU D O 1
ATOM 5930 N N . SER D 1 202 ? -41.028 -46.403 -100.359 1.00 39.24 629 SER D N 1
ATOM 5931 C CA . SER D 1 202 ? -41.255 -46.853 -98.998 1.00 40.47 629 SER D CA 1
ATOM 5932 C C . SER D 1 202 ? -40.094 -47.705 -98.473 1.00 41.37 629 SER D C 1
ATOM 5933 O O . SER D 1 202 ? -39.579 -48.545 -99.187 1.00 41.61 629 SER D O 1
ATOM 5936 N N . LEU D 1 203 ? -39.667 -47.472 -97.233 1.00 43.28 630 LEU D N 1
ATOM 5937 C CA . LEU D 1 203 ? -38.669 -48.341 -96.587 1.00 44.86 630 LEU D CA 1
ATOM 5938 C C . LEU D 1 203 ? -39.322 -49.635 -96.033 1.00 46.91 630 LEU D C 1
ATOM 5939 O O . LEU D 1 203 ? -38.710 -50.703 -96.048 1.00 46.91 630 LEU D O 1
ATOM 5944 N N . ALA D 1 204 ? -40.587 -49.539 -95.608 1.00 49.07 631 ALA D N 1
ATOM 5945 C CA . ALA D 1 204 ? -41.327 -50.675 -95.040 1.00 50.73 631 ALA D CA 1
ATOM 5946 C C . ALA D 1 204 ? -40.993 -51.961 -95.779 1.00 52.29 631 ALA D C 1
ATOM 5947 O O . ALA D 1 204 ? -41.235 -52.071 -96.994 1.00 52.72 631 ALA D O 1
ATOM 5949 N N . VAL D 1 205 ? -40.429 -52.914 -95.026 1.00 53.74 632 VAL D N 1
ATOM 5950 C CA . VAL D 1 205 ? -39.952 -54.205 -95.541 1.00 54.81 632 VAL D CA 1
ATOM 5951 C C . VAL D 1 205 ? -40.358 -55.348 -94.594 1.00 55.45 632 VAL D C 1
ATOM 5952 O O . VAL D 1 205 ? -41.296 -56.115 -94.875 1.00 55.73 632 VAL D O 1
ATOM 5956 N N . LYS E 1 7 ? 23.843 -10.551 -77.042 1.00 61.94 434 LYS E N 1
ATOM 5957 C CA . LYS E 1 7 ? 25.229 -10.121 -77.623 1.00 62.07 434 LYS E CA 1
ATOM 5958 C C . LYS E 1 7 ? 25.142 -8.925 -78.587 1.00 61.77 434 LYS E C 1
ATOM 5959 O O . LYS E 1 7 ? 26.177 -8.339 -78.929 1.00 61.88 434 LYS E O 1
ATOM 5965 N N . MET E 1 8 ? 23.925 -8.573 -79.023 1.00 61.33 435 MET E N 1
ATOM 5966 C CA . MET E 1 8 ? 23.708 -7.390 -79.881 1.00 60.81 435 MET E CA 1
ATOM 5967 C C . MET E 1 8 ? 23.656 -6.052 -79.100 1.00 59.95 435 MET E C 1
ATOM 5968 O O . MET E 1 8 ? 24.438 -5.133 -79.393 1.00 60.14 435 MET E O 1
ATOM 5973 N N . GLY E 1 9 ? 22.726 -5.954 -78.139 1.00 58.59 436 GLY E N 1
ATOM 5974 C CA . GLY E 1 9 ? 22.616 -4.831 -77.172 1.00 56.73 436 GLY E CA 1
ATOM 5975 C C . GLY E 1 9 ? 22.650 -3.365 -77.625 1.00 55.06 436 GLY E C 1
ATOM 5976 O O . GLY E 1 9 ? 21.892 -2.949 -78.521 1.00 54.95 436 GLY E O 1
ATOM 5977 N N . GLY E 1 10 ? 23.519 -2.587 -76.966 1.00 53.12 437 GLY E N 1
ATOM 5978 C CA . GLY E 1 10 ? 23.674 -1.150 -77.212 1.00 50.44 437 GLY E CA 1
ATOM 5979 C C . GLY E 1 10 ? 25.041 -0.649 -76.764 1.00 48.75 437 GLY E C 1
ATOM 5980 O O . GLY E 1 10 ? 25.237 -0.386 -75.572 1.00 48.65 437 GLY E O 1
ATOM 5981 N N . ASP E 1 11 ? 25.965 -0.499 -77.728 1.00 46.44 438 ASP E N 1
ATOM 5982 C CA . ASP E 1 11 ? 27.376 -0.162 -77.476 1.00 44.69 438 ASP E CA 1
ATOM 5983 C C . ASP E 1 11 ? 27.823 1.118 -78.212 1.00 43.13 438 ASP E C 1
ATOM 5984 O O . ASP E 1 11 ? 27.285 1.457 -79.273 1.00 42.54 438 ASP E O 1
ATOM 5989 N N . ARG E 1 12 ? 28.781 1.838 -77.634 1.00 41.27 439 ARG E N 1
ATOM 5990 C CA . ARG E 1 12 ? 29.446 2.935 -78.338 1.00 40.49 439 ARG E CA 1
ATOM 5991 C C . ARG E 1 12 ? 30.940 2.620 -78.569 1.00 39.67 439 ARG E C 1
ATOM 5992 O O . ARG E 1 12 ? 31.722 2.458 -77.617 1.00 39.71 439 ARG E O 1
ATOM 6000 N N . ARG E 1 13 ? 31.335 2.566 -79.839 1.00 39.25 440 ARG E N 1
ATOM 6001 C CA . ARG E 1 13 ? 32.657 2.063 -80.243 1.00 38.58 440 ARG E CA 1
ATOM 6002 C C . ARG E 1 13 ? 33.170 2.755 -81.503 1.00 37.64 440 ARG E C 1
ATOM 6003 O O . ARG E 1 13 ? 32.391 3.266 -82.307 1.00 37.48 440 ARG E O 1
ATOM 6011 N N . PRO E 1 14 ? 34.502 2.806 -81.676 1.00 37.59 441 PRO E N 1
ATOM 6012 C CA . PRO E 1 14 ? 35.119 3.140 -82.987 1.00 36.37 441 PRO E CA 1
ATOM 6013 C C . PRO E 1 14 ? 34.807 2.098 -84.070 1.00 35.52 441 PRO E C 1
ATOM 6014 O O . PRO E 1 14 ? 34.899 0.903 -83.832 1.00 35.74 441 PRO E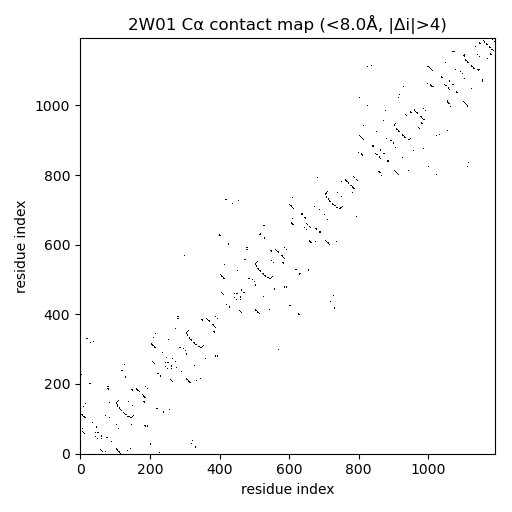 O 1
ATOM 6018 N N . ILE E 1 15 ? 34.411 2.552 -85.247 1.00 34.73 442 ILE E N 1
ATOM 6019 C CA . ILE E 1 15 ? 34.206 1.664 -86.371 1.00 33.79 442 ILE E CA 1
ATOM 6020 C C . ILE E 1 15 ? 34.564 2.458 -87.614 1.00 33.62 442 ILE E C 1
ATOM 6021 O O . ILE E 1 15 ? 34.683 3.696 -87.561 1.00 33.32 442 ILE E O 1
ATOM 6026 N N . THR E 1 16 ? 34.755 1.730 -88.715 1.00 33.01 443 THR E N 1
ATOM 6027 C CA . THR E 1 16 ? 34.980 2.302 -90.018 1.00 32.48 443 THR E CA 1
ATOM 6028 C C . THR E 1 16 ? 33.727 2.018 -90.830 1.00 32.70 443 THR E C 1
ATOM 6029 O O . THR E 1 16 ? 33.204 0.894 -90.783 1.00 32.71 443 THR E O 1
ATOM 6033 N N . ILE E 1 17 ? 33.221 3.067 -91.494 1.00 32.87 444 ILE E N 1
ATOM 6034 C CA . ILE E 1 17 ? 31.992 3.023 -92.278 1.00 32.74 444 ILE E CA 1
ATOM 6035 C C . ILE E 1 17 ? 32.312 3.276 -93.764 1.00 32.46 444 ILE E C 1
ATOM 6036 O O . ILE E 1 17 ? 33.050 4.193 -94.071 1.00 32.08 444 ILE E O 1
ATOM 6041 N N . LEU E 1 18 ? 31.748 2.454 -94.663 1.00 32.14 445 LEU E N 1
ATOM 6042 C CA . LEU E 1 18 ? 31.941 2.582 -96.095 1.00 32.28 445 LEU E CA 1
ATOM 6043 C C . LEU E 1 18 ? 30.575 2.726 -96.690 1.00 33.87 445 LEU E C 1
ATOM 6044 O O . LEU E 1 18 ? 29.623 2.032 -96.289 1.00 34.27 445 LEU E O 1
ATOM 6049 N N . THR E 1 19 ? 30.477 3.607 -97.666 1.00 33.84 446 THR E N 1
ATOM 6050 C CA . THR E 1 19 ? 29.243 3.783 -98.341 1.00 36.16 446 THR E CA 1
ATOM 6051 C C . THR E 1 19 ? 29.462 4.065 -99.839 1.00 36.77 446 THR E C 1
ATOM 6052 O O . THR E 1 19 ? 30.350 4.830 -100.210 1.00 37.86 446 THR E O 1
ATOM 6056 N N . SER E 1 20 ? 28.697 3.406 -100.692 1.00 36.90 447 SER E N 1
ATOM 6057 C CA . SER E 1 20 ? 28.820 3.616 -102.121 1.00 37.77 447 SER E CA 1
ATOM 6058 C C . SER E 1 20 ? 27.517 4.143 -102.753 1.00 38.78 447 SER E C 1
ATOM 6059 O O . SER E 1 20 ? 26.419 3.929 -102.210 1.00 38.41 447 SER E O 1
ATOM 6062 N N . ASP E 1 21 ? 27.627 4.817 -103.902 1.00 39.00 448 ASP E N 1
ATOM 6063 C CA . ASP E 1 21 ? 26.419 5.102 -104.665 1.00 39.68 448 ASP E CA 1
ATOM 6064 C C . ASP E 1 21 ? 26.773 5.198 -106.129 1.00 40.14 448 ASP E C 1
ATOM 6065 O O . ASP E 1 21 ? 27.956 5.314 -106.483 1.00 40.89 448 ASP E O 1
ATOM 6070 N N . LEU E 1 22 ? 25.761 5.090 -106.979 1.00 39.61 449 LEU E N 1
ATOM 6071 C CA . LEU E 1 22 ? 25.980 5.042 -108.392 1.00 39.77 449 LEU E CA 1
ATOM 6072 C C . LEU E 1 22 ? 25.697 6.423 -108.963 1.00 40.62 449 LEU E C 1
ATOM 6073 O O . LEU E 1 22 ? 24.638 6.652 -109.534 1.00 41.98 449 LEU E O 1
ATOM 6078 N N . ARG E 1 23 ? 26.663 7.330 -108.786 1.00 41.16 450 ARG E N 1
ATOM 6079 C CA . ARG E 1 23 ? 26.659 8.715 -109.271 1.00 40.51 450 ARG E CA 1
ATOM 6080 C C . ARG E 1 23 ? 25.657 8.961 -110.397 1.00 41.13 450 ARG E C 1
ATOM 6081 O O . ARG E 1 23 ? 25.946 8.627 -111.566 1.00 41.92 450 ARG E O 1
ATOM 6089 N N . GLY E 1 24 ? 24.477 9.487 -110.051 1.00 40.04 451 GLY E N 1
ATOM 6090 C CA . GLY E 1 24 ? 23.473 9.871 -111.064 1.00 40.17 451 GLY E CA 1
ATOM 6091 C C . GLY E 1 24 ? 22.661 8.745 -111.723 1.00 39.18 451 GLY E C 1
ATOM 6092 O O . GLY E 1 24 ? 22.023 8.951 -112.762 1.00 39.58 451 GLY E O 1
ATOM 6093 N N . PHE E 1 25 ? 22.681 7.562 -111.136 1.00 37.97 452 PHE E N 1
ATOM 6094 C CA . PHE E 1 25 ? 21.834 6.463 -111.625 1.00 37.90 452 PHE E CA 1
ATOM 6095 C C . PHE E 1 25 ? 20.355 6.690 -111.360 1.00 37.43 452 PHE E C 1
ATOM 6096 O O . PHE E 1 25 ? 19.539 6.411 -112.200 1.00 37.12 452 PHE E O 1
ATOM 6104 N N . THR E 1 26 ? 20.005 7.217 -110.206 1.00 38.42 453 THR E N 1
ATOM 6105 C CA . THR E 1 26 ? 18.592 7.387 -109.875 1.00 39.96 453 THR E CA 1
ATOM 6106 C C . THR E 1 26 ? 17.873 8.258 -110.895 1.00 39.96 453 THR E C 1
ATOM 6107 O O . THR E 1 26 ? 16.768 7.894 -111.338 1.00 41.73 453 THR E O 1
ATOM 6111 N N . SER E 1 27 ? 18.476 9.377 -111.303 1.00 39.02 454 SER E N 1
ATOM 6112 C CA . SER E 1 27 ? 17.893 10.138 -112.419 1.00 38.62 454 SER E CA 1
ATOM 6113 C C . SER E 1 27 ? 18.038 9.482 -113.825 1.00 38.23 454 SER E C 1
ATOM 6114 O O . SER E 1 27 ? 17.143 9.585 -114.653 1.00 38.08 454 SER E O 1
ATOM 6117 N N . THR E 1 28 ? 19.139 8.803 -114.097 1.00 38.62 455 THR E N 1
ATOM 6118 C CA . THR E 1 28 ? 19.238 7.950 -115.302 1.00 38.97 455 THR E CA 1
ATOM 6119 C C . THR E 1 28 ? 18.077 6.951 -115.383 1.00 38.13 455 THR E C 1
ATOM 6120 O O . THR E 1 28 ? 17.431 6.832 -116.420 1.00 38.25 455 THR E O 1
ATOM 6124 N N . SER E 1 29 ? 17.798 6.287 -114.261 1.00 37.20 456 SER E N 1
ATOM 6125 C CA . SER E 1 29 ? 16.799 5.225 -114.157 1.00 35.87 456 SER E CA 1
ATOM 6126 C C . SER E 1 29 ? 15.421 5.681 -114.632 1.00 36.68 456 SER E C 1
ATOM 6127 O O . SER E 1 29 ? 14.664 4.873 -115.192 1.00 37.08 456 SER E O 1
ATOM 6130 N N . GLU E 1 30 ? 15.113 6.976 -114.439 1.00 37.29 457 GLU E N 1
ATOM 6131 C CA . GLU E 1 30 ? 13.860 7.600 -114.914 1.00 38.22 457 GLU E CA 1
ATOM 6132 C C . GLU E 1 30 ? 13.580 7.512 -116.436 1.00 37.67 457 GLU E C 1
ATOM 6133 O O . GLU E 1 30 ? 12.420 7.592 -116.863 1.00 37.98 457 GLU E O 1
ATOM 6139 N N . GLY E 1 31 ? 14.637 7.370 -117.245 1.00 36.61 458 GLY E N 1
ATOM 6140 C CA . GLY E 1 31 ? 14.498 7.217 -118.699 1.00 33.89 458 GLY E CA 1
ATOM 6141 C C . GLY E 1 31 ? 14.729 5.771 -119.121 1.00 33.04 458 GLY E C 1
ATOM 6142 O O . GLY E 1 31 ? 14.948 5.487 -120.309 1.00 31.65 458 GLY E O 1
ATOM 6143 N N . LEU E 1 32 ? 14.681 4.869 -118.132 1.00 31.65 459 LEU E N 1
ATOM 6144 C CA . LEU E 1 32 ? 14.843 3.448 -118.359 1.00 31.60 459 LEU E CA 1
ATOM 6145 C C . LEU E 1 32 ? 13.666 2.545 -117.963 1.00 30.80 459 LEU E C 1
ATOM 6146 O O . LEU E 1 32 ? 12.865 2.864 -117.077 1.00 30.34 459 LEU E O 1
ATOM 6151 N N . ASN E 1 33 ? 13.590 1.420 -118.666 1.00 30.46 460 ASN E N 1
ATOM 6152 C CA . ASN E 1 33 ? 12.630 0.351 -118.443 1.00 30.01 460 ASN E CA 1
ATOM 6153 C C . ASN E 1 33 ? 12.857 -0.232 -117.058 1.00 30.08 460 ASN E C 1
ATOM 6154 O O . ASN E 1 33 ? 13.992 -0.537 -116.724 1.00 30.56 460 ASN E O 1
ATOM 6159 N N . PRO E 1 34 ? 11.774 -0.366 -116.249 1.00 30.69 461 PRO E N 1
ATOM 6160 C CA . PRO E 1 34 ? 11.794 -0.797 -114.844 1.00 30.56 461 PRO E CA 1
ATOM 6161 C C . PRO E 1 34 ? 12.490 -2.115 -114.642 1.00 32.10 461 PRO E C 1
ATOM 6162 O O . PRO E 1 34 ? 13.181 -2.282 -113.644 1.00 31.79 461 PRO E O 1
ATOM 6166 N N . GLU E 1 35 ? 12.278 -3.062 -115.575 1.00 33.88 462 GLU E N 1
ATOM 6167 C CA . GLU E 1 35 ? 12.897 -4.380 -115.506 1.00 34.59 462 GLU E CA 1
ATOM 6168 C C . GLU E 1 35 ? 14.405 -4.245 -115.701 1.00 34.47 462 GLU E C 1
ATOM 6169 O O . GLU E 1 35 ? 15.179 -4.861 -114.978 1.00 34.96 462 GLU E O 1
ATOM 6175 N N . GLU E 1 36 ? 14.836 -3.405 -116.642 1.00 34.17 463 GLU E N 1
ATOM 6176 C CA . GLU E 1 36 ? 16.270 -3.134 -116.801 1.00 33.26 463 GLU E CA 1
ATOM 6177 C C . GLU E 1 36 ? 16.894 -2.514 -115.548 1.00 32.78 463 GLU E C 1
ATOM 6178 O O . GLU E 1 36 ? 18.027 -2.823 -115.207 1.00 33.28 463 GLU E O 1
ATOM 6184 N N . VAL E 1 37 ? 16.161 -1.636 -114.871 1.00 32.65 464 VAL E N 1
ATOM 6185 C CA . VAL E 1 37 ? 16.692 -0.909 -113.718 1.00 31.09 464 VAL E CA 1
ATOM 6186 C C . VAL E 1 37 ? 16.890 -1.814 -112.506 1.00 32.09 464 VAL E C 1
ATOM 6187 O O . VAL E 1 37 ? 17.876 -1.691 -111.800 1.00 32.56 464 VAL E O 1
ATOM 6191 N N . VAL E 1 38 ? 15.913 -2.670 -112.234 1.00 31.78 465 VAL E N 1
ATOM 6192 C CA . VAL E 1 38 ? 15.997 -3.640 -111.167 1.00 32.24 465 VAL E CA 1
ATOM 6193 C C . VAL E 1 38 ? 17.124 -4.650 -111.409 1.00 33.13 465 VAL E C 1
ATOM 6194 O O . VAL E 1 38 ? 17.909 -4.954 -110.520 1.00 33.24 465 VAL E O 1
ATOM 6198 N N . LYS E 1 39 ? 17.175 -5.162 -112.628 1.00 34.26 466 LYS E N 1
ATOM 6199 C CA . LYS E 1 39 ? 18.169 -6.101 -113.100 1.00 34.80 466 LYS E CA 1
ATOM 6200 C C . LYS E 1 39 ? 19.599 -5.588 -112.968 1.00 34.49 466 LYS E C 1
ATOM 6201 O O . LYS E 1 39 ? 20.493 -6.338 -112.543 1.00 34.26 466 LYS E O 1
ATOM 6207 N N . VAL E 1 40 ? 19.816 -4.335 -113.355 1.00 34.55 467 VAL E N 1
ATOM 6208 C CA . VAL E 1 40 ? 21.126 -3.679 -113.224 1.00 35.77 467 VAL E CA 1
ATOM 6209 C C . VAL E 1 40 ? 21.563 -3.537 -111.752 1.00 35.59 467 VAL E C 1
ATOM 6210 O O . VAL E 1 40 ? 22.731 -3.738 -111.421 1.00 35.37 467 VAL E O 1
ATOM 6214 N N . LEU E 1 41 ? 20.627 -3.181 -110.879 1.00 35.86 468 LEU E N 1
ATOM 6215 C CA . LEU E 1 41 ? 20.894 -3.077 -109.430 1.00 36.08 468 LEU E CA 1
ATOM 6216 C C . LEU E 1 41 ? 21.191 -4.445 -108.848 1.00 35.84 468 LEU E C 1
ATOM 6217 O O . LEU E 1 41 ? 22.064 -4.606 -108.008 1.00 36.47 468 LEU E O 1
ATOM 6222 N N . ASN E 1 42 ? 20.476 -5.451 -109.308 1.00 36.01 469 ASN E N 1
ATOM 6223 C CA . ASN E 1 42 ? 20.790 -6.803 -108.888 1.00 36.51 469 ASN E CA 1
ATOM 6224 C C . ASN E 1 42 ? 22.213 -7.275 -109.245 1.00 36.21 469 ASN E C 1
ATOM 6225 O O . ASN E 1 42 ? 22.878 -7.909 -108.417 1.00 37.10 469 ASN E O 1
ATOM 6230 N N . ILE E 1 43 ? 22.662 -6.965 -110.458 1.00 35.56 470 ILE E N 1
ATOM 6231 C CA . ILE E 1 43 ? 24.006 -7.280 -110.935 1.00 35.33 470 ILE E CA 1
ATOM 6232 C C . ILE E 1 43 ? 25.041 -6.535 -110.122 1.00 35.89 470 ILE E C 1
ATOM 6233 O O . ILE E 1 43 ? 26.086 -7.066 -109.761 1.00 36.94 470 ILE E O 1
ATOM 6238 N N . TYR E 1 44 ? 24.733 -5.295 -109.819 1.00 36.65 471 TYR E N 1
ATOM 6239 C CA . TYR E 1 44 ? 25.609 -4.454 -109.068 1.00 36.90 471 TYR E CA 1
ATOM 6240 C C . TYR E 1 44 ? 25.646 -4.880 -107.615 1.00 36.79 471 TYR E C 1
ATOM 6241 O O . TYR E 1 44 ? 26.726 -5.084 -107.077 1.00 37.28 471 TYR E O 1
ATOM 6250 N N . PHE E 1 45 ? 24.485 -5.012 -106.973 1.00 36.58 472 PHE E N 1
ATOM 6251 C CA . PHE E 1 45 ? 24.420 -5.598 -105.607 1.00 36.91 472 PHE E CA 1
ATOM 6252 C C . PHE E 1 45 ? 24.978 -7.031 -105.440 1.00 36.70 472 PHE E C 1
ATOM 6253 O O . PHE E 1 45 ? 25.589 -7.319 -104.434 1.00 37.06 472 PHE E O 1
ATOM 6261 N N . GLY E 1 46 ? 24.736 -7.927 -106.397 1.00 35.98 473 GLY E N 1
ATOM 6262 C CA . GLY E 1 46 ? 25.388 -9.245 -106.398 1.00 36.31 473 GLY E CA 1
ATOM 6263 C C . GLY E 1 46 ? 26.923 -9.235 -106.323 1.00 35.91 473 GLY E C 1
ATOM 6264 O O . GLY E 1 46 ? 27.493 -9.978 -105.556 1.00 35.53 473 GLY E O 1
ATOM 6265 N N . LYS E 1 47 ? 27.603 -8.385 -107.105 1.00 36.80 474 LYS E N 1
ATOM 6266 C CA . LYS E 1 47 ? 29.068 -8.388 -107.115 1.00 36.61 474 LYS E CA 1
ATOM 6267 C C . LYS E 1 47 ? 29.592 -7.671 -105.916 1.00 36.99 474 LYS E C 1
ATOM 6268 O O . LYS E 1 47 ? 30.520 -8.151 -105.281 1.00 37.40 474 LYS E O 1
ATOM 6274 N N . MET E 1 48 ? 29.019 -6.501 -105.628 1.00 37.15 475 MET E N 1
ATOM 6275 C CA . MET E 1 48 ? 29.435 -5.690 -104.493 1.00 37.07 475 MET E CA 1
ATOM 6276 C C . MET E 1 48 ? 29.381 -6.521 -103.197 1.00 37.14 475 MET E C 1
ATOM 6277 O O . MET E 1 48 ? 30.347 -6.564 -102.448 1.00 36.93 475 MET E O 1
ATOM 6282 N N . ALA E 1 49 ? 28.251 -7.192 -102.956 1.00 37.01 476 ALA E N 1
ATOM 6283 C CA . ALA E 1 49 ? 28.117 -8.081 -101.820 1.00 37.07 476 ALA E CA 1
ATOM 6284 C C . ALA E 1 49 ? 29.186 -9.203 -101.795 1.00 37.22 476 ALA E C 1
ATOM 6285 O O . ALA E 1 49 ? 29.700 -9.525 -100.727 1.00 37.48 476 ALA E O 1
ATOM 6287 N N . ASP E 1 50 ? 29.482 -9.819 -102.940 1.00 37.55 477 ASP E N 1
ATOM 6288 C CA . ASP E 1 50 ? 30.684 -10.675 -103.086 1.00 38.25 477 ASP E CA 1
ATOM 6289 C C . ASP E 1 50 ? 31.889 -9.992 -102.463 1.00 37.21 477 ASP E C 1
ATOM 6290 O O . ASP E 1 50 ? 32.546 -10.555 -101.574 1.00 36.50 477 ASP E O 1
ATOM 6295 N N . VAL E 1 51 ? 32.202 -8.794 -102.973 1.00 36.26 478 VAL E N 1
ATOM 6296 C CA . VAL E 1 51 ? 33.391 -8.068 -102.527 1.00 35.39 478 VAL E CA 1
ATOM 6297 C C . VAL E 1 51 ? 33.348 -7.792 -101.019 1.00 35.70 478 VAL E C 1
ATOM 6298 O O . VAL E 1 51 ? 34.302 -8.089 -100.314 1.00 36.72 478 VAL E O 1
ATOM 6302 N N . ILE E 1 52 ? 32.234 -7.266 -100.523 1.00 35.53 479 ILE E N 1
ATOM 6303 C CA . ILE E 1 52 ? 32.139 -6.837 -99.129 1.00 35.53 479 ILE E CA 1
ATOM 6304 C C . ILE E 1 52 ? 32.291 -8.024 -98.163 1.00 36.99 479 ILE E C 1
ATOM 6305 O O . ILE E 1 52 ? 32.927 -7.889 -97.113 1.00 37.77 479 ILE E O 1
ATOM 6310 N N . THR E 1 53 ? 31.735 -9.175 -98.554 1.00 37.33 480 THR E N 1
ATOM 6311 C CA . THR E 1 53 ? 31.677 -10.417 -97.765 1.00 37.85 480 THR E CA 1
ATOM 6312 C C . THR E 1 53 ? 33.080 -10.942 -97.623 1.00 38.40 480 THR E C 1
ATOM 6313 O O . THR E 1 53 ? 33.520 -11.303 -96.551 1.00 38.55 480 THR E O 1
ATOM 6317 N N . HIS E 1 54 ? 33.784 -10.955 -98.742 1.00 39.11 481 HIS E N 1
ATOM 6318 C CA . HIS E 1 54 ? 35.184 -11.282 -98.795 1.00 38.36 481 HIS E CA 1
ATOM 6319 C C . HIS E 1 54 ? 36.019 -10.405 -97.849 1.00 38.39 481 HIS E C 1
ATOM 6320 O O . HIS E 1 54 ? 36.831 -10.911 -97.098 1.00 37.75 481 HIS E O 1
ATOM 6327 N N . HIS E 1 55 ? 35.850 -9.079 -97.896 1.00 39.05 482 HIS E N 1
ATOM 6328 C CA . HIS E 1 55 ? 36.594 -8.229 -96.962 1.00 39.19 482 HIS E CA 1
ATOM 6329 C C . HIS E 1 55 ? 36.062 -8.137 -95.533 1.00 39.13 482 HIS E C 1
ATOM 6330 O O . HIS E 1 55 ? 36.485 -7.271 -94.786 1.00 39.65 482 HIS E O 1
ATOM 6337 N N . GLY E 1 56 ? 35.180 -9.067 -95.142 1.00 39.15 483 GLY E N 1
ATOM 6338 C CA . GLY E 1 56 ? 34.595 -9.111 -93.791 1.00 38.29 483 GLY E CA 1
ATOM 6339 C C . GLY E 1 56 ? 33.769 -7.915 -93.342 1.00 38.53 483 GLY E C 1
ATOM 6340 O O . GLY E 1 56 ? 33.729 -7.617 -92.156 1.00 38.41 483 GLY E O 1
ATOM 6341 N N . GLY E 1 57 ? 33.111 -7.221 -94.280 1.00 38.22 484 GLY E N 1
ATOM 6342 C CA . GLY E 1 57 ? 32.255 -6.100 -93.926 1.00 38.04 484 GLY E CA 1
ATOM 6343 C C . GLY E 1 57 ? 30.815 -6.535 -93.737 1.00 38.79 484 GLY E C 1
ATOM 6344 O O . GLY E 1 57 ? 30.338 -7.457 -94.413 1.00 38.78 484 GLY E O 1
ATOM 6345 N N . THR E 1 58 ? 30.107 -5.880 -92.820 1.00 39.25 485 THR E N 1
ATOM 6346 C CA . THR E 1 58 ? 28.708 -6.207 -92.613 1.00 40.15 485 THR E CA 1
ATOM 6347 C C . THR E 1 58 ? 27.834 -5.223 -93.418 1.00 40.98 485 THR E C 1
ATOM 6348 O O . THR E 1 58 ? 27.928 -4.000 -93.243 1.00 40.86 485 THR E O 1
ATOM 6352 N N . ILE E 1 59 ? 27.065 -5.756 -94.374 1.00 41.43 486 ILE E N 1
ATOM 6353 C CA . ILE E 1 59 ? 26.203 -4.913 -95.173 1.00 41.75 486 ILE E CA 1
ATOM 6354 C C . ILE E 1 59 ? 25.103 -4.439 -94.260 1.00 42.21 486 ILE E C 1
ATOM 6355 O O . ILE E 1 59 ? 24.267 -5.212 -93.851 1.00 42.48 486 ILE E O 1
ATOM 6360 N N . ASP E 1 60 ? 25.120 -3.167 -93.909 1.00 43.47 487 ASP E N 1
ATOM 6361 C CA . ASP E 1 60 ? 24.057 -2.622 -93.103 1.00 44.17 487 ASP E CA 1
ATOM 6362 C C . ASP E 1 60 ? 22.755 -2.495 -93.916 1.00 45.15 487 ASP E C 1
ATOM 6363 O O . ASP E 1 60 ? 21.814 -3.249 -93.668 1.00 45.50 487 ASP E O 1
ATOM 6368 N N . GLU E 1 61 ? 22.705 -1.614 -94.917 1.00 45.85 488 GLU E N 1
ATOM 6369 C CA . GLU E 1 61 ? 21.559 -1.609 -95.834 1.00 46.70 488 GLU E CA 1
ATOM 6370 C C . GLU E 1 61 ? 21.884 -1.413 -97.306 1.00 45.96 488 GLU E C 1
ATOM 6371 O O . GLU E 1 61 ? 22.915 -0.886 -97.623 1.00 45.05 488 GLU E O 1
ATOM 6377 N N . PHE E 1 62 ? 21.025 -1.940 -98.177 1.00 46.56 489 PHE E N 1
ATOM 6378 C CA . PHE E 1 62 ? 20.972 -1.576 -99.601 1.00 47.86 489 PHE E CA 1
ATOM 6379 C C . PHE E 1 62 ? 19.897 -0.496 -99.749 1.00 48.54 489 PHE E C 1
ATOM 6380 O O . PHE E 1 62 ? 18.735 -0.745 -99.464 1.00 48.60 489 PHE E O 1
ATOM 6388 N N . MET E 1 63 ? 20.281 0.707 -100.167 1.00 50.29 490 MET E N 1
ATOM 6389 C CA . MET E 1 63 ? 19.337 1.859 -100.188 1.00 52.32 490 MET E CA 1
ATOM 6390 C C . MET E 1 63 ? 19.232 2.433 -101.579 1.00 51.18 490 MET E C 1
ATOM 6391 O O . MET E 1 63 ? 20.081 3.216 -101.930 1.00 51.79 490 MET E O 1
ATOM 6396 N N . GLY E 1 64 ? 18.209 2.074 -102.353 1.00 51.11 491 GLY E N 1
ATOM 6397 C CA . GLY E 1 64 ? 18.019 2.614 -103.705 1.00 50.10 491 GLY E CA 1
ATOM 6398 C C . GLY E 1 64 ? 19.199 2.181 -104.547 1.00 50.13 491 GLY E C 1
ATOM 6399 O O . GLY E 1 64 ? 19.289 0.992 -104.910 1.00 51.24 491 GLY E O 1
ATOM 6400 N N . ASP E 1 65 ? 20.139 3.097 -104.801 1.00 48.40 492 ASP E N 1
ATOM 6401 C CA . ASP E 1 65 ? 21.438 2.691 -105.380 1.00 48.38 492 ASP E CA 1
ATOM 6402 C C . ASP E 1 65 ? 22.689 2.704 -104.461 1.00 46.78 492 ASP E C 1
ATOM 6403 O O . ASP E 1 65 ? 23.813 2.634 -104.935 1.00 47.63 492 ASP E O 1
ATOM 6408 N N . GLY E 1 66 ? 22.501 2.848 -103.168 1.00 45.35 493 GLY E N 1
ATOM 6409 C CA . GLY E 1 66 ? 23.627 2.898 -102.263 1.00 42.93 493 GLY E CA 1
ATOM 6410 C C . GLY E 1 66 ? 23.755 1.599 -101.510 1.00 40.86 493 GLY E C 1
ATOM 6411 O O . GLY E 1 66 ? 22.863 0.755 -101.520 1.00 40.74 493 GLY E O 1
ATOM 6412 N N . ILE E 1 67 ? 24.901 1.454 -100.874 1.00 39.37 494 ILE E N 1
ATOM 6413 C CA . ILE E 1 67 ? 25.177 0.408 -99.902 1.00 37.26 494 ILE E CA 1
ATOM 6414 C C . ILE E 1 67 ? 25.812 1.117 -98.680 1.00 36.69 494 ILE E C 1
ATOM 6415 O O . ILE E 1 67 ? 26.651 2.029 -98.817 1.00 36.31 494 ILE E O 1
ATOM 6420 N N . LEU E 1 68 ? 25.378 0.727 -97.490 1.00 35.57 495 LEU E N 1
ATOM 6421 C CA . LEU E 1 68 ? 26.026 1.156 -96.278 1.00 35.36 495 LEU E CA 1
ATOM 6422 C C . LEU E 1 68 ? 26.709 -0.090 -95.758 1.00 35.32 495 LEU E C 1
ATOM 6423 O O . LEU E 1 68 ? 26.042 -1.142 -95.576 1.00 35.25 495 LEU E O 1
ATOM 6428 N N . VAL E 1 69 ? 28.030 -0.002 -95.548 1.00 35.11 496 VAL E N 1
ATOM 6429 C CA . VAL E 1 69 ? 28.745 -1.106 -94.907 1.00 34.68 496 VAL E CA 1
ATOM 6430 C C . VAL E 1 69 ? 29.553 -0.757 -93.660 1.00 34.70 496 VAL E C 1
ATOM 6431 O O . VAL E 1 69 ? 30.152 0.303 -93.595 1.00 34.08 496 VAL E O 1
ATOM 6435 N N . LEU E 1 70 ? 29.533 -1.675 -92.686 1.00 34.45 497 LEU E N 1
ATOM 6436 C CA . LEU E 1 70 ? 30.275 -1.532 -91.422 1.00 35.56 497 LEU E CA 1
ATOM 6437 C C . LEU E 1 70 ? 31.512 -2.420 -91.355 1.00 35.84 497 LEU E C 1
ATOM 6438 O O . LEU E 1 70 ? 31.445 -3.631 -91.570 1.00 35.19 497 LEU E O 1
ATOM 6443 N N . PHE E 1 71 ? 32.644 -1.793 -91.059 1.00 37.29 498 PHE E N 1
ATOM 6444 C CA . PHE E 1 71 ? 33.864 -2.529 -90.689 1.00 38.86 498 PHE E CA 1
ATOM 6445 C C . PHE E 1 71 ? 34.184 -2.187 -89.232 1.00 39.67 498 PHE E C 1
ATOM 6446 O O . PHE E 1 71 ? 34.854 -1.204 -88.949 1.00 39.64 498 PHE E O 1
ATOM 6454 N N . GLY E 1 72 ? 33.655 -2.966 -88.308 1.00 41.94 499 GLY E N 1
ATOM 6455 C CA . GLY E 1 72 ? 33.926 -2.733 -86.886 1.00 44.31 499 GLY E CA 1
ATOM 6456 C C . GLY E 1 72 ? 32.819 -3.160 -85.947 1.00 45.73 499 GLY E C 1
ATOM 6457 O O . GLY E 1 72 ? 33.051 -3.392 -84.757 1.00 46.47 499 GLY E O 1
ATOM 6458 N N . ALA E 1 73 ? 31.607 -3.246 -86.484 1.00 47.58 500 ALA E N 1
ATOM 6459 C CA . ALA E 1 73 ? 30.486 -3.859 -85.771 1.00 49.10 500 ALA E CA 1
ATOM 6460 C C . ALA E 1 73 ? 30.037 -5.044 -86.610 1.00 50.09 500 ALA E C 1
ATOM 6461 O O . ALA E 1 73 ? 30.055 -4.943 -87.856 1.00 50.86 500 ALA E O 1
ATOM 6463 N N . PRO E 1 74 ? 29.673 -6.167 -85.958 1.00 50.56 501 PRO E N 1
ATOM 6464 C CA . PRO E 1 74 ? 29.747 -6.413 -84.510 1.00 51.17 501 PRO E CA 1
ATOM 6465 C C . PRO E 1 74 ? 31.155 -6.840 -84.045 1.00 52.07 501 PRO E C 1
ATOM 6466 O O . PRO E 1 74 ? 31.623 -6.392 -82.986 1.00 52.06 501 PRO E O 1
ATOM 6470 N N . THR E 1 75 ? 31.802 -7.699 -84.842 1.00 52.84 502 THR E N 1
ATOM 6471 C CA . THR E 1 75 ? 33.208 -8.081 -84.670 1.00 53.32 502 THR E CA 1
ATOM 6472 C C . THR E 1 75 ? 34.093 -6.867 -84.989 1.00 53.79 502 THR E C 1
ATOM 6473 O O . THR E 1 75 ? 33.892 -6.180 -85.993 1.00 53.36 502 THR E O 1
ATOM 6477 N N . SER E 1 76 ? 35.048 -6.599 -84.104 1.00 54.50 503 SER E N 1
ATOM 6478 C CA . SER E 1 76 ? 35.961 -5.461 -84.230 1.00 54.99 503 SER E CA 1
ATOM 6479 C C . SER E 1 76 ? 37.409 -5.976 -84.293 1.00 54.82 503 SER E C 1
ATOM 6480 O O . SER E 1 76 ? 37.743 -6.964 -83.639 1.00 54.81 503 SER E O 1
ATOM 6483 N N . GLN E 1 77 ? 38.257 -5.337 -85.103 1.00 55.02 504 GLN E N 1
ATOM 6484 C CA . GLN E 1 77 ? 39.634 -5.831 -85.330 1.00 55.01 504 GLN E CA 1
ATOM 6485 C C . GLN E 1 77 ? 40.723 -4.753 -85.399 1.00 54.65 504 GLN E C 1
ATOM 6486 O O . GLN E 1 77 ? 40.434 -3.556 -85.476 1.00 55.19 504 GLN E O 1
ATOM 6492 N N . GLN E 1 78 ? 41.979 -5.214 -85.379 1.00 54.19 505 GLN E N 1
ATOM 6493 C CA . GLN E 1 78 ? 43.172 -4.380 -85.568 1.00 53.17 505 GLN E CA 1
ATOM 6494 C C . GLN E 1 78 ? 42.939 -3.524 -86.790 1.00 52.02 505 GLN E C 1
ATOM 6495 O O . GLN E 1 78 ? 42.980 -2.297 -86.721 1.00 52.40 505 GLN E O 1
ATOM 6501 N N . ASP E 1 79 ? 42.633 -4.215 -87.889 1.00 50.39 506 ASP E N 1
ATOM 6502 C CA . ASP E 1 79 ? 42.728 -3.694 -89.257 1.00 48.25 506 ASP E CA 1
ATOM 6503 C C . ASP E 1 79 ? 41.368 -3.446 -89.925 1.00 46.67 506 ASP E C 1
ATOM 6504 O O . ASP E 1 79 ? 41.243 -3.637 -91.138 1.00 46.64 506 ASP E O 1
ATOM 6509 N N . ASP E 1 80 ? 40.357 -3.039 -89.154 1.00 44.74 507 ASP E N 1
ATOM 6510 C CA . ASP E 1 80 ? 39.023 -2.768 -89.727 1.00 42.85 507 ASP E CA 1
ATOM 6511 C C . ASP E 1 80 ? 39.090 -1.716 -90.858 1.00 41.84 507 ASP E C 1
ATOM 6512 O O . ASP E 1 80 ? 38.456 -1.885 -91.892 1.00 41.10 507 ASP E O 1
ATOM 6517 N N . ALA E 1 81 ? 39.936 -0.697 -90.667 1.00 40.57 508 ALA E N 1
ATOM 6518 C CA . ALA E 1 81 ? 39.989 0.501 -91.491 1.00 40.26 508 ALA E CA 1
ATOM 6519 C C . ALA E 1 81 ? 40.676 0.312 -92.849 1.00 39.93 508 ALA E C 1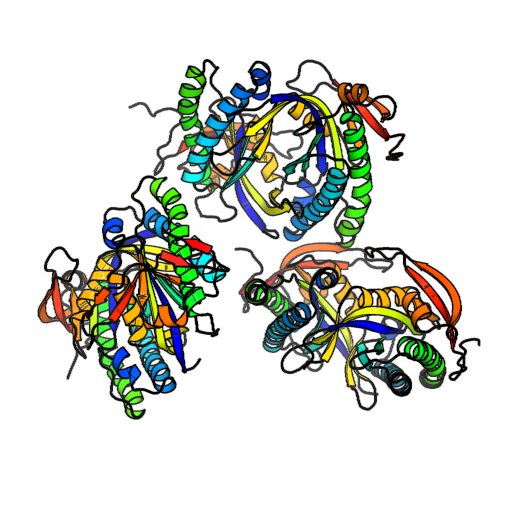
ATOM 6520 O O . ALA E 1 81 ? 40.346 0.984 -93.830 1.00 41.13 508 ALA E O 1
ATOM 6522 N N . LEU E 1 82 ? 41.634 -0.603 -92.878 1.00 39.44 509 LEU E N 1
ATOM 6523 C CA . LEU E 1 82 ? 42.408 -0.981 -94.042 1.00 37.28 509 LEU E CA 1
ATOM 6524 C C . LEU E 1 82 ? 41.623 -1.975 -94.902 1.00 36.05 509 LEU E C 1
ATOM 6525 O O . LEU E 1 82 ? 41.606 -1.859 -96.113 1.00 36.30 509 LEU E O 1
ATOM 6530 N N . ARG E 1 83 ? 41.006 -2.959 -94.268 1.00 34.97 510 ARG E N 1
ATOM 6531 C CA . ARG E 1 83 ? 40.034 -3.844 -94.915 1.00 35.15 510 ARG E CA 1
ATOM 6532 C C . ARG E 1 83 ? 38.971 -3.055 -95.598 1.00 34.18 510 ARG E C 1
ATOM 6533 O O . ARG E 1 83 ? 38.586 -3.414 -96.689 1.00 35.51 510 ARG E O 1
ATOM 6541 N N . ALA E 1 84 ? 38.499 -1.976 -94.979 1.00 34.52 511 ALA E N 1
ATOM 6542 C CA . ALA E 1 84 ? 37.513 -1.077 -95.648 1.00 34.71 511 ALA E CA 1
ATOM 6543 C C . ALA E 1 84 ? 38.050 -0.453 -96.926 1.00 34.41 511 ALA E C 1
ATOM 6544 O O . ALA E 1 84 ? 37.326 -0.321 -97.949 1.00 34.18 511 ALA E O 1
ATOM 6546 N N . VAL E 1 85 ? 39.311 -0.036 -96.879 1.00 33.91 512 VAL E N 1
ATOM 6547 C CA . VAL E 1 85 ? 39.845 0.710 -98.009 1.00 32.27 512 VAL E CA 1
ATOM 6548 C C . VAL E 1 85 ? 40.133 -0.262 -99.145 1.00 32.77 512 VAL E C 1
ATOM 6549 O O . VAL E 1 85 ? 39.788 0.017 -100.304 1.00 32.34 512 VAL E O 1
ATOM 6553 N N . ALA E 1 86 ? 40.713 -1.410 -98.793 1.00 31.72 513 ALA E N 1
ATOM 6554 C CA . ALA E 1 86 ? 40.885 -2.511 -99.730 1.00 32.63 513 ALA E CA 1
ATOM 6555 C C . ALA E 1 86 ? 39.555 -2.917 -100.347 1.00 33.07 513 ALA E C 1
ATOM 6556 O O . ALA E 1 86 ? 39.476 -3.182 -101.565 1.00 33.60 513 ALA E O 1
ATOM 6558 N N . CYS E 1 87 ? 38.505 -2.946 -99.521 1.00 34.22 514 CYS E N 1
ATOM 6559 C CA . CYS E 1 87 ? 37.160 -3.239 -100.026 1.00 34.11 514 CYS E CA 1
ATOM 6560 C C . CYS E 1 87 ? 36.757 -2.205 -101.056 1.00 34.13 514 CYS E C 1
ATOM 6561 O O . CYS E 1 87 ? 36.330 -2.552 -102.162 1.00 35.21 514 CYS E O 1
ATOM 6564 N N . GLY E 1 88 ? 36.941 -0.926 -100.728 1.00 34.45 515 GLY E N 1
ATOM 6565 C CA . GLY E 1 88 ? 36.559 0.162 -101.624 1.00 32.33 515 GLY E CA 1
ATOM 6566 C C . GLY E 1 88 ? 37.199 0.052 -102.996 1.00 33.41 515 GLY E C 1
ATOM 6567 O O . GLY E 1 88 ? 36.558 0.354 -104.020 1.00 32.90 515 GLY E O 1
ATOM 6568 N N . VAL E 1 89 ? 38.472 -0.356 -103.025 1.00 33.44 516 VAL E N 1
ATOM 6569 C CA . VAL E 1 89 ? 39.267 -0.415 -104.264 1.00 33.64 516 VAL E CA 1
ATOM 6570 C C . VAL E 1 89 ? 38.781 -1.603 -105.103 1.00 33.68 516 VAL E C 1
ATOM 6571 O O . VAL E 1 89 ? 38.562 -1.477 -106.337 1.00 33.93 516 VAL E O 1
ATOM 6575 N N . GLU E 1 90 ? 38.644 -2.750 -104.441 1.00 33.14 517 GLU E N 1
ATOM 6576 C CA . GLU E 1 90 ? 38.110 -3.946 -105.088 1.00 33.18 517 GLU E CA 1
ATOM 6577 C C . GLU E 1 90 ? 36.677 -3.775 -105.567 1.00 33.17 517 GLU E C 1
ATOM 6578 O O . GLU E 1 90 ? 36.354 -4.300 -106.639 1.00 33.27 517 GLU E O 1
ATOM 6584 N N . MET E 1 91 ? 35.827 -3.047 -104.816 1.00 32.17 518 MET E N 1
ATOM 6585 C CA . MET E 1 91 ? 34.511 -2.640 -105.353 1.00 33.92 518 MET E CA 1
ATOM 6586 C C . MET E 1 91 ? 34.650 -1.841 -106.643 1.00 33.62 518 MET E C 1
ATOM 6587 O O . MET E 1 91 ? 34.017 -2.171 -107.636 1.00 33.94 518 MET E O 1
ATOM 6592 N N . GLN E 1 92 ? 35.507 -0.825 -106.645 1.00 33.21 519 GLN E N 1
ATOM 6593 C CA . GLN E 1 92 ? 35.739 -0.084 -107.873 1.00 33.38 519 GLN E CA 1
ATOM 6594 C C . GLN E 1 92 ? 36.209 -0.961 -109.018 1.00 34.55 519 GLN E C 1
ATOM 6595 O O . GLN E 1 92 ? 35.670 -0.869 -110.097 1.00 35.37 519 GLN E O 1
ATOM 6601 N N . LEU E 1 93 ? 37.194 -1.829 -108.755 1.00 36.29 520 LEU E N 1
ATOM 6602 C CA . LEU E 1 93 ? 37.669 -2.886 -109.662 1.00 37.46 520 LEU E CA 1
ATOM 6603 C C . LEU E 1 93 ? 36.577 -3.899 -110.067 1.00 38.13 520 LEU E C 1
ATOM 6604 O O . LEU E 1 93 ? 36.468 -4.293 -111.222 1.00 39.35 520 LEU E O 1
ATOM 6609 N N . ALA E 1 94 ? 35.793 -4.359 -109.108 1.00 38.47 521 ALA E N 1
ATOM 6610 C CA . ALA E 1 94 ? 34.703 -5.283 -109.396 1.00 38.56 521 ALA E CA 1
ATOM 6611 C C . ALA E 1 94 ? 33.668 -4.686 -110.328 1.00 38.89 521 ALA E C 1
ATOM 6612 O O . ALA E 1 94 ? 33.012 -5.421 -111.051 1.00 39.18 521 ALA E O 1
ATOM 6614 N N . LEU E 1 95 ? 33.512 -3.360 -110.298 1.00 39.32 522 LEU E N 1
ATOM 6615 C CA . LEU E 1 95 ? 32.573 -2.631 -111.176 1.00 40.08 522 LEU E CA 1
ATOM 6616 C C . LEU E 1 95 ? 32.829 -2.872 -112.669 1.00 41.37 522 LEU E C 1
ATOM 6617 O O . LEU E 1 95 ? 31.903 -2.754 -113.478 1.00 42.09 522 LEU E O 1
ATOM 6622 N N . ARG E 1 96 ? 34.079 -3.201 -113.029 1.00 42.48 523 ARG E N 1
ATOM 6623 C CA . ARG E 1 96 ? 34.482 -3.401 -114.419 1.00 43.36 523 ARG E CA 1
ATOM 6624 C C . ARG E 1 96 ? 33.693 -4.583 -114.955 1.00 42.93 523 ARG E C 1
ATOM 6625 O O . ARG E 1 96 ? 33.092 -4.502 -116.023 1.00 42.13 523 ARG E O 1
ATOM 6633 N N . GLU E 1 97 ? 33.683 -5.669 -114.170 1.00 42.75 524 GLU E N 1
ATOM 6634 C CA . GLU E 1 97 ? 32.955 -6.872 -114.511 1.00 42.64 524 GLU E CA 1
ATOM 6635 C C . GLU E 1 97 ? 31.442 -6.611 -114.636 1.00 41.96 524 GLU E C 1
ATOM 6636 O O . GLU E 1 97 ? 30.824 -7.078 -115.596 1.00 41.91 524 GLU E O 1
ATOM 6642 N N . VAL E 1 98 ? 30.857 -5.858 -113.691 1.00 40.65 525 VAL E N 1
ATOM 6643 C CA . VAL E 1 98 ? 29.446 -5.496 -113.778 1.00 39.31 525 VAL E CA 1
ATOM 6644 C C . VAL E 1 98 ? 29.108 -4.652 -115.010 1.00 38.97 525 VAL E C 1
ATOM 6645 O O . VAL E 1 98 ? 28.080 -4.889 -115.655 1.00 38.45 525 VAL E O 1
ATOM 6649 N N . ASN E 1 99 ? 29.972 -3.697 -115.344 1.00 37.41 526 ASN E N 1
ATOM 6650 C CA . ASN E 1 99 ? 29.738 -2.894 -116.516 1.00 36.32 526 ASN E CA 1
ATOM 6651 C C . ASN E 1 99 ? 29.788 -3.666 -117.830 1.00 36.65 526 ASN E C 1
ATOM 6652 O O . ASN E 1 99 ? 29.093 -3.306 -118.759 1.00 37.16 526 ASN E O 1
ATOM 6657 N N . GLN E 1 100 ? 30.549 -4.741 -117.901 1.00 36.64 527 GLN E N 1
ATOM 6658 C CA . GLN E 1 100 ? 30.470 -5.616 -119.071 1.00 37.67 527 GLN E CA 1
ATOM 6659 C C . GLN E 1 100 ? 29.077 -6.223 -119.282 1.00 38.07 527 GLN E C 1
ATOM 6660 O O . GLN E 1 100 ? 28.535 -6.149 -120.382 1.00 38.02 527 GLN E O 1
ATOM 6666 N N . GLN E 1 101 ? 28.494 -6.798 -118.229 1.00 38.90 528 GLN E N 1
ATOM 6667 C CA . GLN E 1 101 ? 27.093 -7.238 -118.253 1.00 39.96 528 GLN E CA 1
ATOM 6668 C C . GLN E 1 101 ? 26.067 -6.118 -118.502 1.00 40.00 528 GLN E C 1
ATOM 6669 O O . GLN E 1 101 ? 25.113 -6.311 -119.259 1.00 40.07 528 GLN E O 1
ATOM 6675 N N . VAL E 1 102 ? 26.231 -4.976 -117.832 1.00 39.83 529 VAL E N 1
ATOM 6676 C CA . VAL E 1 102 ? 25.292 -3.863 -117.962 1.00 40.35 529 VAL E CA 1
ATOM 6677 C C . VAL E 1 102 ? 25.353 -3.282 -119.367 1.00 40.94 529 VAL E C 1
ATOM 6678 O O . VAL E 1 102 ? 24.338 -3.001 -119.979 1.00 40.91 529 VAL E O 1
ATOM 6682 N N . THR E 1 103 ? 26.570 -3.070 -119.838 1.00 41.75 530 THR E N 1
ATOM 6683 C CA . THR E 1 103 ? 26.837 -2.485 -121.133 1.00 43.08 530 THR E CA 1
ATOM 6684 C C . THR E 1 103 ? 26.337 -3.419 -122.217 1.00 43.98 530 THR E C 1
ATOM 6685 O O . THR E 1 103 ? 25.613 -2.994 -123.118 1.00 45.13 530 THR E O 1
ATOM 6689 N N . GLY E 1 104 ? 26.652 -4.707 -122.089 1.00 44.73 531 GLY E N 1
ATOM 6690 C CA . GLY E 1 104 ? 26.130 -5.720 -123.009 1.00 45.14 531 GLY E CA 1
ATOM 6691 C C . GLY E 1 104 ? 24.640 -5.961 -122.822 1.00 45.57 531 GLY E C 1
ATOM 6692 O O . GLY E 1 104 ? 24.098 -6.959 -123.304 1.00 46.04 531 GLY E O 1
ATOM 6693 N N . LEU E 1 105 ? 23.978 -5.045 -122.122 1.00 45.78 532 LEU E N 1
ATOM 6694 C CA . LEU E 1 105 ? 22.545 -5.132 -121.860 1.00 46.23 532 LEU E CA 1
ATOM 6695 C C . LEU E 1 105 ? 21.839 -4.096 -122.689 1.00 46.26 532 LEU E C 1
ATOM 6696 O O . LEU E 1 105 ? 20.609 -4.028 -122.700 1.00 46.81 532 LEU E O 1
ATOM 6701 N N . GLY E 1 106 ? 22.632 -3.290 -123.385 1.00 46.16 533 GLY E N 1
ATOM 6702 C CA . GLY E 1 106 ? 22.111 -2.171 -124.136 1.00 46.03 533 GLY E CA 1
ATOM 6703 C C . GLY E 1 106 ? 21.952 -0.943 -123.266 1.00 46.05 533 GLY E C 1
ATOM 6704 O O . GLY E 1 106 ? 21.116 -0.094 -123.558 1.00 46.34 533 GLY E O 1
ATOM 6705 N N . LEU E 1 107 ? 22.768 -0.847 -122.208 1.00 45.99 534 LEU E N 1
ATOM 6706 C CA . LEU E 1 107 ? 22.688 0.237 -121.220 1.00 45.36 534 LEU E CA 1
ATOM 6707 C C . LEU E 1 107 ? 24.033 0.901 -120.981 1.00 44.56 534 LEU E C 1
ATOM 6708 O O . LEU E 1 107 ? 25.086 0.311 -121.219 1.00 44.56 534 LEU E O 1
ATOM 6713 N N . GLN E 1 108 ? 23.984 2.144 -120.532 1.00 43.79 535 GLN E N 1
ATOM 6714 C CA . GLN E 1 108 ? 25.188 2.924 -120.253 1.00 43.53 535 GLN E CA 1
ATOM 6715 C C . GLN E 1 108 ? 25.930 2.343 -119.021 1.00 42.85 535 GLN E C 1
ATOM 6716 O O . GLN E 1 108 ? 25.291 1.823 -118.096 1.00 42.30 535 GLN E O 1
ATOM 6722 N N . PRO E 1 109 ? 27.280 2.341 -119.050 1.00 42.02 536 PRO E N 1
ATOM 6723 C CA . PRO E 1 109 ? 27.988 1.833 -117.880 1.00 41.63 536 PRO E CA 1
ATOM 6724 C C . PRO E 1 109 ? 27.710 2.655 -116.619 1.00 41.27 536 PRO E C 1
ATOM 6725 O O . PRO E 1 109 ? 27.535 3.873 -116.709 1.00 40.97 536 PRO E O 1
ATOM 6729 N N . LEU E 1 110 ? 27.667 1.969 -115.479 1.00 40.79 537 LEU E N 1
ATOM 6730 C CA . LEU E 1 110 ? 27.553 2.605 -114.170 1.00 41.55 537 LEU E CA 1
ATOM 6731 C C . LEU E 1 110 ? 28.875 3.256 -113.757 1.00 41.69 537 LEU E C 1
ATOM 6732 O O . LEU E 1 110 ? 29.966 2.752 -114.098 1.00 41.76 537 LEU E O 1
ATOM 6737 N N . GLU E 1 111 ? 28.774 4.319 -112.962 1.00 40.91 538 GLU E N 1
ATOM 6738 C CA . GLU E 1 111 ? 29.924 4.838 -112.219 1.00 41.42 538 GLU E CA 1
ATOM 6739 C C . GLU E 1 111 ? 29.636 5.052 -110.717 1.00 40.11 538 GLU E C 1
ATOM 6740 O O . GLU E 1 111 ? 28.543 5.419 -110.300 1.00 40.01 538 GLU E O 1
ATOM 6746 N N . MET E 1 112 ? 30.646 4.839 -109.901 1.00 38.42 539 MET E N 1
ATOM 6747 C CA . MET E 1 112 ? 30.417 4.711 -108.491 1.00 37.33 539 MET E CA 1
ATOM 6748 C C . MET E 1 112 ? 31.366 5.623 -107.758 1.00 35.79 539 MET E C 1
ATOM 6749 O O . MET E 1 112 ? 32.502 5.806 -108.164 1.00 35.58 539 MET E O 1
ATOM 6754 N N . GLY E 1 113 ? 30.900 6.210 -106.686 1.00 34.21 540 GLY E N 1
ATOM 6755 C CA . GLY E 1 113 ? 31.791 6.870 -105.782 1.00 33.62 540 GLY E CA 1
ATOM 6756 C C . GLY E 1 113 ? 31.672 6.173 -104.439 1.00 33.42 540 GLY E C 1
ATOM 6757 O O . GLY E 1 113 ? 30.642 5.561 -104.137 1.00 33.05 540 GLY E O 1
ATOM 6758 N N . ILE E 1 114 ? 32.719 6.296 -103.631 1.00 33.61 541 ILE E N 1
ATOM 6759 C CA . ILE E 1 114 ? 32.783 5.683 -102.309 1.00 34.92 541 ILE E CA 1
ATOM 6760 C C . ILE E 1 114 ? 33.389 6.693 -101.309 1.00 35.43 541 ILE E C 1
ATOM 6761 O O . ILE E 1 114 ? 34.372 7.364 -101.652 1.00 36.38 541 ILE E O 1
ATOM 6766 N N . GLY E 1 115 ? 32.776 6.816 -100.119 1.00 34.60 542 GLY E N 1
ATOM 6767 C CA . GLY E 1 115 ? 33.265 7.659 -99.012 1.00 35.07 542 GLY E CA 1
ATOM 6768 C C . GLY E 1 115 ? 33.533 6.745 -97.804 1.00 35.13 542 GLY E C 1
ATOM 6769 O O . GLY E 1 115 ? 32.776 5.815 -97.583 1.00 36.12 542 GLY E O 1
ATOM 6770 N N . ILE E 1 116 ? 34.604 6.964 -97.046 1.00 33.72 543 ILE E N 1
ATOM 6771 C CA . ILE E 1 116 ? 34.957 6.093 -95.912 1.00 34.29 543 ILE E CA 1
ATOM 6772 C C . ILE E 1 116 ? 35.325 7.022 -94.748 1.00 34.94 543 ILE E C 1
ATOM 6773 O O . ILE E 1 116 ? 36.155 7.943 -94.888 1.00 35.47 543 ILE E O 1
ATOM 6778 N N . ASN E 1 117 ? 34.669 6.813 -93.608 1.00 34.83 544 ASN E N 1
ATOM 6779 C CA . ASN E 1 117 ? 34.986 7.549 -92.400 1.00 34.58 544 ASN E CA 1
ATOM 6780 C C . ASN E 1 117 ? 35.188 6.587 -91.265 1.00 34.15 544 ASN E C 1
ATOM 6781 O O . ASN E 1 117 ? 34.612 5.518 -91.244 1.00 35.49 544 ASN E O 1
ATOM 6786 N N . THR E 1 118 ? 36.012 6.978 -90.315 1.00 34.13 545 THR E N 1
ATOM 6787 C CA . THR E 1 118 ? 36.279 6.191 -89.133 1.00 33.83 545 THR E CA 1
ATOM 6788 C C . THR E 1 118 ? 36.060 7.116 -87.937 1.00 34.18 545 THR E C 1
ATOM 6789 O O . THR E 1 118 ? 36.758 8.095 -87.780 1.00 34.37 545 THR E O 1
ATOM 6793 N N . GLY E 1 119 ? 35.081 6.821 -87.109 1.00 34.56 546 GLY E N 1
ATOM 6794 C CA . GLY E 1 119 ? 34.846 7.658 -85.939 1.00 36.29 546 GLY E CA 1
ATOM 6795 C C . GLY E 1 119 ? 34.102 6.864 -84.893 1.00 37.25 546 GLY E C 1
ATOM 6796 O O . GLY E 1 119 ? 34.057 5.629 -84.977 1.00 37.78 546 GLY E O 1
ATOM 6797 N N . GLU E 1 120 ? 33.517 7.566 -83.920 1.00 37.80 547 GLU E N 1
ATOM 6798 C CA . GLU E 1 120 ? 32.742 6.936 -82.855 1.00 38.60 547 GLU E CA 1
ATOM 6799 C C . GLU E 1 120 ? 31.274 6.906 -83.246 1.00 38.58 547 GLU E C 1
ATOM 6800 O O . GLU E 1 120 ? 30.734 7.923 -83.731 1.00 38.55 547 GLU E O 1
ATOM 6806 N N . VAL E 1 121 ? 30.638 5.744 -83.038 1.00 38.54 548 VAL E N 1
ATOM 6807 C CA . VAL E 1 121 ? 29.217 5.528 -83.373 1.00 37.99 548 VAL E CA 1
ATOM 6808 C C . VAL E 1 121 ? 28.512 4.667 -82.299 1.00 38.18 548 VAL E C 1
ATOM 6809 O O . VAL E 1 121 ? 29.138 3.814 -81.646 1.00 37.97 548 VAL E O 1
ATOM 6813 N N . VAL E 1 122 ? 27.221 4.929 -82.112 1.00 37.77 549 VAL E N 1
ATOM 6814 C CA . VAL E 1 122 ? 26.354 4.086 -81.297 1.00 38.13 549 VAL E CA 1
ATOM 6815 C C . VAL E 1 122 ? 25.908 2.905 -82.173 1.00 38.36 549 VAL E C 1
ATOM 6816 O O . VAL E 1 122 ? 25.450 3.104 -83.305 1.00 38.22 549 VAL E O 1
ATOM 6820 N N . VAL E 1 123 ? 26.063 1.689 -81.651 1.00 39.09 550 VAL E N 1
ATOM 6821 C CA . VAL E 1 123 ? 25.668 0.479 -82.359 1.00 39.78 550 VAL E CA 1
ATOM 6822 C C . VAL E 1 123 ? 24.692 -0.343 -81.533 1.00 40.79 550 VAL E C 1
ATOM 6823 O O . VAL E 1 123 ? 24.763 -0.383 -80.302 1.00 40.75 550 VAL E O 1
ATOM 6827 N N . GLY E 1 124 ? 23.765 -0.993 -82.225 1.00 41.80 551 GLY E N 1
ATOM 6828 C CA . GLY E 1 124 ? 22.773 -1.810 -81.567 1.00 43.43 551 GLY E CA 1
ATOM 6829 C C . GLY E 1 124 ? 21.530 -2.004 -82.389 1.00 44.45 551 GLY E C 1
ATOM 6830 O O . GLY E 1 124 ? 21.300 -1.320 -83.402 1.00 43.95 551 GLY E O 1
ATOM 6831 N N . ASN E 1 125 ? 20.711 -2.934 -81.910 1.00 46.17 552 ASN E N 1
ATOM 6832 C CA . ASN E 1 125 ? 19.475 -3.351 -82.576 1.00 47.76 552 ASN E CA 1
ATOM 6833 C C . ASN E 1 125 ? 18.289 -2.409 -82.373 1.00 48.70 552 ASN E C 1
ATOM 6834 O O . ASN E 1 125 ? 17.866 -2.134 -81.251 1.00 48.96 552 ASN E O 1
ATOM 6839 N N . ILE E 1 126 ? 17.759 -1.960 -83.503 1.00 50.20 553 ILE E N 1
ATOM 6840 C CA . ILE E 1 126 ? 16.848 -0.835 -83.597 1.00 51.76 553 ILE E CA 1
ATOM 6841 C C . ILE E 1 126 ? 15.649 -1.237 -84.472 1.00 52.67 553 ILE E C 1
ATOM 6842 O O . ILE E 1 126 ? 15.793 -2.039 -85.395 1.00 52.77 553 ILE E O 1
ATOM 6847 N N . GLY E 1 127 ? 14.478 -0.675 -84.184 1.00 53.61 554 GLY E N 1
ATOM 6848 C CA . GLY E 1 127 ? 13.266 -0.974 -84.938 1.00 54.72 554 GLY E CA 1
ATOM 6849 C C . GLY E 1 127 ? 12.109 -1.304 -84.006 1.00 55.72 554 GLY E C 1
ATOM 6850 O O . GLY E 1 127 ? 12.164 -1.024 -82.804 1.00 55.70 554 GLY E O 1
ATOM 6851 N N . SER E 1 128 ? 11.062 -1.900 -84.573 1.00 56.50 555 SER E N 1
ATOM 6852 C CA . SER E 1 128 ? 9.921 -2.407 -83.807 1.00 57.33 555 SER E CA 1
ATOM 6853 C C . SER E 1 128 ? 10.188 -3.827 -83.272 1.00 57.97 555 SER E C 1
ATOM 6854 O O . SER E 1 128 ? 11.290 -4.114 -82.784 1.00 58.40 555 SER E O 1
ATOM 6857 N N . GLU E 1 129 ? 9.189 -4.709 -83.361 1.00 58.77 556 GLU E N 1
ATOM 6858 C CA . GLU E 1 129 ? 9.300 -6.042 -82.762 1.00 59.42 556 GLU E CA 1
ATOM 6859 C C . GLU E 1 129 ? 9.448 -7.142 -83.824 1.00 59.84 556 GLU E C 1
ATOM 6860 O O . GLU E 1 129 ? 10.354 -7.971 -83.734 1.00 60.15 556 GLU E O 1
ATOM 6866 N N . LYS E 1 130 ? 8.578 -7.142 -84.833 1.00 60.38 557 LYS E N 1
ATOM 6867 C CA . LYS E 1 130 ? 8.685 -8.121 -85.923 1.00 60.78 557 LYS E CA 1
ATOM 6868 C C . LYS E 1 130 ? 9.870 -7.836 -86.847 1.00 61.18 557 LYS E C 1
ATOM 6869 O O . LYS E 1 130 ? 10.291 -8.709 -87.614 1.00 61.47 557 LYS E O 1
ATOM 6875 N N . ARG E 1 131 ? 10.392 -6.610 -86.780 1.00 61.36 558 ARG E N 1
ATOM 6876 C CA . ARG E 1 131 ? 11.594 -6.235 -87.520 1.00 61.27 558 ARG E CA 1
ATOM 6877 C C . ARG E 1 131 ? 12.447 -5.263 -86.704 1.00 61.11 558 ARG E C 1
ATOM 6878 O O . ARG E 1 131 ? 12.220 -4.048 -86.721 1.00 61.17 558 ARG E O 1
ATOM 6886 N N . THR E 1 132 ? 13.412 -5.812 -85.970 1.00 60.73 559 THR E N 1
ATOM 6887 C CA . THR E 1 132 ? 14.412 -5.001 -85.291 1.00 59.96 559 THR E CA 1
ATOM 6888 C C . THR E 1 132 ? 15.743 -5.191 -86.010 1.00 59.64 559 THR E C 1
ATOM 6889 O O . THR E 1 132 ? 16.412 -6.204 -85.806 1.00 59.85 559 THR E O 1
ATOM 6893 N N . LYS E 1 133 ? 16.079 -4.225 -86.878 1.00 58.75 560 LYS E N 1
ATOM 6894 C CA . LYS E 1 133 ? 17.314 -4.195 -87.680 1.00 57.91 560 LYS E CA 1
ATOM 6895 C C . LYS E 1 133 ? 18.544 -3.772 -86.857 1.00 57.36 560 LYS E C 1
ATOM 6896 O O . LYS E 1 133 ? 18.399 -3.099 -85.829 1.00 57.40 560 LYS E O 1
ATOM 6902 N N . TYR E 1 134 ? 19.740 -4.165 -87.319 1.00 56.46 561 TYR E N 1
ATOM 6903 C CA . TYR E 1 134 ? 21.018 -3.889 -86.627 1.00 55.39 561 TYR E CA 1
ATOM 6904 C C . TYR E 1 134 ? 21.639 -2.627 -87.194 1.00 54.13 561 TYR E C 1
ATOM 6905 O O . TYR E 1 134 ? 22.276 -2.686 -88.238 1.00 54.25 561 TYR E O 1
ATOM 6914 N N . GLY E 1 135 ? 21.489 -1.498 -86.495 1.00 52.43 562 GLY E N 1
ATOM 6915 C CA . GLY E 1 135 ? 21.887 -0.195 -87.052 1.00 49.83 562 GLY E CA 1
ATOM 6916 C C . GLY E 1 135 ? 22.979 0.614 -86.377 1.00 48.07 562 GLY E C 1
ATOM 6917 O O . GLY E 1 135 ? 23.531 0.212 -85.346 1.00 47.51 562 GLY E O 1
ATOM 6918 N N . VAL E 1 136 ? 23.294 1.759 -86.981 1.00 46.20 563 VAL E N 1
ATOM 6919 C CA . VAL E 1 136 ? 24.291 2.694 -86.424 1.00 44.95 563 VAL E CA 1
ATOM 6920 C C . VAL E 1 136 ? 23.768 4.122 -86.335 1.00 43.42 563 VAL E C 1
ATOM 6921 O O . VAL E 1 136 ? 23.134 4.619 -87.275 1.00 43.43 563 VAL E O 1
ATOM 6925 N N . VAL E 1 137 ? 24.053 4.786 -85.219 1.00 41.06 564 VAL E N 1
ATOM 6926 C CA . VAL E 1 137 ? 23.602 6.155 -85.057 1.00 39.39 564 VAL E CA 1
ATOM 6927 C C . VAL E 1 137 ? 24.773 7.086 -84.738 1.00 39.02 564 VAL E C 1
ATOM 6928 O O . VAL E 1 137 ? 25.714 6.742 -83.986 1.00 38.32 564 VAL E O 1
ATOM 6932 N N . GLY E 1 138 ? 24.708 8.283 -85.304 1.00 37.99 565 GLY E N 1
ATOM 6933 C CA . GLY E 1 138 ? 25.664 9.316 -84.938 1.00 37.32 565 GLY E CA 1
ATOM 6934 C C . GLY E 1 138 ? 26.162 10.095 -86.130 1.00 36.45 565 GLY E C 1
ATOM 6935 O O . GLY E 1 138 ? 26.030 9.629 -87.278 1.00 36.04 565 GLY E O 1
ATOM 6936 N N . ALA E 1 139 ? 26.727 11.273 -85.827 1.00 36.16 566 ALA E N 1
ATOM 6937 C CA . ALA E 1 139 ? 27.279 12.227 -86.794 1.00 36.21 566 ALA E CA 1
ATOM 6938 C C . ALA E 1 139 ? 28.281 11.662 -87.800 1.00 36.48 566 ALA E C 1
ATOM 6939 O O . ALA E 1 139 ? 28.440 12.238 -88.888 1.00 36.78 566 ALA E O 1
ATOM 6941 N N . GLN E 1 140 ? 28.919 10.539 -87.445 1.00 35.73 567 GLN E N 1
ATOM 6942 C CA . GLN E 1 140 ? 30.027 9.974 -88.189 1.00 35.02 567 GLN E CA 1
ATOM 6943 C C . GLN E 1 140 ? 29.556 9.061 -89.297 1.00 35.69 567 GLN E C 1
ATOM 6944 O O . GLN E 1 140 ? 30.320 8.772 -90.221 1.00 34.51 567 GLN E O 1
ATOM 6950 N N . VAL E 1 141 ? 28.323 8.568 -89.167 1.00 36.03 568 VAL E N 1
ATOM 6951 C CA . VAL E 1 141 ? 27.638 7.821 -90.219 1.00 36.61 568 VAL E CA 1
ATOM 6952 C C . VAL E 1 141 ? 27.296 8.885 -91.263 1.00 37.55 568 VAL E C 1
ATOM 6953 O O . VAL E 1 141 ? 27.520 8.720 -92.464 1.00 37.68 568 VAL E O 1
ATOM 6957 N N . ASN E 1 142 ? 26.788 10.006 -90.775 1.00 38.67 569 ASN E N 1
ATOM 6958 C CA . ASN E 1 142 ? 26.389 11.129 -91.629 1.00 39.39 569 ASN E CA 1
ATOM 6959 C C . ASN E 1 142 ? 27.545 11.769 -92.393 1.00 39.07 569 ASN E C 1
ATOM 6960 O O . ASN E 1 142 ? 27.408 12.098 -93.600 1.00 38.77 569 ASN E O 1
ATOM 6965 N N . LEU E 1 143 ? 28.687 11.932 -91.709 1.00 38.07 570 LEU E N 1
ATOM 6966 C CA . LEU E 1 143 ? 29.838 12.485 -92.379 1.00 37.41 570 LEU E CA 1
ATOM 6967 C C . LEU E 1 143 ? 30.269 11.553 -93.509 1.00 37.24 570 LEU E C 1
ATOM 6968 O O . LEU E 1 143 ? 30.587 12.030 -94.576 1.00 37.30 570 LEU E O 1
ATOM 6973 N N . THR E 1 144 ? 30.236 10.237 -93.300 1.00 37.27 571 THR E N 1
ATOM 6974 C CA . THR E 1 144 ? 30.634 9.303 -94.365 1.00 37.47 571 THR E CA 1
ATOM 6975 C C . THR E 1 144 ? 29.802 9.488 -95.664 1.00 37.29 571 THR E C 1
ATOM 6976 O O . THR E 1 144 ? 30.362 9.557 -96.742 1.00 38.15 571 THR E O 1
ATOM 6980 N N . TYR E 1 145 ? 28.496 9.663 -95.560 1.00 37.80 572 TYR E N 1
ATOM 6981 C CA . TYR E 1 145 ? 27.649 10.137 -96.701 1.00 37.66 572 TYR E CA 1
ATOM 6982 C C . TYR E 1 145 ? 28.089 11.427 -97.319 1.00 37.62 572 TYR E C 1
ATOM 6983 O O . TYR E 1 145 ? 28.212 11.524 -98.538 1.00 37.47 572 TYR E O 1
ATOM 6992 N N . ARG E 1 146 ? 28.323 12.426 -96.478 1.00 37.98 573 ARG E N 1
ATOM 6993 C CA . ARG E 1 146 ? 28.853 13.698 -96.934 1.00 39.04 573 ARG E CA 1
ATOM 6994 C C . ARG E 1 146 ? 30.237 13.562 -97.615 1.00 38.22 573 ARG E C 1
ATOM 6995 O O . ARG E 1 146 ? 30.434 14.197 -98.640 1.00 38.80 573 ARG E O 1
ATOM 7003 N N . ILE E 1 147 ? 31.148 12.696 -97.126 1.00 37.85 574 ILE E N 1
ATOM 7004 C CA . ILE E 1 147 ? 32.458 12.418 -97.821 1.00 37.61 574 ILE E CA 1
ATOM 7005 C C . ILE E 1 147 ? 32.253 11.913 -99.262 1.00 37.43 574 ILE E C 1
ATOM 7006 O O . ILE E 1 147 ? 32.923 12.324 -100.193 1.00 37.59 574 ILE E O 1
ATOM 7011 N N . GLU E 1 148 ? 31.267 11.057 -99.413 1.00 38.28 575 GLU E N 1
ATOM 7012 C CA . GLU E 1 148 ? 31.012 10.295 -100.617 1.00 39.07 575 GLU E CA 1
ATOM 7013 C C . GLU E 1 148 ? 30.349 11.158 -101.689 1.00 39.98 575 GLU E C 1
ATOM 7014 O O . GLU E 1 148 ? 30.488 10.873 -102.889 1.00 40.17 575 GLU E O 1
ATOM 7020 N N . SER E 1 149 ? 29.647 12.209 -101.248 1.00 39.85 576 SER E N 1
ATOM 7021 C CA . SER E 1 149 ? 28.934 13.103 -102.149 1.00 40.04 576 SER E CA 1
ATOM 7022 C C . SER E 1 149 ? 29.929 14.000 -102.891 1.00 40.08 576 SER E C 1
ATOM 7023 O O . SER E 1 149 ? 29.596 14.529 -103.940 1.00 39.18 576 SER E O 1
ATOM 7026 N N . TYR E 1 150 ? 31.145 14.158 -102.353 1.00 40.02 577 TYR E N 1
ATOM 7027 C CA . TYR E 1 150 ? 32.197 14.879 -103.073 1.00 40.57 577 TYR E CA 1
ATOM 7028 C C . TYR E 1 150 ? 32.888 14.060 -104.204 1.00 40.42 577 TYR E C 1
ATOM 7029 O O . TYR E 1 150 ? 33.827 14.518 -104.854 1.00 40.58 577 TYR E O 1
ATOM 7038 N N . THR E 1 151 ? 32.369 12.863 -104.454 1.00 39.94 578 THR E N 1
ATOM 7039 C CA . THR E 1 151 ? 33.017 11.861 -105.257 1.00 39.14 578 THR E CA 1
ATOM 7040 C C . THR E 1 151 ? 32.498 11.939 -106.724 1.00 40.00 578 THR E C 1
ATOM 7041 O O . THR E 1 151 ? 31.307 12.259 -106.983 1.00 40.13 578 THR E O 1
ATOM 7045 N N . THR E 1 152 ? 33.392 11.752 -107.698 1.00 40.31 579 THR E N 1
ATOM 7046 C CA . THR E 1 152 ? 32.953 11.486 -109.106 1.00 40.51 579 THR E CA 1
ATOM 7047 C C . THR E 1 152 ? 33.175 10.001 -109.418 1.00 39.74 579 THR E C 1
ATOM 7048 O O . THR E 1 152 ? 33.557 9.240 -108.534 1.00 39.77 579 THR E O 1
ATOM 7052 N N . GLY E 1 153 ? 32.949 9.603 -110.666 1.00 38.99 580 GLY E N 1
ATOM 7053 C CA . GLY E 1 153 ? 32.957 8.193 -111.019 1.00 37.82 580 GLY E CA 1
ATOM 7054 C C . GLY E 1 153 ? 34.329 7.645 -110.750 1.00 37.10 580 GLY E C 1
ATOM 7055 O O . GLY E 1 153 ? 35.338 8.351 -110.922 1.00 37.54 580 GLY E O 1
ATOM 7056 N N . GLY E 1 154 ? 34.370 6.406 -110.290 1.00 35.89 581 GLY E N 1
ATOM 7057 C CA . GLY E 1 154 ? 35.640 5.740 -110.059 1.00 35.91 581 GLY E CA 1
ATOM 7058 C C . GLY E 1 154 ? 36.513 6.217 -108.908 1.00 35.13 581 GLY E C 1
ATOM 7059 O O . GLY E 1 154 ? 37.622 5.720 -108.724 1.00 34.42 581 GLY E O 1
ATOM 7060 N N . GLN E 1 155 ? 36.015 7.139 -108.099 1.00 34.15 582 GLN E N 1
ATOM 7061 C CA . GLN E 1 155 ? 36.870 7.637 -107.052 1.00 34.71 582 GLN E CA 1
ATOM 7062 C C . GLN E 1 155 ? 36.514 7.173 -105.620 1.00 33.76 582 GLN E C 1
ATOM 7063 O O . GLN E 1 155 ? 35.372 6.801 -105.355 1.00 33.69 582 GLN E O 1
ATOM 7069 N N . ILE E 1 156 ? 37.515 7.112 -104.740 1.00 32.76 583 ILE E N 1
ATOM 7070 C CA . ILE E 1 156 ? 37.293 6.758 -103.340 1.00 32.92 583 ILE E CA 1
ATOM 7071 C C . ILE E 1 156 ? 37.902 7.854 -102.464 1.00 32.87 583 ILE E C 1
ATOM 7072 O O . ILE E 1 156 ? 39.086 8.191 -102.627 1.00 33.55 583 ILE E O 1
ATOM 7077 N N . PHE E 1 157 ? 37.064 8.455 -101.608 1.00 32.37 584 PHE E N 1
ATOM 7078 C CA . PHE E 1 157 ? 37.464 9.493 -100.633 1.00 32.46 584 PHE E CA 1
ATOM 7079 C C . PHE E 1 157 ? 37.386 8.908 -99.193 1.00 31.91 584 PHE E C 1
ATOM 7080 O O . PHE E 1 157 ? 36.343 8.419 -98.772 1.00 30.81 584 PHE E O 1
ATOM 7088 N N . ILE E 1 158 ? 38.482 8.977 -98.451 1.00 30.92 585 ILE E N 1
ATOM 7089 C CA . ILE E 1 158 ? 38.509 8.464 -97.094 1.00 31.23 585 ILE E CA 1
ATOM 7090 C C . ILE E 1 158 ? 38.892 9.597 -96.159 1.00 31.50 585 ILE E C 1
ATOM 7091 O O . ILE E 1 158 ? 39.615 10.528 -96.554 1.00 33.10 585 ILE E O 1
ATOM 7096 N N . SER E 1 159 ? 38.397 9.566 -94.934 1.00 32.05 586 SER E N 1
ATOM 7097 C CA . SER E 1 159 ? 38.696 10.643 -93.973 1.00 32.55 586 SER E CA 1
ATOM 7098 C C . SER E 1 159 ? 40.122 10.482 -93.508 1.00 32.89 586 SER E C 1
ATOM 7099 O O . SER E 1 159 ? 40.715 9.418 -93.709 1.00 32.96 586 SER E O 1
ATOM 7102 N N . SER E 1 160 ? 40.680 11.528 -92.892 1.00 33.85 587 SER E N 1
ATOM 7103 C CA . SER E 1 160 ? 42.005 11.451 -92.259 1.00 34.30 587 SER E CA 1
ATOM 7104 C C . SER E 1 160 ? 42.122 10.399 -91.193 1.00 34.41 587 SER E C 1
ATOM 7105 O O . SER E 1 160 ? 43.184 9.802 -91.053 1.00 35.33 587 SER E O 1
ATOM 7108 N N . THR E 1 161 ? 41.055 10.211 -90.415 1.00 34.99 588 THR E N 1
ATOM 7109 C CA . THR E 1 161 ? 40.952 9.143 -89.370 1.00 35.29 588 THR E CA 1
ATOM 7110 C C . THR E 1 161 ? 40.965 7.714 -89.945 1.00 35.69 588 THR E C 1
ATOM 7111 O O . THR E 1 161 ? 41.455 6.780 -89.298 1.00 36.53 588 THR E O 1
ATOM 7115 N N . THR E 1 162 ? 40.495 7.546 -91.176 1.00 36.36 589 THR E N 1
ATOM 7116 C CA . THR E 1 162 ? 40.642 6.255 -91.858 1.00 37.43 589 THR E CA 1
ATOM 7117 C C . THR E 1 162 ? 42.054 6.005 -92.342 1.00 38.21 589 THR E C 1
ATOM 7118 O O . THR E 1 162 ? 42.544 4.861 -92.318 1.00 38.68 589 THR E O 1
ATOM 7122 N N . LEU E 1 163 ? 42.706 7.082 -92.754 1.00 38.47 590 LEU E N 1
ATOM 7123 C CA . LEU E 1 163 ? 44.100 7.038 -93.181 1.00 38.65 590 LEU E CA 1
ATOM 7124 C C . LEU E 1 163 ? 44.960 6.787 -91.955 1.00 38.77 590 LEU E C 1
ATOM 7125 O O . LEU E 1 163 ? 45.753 5.846 -91.933 1.00 38.33 590 LEU E O 1
ATOM 7130 N N . GLU E 1 164 ? 44.789 7.620 -90.926 1.00 39.31 591 GLU E N 1
ATOM 7131 C CA . GLU E 1 164 ? 45.345 7.330 -89.584 1.00 39.90 591 GLU E CA 1
ATOM 7132 C C . GLU E 1 164 ? 45.217 5.869 -89.136 1.00 39.69 591 GLU E C 1
ATOM 7133 O O . GLU E 1 164 ? 46.200 5.230 -88.766 1.00 40.48 591 GLU E O 1
ATOM 7139 N N . ALA E 1 165 ? 44.001 5.339 -89.139 1.00 40.07 592 ALA E N 1
ATOM 7140 C CA . ALA E 1 165 ? 43.774 3.996 -88.589 1.00 39.98 592 ALA E CA 1
ATOM 7141 C C . ALA E 1 165 ? 44.255 2.860 -89.518 1.00 39.95 592 ALA E C 1
ATOM 7142 O O . ALA E 1 165 ? 44.620 1.758 -89.050 1.00 40.26 592 ALA E O 1
ATOM 7144 N N . ALA E 1 166 ? 44.270 3.125 -90.820 1.00 39.31 593 ALA E N 1
ATOM 7145 C CA . ALA E 1 166 ? 44.660 2.100 -91.783 1.00 38.97 593 ALA E CA 1
ATOM 7146 C C . ALA E 1 166 ? 46.185 2.056 -92.013 1.00 39.07 593 ALA E C 1
ATOM 7147 O O . ALA E 1 166 ? 46.744 0.998 -92.360 1.00 38.89 593 ALA E O 1
ATOM 7149 N N . GLY E 1 167 ? 46.857 3.183 -91.764 1.00 38.71 594 GLY E N 1
ATOM 7150 C CA . GLY E 1 167 ? 48.316 3.267 -91.923 1.00 38.74 594 GLY E CA 1
ATOM 7151 C C . GLY E 1 167 ? 48.730 3.447 -93.370 1.00 38.36 594 GLY E C 1
ATOM 7152 O O . GLY E 1 167 ? 47.869 3.529 -94.250 1.00 38.91 594 GLY E O 1
ATOM 7153 N N . ASP E 1 168 ? 50.040 3.491 -93.621 1.00 38.53 595 ASP E N 1
ATOM 7154 C CA . ASP E 1 168 ? 50.605 3.852 -94.955 1.00 38.92 595 ASP E CA 1
ATOM 7155 C C . ASP E 1 168 ? 50.564 2.750 -96.010 1.00 37.49 595 ASP E C 1
ATOM 7156 O O . ASP E 1 168 ? 51.021 2.934 -97.112 1.00 37.33 595 ASP E O 1
ATOM 7161 N N . ARG E 1 169 ? 50.026 1.601 -95.689 1.00 37.12 596 ARG E N 1
ATOM 7162 C CA . ARG E 1 169 ? 49.707 0.675 -96.761 1.00 37.50 596 ARG E CA 1
ATOM 7163 C C . ARG E 1 169 ? 48.605 1.218 -97.682 1.00 36.87 596 ARG E C 1
ATOM 7164 O O . ARG E 1 169 ? 48.390 0.664 -98.737 1.00 36.47 596 ARG E O 1
ATOM 7172 N N . VAL E 1 170 ? 47.929 2.293 -97.262 1.00 36.83 597 VAL E N 1
ATOM 7173 C CA . VAL E 1 170 ? 46.956 2.997 -98.100 1.00 37.78 597 VAL E CA 1
ATOM 7174 C C . VAL E 1 170 ? 47.697 3.995 -98.974 1.00 38.24 597 VAL E C 1
ATOM 7175 O O . VAL E 1 170 ? 48.318 4.933 -98.471 1.00 38.05 597 VAL E O 1
ATOM 7179 N N . HIS E 1 171 ? 47.648 3.788 -100.287 1.00 39.18 598 HIS E N 1
ATOM 7180 C CA . HIS E 1 171 ? 48.274 4.741 -101.207 1.00 39.73 598 HIS E CA 1
ATOM 7181 C C . HIS E 1 171 ? 47.229 5.818 -101.710 1.00 40.53 598 HIS E C 1
ATOM 7182 O O . HIS E 1 171 ? 46.132 5.459 -102.217 1.00 39.98 598 HIS E O 1
ATOM 7189 N N . VAL E 1 172 ? 47.542 7.111 -101.497 1.00 40.15 599 VAL E N 1
ATOM 7190 C CA . VAL E 1 172 ? 46.608 8.212 -101.735 1.00 41.45 599 VAL E CA 1
ATOM 7191 C C . VAL E 1 172 ? 47.145 9.180 -102.776 1.00 43.19 599 VAL E C 1
ATOM 7192 O O . VAL E 1 172 ? 48.325 9.517 -102.773 1.00 43.06 599 VAL E O 1
ATOM 7196 N N . ASN E 1 173 ? 46.260 9.638 -103.651 1.00 44.72 600 ASN E N 1
ATOM 7197 C CA . ASN E 1 173 ? 46.685 10.434 -104.794 1.00 47.10 600 ASN E CA 1
ATOM 7198 C C . ASN E 1 173 ? 46.679 11.916 -104.544 1.00 46.90 600 ASN E C 1
ATOM 7199 O O . ASN E 1 173 ? 47.172 12.648 -105.357 1.00 48.37 600 ASN E O 1
ATOM 7204 N N . GLY E 1 174 ? 46.149 12.349 -103.411 1.00 47.49 601 GLY E N 1
ATOM 7205 C CA . GLY E 1 174 ? 46.015 13.767 -103.093 1.00 47.93 601 GLY E CA 1
ATOM 7206 C C . GLY E 1 174 ? 44.842 14.017 -102.155 1.00 48.28 601 GLY E C 1
ATOM 7207 O O . GLY E 1 174 ? 44.109 13.079 -101.822 1.00 48.32 601 GLY E O 1
ATOM 7208 N N . ASN E 1 175 ? 44.676 15.273 -101.719 1.00 48.15 602 ASN E N 1
ATOM 7209 C CA . ASN E 1 175 ? 43.627 15.642 -100.759 1.00 48.45 602 ASN E CA 1
ATOM 7210 C C . ASN E 1 175 ? 42.850 16.930 -101.039 1.00 48.76 602 ASN E C 1
ATOM 7211 O O . ASN E 1 175 ? 43.271 17.810 -101.793 1.00 48.82 602 ASN E O 1
ATOM 7216 N N . ARG E 1 176 ? 41.729 17.017 -100.345 1.00 48.97 603 ARG E N 1
ATOM 7217 C CA . ARG E 1 176 ? 40.715 18.030 -100.500 1.00 49.27 603 ARG E CA 1
ATOM 7218 C C . ARG E 1 176 ? 40.265 18.197 -99.054 1.00 49.04 603 ARG E C 1
ATOM 7219 O O . ARG E 1 176 ? 40.482 17.321 -98.224 1.00 49.34 603 ARG E O 1
ATOM 7227 N N . THR E 1 177 ? 39.725 19.341 -98.706 1.00 49.82 604 THR E N 1
ATOM 7228 C CA . THR E 1 177 ? 39.116 19.477 -97.385 1.00 50.85 604 THR E CA 1
ATOM 7229 C C . THR E 1 177 ? 37.601 19.628 -97.543 1.00 51.81 604 THR E C 1
ATOM 7230 O O . THR E 1 177 ? 37.121 20.063 -98.576 1.00 50.95 604 THR E O 1
ATOM 7234 N N . VAL E 1 178 ? 36.872 19.218 -96.517 1.00 53.82 605 VAL E N 1
ATOM 7235 C CA . VAL E 1 178 ? 35.424 19.118 -96.590 1.00 56.48 605 VAL E CA 1
ATOM 7236 C C . VAL E 1 178 ? 34.779 19.758 -95.352 1.00 58.09 605 VAL E C 1
ATOM 7237 O O . VAL E 1 178 ? 35.269 19.598 -94.226 1.00 58.16 605 VAL E O 1
ATOM 7241 N N . GLN E 1 179 ? 33.701 20.512 -95.561 1.00 60.39 606 GLN E N 1
ATOM 7242 C CA . GLN E 1 179 ? 32.892 20.984 -94.426 1.00 62.33 606 GLN E CA 1
ATOM 7243 C C . GLN E 1 179 ? 31.416 21.151 -94.780 1.00 63.32 606 GLN E C 1
ATOM 7244 O O . GLN E 1 179 ? 30.948 22.284 -94.997 1.00 63.46 606 GLN E O 1
ATOM 7250 N N . PRO E 1 180 ? 30.672 20.019 -94.813 1.00 64.56 607 PRO E N 1
ATOM 7251 C CA . PRO E 1 180 ? 29.269 19.970 -95.257 1.00 65.49 607 PRO E CA 1
ATOM 7252 C C . PRO E 1 180 ? 28.265 20.634 -94.296 1.00 66.45 607 PRO E C 1
ATOM 7253 O O . PRO E 1 180 ? 28.493 20.658 -93.070 1.00 66.36 607 PRO E O 1
ATOM 7257 N N . LYS E 1 181 ? 27.177 21.170 -94.870 1.00 67.31 608 LYS E N 1
ATOM 7258 C CA . LYS E 1 181 ? 26.037 21.685 -94.109 1.00 67.99 608 LYS E CA 1
ATOM 7259 C C . LYS E 1 181 ? 25.829 20.781 -92.887 1.00 68.16 608 LYS E C 1
ATOM 7260 O O . LYS E 1 181 ? 25.413 19.619 -93.029 1.00 68.54 608 LYS E O 1
ATOM 7266 N N . GLY E 1 182 ? 26.184 21.291 -91.704 1.00 67.92 609 GLY E N 1
ATOM 7267 C CA . GLY E 1 182 ? 26.226 20.470 -90.485 1.00 67.63 609 GLY E CA 1
ATOM 7268 C C . GLY E 1 182 ? 27.552 20.489 -89.729 1.00 67.36 609 GLY E C 1
ATOM 7269 O O . GLY E 1 182 ? 27.663 21.163 -88.691 1.00 67.48 609 GLY E O 1
ATOM 7270 N N . VAL E 1 183 ? 28.551 19.762 -90.253 1.00 66.76 610 VAL E N 1
ATOM 7271 C CA . VAL E 1 183 ? 29.855 19.580 -89.590 1.00 65.81 610 VAL E CA 1
ATOM 7272 C C . VAL E 1 183 ? 30.476 20.922 -89.151 1.00 65.75 610 VAL E C 1
ATOM 7273 O O . VAL E 1 183 ? 30.345 21.936 -89.845 1.00 65.55 610 VAL E O 1
ATOM 7277 N N . LYS E 1 184 ? 31.135 20.904 -87.989 1.00 65.42 611 LYS E N 1
ATOM 7278 C CA . LYS E 1 184 ? 31.558 22.119 -87.273 1.00 65.00 611 LYS E CA 1
ATOM 7279 C C . LYS E 1 184 ? 33.026 22.454 -87.551 1.00 64.62 611 LYS E C 1
ATOM 7280 O O . LYS E 1 184 ? 33.554 23.464 -87.060 1.00 64.53 611 LYS E O 1
ATOM 7286 N N . ASP E 1 185 ? 33.684 21.602 -88.335 1.00 63.75 612 ASP E N 1
ATOM 7287 C CA . ASP E 1 185 ? 35.076 21.829 -88.720 1.00 63.36 612 ASP E CA 1
ATOM 7288 C C . ASP E 1 185 ? 35.389 21.220 -90.081 1.00 62.69 612 ASP E C 1
ATOM 7289 O O . ASP E 1 185 ? 34.874 20.136 -90.410 1.00 63.07 612 ASP E O 1
ATOM 7294 N N . PRO E 1 186 ? 36.198 21.932 -90.897 1.00 61.62 613 PRO E N 1
ATOM 7295 C CA . PRO E 1 186 ? 36.808 21.296 -92.077 1.00 60.22 613 PRO E CA 1
ATOM 7296 C C . PRO E 1 186 ? 37.618 20.047 -91.713 1.00 58.65 613 PRO E C 1
ATOM 7297 O O . PRO E 1 186 ? 38.647 20.155 -91.039 1.00 58.47 613 PRO E O 1
ATOM 7301 N N . VAL E 1 187 ? 37.124 18.875 -92.120 1.00 56.81 614 VAL E N 1
ATOM 7302 C CA . VAL E 1 187 ? 37.906 17.630 -92.067 1.00 55.19 614 VAL E CA 1
ATOM 7303 C C . VAL E 1 187 ? 38.546 17.396 -93.419 1.00 53.27 614 VAL E C 1
ATOM 7304 O O . VAL E 1 187 ? 37.916 17.630 -94.469 1.00 52.95 614 VAL E O 1
ATOM 7308 N N . VAL E 1 188 ? 39.809 16.974 -93.387 1.00 51.02 615 VAL E N 1
ATOM 7309 C CA . VAL E 1 188 ? 40.521 16.662 -94.617 1.00 48.98 615 VAL E CA 1
ATOM 7310 C C . VAL E 1 188 ? 40.197 15.228 -95.023 1.00 47.51 615 VAL E C 1
ATOM 7311 O O . VAL E 1 188 ? 40.192 14.316 -94.192 1.00 47.53 615 VAL E O 1
ATOM 7315 N N . ILE E 1 189 ? 39.850 15.069 -96.297 1.00 45.13 616 ILE E N 1
ATOM 7316 C CA . ILE E 1 189 ? 39.590 13.763 -96.887 1.00 42.39 616 ILE E CA 1
ATOM 7317 C C . ILE E 1 189 ? 40.681 13.396 -97.917 1.00 41.85 616 ILE E C 1
ATOM 7318 O O . ILE E 1 189 ? 41.377 14.270 -98.432 1.00 40.90 616 ILE E O 1
ATOM 7323 N N . TRP E 1 190 ? 40.836 12.104 -98.201 1.00 40.15 617 TRP E N 1
ATOM 7324 C CA . TRP E 1 190 ? 41.938 11.665 -99.040 1.00 38.70 617 TRP E CA 1
ATOM 7325 C C . TRP E 1 190 ? 41.501 10.840 -100.237 1.00 39.16 617 TRP E C 1
ATOM 7326 O O . TRP E 1 190 ? 40.730 9.901 -100.095 1.00 38.38 617 TRP E O 1
ATOM 7337 N N . ASP E 1 191 ? 42.010 11.207 -101.415 1.00 39.75 618 ASP E N 1
ATOM 7338 C CA . ASP E 1 191 ? 41.748 10.465 -102.648 1.00 39.96 618 ASP E CA 1
ATOM 7339 C C . ASP E 1 191 ? 42.712 9.293 -102.777 1.00 39.33 618 ASP E C 1
ATOM 7340 O O . ASP E 1 191 ? 43.929 9.473 -102.818 1.00 39.34 618 ASP E O 1
ATOM 7345 N N . VAL E 1 192 ? 42.143 8.096 -102.859 1.00 39.41 619 VAL E N 1
ATOM 7346 C CA . VAL E 1 192 ? 42.880 6.837 -102.729 1.00 38.05 619 VAL E CA 1
ATOM 7347 C C . VAL E 1 192 ? 43.353 6.340 -104.088 1.00 37.93 619 VAL E C 1
ATOM 7348 O O . VAL E 1 192 ? 42.570 6.345 -105.039 1.00 37.60 619 VAL E O 1
ATOM 7352 N N . ALA E 1 193 ? 44.636 5.932 -104.157 1.00 37.13 620 ALA E N 1
ATOM 7353 C CA . ALA E 1 193 ? 45.265 5.376 -105.361 1.00 36.55 620 ALA E CA 1
ATOM 7354 C C . ALA E 1 193 ? 45.165 3.842 -105.391 1.00 36.49 620 ALA E C 1
ATOM 7355 O O . ALA E 1 193 ? 44.821 3.234 -106.414 1.00 36.94 620 ALA E O 1
ATOM 7357 N N . GLY E 1 194 ? 45.470 3.227 -104.258 1.00 35.95 621 GLY E N 1
ATOM 7358 C CA . GLY E 1 194 ? 45.360 1.784 -104.100 1.00 35.69 621 GLY E CA 1
ATOM 7359 C C . GLY E 1 194 ? 45.735 1.340 -102.710 1.00 34.97 621 GLY E C 1
ATOM 7360 O O . GLY E 1 194 ? 45.807 2.154 -101.795 1.00 34.64 621 GLY E O 1
ATOM 7361 N N . VAL E 1 195 ? 45.965 0.036 -102.555 1.00 35.06 622 VAL E N 1
ATOM 7362 C CA . VAL E 1 195 ? 46.365 -0.541 -101.256 1.00 35.31 622 VAL E CA 1
ATOM 7363 C C . VAL E 1 195 ? 47.532 -1.522 -101.432 1.00 35.10 622 VAL E C 1
ATOM 7364 O O . VAL E 1 195 ? 47.580 -2.297 -102.407 1.00 34.69 622 VAL E O 1
ATOM 7368 N N . GLY E 1 196 ? 48.455 -1.481 -100.477 1.00 34.42 623 GLY E N 1
ATOM 7369 C CA . GLY E 1 196 ? 49.630 -2.332 -100.496 1.00 34.48 623 GLY E CA 1
ATOM 7370 C C . GLY E 1 196 ? 49.390 -3.754 -100.042 1.00 35.02 623 GLY E C 1
ATOM 7371 O O . GLY E 1 196 ? 48.267 -4.284 -100.108 1.00 34.80 623 GLY E O 1
ATOM 7372 N N . GLU E 1 197 ? 50.463 -4.353 -99.550 1.00 34.99 624 GLU E N 1
ATOM 7373 C CA . GLU E 1 197 ? 50.466 -5.720 -99.137 1.00 35.99 624 GLU E CA 1
ATOM 7374 C C . GLU E 1 197 ? 49.510 -5.852 -97.967 1.00 35.96 624 GLU E C 1
ATOM 7375 O O . GLU E 1 197 ? 49.470 -4.957 -97.145 1.00 36.61 624 GLU E O 1
ATOM 7381 N N . PRO E 1 198 ? 48.742 -6.964 -97.874 1.00 35.69 625 PRO E N 1
ATOM 7382 C CA . PRO E 1 198 ? 48.740 -8.155 -98.742 1.00 35.88 625 PRO E CA 1
ATOM 7383 C C . PRO E 1 198 ? 47.703 -8.108 -99.853 1.00 35.70 625 PRO E C 1
ATOM 7384 O O . PRO E 1 198 ? 47.285 -9.148 -100.335 1.00 36.01 625 PRO E O 1
ATOM 7388 N N . TYR E 1 199 ? 47.312 -6.898 -100.245 1.00 36.30 626 TYR E N 1
ATOM 7389 C CA . TYR E 1 199 ? 46.243 -6.660 -101.200 1.00 36.36 626 TYR E CA 1
ATOM 7390 C C . TYR E 1 199 ? 46.784 -6.356 -102.585 1.00 36.94 626 TYR E C 1
ATOM 7391 O O . TYR E 1 199 ? 46.319 -6.919 -103.582 1.00 37.91 626 TYR E O 1
ATOM 7400 N N . ASN E 1 200 ? 47.783 -5.489 -102.649 1.00 36.59 627 ASN E N 1
ATOM 7401 C CA . ASN E 1 200 ? 48.375 -5.095 -103.930 1.00 36.78 627 ASN E CA 1
ATOM 7402 C C . ASN E 1 200 ? 47.360 -4.736 -105.016 1.00 36.08 627 ASN E C 1
ATOM 7403 O O . ASN E 1 200 ? 47.507 -5.107 -106.168 1.00 35.76 627 ASN E O 1
ATOM 7408 N N . LEU E 1 201 ? 46.356 -3.969 -104.603 1.00 36.92 628 LEU E N 1
ATOM 7409 C CA . LEU E 1 201 ? 45.274 -3.489 -105.457 1.00 37.41 628 LEU E CA 1
ATOM 7410 C C . LEU E 1 201 ? 45.423 -2.002 -105.747 1.00 38.00 628 LEU E C 1
ATOM 7411 O O . LEU E 1 201 ? 45.620 -1.235 -104.817 1.00 39.06 628 LEU E O 1
ATOM 7416 N N . SER E 1 202 ? 45.296 -1.591 -107.009 1.00 38.63 629 SER E N 1
ATOM 7417 C CA . SER E 1 202 ? 45.298 -0.165 -107.336 1.00 39.86 629 SER E CA 1
ATOM 7418 C C . SER E 1 202 ? 44.316 0.204 -108.476 1.00 41.20 629 SER E C 1
ATOM 7419 O O . SER E 1 202 ? 43.974 -0.645 -109.303 1.00 41.74 629 SER E O 1
ATOM 7422 N N . LEU E 1 203 ? 43.862 1.457 -108.485 1.00 42.61 630 LEU E N 1
ATOM 7423 C CA . LEU E 1 203 ? 42.867 1.986 -109.450 1.00 44.82 630 LEU E CA 1
ATOM 7424 C C . LEU E 1 203 ? 43.428 2.539 -110.797 1.00 46.06 630 LEU E C 1
ATOM 7425 O O . LEU E 1 203 ? 44.588 2.931 -110.895 1.00 46.00 630 LEU E O 1
ATOM 7430 N N . ALA E 1 204 ? 42.563 2.615 -111.813 1.00 48.81 631 ALA E N 1
ATOM 7431 C CA . ALA E 1 204 ? 42.939 3.025 -113.189 1.00 50.47 631 ALA E CA 1
ATOM 7432 C C . ALA E 1 204 ? 41.809 3.685 -113.992 1.00 51.88 631 ALA E C 1
ATOM 7433 O O . ALA E 1 204 ? 40.625 3.480 -113.693 1.00 52.85 631 ALA E O 1
ATOM 7435 N N . VAL E 1 205 ? 42.190 4.442 -115.031 1.00 52.87 632 VAL E N 1
ATOM 7436 C CA . VAL E 1 205 ? 41.256 5.077 -115.983 1.00 53.40 632 VAL E CA 1
ATOM 7437 C C . VAL E 1 205 ? 41.572 4.700 -117.440 1.00 53.01 632 VAL E C 1
ATOM 7438 O O . VAL E 1 205 ? 42.706 4.839 -117.904 1.00 52.61 632 VAL E O 1
ATOM 7442 N N . MET F 1 8 ? 7.949 -6.270 -107.568 1.00 58.84 435 MET F N 1
ATOM 7443 C CA . MET F 1 8 ? 7.963 -7.127 -108.792 1.00 59.20 435 MET F CA 1
ATOM 7444 C C . MET F 1 8 ? 9.350 -7.802 -108.970 1.00 57.76 435 MET F C 1
ATOM 7445 O O . MET F 1 8 ? 10.082 -8.024 -107.990 1.00 57.56 435 MET F O 1
ATOM 7450 N N . GLY F 1 9 ? 9.659 -8.168 -110.217 1.00 56.21 436 GLY F N 1
ATOM 7451 C CA . GLY F 1 9 ? 11.030 -8.211 -110.713 1.00 53.74 436 GLY F CA 1
ATOM 7452 C C . GLY F 1 9 ? 11.258 -6.944 -111.559 1.00 52.11 436 GLY F C 1
ATOM 7453 O O . GLY F 1 9 ? 12.178 -6.898 -112.386 1.00 51.73 436 GLY F O 1
ATOM 7454 N N . GLY F 1 10 ? 10.410 -5.927 -111.353 1.00 50.39 437 GLY F N 1
ATOM 7455 C CA . GLY F 1 10 ? 10.565 -4.615 -111.982 1.00 48.49 437 GLY F CA 1
ATOM 7456 C C . GLY F 1 10 ? 9.278 -3.994 -112.502 1.00 47.40 437 GLY F C 1
ATOM 7457 O O . GLY F 1 10 ? 8.675 -4.524 -113.437 1.00 47.07 437 GLY F O 1
ATOM 7458 N N . ASP F 1 11 ? 8.872 -2.856 -111.911 1.00 46.11 438 ASP F N 1
ATOM 7459 C CA . ASP F 1 11 ? 7.633 -2.136 -112.307 1.00 44.04 438 ASP F CA 1
ATOM 7460 C C . ASP F 1 11 ? 7.630 -0.639 -111.952 1.00 42.04 438 ASP F C 1
ATOM 7461 O O . ASP F 1 11 ? 7.993 -0.252 -110.840 1.00 41.88 438 ASP F O 1
ATOM 7466 N N . ARG F 1 12 ? 7.245 0.200 -112.913 1.00 39.57 439 ARG F N 1
ATOM 7467 C CA . ARG F 1 12 ? 7.114 1.631 -112.677 1.00 38.03 439 ARG F CA 1
ATOM 7468 C C . ARG F 1 12 ? 5.658 1.948 -112.463 1.00 38.32 439 ARG F C 1
ATOM 7469 O O . ARG F 1 12 ? 4.818 1.571 -113.284 1.00 38.58 439 ARG F O 1
ATOM 7477 N N . ARG F 1 13 ? 5.352 2.620 -111.356 1.00 37.79 440 ARG F N 1
ATOM 7478 C CA . ARG F 1 13 ? 3.992 2.964 -111.016 1.00 37.58 440 ARG F CA 1
ATOM 7479 C C . ARG F 1 13 ? 3.961 4.134 -110.052 1.00 37.38 440 ARG F C 1
ATOM 7480 O O . ARG F 1 13 ? 4.991 4.441 -109.434 1.00 36.99 440 ARG F O 1
ATOM 7488 N N . PRO F 1 14 ? 2.771 4.760 -109.882 1.00 37.00 441 PRO F N 1
ATOM 7489 C CA . PRO F 1 14 ? 2.714 5.868 -108.958 1.00 36.97 441 PRO F CA 1
ATOM 7490 C C . PRO F 1 14 ? 2.559 5.310 -107.555 1.00 37.05 441 PRO F C 1
ATOM 7491 O O . PRO F 1 14 ? 1.863 4.291 -107.328 1.00 37.66 441 PRO F O 1
ATOM 7495 N N . ILE F 1 15 ? 3.239 5.932 -106.611 1.00 36.37 442 ILE F N 1
ATOM 7496 C CA . ILE F 1 15 ? 3.046 5.562 -105.217 1.00 35.40 442 ILE F CA 1
ATOM 7497 C C . ILE F 1 15 ? 3.305 6.768 -104.370 1.00 34.27 442 ILE F C 1
ATOM 7498 O O . ILE F 1 15 ? 4.019 7.716 -104.771 1.00 33.43 442 I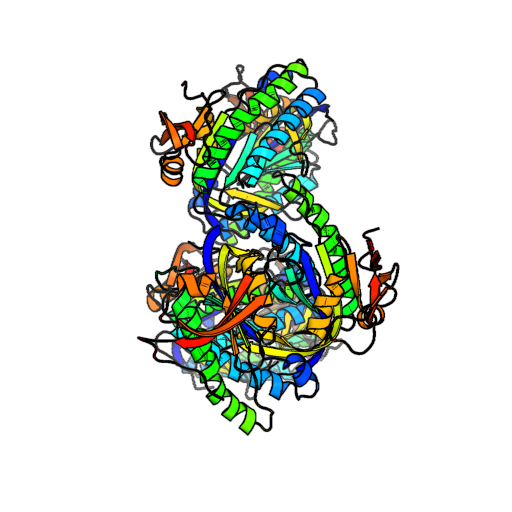LE F O 1
ATOM 7503 N N . THR F 1 16 ? 2.734 6.730 -103.182 1.00 33.68 443 THR F N 1
ATOM 7504 C CA . THR F 1 16 ? 2.991 7.796 -102.236 1.00 34.10 443 THR F CA 1
ATOM 7505 C C . THR F 1 16 ? 4.131 7.366 -101.286 1.00 33.16 443 THR F C 1
ATOM 7506 O O . THR F 1 16 ? 4.109 6.273 -100.739 1.00 32.34 443 THR F O 1
ATOM 7510 N N . ILE F 1 17 ? 5.144 8.211 -101.162 1.00 33.16 444 ILE F N 1
ATOM 7511 C CA . ILE F 1 17 ? 6.287 7.879 -100.307 1.00 33.64 444 ILE F CA 1
ATOM 7512 C C . ILE F 1 17 ? 6.254 8.734 -99.054 1.00 33.15 444 ILE F C 1
ATOM 7513 O O . ILE F 1 17 ? 6.063 9.943 -99.133 1.00 32.50 444 ILE F O 1
ATOM 7518 N N . LEU F 1 18 ? 6.428 8.094 -97.898 1.00 33.49 445 LEU F N 1
ATOM 7519 C CA . LEU F 1 18 ? 6.522 8.815 -96.627 1.00 33.19 445 LEU F CA 1
ATOM 7520 C C . LEU F 1 18 ? 7.878 8.615 -95.980 1.00 33.76 445 LEU F C 1
ATOM 7521 O O . LEU F 1 18 ? 8.347 7.499 -95.780 1.00 33.18 445 LEU F O 1
ATOM 7526 N N . THR F 1 19 ? 8.471 9.727 -95.583 1.00 34.59 446 THR F N 1
ATOM 7527 C CA . THR F 1 19 ? 9.697 9.682 -94.836 1.00 35.57 446 THR F CA 1
ATOM 7528 C C . THR F 1 19 ? 9.657 10.630 -93.607 1.00 36.03 446 THR F C 1
ATOM 7529 O O . THR F 1 19 ? 9.233 11.802 -93.703 1.00 35.77 446 THR F O 1
ATOM 7533 N N . SER F 1 20 ? 10.097 10.090 -92.464 1.00 36.90 447 SER F N 1
ATOM 7534 C CA . SER F 1 20 ? 10.200 10.788 -91.169 1.00 37.33 447 SER F CA 1
ATOM 7535 C C . SER F 1 20 ? 11.642 11.126 -90.841 1.00 37.95 447 SER F C 1
ATOM 7536 O O . SER F 1 20 ? 12.541 10.410 -91.253 1.00 37.73 447 SER F O 1
ATOM 7539 N N . ASP F 1 21 ? 11.845 12.179 -90.049 1.00 38.93 448 ASP F N 1
ATOM 7540 C CA . ASP F 1 21 ? 13.183 12.631 -89.644 1.00 40.34 448 ASP F CA 1
ATOM 7541 C C . ASP F 1 21 ? 13.081 13.108 -88.204 1.00 39.98 448 ASP F C 1
ATOM 7542 O O . ASP F 1 21 ? 12.112 13.753 -87.828 1.00 39.74 448 ASP F O 1
ATOM 7547 N N . LEU F 1 22 ? 14.062 12.765 -87.386 1.00 40.58 449 LEU F N 1
ATOM 7548 C CA . LEU F 1 22 ? 14.125 13.345 -86.043 1.00 41.29 449 LEU F CA 1
ATOM 7549 C C . LEU F 1 22 ? 14.973 14.593 -86.115 1.00 40.99 449 LEU F C 1
ATOM 7550 O O . LEU F 1 22 ? 16.161 14.503 -86.063 1.00 41.83 449 LEU F O 1
ATOM 7555 N N . ARG F 1 23 ? 14.333 15.746 -86.297 1.00 41.63 450 ARG F N 1
ATOM 7556 C CA . ARG F 1 23 ? 15.003 17.039 -86.486 1.00 42.06 450 ARG F CA 1
ATOM 7557 C C . ARG F 1 23 ? 16.111 17.262 -85.444 1.00 42.61 450 ARG F C 1
ATOM 7558 O O . ARG F 1 23 ? 15.834 17.613 -84.289 1.00 42.78 450 ARG F O 1
ATOM 7566 N N . GLY F 1 24 ? 17.360 17.028 -85.848 1.00 43.00 451 GLY F N 1
ATOM 7567 C CA . GLY F 1 24 ? 18.512 17.254 -84.972 1.00 43.01 451 GLY F CA 1
ATOM 7568 C C . GLY F 1 24 ? 18.726 16.268 -83.832 1.00 43.28 451 GLY F C 1
ATOM 7569 O O . GLY F 1 24 ? 19.389 16.614 -82.869 1.00 43.33 451 GLY F O 1
ATOM 7570 N N . PHE F 1 25 ? 18.170 15.053 -83.920 1.00 43.69 452 PHE F N 1
ATOM 7571 C CA . PHE F 1 25 ? 18.428 13.995 -82.911 1.00 44.17 452 PHE F CA 1
ATOM 7572 C C . PHE F 1 25 ? 19.829 13.420 -83.098 1.00 44.78 452 PHE F C 1
ATOM 7573 O O . PHE F 1 25 ? 20.439 12.905 -82.142 1.00 44.47 452 PHE F O 1
ATOM 7581 N N . THR F 1 26 ? 20.295 13.518 -84.352 1.00 45.57 453 THR F N 1
ATOM 7582 C CA . THR F 1 26 ? 21.641 13.177 -84.827 1.00 45.60 453 THR F CA 1
ATOM 7583 C C . THR F 1 26 ? 22.702 13.850 -83.998 1.00 45.81 453 THR F C 1
ATOM 7584 O O . THR F 1 26 ? 23.652 13.194 -83.568 1.00 46.44 453 THR F O 1
ATOM 7588 N N . SER F 1 27 ? 22.550 15.160 -83.785 1.00 45.75 454 SER F N 1
ATOM 7589 C CA . SER F 1 27 ? 23.472 15.920 -82.917 1.00 45.27 454 SER F CA 1
ATOM 7590 C C . SER F 1 27 ? 23.224 15.647 -81.433 1.00 44.73 454 SER F C 1
ATOM 7591 O O . SER F 1 27 ? 24.162 15.384 -80.691 1.00 45.07 454 SER F O 1
ATOM 7594 N N . THR F 1 28 ? 21.966 15.696 -81.012 1.00 44.12 455 THR F N 1
ATOM 7595 C CA . THR F 1 28 ? 21.564 15.298 -79.660 1.00 44.21 455 THR F CA 1
ATOM 7596 C C . THR F 1 28 ? 22.141 13.960 -79.179 1.00 44.22 455 THR F C 1
ATOM 7597 O O . THR F 1 28 ? 22.452 13.815 -78.010 1.00 43.75 455 THR F O 1
ATOM 7601 N N . SER F 1 29 ? 22.256 12.982 -80.080 1.00 44.96 456 SER F N 1
ATOM 7602 C CA . SER F 1 29 ? 22.669 11.624 -79.703 1.00 45.18 456 SER F CA 1
ATOM 7603 C C . SER F 1 29 ? 24.088 11.613 -79.156 1.00 45.48 456 SER F C 1
ATOM 7604 O O . SER F 1 29 ? 24.383 10.889 -78.200 1.00 45.27 456 SER F O 1
ATOM 7607 N N . GLU F 1 30 ? 24.931 12.449 -79.772 1.00 45.91 457 GLU F N 1
ATOM 7608 C CA . GLU F 1 30 ? 26.372 12.565 -79.511 1.00 46.21 457 GLU F CA 1
ATOM 7609 C C . GLU F 1 30 ? 26.778 12.822 -78.045 1.00 45.96 457 GLU F C 1
ATOM 7610 O O . GLU F 1 30 ? 27.846 12.398 -77.632 1.00 46.41 457 GLU F O 1
ATOM 7616 N N . GLY F 1 31 ? 25.950 13.518 -77.268 1.00 45.82 458 GLY F N 1
ATOM 7617 C CA . GLY F 1 31 ? 26.215 13.703 -75.837 1.00 45.28 458 GLY F CA 1
ATOM 7618 C C . GLY F 1 31 ? 25.406 12.784 -74.931 1.00 45.09 458 GLY F C 1
ATOM 7619 O O . GLY F 1 31 ? 25.333 13.011 -73.728 1.00 45.20 458 GLY F O 1
ATOM 7620 N N . LEU F 1 32 ? 24.805 11.746 -75.517 1.00 44.95 459 LEU F N 1
ATOM 7621 C CA . LEU F 1 32 ? 23.926 10.788 -74.814 1.00 44.10 459 LEU F CA 1
ATOM 7622 C C . LEU F 1 32 ? 24.546 9.391 -74.722 1.00 43.62 459 LEU F C 1
ATOM 7623 O O . LEU F 1 32 ? 25.210 8.938 -75.673 1.00 43.76 459 LEU F O 1
ATOM 7628 N N . ASN F 1 33 ? 24.306 8.705 -73.600 1.00 42.56 460 ASN F N 1
ATOM 7629 C CA . ASN F 1 33 ? 24.824 7.345 -73.405 1.00 42.02 460 ASN F CA 1
ATOM 7630 C C . ASN F 1 33 ? 24.184 6.258 -74.322 1.00 41.74 460 ASN F C 1
ATOM 7631 O O . ASN F 1 33 ? 22.988 6.315 -74.612 1.00 41.50 460 ASN F O 1
ATOM 7636 N N . PRO F 1 34 ? 25.005 5.308 -74.829 1.00 41.56 461 PRO F N 1
ATOM 7637 C CA . PRO F 1 34 ? 24.625 4.223 -75.755 1.00 41.65 461 PRO F CA 1
ATOM 7638 C C . PRO F 1 34 ? 23.274 3.505 -75.549 1.00 41.26 461 PRO F C 1
ATOM 7639 O O . PRO F 1 34 ? 22.435 3.502 -76.470 1.00 41.21 461 PRO F O 1
ATOM 7643 N N . GLU F 1 35 ? 23.097 2.883 -74.381 1.00 40.78 462 GLU F N 1
ATOM 7644 C CA . GLU F 1 35 ? 21.993 1.942 -74.118 1.00 40.60 462 GLU F CA 1
ATOM 7645 C C . GLU F 1 35 ? 20.621 2.629 -74.229 1.00 39.83 462 GLU F C 1
ATOM 7646 O O . GLU F 1 35 ? 19.612 1.987 -74.568 1.00 40.06 462 GLU F O 1
ATOM 7652 N N . GLU F 1 36 ? 20.625 3.948 -74.027 1.00 38.60 463 GLU F N 1
ATOM 7653 C CA . GLU F 1 36 ? 19.419 4.778 -73.962 1.00 37.62 463 GLU F CA 1
ATOM 7654 C C . GLU F 1 36 ? 19.120 5.613 -75.231 1.00 37.11 463 GLU F C 1
ATOM 7655 O O . GLU F 1 36 ? 18.000 6.113 -75.403 1.00 36.69 463 GLU F O 1
ATOM 7661 N N . VAL F 1 37 ? 20.118 5.758 -76.109 1.00 36.38 464 VAL F N 1
ATOM 7662 C CA . VAL F 1 37 ? 19.920 6.265 -77.477 1.00 35.63 464 VAL F CA 1
ATOM 7663 C C . VAL F 1 37 ? 19.018 5.278 -78.243 1.00 35.12 464 VAL F C 1
ATOM 7664 O O . VAL F 1 37 ? 18.070 5.704 -78.925 1.00 34.32 464 VAL F O 1
ATOM 7668 N N . VAL F 1 38 ? 19.317 3.974 -78.109 1.00 34.55 465 VAL F N 1
ATOM 7669 C CA . VAL F 1 38 ? 18.516 2.887 -78.716 1.00 33.88 465 VAL F CA 1
ATOM 7670 C C . VAL F 1 38 ? 17.077 2.899 -78.158 1.00 34.72 465 VAL F C 1
ATOM 7671 O O . VAL F 1 38 ? 16.077 2.664 -78.904 1.00 34.21 465 VAL F O 1
ATOM 7675 N N . LYS F 1 39 ? 16.976 3.225 -76.860 1.00 34.74 466 LYS F N 1
ATOM 7676 C CA . LYS F 1 39 ? 15.689 3.266 -76.182 1.00 35.36 466 LYS F CA 1
ATOM 7677 C C . LYS F 1 39 ? 14.770 4.304 -76.779 1.00 35.11 466 LYS F C 1
ATOM 7678 O O . LYS F 1 39 ? 13.658 3.984 -77.189 1.00 35.75 466 LYS F O 1
ATOM 7684 N N . VAL F 1 40 ? 15.242 5.541 -76.839 1.00 35.08 467 VAL F N 1
ATOM 7685 C CA . VAL F 1 40 ? 14.503 6.631 -77.464 1.00 35.49 467 VAL F CA 1
ATOM 7686 C C . VAL F 1 40 ? 14.074 6.159 -78.856 1.00 35.13 467 VAL F C 1
ATOM 7687 O O . VAL F 1 40 ? 12.901 6.249 -79.217 1.00 34.75 467 VAL F O 1
ATOM 7691 N N . LEU F 1 41 ? 15.027 5.615 -79.604 1.00 35.21 468 LEU F N 1
ATOM 7692 C CA . LEU F 1 41 ? 14.776 5.089 -80.957 1.00 35.34 468 LEU F CA 1
ATOM 7693 C C . LEU F 1 41 ? 13.716 3.985 -81.026 1.00 35.62 468 LEU F C 1
ATOM 7694 O O . LEU F 1 41 ? 12.850 3.998 -81.909 1.00 35.61 468 LEU F O 1
ATOM 7699 N N . ASN F 1 42 ? 13.734 3.072 -80.058 1.00 36.36 469 ASN F N 1
ATOM 7700 C CA . ASN F 1 42 ? 12.733 1.993 -80.020 1.00 36.57 469 ASN F CA 1
ATOM 7701 C C . ASN F 1 42 ? 11.345 2.280 -79.432 1.00 36.23 469 ASN F C 1
ATOM 7702 O O . ASN F 1 42 ? 10.370 1.647 -79.843 1.00 36.80 469 ASN F O 1
ATOM 7707 N N . ILE F 1 43 ? 11.235 3.221 -78.496 1.00 36.14 470 ILE F N 1
ATOM 7708 C CA . ILE F 1 43 ? 9.917 3.806 -78.190 1.00 35.41 470 ILE F CA 1
ATOM 7709 C C . ILE F 1 43 ? 9.426 4.406 -79.518 1.00 35.70 470 ILE F C 1
ATOM 7710 O O . ILE F 1 43 ? 8.302 4.147 -79.944 1.00 35.60 470 ILE F O 1
ATOM 7715 N N . TYR F 1 44 ? 10.293 5.201 -80.157 1.00 35.60 471 TYR F N 1
ATOM 7716 C CA . TYR F 1 44 ? 9.966 5.910 -81.395 1.00 36.16 471 TYR F CA 1
ATOM 7717 C C . TYR F 1 44 ? 9.457 4.982 -82.470 1.00 36.29 471 TYR F C 1
ATOM 7718 O O . TYR F 1 44 ? 8.344 5.159 -82.916 1.00 35.91 471 TYR F O 1
ATOM 7727 N N . PHE F 1 45 ? 10.267 3.994 -82.869 1.00 36.27 472 PHE F N 1
ATOM 7728 C CA . PHE F 1 45 ? 9.910 3.141 -83.991 1.00 36.75 472 PHE F CA 1
ATOM 7729 C C . PHE F 1 45 ? 8.719 2.278 -83.667 1.00 36.46 472 PHE F C 1
ATOM 7730 O O . PHE F 1 45 ? 7.870 2.080 -84.510 1.00 36.40 472 PHE F O 1
ATOM 7738 N N . GLY F 1 46 ? 8.643 1.810 -82.428 1.00 36.94 473 GLY F N 1
ATOM 7739 C CA . GLY F 1 46 ? 7.607 0.851 -81.994 1.00 36.72 473 GLY F CA 1
ATOM 7740 C C . GLY F 1 46 ? 6.179 1.329 -82.148 1.00 36.47 473 GLY F C 1
ATOM 7741 O O . GLY F 1 46 ? 5.361 0.682 -82.773 1.00 36.72 473 GLY F O 1
ATOM 7742 N N . LYS F 1 47 ? 5.863 2.474 -81.574 1.00 36.84 474 LYS F N 1
ATOM 7743 C CA . LYS F 1 47 ? 4.595 3.090 -81.896 1.00 37.18 474 LYS F CA 1
ATOM 7744 C C . LYS F 1 47 ? 4.477 3.653 -83.341 1.00 37.18 474 LYS F C 1
ATOM 7745 O O . LYS F 1 47 ? 3.400 3.549 -83.940 1.00 36.76 474 LYS F O 1
ATOM 7751 N N . MET F 1 48 ? 5.546 4.245 -83.897 1.00 36.91 475 MET F N 1
ATOM 7752 C CA . MET F 1 48 ? 5.478 4.729 -85.284 1.00 37.00 475 MET F CA 1
ATOM 7753 C C . MET F 1 48 ? 5.084 3.594 -86.257 1.00 37.66 475 MET F C 1
ATOM 7754 O O . MET F 1 48 ? 4.187 3.768 -87.091 1.00 37.88 475 MET F O 1
ATOM 7759 N N . ALA F 1 49 ? 5.722 2.426 -86.125 1.00 38.48 476 ALA F N 1
ATOM 7760 C CA . ALA F 1 49 ? 5.356 1.258 -86.923 1.00 38.76 476 ALA F CA 1
ATOM 7761 C C . ALA F 1 49 ? 3.900 0.947 -86.731 1.00 39.79 476 ALA F C 1
ATOM 7762 O O . ALA F 1 49 ? 3.191 0.727 -87.709 1.00 41.09 476 ALA F O 1
ATOM 7764 N N . ASP F 1 50 ? 3.460 0.919 -85.466 1.00 40.38 477 ASP F N 1
ATOM 7765 C CA . ASP F 1 50 ? 2.091 0.594 -85.097 1.00 40.83 477 ASP F CA 1
ATOM 7766 C C . ASP F 1 50 ? 1.075 1.424 -85.862 1.00 40.22 477 ASP F C 1
ATOM 7767 O O . ASP F 1 50 ? 0.054 0.884 -86.280 1.00 40.77 477 ASP F O 1
ATOM 7772 N N . VAL F 1 51 ? 1.330 2.721 -86.039 1.00 39.67 478 VAL F N 1
ATOM 7773 C CA . VAL F 1 51 ? 0.379 3.565 -86.789 1.00 39.19 478 VAL F CA 1
ATOM 7774 C C . VAL F 1 51 ? 0.437 3.370 -88.319 1.00 39.07 478 VAL F C 1
ATOM 7775 O O . VAL F 1 51 ? -0.584 3.593 -88.994 1.00 38.53 478 VAL F O 1
ATOM 7779 N N . ILE F 1 52 ? 1.623 2.952 -88.815 1.00 38.92 479 ILE F N 1
ATOM 7780 C CA . ILE F 1 52 ? 1.922 2.646 -90.224 1.00 38.28 479 ILE F CA 1
ATOM 7781 C C . ILE F 1 52 ? 1.220 1.358 -90.668 1.00 38.92 479 ILE F C 1
ATOM 7782 O O . ILE F 1 52 ? 0.549 1.345 -91.714 1.00 38.85 479 ILE F O 1
ATOM 7787 N N . THR F 1 53 ? 1.391 0.289 -89.887 1.00 39.34 480 THR F N 1
ATOM 7788 C CA . THR F 1 53 ? 0.724 -0.997 -90.129 1.00 40.05 480 THR F CA 1
ATOM 7789 C C . THR F 1 53 ? -0.786 -0.778 -90.127 1.00 40.80 480 THR F C 1
ATOM 7790 O O . THR F 1 53 ? -1.510 -1.230 -91.036 1.00 41.02 480 THR F O 1
ATOM 7794 N N . HIS F 1 54 ? -1.247 -0.060 -89.105 1.00 40.94 481 HIS F N 1
ATOM 7795 C CA . HIS F 1 54 ? -2.643 0.293 -88.969 1.00 41.41 481 HIS F CA 1
ATOM 7796 C C . HIS F 1 54 ? -3.192 1.000 -90.231 1.00 40.62 481 HIS F C 1
ATOM 7797 O O . HIS F 1 54 ? -4.346 0.817 -90.577 1.00 40.26 481 HIS F O 1
ATOM 7804 N N . HIS F 1 55 ? -2.350 1.765 -90.929 1.00 40.42 482 HIS F N 1
ATOM 7805 C CA . HIS F 1 55 ? -2.747 2.415 -92.194 1.00 40.00 482 HIS F CA 1
ATOM 7806 C C . HIS F 1 55 ? -2.439 1.695 -93.520 1.00 39.41 482 HIS F C 1
ATOM 7807 O O . HIS F 1 55 ? -2.670 2.241 -94.587 1.00 40.25 482 HIS F O 1
ATOM 7814 N N . GLY F 1 56 ? -1.918 0.484 -93.479 1.00 39.06 483 GLY F N 1
ATOM 7815 C CA . GLY F 1 56 ? -1.638 -0.221 -94.734 1.00 39.02 483 GLY F CA 1
ATOM 7816 C C . GLY F 1 56 ? -0.307 0.128 -95.385 1.00 38.90 483 GLY F C 1
ATOM 7817 O O . GLY F 1 56 ? -0.061 -0.275 -96.536 1.00 39.50 483 GLY F O 1
ATOM 7818 N N . GLY F 1 57 ? 0.541 0.861 -94.659 1.00 37.90 484 GLY F N 1
ATOM 7819 C CA . GLY F 1 57 ? 1.865 1.238 -95.123 1.00 37.58 484 GLY F CA 1
ATOM 7820 C C . GLY F 1 57 ? 2.812 0.054 -95.277 1.00 38.20 484 GLY F C 1
ATOM 7821 O O . GLY F 1 57 ? 2.658 -0.970 -94.602 1.00 37.84 484 GLY F O 1
ATOM 7822 N N . THR F 1 58 ? 3.769 0.180 -96.199 1.00 38.15 485 THR F N 1
ATOM 7823 C CA . THR F 1 58 ? 4.882 -0.770 -96.304 1.00 39.10 485 THR F CA 1
ATOM 7824 C C . THR F 1 58 ? 6.131 -0.105 -95.713 1.00 39.70 485 THR F C 1
ATOM 7825 O O . THR F 1 58 ? 6.613 0.899 -96.233 1.00 39.38 485 THR F O 1
ATOM 7829 N N . ILE F 1 59 ? 6.647 -0.640 -94.614 1.00 41.37 486 ILE F N 1
ATOM 7830 C CA . ILE F 1 59 ? 7.890 -0.081 -94.082 1.00 42.42 486 ILE F CA 1
ATOM 7831 C C . ILE F 1 59 ? 9.087 -0.561 -94.906 1.00 43.00 486 ILE F C 1
ATOM 7832 O O . ILE F 1 59 ? 9.374 -1.766 -95.013 1.00 43.42 486 ILE F O 1
ATOM 7837 N N . ASP F 1 60 ? 9.764 0.389 -95.525 1.00 43.74 487 ASP F N 1
ATOM 7838 C CA . ASP F 1 60 ? 10.796 0.060 -96.491 1.00 44.40 487 ASP F CA 1
ATOM 7839 C C . ASP F 1 60 ? 12.191 -0.084 -95.828 1.00 45.38 487 ASP F C 1
ATOM 7840 O O . ASP F 1 60 ? 12.881 -1.076 -96.041 1.00 45.24 487 ASP F O 1
ATOM 7845 N N . GLU F 1 61 ? 12.604 0.928 -95.062 1.00 46.61 488 GLU F N 1
ATOM 7846 C CA . GLU F 1 61 ? 13.749 0.831 -94.139 1.00 48.10 488 GLU F CA 1
ATOM 7847 C C . GLU F 1 61 ? 13.588 1.751 -92.912 1.00 48.22 488 GLU F C 1
ATOM 7848 O O . GLU F 1 61 ? 12.892 2.760 -92.974 1.00 48.00 488 GLU F O 1
ATOM 7854 N N . PHE F 1 62 ? 14.180 1.333 -91.794 1.00 49.57 489 PHE F N 1
ATOM 7855 C CA . PHE F 1 62 ? 14.429 2.168 -90.625 1.00 50.48 489 PHE F CA 1
ATOM 7856 C C . PHE F 1 62 ? 15.817 2.787 -90.784 1.00 51.31 489 PHE F C 1
ATOM 7857 O O . PHE F 1 62 ? 16.818 2.061 -90.767 1.00 51.08 489 PHE F O 1
ATOM 7865 N N . MET F 1 63 ? 15.896 4.107 -90.950 1.00 52.24 490 MET F N 1
ATOM 7866 C CA . MET F 1 63 ? 17.189 4.787 -90.919 1.00 52.96 490 MET F CA 1
ATOM 7867 C C . MET F 1 63 ? 17.539 5.033 -89.464 1.00 52.84 490 MET F C 1
ATOM 7868 O O . MET F 1 63 ? 16.787 4.636 -88.570 1.00 53.63 490 MET F O 1
ATOM 7873 N N . GLY F 1 64 ? 18.665 5.693 -89.209 1.00 52.21 491 GLY F N 1
ATOM 7874 C CA . GLY F 1 64 ? 19.018 6.064 -87.845 1.00 50.99 491 GLY F CA 1
ATOM 7875 C C . GLY F 1 64 ? 18.043 7.051 -87.211 1.00 49.97 491 GLY F C 1
ATOM 7876 O O . GLY F 1 64 ? 17.407 6.735 -86.198 1.00 50.12 491 GLY F O 1
ATOM 7877 N N . ASP F 1 65 ? 17.935 8.253 -87.790 1.00 48.60 492 ASP F N 1
ATOM 7878 C CA . ASP F 1 65 ? 16.946 9.251 -87.313 1.00 47.11 492 ASP F CA 1
ATOM 7879 C C . ASP F 1 65 ? 15.500 9.100 -87.846 1.00 45.64 492 ASP F C 1
ATOM 7880 O O . ASP F 1 65 ? 14.641 9.892 -87.480 1.00 45.32 492 ASP F O 1
ATOM 7885 N N . GLY F 1 66 ? 15.233 8.094 -88.684 1.00 44.02 493 GLY F N 1
ATOM 7886 C CA . GLY F 1 66 ? 13.935 8.020 -89.371 1.00 43.07 493 GLY F CA 1
ATOM 7887 C C . GLY F 1 66 ? 13.528 6.764 -90.127 1.00 41.76 493 GLY F C 1
ATOM 7888 O O . GLY F 1 66 ? 14.263 5.772 -90.155 1.00 41.72 493 GLY F O 1
ATOM 7889 N N . ILE F 1 67 ? 12.337 6.819 -90.729 1.00 40.38 494 ILE F N 1
ATOM 7890 C CA . ILE F 1 67 ? 11.681 5.651 -91.328 1.00 38.78 494 ILE F CA 1
ATOM 7891 C C . ILE F 1 67 ? 11.297 5.951 -92.777 1.00 37.76 494 ILE F C 1
ATOM 7892 O O . ILE F 1 67 ? 10.907 7.085 -93.086 1.00 37.51 494 ILE F O 1
ATOM 7897 N N . LEU F 1 68 ? 11.390 4.954 -93.658 1.00 36.03 495 LEU F N 1
ATOM 7898 C CA . LEU F 1 68 ? 10.871 5.115 -95.042 1.00 35.57 495 LEU F CA 1
ATOM 7899 C C . LEU F 1 68 ? 9.651 4.221 -95.324 1.00 34.99 495 LEU F C 1
ATOM 7900 O O . LEU F 1 68 ? 9.699 3.008 -95.108 1.00 35.12 495 LEU F O 1
ATOM 7905 N N . VAL F 1 69 ? 8.550 4.831 -95.767 1.00 35.00 496 VAL F N 1
ATOM 7906 C CA . VAL F 1 69 ? 7.233 4.141 -95.882 1.00 34.41 496 VAL F CA 1
ATOM 7907 C C . VAL F 1 69 ? 6.636 4.282 -97.295 1.00 34.70 496 VAL F C 1
ATOM 7908 O O . VAL F 1 69 ? 6.558 5.390 -97.815 1.00 34.26 496 VAL F O 1
ATOM 7912 N N . LEU F 1 70 ? 6.203 3.154 -97.879 1.00 34.71 497 LEU F N 1
ATOM 7913 C CA . LEU F 1 70 ? 5.542 3.115 -99.186 1.00 35.14 497 LEU F CA 1
ATOM 7914 C C . LEU F 1 70 ? 4.042 2.824 -99.126 1.00 35.33 497 LEU F C 1
ATOM 7915 O O . LEU F 1 70 ? 3.635 1.831 -98.535 1.00 35.58 497 LEU F O 1
ATOM 7920 N N . PHE F 1 71 ? 3.238 3.710 -99.725 1.00 35.47 498 PHE F N 1
ATOM 7921 C CA . PHE F 1 71 ? 1.821 3.460 -99.994 1.00 36.37 498 PHE F CA 1
ATOM 7922 C C . PHE F 1 71 ? 1.624 3.341 -101.521 1.00 37.72 498 PHE F C 1
ATOM 7923 O O . PHE F 1 71 ? 1.638 4.344 -102.263 1.00 37.57 498 PHE F O 1
ATOM 7931 N N . GLY F 1 72 ? 1.490 2.103 -101.981 1.00 39.36 499 GLY F N 1
A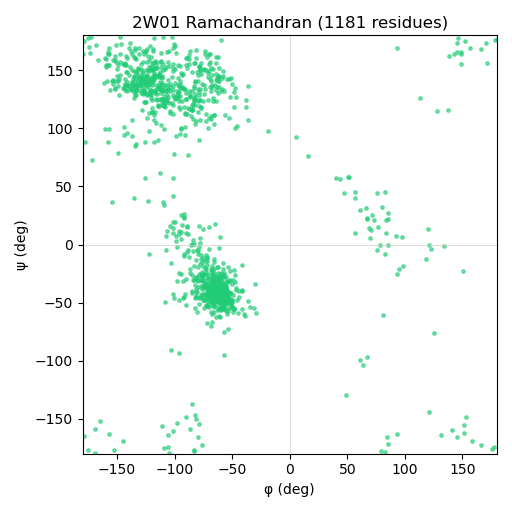TOM 7932 C CA . GLY F 1 72 ? 1.277 1.814 -103.404 1.00 42.08 499 GLY F CA 1
ATOM 7933 C C . GLY F 1 72 ? 2.159 0.683 -103.899 1.00 43.86 499 GLY F C 1
ATOM 7934 O O . GLY F 1 72 ? 2.115 0.312 -105.086 1.00 44.90 499 GLY F O 1
ATOM 7935 N N . ALA F 1 73 ? 2.977 0.160 -102.989 1.00 44.43 500 ALA F N 1
ATOM 7936 C CA . ALA F 1 73 ? 3.833 -0.976 -103.242 1.00 45.25 500 ALA F CA 1
ATOM 7937 C C . ALA F 1 73 ? 3.905 -1.813 -101.957 1.00 45.86 500 ALA F C 1
ATOM 7938 O O . ALA F 1 73 ? 4.046 -1.257 -100.876 1.00 45.94 500 ALA F O 1
ATOM 7940 N N . PRO F 1 74 ? 3.772 -3.148 -102.052 1.00 47.00 501 PRO F N 1
ATOM 7941 C CA . PRO F 1 74 ? 3.442 -4.074 -103.183 1.00 47.76 501 PRO F CA 1
ATOM 7942 C C . PRO F 1 74 ? 2.089 -3.845 -103.873 1.00 48.31 501 PRO F C 1
ATOM 7943 O O . PRO F 1 74 ? 1.949 -4.087 -105.072 1.00 47.68 501 PRO F O 1
ATOM 7947 N N . THR F 1 75 ? 1.111 -3.381 -103.101 1.00 49.81 502 THR F N 1
ATOM 7948 C CA . THR F 1 75 ? -0.281 -3.323 -103.532 1.00 51.28 502 THR F CA 1
ATOM 7949 C C . THR F 1 75 ? -0.800 -1.877 -103.472 1.00 52.03 502 THR F C 1
ATOM 7950 O O . THR F 1 75 ? -0.606 -1.167 -102.485 1.00 52.38 502 THR F O 1
ATOM 7954 N N . SER F 1 76 ? -1.439 -1.450 -104.551 1.00 53.09 503 SER F N 1
ATOM 7955 C CA . SER F 1 76 ? -1.952 -0.090 -104.696 1.00 54.19 503 SER F CA 1
ATOM 7956 C C . SER F 1 76 ? -3.443 -0.042 -104.345 1.00 54.83 503 SER F C 1
ATOM 7957 O O . SER F 1 76 ? -4.179 -0.994 -104.633 1.00 55.44 503 SER F O 1
ATOM 7960 N N . GLN F 1 77 ? -3.885 1.047 -103.713 1.00 55.22 504 GLN F N 1
ATOM 7961 C CA . GLN F 1 77 ? -5.318 1.412 -103.659 1.00 55.54 504 GLN F CA 1
ATOM 7962 C C . GLN F 1 77 ? -5.537 2.830 -104.201 1.00 55.23 504 GLN F C 1
ATOM 7963 O O . GLN F 1 77 ? -4.565 3.580 -104.385 1.00 55.37 504 GLN F O 1
ATOM 7969 N N . GLN F 1 78 ? -6.802 3.207 -104.447 1.00 54.37 505 GLN F N 1
ATOM 7970 C CA . GLN F 1 78 ? -7.092 4.563 -104.947 1.00 53.33 505 GLN F CA 1
ATOM 7971 C C . GLN F 1 78 ? -6.766 5.630 -103.884 1.00 51.93 505 GLN F C 1
ATOM 7972 O O . GLN F 1 78 ? -6.257 6.721 -104.202 1.00 51.43 505 GLN F O 1
ATOM 7978 N N . ASP F 1 79 ? -6.994 5.253 -102.626 1.00 50.01 506 ASP F N 1
ATOM 7979 C CA . ASP F 1 79 ? -6.878 6.140 -101.480 1.00 47.98 506 ASP F CA 1
ATOM 7980 C C . ASP F 1 79 ? -5.478 6.123 -100.839 1.00 46.68 506 ASP F C 1
ATOM 7981 O O . ASP F 1 79 ? -5.329 6.474 -99.658 1.00 46.02 506 ASP F O 1
ATOM 7986 N N . ASP F 1 80 ? -4.475 5.730 -101.629 1.00 44.57 507 ASP F N 1
ATOM 7987 C CA . ASP F 1 80 ? -3.088 5.593 -101.177 1.00 43.20 507 ASP F CA 1
ATOM 7988 C C . ASP F 1 80 ? -2.490 6.895 -100.664 1.00 41.82 507 ASP F C 1
ATOM 7989 O O . ASP F 1 80 ? -1.758 6.883 -99.672 1.00 40.69 507 ASP F O 1
ATOM 7994 N N . ALA F 1 81 ? -2.784 8.008 -101.346 1.00 40.26 508 ALA F N 1
ATOM 7995 C CA . ALA F 1 81 ? -2.278 9.295 -100.903 1.00 39.36 508 ALA F CA 1
ATOM 7996 C C . ALA F 1 81 ? -2.881 9.764 -99.578 1.00 38.39 508 ALA F C 1
ATOM 7997 O O . ALA F 1 81 ? -2.126 10.221 -98.702 1.00 37.88 508 ALA F O 1
ATOM 7999 N N . LEU F 1 82 ? -4.210 9.613 -99.414 1.00 37.38 509 LEU F N 1
ATOM 8000 C CA . LEU F 1 82 ? -4.921 10.006 -98.169 1.00 36.11 509 LEU F CA 1
ATOM 8001 C C . LEU F 1 82 ? -4.472 9.182 -96.999 1.00 35.85 509 LEU F C 1
ATOM 8002 O O . LEU F 1 82 ? -4.275 9.715 -95.913 1.00 36.24 509 LEU F O 1
ATOM 8007 N N . ARG F 1 83 ? -4.353 7.876 -97.209 1.00 35.42 510 ARG F N 1
ATOM 8008 C CA . ARG F 1 83 ? -3.927 6.955 -96.175 1.00 35.56 510 ARG F CA 1
ATOM 8009 C C . ARG F 1 83 ? -2.558 7.324 -95.635 1.00 35.47 510 ARG F C 1
ATOM 8010 O O . ARG F 1 83 ? -2.294 7.212 -94.440 1.00 35.74 510 ARG F O 1
ATOM 8018 N N . ALA F 1 84 ? -1.707 7.779 -96.541 1.00 35.89 511 ALA F N 1
ATOM 8019 C CA . ALA F 1 84 ? -0.376 8.261 -96.249 1.00 36.44 511 ALA F CA 1
ATOM 8020 C C . ALA F 1 84 ? -0.420 9.582 -95.449 1.00 37.20 511 ALA F C 1
ATOM 8021 O O . ALA F 1 84 ? 0.250 9.705 -94.404 1.00 37.68 511 ALA F O 1
ATOM 8023 N N . VAL F 1 85 ? -1.210 10.557 -95.919 1.00 37.29 512 VAL F N 1
ATOM 8024 C CA . VAL F 1 85 ? -1.360 11.810 -95.196 1.00 36.84 512 VAL F CA 1
ATOM 8025 C C . VAL F 1 85 ? -1.972 11.574 -93.809 1.00 37.67 512 VAL F C 1
ATOM 8026 O O . VAL F 1 85 ? -1.521 12.167 -92.831 1.00 38.65 512 VAL F O 1
ATOM 8030 N N . ALA F 1 86 ? -2.957 10.685 -93.714 1.00 37.54 513 ALA F N 1
ATOM 8031 C CA . ALA F 1 86 ? -3.556 10.330 -92.421 1.00 38.26 513 ALA F CA 1
ATOM 8032 C C . ALA F 1 86 ? -2.563 9.633 -91.513 1.00 38.41 513 ALA F C 1
ATOM 8033 O O . ALA F 1 86 ? -2.566 9.865 -90.317 1.00 38.73 513 ALA F O 1
ATOM 8035 N N . CYS F 1 87 ? -1.742 8.760 -92.085 1.00 39.51 514 CYS F N 1
ATOM 8036 C CA . CYS F 1 87 ? -0.672 8.091 -91.347 1.00 40.75 514 CYS F CA 1
ATOM 8037 C C . CYS F 1 87 ? 0.326 9.122 -90.803 1.00 41.52 514 CYS F C 1
ATOM 8038 O O . CYS F 1 87 ? 0.756 9.045 -89.628 1.00 42.43 514 CYS F O 1
ATOM 8041 N N . GLY F 1 88 ? 0.661 10.109 -91.644 1.00 41.41 515 GLY F N 1
ATOM 8042 C CA . GLY F 1 88 ? 1.550 11.191 -91.236 1.00 40.89 515 GLY F CA 1
ATOM 8043 C C . GLY F 1 88 ? 0.985 12.014 -90.094 1.00 40.70 515 GLY F C 1
ATOM 8044 O O . GLY F 1 88 ? 1.612 12.156 -89.050 1.00 40.96 515 GLY F O 1
ATOM 8045 N N . VAL F 1 89 ? -0.215 12.552 -90.306 1.00 40.71 516 VAL F N 1
ATOM 8046 C CA . VAL F 1 89 ? -0.916 13.376 -89.316 1.00 39.50 516 VAL F CA 1
ATOM 8047 C C . VAL F 1 89 ? -0.956 12.681 -87.967 1.00 39.99 516 VAL F C 1
ATOM 8048 O O . VAL F 1 89 ? -0.583 13.284 -86.963 1.00 40.44 516 VAL F O 1
ATOM 8052 N N . GLU F 1 90 ? -1.336 11.404 -87.970 1.00 40.37 517 GLU F N 1
ATOM 8053 C CA . GLU F 1 90 ? -1.368 10.559 -86.774 1.00 40.83 517 GLU F CA 1
ATOM 8054 C C . GLU F 1 90 ? -0.001 10.285 -86.183 1.00 40.47 517 GLU F C 1
ATOM 8055 O O . GLU F 1 90 ? 0.128 10.244 -84.969 1.00 40.62 517 GLU F O 1
ATOM 8061 N N . MET F 1 91 ? 1.008 10.050 -87.032 1.00 40.55 518 MET F N 1
ATOM 8062 C CA . MET F 1 91 ? 2.384 9.823 -86.558 1.00 39.89 518 MET F CA 1
ATOM 8063 C C . MET F 1 91 ? 2.867 10.963 -85.668 1.00 38.33 518 MET F C 1
ATOM 8064 O O . MET F 1 91 ? 3.457 10.735 -84.615 1.00 37.07 518 MET F O 1
ATOM 8069 N N . GLN F 1 92 ? 2.585 12.192 -86.108 1.00 38.12 519 GLN F N 1
ATOM 8070 C CA . GLN F 1 92 ? 2.880 13.408 -85.340 1.00 37.37 519 GLN F CA 1
ATOM 8071 C C . GLN F 1 92 ? 2.028 13.547 -84.089 1.00 37.18 519 GLN F C 1
ATOM 8072 O O . GLN F 1 92 ? 2.500 14.049 -83.094 1.00 36.92 519 GLN F O 1
ATOM 8078 N N . LEU F 1 93 ? 0.768 13.119 -84.132 1.00 38.05 520 LEU F N 1
ATOM 8079 C CA . LEU F 1 93 ? -0.061 13.115 -82.906 1.00 38.43 520 LEU F CA 1
ATOM 8080 C C . LEU F 1 93 ? 0.400 11.985 -81.989 1.00 38.72 520 LEU F C 1
ATOM 8081 O O . LEU F 1 93 ? 0.353 12.113 -80.768 1.00 38.69 520 LEU F O 1
ATOM 8086 N N . ALA F 1 94 ? 0.851 10.884 -82.582 1.00 39.12 521 ALA F N 1
ATOM 8087 C CA . ALA F 1 94 ? 1.339 9.769 -81.796 1.00 40.06 521 ALA F CA 1
ATOM 8088 C C . ALA F 1 94 ? 2.600 10.172 -81.039 1.00 40.92 521 ALA F C 1
ATOM 8089 O O . ALA F 1 94 ? 2.791 9.738 -79.900 1.00 41.38 521 ALA F O 1
ATOM 8091 N N . LEU F 1 95 ? 3.434 11.021 -81.654 1.00 41.09 522 LEU F N 1
ATOM 8092 C CA . LEU F 1 95 ? 4.709 11.465 -81.046 1.00 41.56 522 LEU F CA 1
ATOM 8093 C C . LEU F 1 95 ? 4.529 12.190 -79.703 1.00 42.35 522 LEU F C 1
ATOM 8094 O O . LEU F 1 95 ? 5.434 12.173 -78.857 1.00 42.40 522 LEU F O 1
ATOM 8099 N N . ARG F 1 96 ? 3.373 12.831 -79.523 1.00 42.68 523 ARG F N 1
ATOM 8100 C CA . ARG F 1 96 ? 3.063 13.528 -78.296 1.00 43.54 523 ARG F CA 1
ATOM 8101 C C . ARG F 1 96 ? 3.117 12.535 -77.129 1.00 44.24 523 ARG F C 1
ATOM 8102 O O . ARG F 1 96 ? 3.595 12.865 -76.028 1.00 44.61 523 ARG F O 1
ATOM 8110 N N . GLU F 1 97 ? 2.644 11.318 -77.398 1.00 44.61 524 GLU F N 1
ATOM 8111 C CA . GLU F 1 97 ? 2.652 10.197 -76.458 1.00 45.39 524 GLU F CA 1
ATOM 8112 C C . GLU F 1 97 ? 4.037 9.655 -76.214 1.00 44.83 524 GLU F C 1
ATOM 8113 O O . GLU F 1 97 ? 4.320 9.174 -75.121 1.00 44.61 524 GLU F O 1
ATOM 8119 N N . VAL F 1 98 ? 4.875 9.709 -77.257 1.00 44.78 525 VAL F N 1
ATOM 8120 C CA . VAL F 1 98 ? 6.277 9.287 -77.201 1.00 44.47 525 VAL F CA 1
ATOM 8121 C C . VAL F 1 98 ? 7.044 10.267 -76.305 1.00 44.46 525 VAL F C 1
ATOM 8122 O O . VAL F 1 98 ? 7.791 9.868 -75.404 1.00 43.68 525 VAL F O 1
ATOM 8126 N N . ASN F 1 99 ? 6.831 11.558 -76.537 1.00 44.55 526 ASN F N 1
ATOM 8127 C CA . ASN F 1 99 ? 7.555 12.580 -75.782 1.00 44.87 526 ASN F CA 1
ATOM 8128 C C . ASN F 1 99 ? 7.199 12.663 -74.307 1.00 44.54 526 ASN F C 1
ATOM 8129 O O . ASN F 1 99 ? 7.971 13.188 -73.518 1.00 44.69 526 ASN F O 1
ATOM 8134 N N . GLN F 1 100 ? 6.048 12.109 -73.934 1.00 44.50 527 GLN F N 1
ATOM 8135 C CA . GLN F 1 100 ? 5.710 11.900 -72.533 1.00 44.23 527 GLN F CA 1
ATOM 8136 C C . GLN F 1 100 ? 6.735 10.935 -71.910 1.00 43.83 527 GLN F C 1
ATOM 8137 O O . GLN F 1 100 ? 7.174 11.132 -70.770 1.00 43.80 527 GLN F O 1
ATOM 8143 N N . GLN F 1 101 ? 7.138 9.921 -72.682 1.00 43.45 528 GLN F N 1
ATOM 8144 C CA . GLN F 1 101 ? 8.084 8.902 -72.241 1.00 43.08 528 GLN F CA 1
ATOM 8145 C C . GLN F 1 101 ? 9.526 9.435 -72.195 1.00 43.19 528 GLN F C 1
ATOM 8146 O O . GLN F 1 101 ? 10.227 9.351 -71.164 1.00 42.41 528 GLN F O 1
ATOM 8152 N N . VAL F 1 102 ? 9.953 9.968 -73.336 1.00 43.43 529 VAL F N 1
ATOM 8153 C CA . VAL F 1 102 ? 11.224 10.667 -73.494 1.00 43.85 529 VAL F CA 1
ATOM 8154 C C . VAL F 1 102 ? 11.445 11.717 -72.382 1.00 44.62 529 VAL F C 1
ATOM 8155 O O . VAL F 1 102 ? 12.462 11.664 -71.672 1.00 44.34 529 VAL F O 1
ATOM 8159 N N . THR F 1 103 ? 10.489 12.642 -72.207 1.00 45.28 530 THR F N 1
ATOM 8160 C CA . THR F 1 103 ? 10.658 13.733 -71.229 1.00 45.88 530 THR F CA 1
ATOM 8161 C C . THR F 1 103 ? 10.514 13.257 -69.790 1.00 46.23 530 THR F C 1
ATOM 8162 O O . THR F 1 103 ? 10.897 13.961 -68.847 1.00 45.89 530 THR F O 1
ATOM 8166 N N . GLY F 1 104 ? 9.984 12.044 -69.645 1.00 46.55 531 GLY F N 1
ATOM 8167 C CA . GLY F 1 104 ? 9.932 11.377 -68.357 1.00 47.52 531 GLY F CA 1
ATOM 8168 C C . GLY F 1 104 ? 11.324 11.013 -67.874 1.00 48.09 531 GLY F C 1
ATOM 8169 O O . GLY F 1 104 ? 11.811 11.569 -66.880 1.00 48.46 531 GLY F O 1
ATOM 8170 N N . LEU F 1 105 ? 11.958 10.084 -68.589 1.00 48.43 532 LEU F N 1
ATOM 8171 C CA . LEU F 1 105 ? 13.279 9.541 -68.244 1.00 48.91 532 LEU F CA 1
ATOM 8172 C C . LEU F 1 105 ? 14.401 10.602 -68.319 1.00 48.98 532 LEU F C 1
ATOM 8173 O O . LEU F 1 105 ? 15.592 10.270 -68.390 1.00 49.01 532 LEU F O 1
ATOM 8178 N N . GLY F 1 106 ? 14.002 11.876 -68.311 1.00 48.87 533 GLY F N 1
ATOM 8179 C CA . GLY F 1 106 ? 14.913 12.990 -68.071 1.00 49.08 533 GLY F CA 1
ATOM 8180 C C . GLY F 1 106 ? 15.722 13.499 -69.242 1.00 49.37 533 GLY F C 1
ATOM 8181 O O . GLY F 1 106 ? 16.926 13.730 -69.119 1.00 49.07 533 GLY F O 1
ATOM 8182 N N . LEU F 1 107 ? 15.068 13.672 -70.383 1.00 49.89 534 LEU F N 1
ATOM 8183 C CA . LEU F 1 107 ? 15.704 14.339 -71.522 1.00 50.30 534 LEU F CA 1
ATOM 8184 C C . LEU F 1 107 ? 14.730 15.197 -72.356 1.00 50.52 534 LEU F C 1
ATOM 8185 O O . LEU F 1 107 ? 13.587 15.453 -71.933 1.00 50.93 534 LEU F O 1
ATOM 8190 N N . GLN F 1 108 ? 15.194 15.645 -73.518 1.00 50.27 535 GLN F N 1
ATOM 8191 C CA . GLN F 1 108 ? 14.522 16.692 -74.285 1.00 50.11 535 GLN F CA 1
ATOM 8192 C C . GLN F 1 108 ? 13.628 16.088 -75.377 1.00 49.81 535 GLN F C 1
ATOM 8193 O O . GLN F 1 108 ? 14.060 15.160 -76.065 1.00 50.07 535 GLN F O 1
ATOM 8199 N N . PRO F 1 109 ? 12.396 16.631 -75.561 1.00 49.64 536 PRO F N 1
ATOM 8200 C CA . PRO F 1 109 ? 11.392 16.006 -76.450 1.00 49.31 536 PRO F CA 1
ATOM 8201 C C . PRO F 1 109 ? 11.761 16.035 -77.931 1.00 48.93 536 PRO F C 1
ATOM 8202 O O . PRO F 1 109 ? 12.378 17.003 -78.400 1.00 48.91 536 PRO F O 1
ATOM 8206 N N . LEU F 1 110 ? 11.357 14.981 -78.646 1.00 48.41 537 LEU F N 1
ATOM 8207 C CA . LEU F 1 110 ? 11.685 14.784 -80.068 1.00 47.85 537 LEU F CA 1
ATOM 8208 C C . LEU F 1 110 ? 10.864 15.715 -80.967 1.00 47.68 537 LEU F C 1
ATOM 8209 O O . LEU F 1 110 ? 9.665 15.945 -80.723 1.00 47.25 537 LEU F O 1
ATOM 8214 N N . GLU F 1 111 ? 11.547 16.292 -81.960 1.00 47.36 538 GLU F N 1
ATOM 8215 C CA . GLU F 1 111 ? 10.909 17.128 -82.971 1.00 47.06 538 GLU F CA 1
ATOM 8216 C C . GLU F 1 111 ? 10.955 16.202 -84.121 1.00 46.52 538 GLU F C 1
ATOM 8217 O O . GLU F 1 111 ? 11.941 15.491 -84.300 1.00 46.08 538 GLU F O 1
ATOM 8223 N N . MET F 1 112 ? 9.872 16.127 -84.870 1.00 46.26 539 MET F N 1
ATOM 8224 C CA . MET F 1 112 ? 9.936 15.298 -86.055 1.00 45.66 539 MET F CA 1
ATOM 8225 C C . MET F 1 112 ? 9.323 16.005 -87.254 1.00 45.27 539 MET F C 1
ATOM 8226 O O . MET F 1 112 ? 8.355 16.797 -87.121 1.00 45.64 539 MET F O 1
ATOM 8231 N N . GLY F 1 113 ? 9.951 15.746 -88.403 1.00 44.05 540 GLY F N 1
ATOM 8232 C CA . GLY F 1 113 ? 9.501 16.233 -89.689 1.00 42.27 540 GLY F CA 1
ATOM 8233 C C . GLY F 1 113 ? 8.992 15.045 -90.466 1.00 40.83 540 GLY F C 1
ATOM 8234 O O . GLY F 1 113 ? 9.457 13.908 -90.271 1.00 40.86 540 GLY F O 1
ATOM 8235 N N . ILE F 1 114 ? 8.026 15.303 -91.339 1.00 39.24 541 ILE F N 1
ATOM 8236 C CA . ILE F 1 114 ? 7.518 14.286 -92.227 1.00 37.42 541 ILE F CA 1
ATOM 8237 C C . ILE F 1 114 ? 7.418 14.884 -93.623 1.00 37.95 541 ILE F C 1
ATOM 8238 O O . ILE F 1 114 ? 6.879 15.983 -93.818 1.00 38.08 541 ILE F O 1
ATOM 8243 N N . GLY F 1 115 ? 7.991 14.194 -94.599 1.00 37.64 542 GLY F N 1
ATOM 8244 C CA . GLY F 1 115 ? 7.803 14.615 -95.980 1.00 37.37 542 GLY F CA 1
ATOM 8245 C C . GLY F 1 115 ? 7.012 13.527 -96.656 1.00 37.10 542 GLY F C 1
ATOM 8246 O O . GLY F 1 115 ? 7.259 12.348 -96.439 1.00 37.42 542 GLY F O 1
ATOM 8247 N N . ILE F 1 116 ? 6.042 13.906 -97.463 1.00 36.66 543 ILE F N 1
ATOM 8248 C CA . ILE F 1 116 ? 5.274 12.911 -98.172 1.00 35.98 543 ILE F CA 1
ATOM 8249 C C . ILE F 1 116 ? 5.335 13.402 -99.592 1.00 36.84 543 ILE F C 1
ATOM 8250 O O . ILE F 1 116 ? 5.395 14.620 -99.793 1.00 38.17 543 ILE F O 1
ATOM 8255 N N . ASN F 1 117 ? 5.408 12.472 -100.552 1.00 36.37 544 ASN F N 1
ATOM 8256 C CA . ASN F 1 117 ? 5.415 12.776 -101.979 1.00 36.60 544 ASN F CA 1
ATOM 8257 C C . ASN F 1 117 ? 4.773 11.656 -102.816 1.00 36.89 544 ASN F C 1
ATOM 8258 O O . ASN F 1 117 ? 4.952 10.471 -102.526 1.00 37.26 544 ASN F O 1
ATOM 8263 N N . THR F 1 118 ? 4.007 12.039 -103.836 1.00 37.42 545 THR F N 1
ATOM 8264 C CA . THR F 1 118 ? 3.379 11.089 -104.760 1.00 38.01 545 THR F CA 1
ATOM 8265 C C . THR F 1 118 ? 4.037 11.196 -106.117 1.00 38.22 545 THR F C 1
ATOM 8266 O O . THR F 1 118 ? 4.064 12.283 -106.707 1.00 38.76 545 THR F O 1
ATOM 8270 N N . GLY F 1 119 ? 4.525 10.073 -106.636 1.00 38.00 546 GLY F N 1
ATOM 8271 C CA . GLY F 1 119 ? 4.950 10.032 -108.022 1.00 37.89 546 GLY F CA 1
ATOM 8272 C C . GLY F 1 119 ? 5.374 8.656 -108.484 1.00 38.45 546 GLY F C 1
ATOM 8273 O O . GLY F 1 119 ? 5.323 7.688 -107.721 1.00 39.02 546 GLY F O 1
ATOM 8274 N N . GLU F 1 120 ? 5.828 8.586 -109.731 1.00 38.48 547 GLU F N 1
ATOM 8275 C CA . GLU F 1 120 ? 6.247 7.330 -110.354 1.00 38.60 547 GLU F CA 1
ATOM 8276 C C . GLU F 1 120 ? 7.643 7.002 -109.947 1.00 37.78 547 GLU F C 1
ATOM 8277 O O . GLU F 1 120 ? 8.518 7.888 -109.849 1.00 38.10 547 GLU F O 1
ATOM 8283 N N . VAL F 1 121 ? 7.844 5.720 -109.692 1.00 36.85 548 VAL F N 1
ATOM 8284 C CA . VAL F 1 121 ? 9.142 5.191 -109.276 1.00 35.92 548 VAL F CA 1
ATOM 8285 C C . VAL F 1 121 ? 9.264 3.797 -109.859 1.00 35.95 548 VAL F C 1
ATOM 8286 O O . VAL F 1 121 ? 8.306 3.274 -110.430 1.00 35.80 548 VAL F O 1
ATOM 8290 N N . VAL F 1 122 ? 10.440 3.206 -109.727 1.00 35.83 549 VAL F N 1
ATOM 8291 C CA . VAL F 1 122 ? 10.601 1.796 -110.010 1.00 35.77 549 VAL F CA 1
ATOM 8292 C C . VAL F 1 122 ? 10.513 1.053 -108.657 1.00 37.05 549 VAL F C 1
ATOM 8293 O O . VAL F 1 122 ? 11.117 1.468 -107.660 1.00 36.32 549 VAL F O 1
ATOM 8297 N N . VAL F 1 123 ? 9.682 0.012 -108.620 1.00 37.55 550 VAL F N 1
ATOM 8298 C CA . VAL F 1 123 ? 9.646 -0.903 -107.496 1.00 38.40 550 VAL F CA 1
ATOM 8299 C C . VAL F 1 123 ? 10.010 -2.322 -107.954 1.00 38.47 550 VAL F C 1
ATOM 8300 O O . VAL F 1 123 ? 9.767 -2.700 -109.123 1.00 38.26 550 VAL F O 1
ATOM 8304 N N . GLY F 1 124 ? 10.603 -3.080 -107.034 1.00 38.13 551 GLY F N 1
ATOM 8305 C CA . GLY F 1 124 ? 11.006 -4.459 -107.289 1.00 39.54 551 GLY F CA 1
ATOM 8306 C C . GLY F 1 124 ? 11.855 -4.993 -106.156 1.00 40.17 551 GLY F C 1
ATOM 8307 O O . GLY F 1 124 ? 12.217 -4.262 -105.234 1.00 40.67 551 GLY F O 1
ATOM 8308 N N . ASN F 1 125 ? 12.162 -6.274 -106.204 1.00 41.15 552 ASN F N 1
ATOM 8309 C CA . ASN F 1 125 ? 13.094 -6.856 -105.247 1.00 41.94 552 ASN F CA 1
ATOM 8310 C C . ASN F 1 125 ? 14.562 -6.683 -105.697 1.00 41.88 552 ASN F C 1
ATOM 8311 O O . ASN F 1 125 ? 14.955 -7.150 -106.768 1.00 41.40 552 ASN F O 1
ATOM 8316 N N . ILE F 1 126 ? 15.343 -5.997 -104.858 1.00 42.90 553 ILE F N 1
ATOM 8317 C CA . ILE F 1 126 ? 16.775 -5.699 -105.070 1.00 43.60 553 ILE F CA 1
ATOM 8318 C C . ILE F 1 126 ? 17.659 -6.342 -104.019 1.00 44.91 553 ILE F C 1
ATOM 8319 O O . ILE F 1 126 ? 17.271 -6.459 -102.847 1.00 45.13 553 ILE F O 1
ATOM 8324 N N . GLY F 1 127 ? 18.851 -6.759 -104.438 1.00 46.19 554 GLY F N 1
ATOM 8325 C CA . GLY F 1 127 ? 19.826 -7.309 -103.518 1.00 48.37 554 GLY F CA 1
ATOM 8326 C C . GLY F 1 127 ? 20.669 -8.416 -104.110 1.00 50.01 554 GLY F C 1
ATOM 8327 O O . GLY F 1 127 ? 20.712 -8.624 -105.316 1.00 49.99 554 GLY F O 1
ATOM 8328 N N . SER F 1 128 ? 21.343 -9.136 -103.233 1.00 52.02 555 SER F N 1
ATOM 8329 C CA . SER F 1 128 ? 22.123 -10.306 -103.612 1.00 54.51 555 SER F CA 1
ATOM 8330 C C . SER F 1 128 ? 21.265 -11.560 -103.812 1.00 55.52 555 SER F C 1
ATOM 8331 O O . SER F 1 128 ? 20.033 -11.483 -103.931 1.00 55.62 555 SER F O 1
ATOM 8334 N N . GLU F 1 129 ? 21.945 -12.706 -103.868 1.00 56.98 556 GLU F N 1
ATOM 8335 C CA . GLU F 1 129 ? 21.346 -14.005 -103.556 1.00 58.23 556 GLU F CA 1
ATOM 8336 C C . GLU F 1 129 ? 21.053 -13.998 -102.050 1.00 58.56 556 GLU F C 1
ATOM 8337 O O . GLU F 1 129 ? 19.900 -14.143 -101.628 1.00 58.57 556 GLU F O 1
ATOM 8343 N N . LYS F 1 130 ? 22.099 -13.783 -101.252 1.00 59.36 557 LYS F N 1
ATOM 8344 C CA . LYS F 1 130 ? 21.993 -13.764 -99.785 1.00 60.00 557 LYS F CA 1
ATOM 8345 C C . LYS F 1 130 ? 20.945 -12.766 -99.282 1.00 60.21 557 LYS F C 1
ATOM 8346 O O . LYS F 1 130 ? 20.044 -13.135 -98.522 1.00 60.31 557 LYS F O 1
ATOM 8352 N N . ARG F 1 131 ? 21.082 -11.506 -99.700 1.00 60.32 558 ARG F N 1
ATOM 8353 C CA . ARG F 1 131 ? 20.214 -10.430 -99.237 1.00 60.35 558 ARG F CA 1
ATOM 8354 C C . ARG F 1 131 ? 19.243 -10.064 -100.349 1.00 59.81 558 ARG F C 1
ATOM 8355 O O . ARG F 1 131 ? 19.611 -10.085 -101.514 1.00 60.03 558 ARG F O 1
ATOM 8363 N N . THR F 1 132 ? 17.997 -9.761 -100.001 1.00 59.12 559 THR F N 1
ATOM 8364 C CA . THR F 1 132 ? 17.001 -9.421 -101.018 1.00 58.49 559 THR F CA 1
ATOM 8365 C C . THR F 1 132 ? 15.806 -8.665 -100.436 1.00 57.66 559 THR F C 1
ATOM 8366 O O . THR F 1 132 ? 14.921 -9.280 -99.846 1.00 57.97 559 THR F O 1
ATOM 8370 N N . LYS F 1 133 ? 15.804 -7.334 -100.590 1.00 56.69 560 LYS F N 1
ATOM 8371 C CA . LYS F 1 133 ? 14.667 -6.492 -100.169 1.00 55.58 560 LYS F CA 1
ATOM 8372 C C . LYS F 1 133 ? 13.864 -5.837 -101.309 1.00 55.00 560 LYS F C 1
ATOM 8373 O O . LYS F 1 133 ? 14.414 -5.457 -102.341 1.00 54.46 560 LYS F O 1
ATOM 8379 N N . TYR F 1 134 ? 12.552 -5.735 -101.079 1.00 54.26 561 TYR F N 1
ATOM 8380 C CA . TYR F 1 134 ? 11.611 -4.972 -101.895 1.00 53.01 561 TYR F CA 1
ATOM 8381 C C . TYR F 1 134 ? 11.883 -3.464 -101.822 1.00 51.75 561 TYR F C 1
ATOM 8382 O O . TYR F 1 134 ? 11.673 -2.819 -100.784 1.00 51.09 561 TYR F O 1
ATOM 8391 N N . GLY F 1 135 ? 12.344 -2.911 -102.944 1.00 50.02 562 GLY F N 1
ATOM 8392 C CA . GLY F 1 135 ? 12.846 -1.541 -102.977 1.00 47.85 562 GLY F CA 1
ATOM 8393 C C . GLY F 1 135 ? 12.260 -0.574 -103.996 1.00 46.26 562 GLY F C 1
ATOM 8394 O O . GLY F 1 135 ? 11.605 -0.955 -104.990 1.00 45.69 562 GLY F O 1
ATOM 8395 N N . VAL F 1 136 ? 12.515 0.697 -103.734 1.00 44.10 563 VAL F N 1
ATOM 8396 C CA . VAL F 1 136 ? 12.055 1.736 -104.587 1.00 42.30 563 VAL F CA 1
ATOM 8397 C C . VAL F 1 136 ? 13.313 2.481 -105.029 1.00 41.35 563 VAL F C 1
ATOM 8398 O O . VAL F 1 136 ? 14.342 2.394 -104.356 1.00 42.12 563 VAL F O 1
ATOM 8402 N N . VAL F 1 137 ? 13.247 3.107 -106.210 1.00 39.17 564 VAL F N 1
ATOM 8403 C CA . VAL F 1 137 ? 14.358 3.764 -106.886 1.00 36.58 564 VAL F CA 1
ATOM 8404 C C . VAL F 1 137 ? 13.762 4.893 -107.748 1.00 35.49 564 VAL F C 1
ATOM 8405 O O . VAL F 1 137 ? 12.746 4.730 -108.451 1.00 34.06 564 VAL F O 1
ATOM 8409 N N . GLY F 1 138 ? 14.387 6.050 -107.688 1.00 34.37 565 GLY F N 1
ATOM 8410 C CA . GLY F 1 138 ? 14.014 7.129 -108.580 1.00 34.29 565 GLY F CA 1
ATOM 8411 C C . GLY F 1 138 ? 14.065 8.471 -107.921 1.00 34.39 565 GLY F C 1
ATOM 8412 O O . GLY F 1 138 ? 14.083 8.580 -106.706 1.00 34.02 565 GLY F O 1
ATOM 8413 N N . ALA F 1 139 ? 14.061 9.504 -108.747 1.00 34.96 566 ALA F N 1
ATOM 8414 C CA . ALA F 1 139 ? 14.181 10.871 -108.294 1.00 35.17 566 ALA F CA 1
ATOM 8415 C C . ALA F 1 139 ? 13.068 11.244 -107.302 1.00 35.63 566 ALA F C 1
ATOM 8416 O O . ALA F 1 139 ? 13.277 12.030 -106.359 1.00 35.01 566 ALA F O 1
ATOM 8418 N N . GLN F 1 140 ? 11.881 10.663 -107.522 1.00 36.23 567 GLN F N 1
ATOM 8419 C CA . GLN F 1 140 ? 10.717 10.976 -106.717 1.00 35.80 567 GLN F CA 1
ATOM 8420 C C . GLN F 1 140 ? 10.869 10.460 -105.288 1.00 35.83 567 GLN F C 1
ATOM 8421 O O . GLN F 1 140 ? 10.194 10.965 -104.398 1.00 35.01 567 GLN F O 1
ATOM 8427 N N . VAL F 1 141 ? 11.746 9.472 -105.053 1.00 36.26 568 VAL F N 1
ATOM 8428 C CA . VAL F 1 141 ? 11.974 9.036 -103.650 1.00 36.70 568 VAL F CA 1
ATOM 8429 C C . VAL F 1 141 ? 12.948 9.946 -102.946 1.00 37.38 568 VAL F C 1
ATOM 8430 O O . VAL F 1 141 ? 12.842 10.168 -101.743 1.00 37.49 568 VAL F O 1
ATOM 8434 N N . ASN F 1 142 ? 13.853 10.535 -103.714 1.00 38.07 569 ASN F N 1
ATOM 8435 C CA . ASN F 1 142 ? 14.744 11.539 -103.177 1.00 38.85 569 ASN F CA 1
ATOM 8436 C C . ASN F 1 142 ? 14.046 12.867 -103.004 1.00 38.73 569 ASN F C 1
ATOM 8437 O O . ASN F 1 142 ? 14.373 13.622 -102.093 1.00 39.40 569 ASN F O 1
ATOM 8442 N N . LEU F 1 143 ? 13.062 13.154 -103.850 1.00 38.21 570 LEU F N 1
ATOM 8443 C CA . LEU F 1 143 ? 12.280 14.367 -103.680 1.00 37.76 570 LEU F CA 1
ATOM 8444 C C . LEU F 1 143 ? 11.600 14.378 -102.320 1.00 38.04 570 LEU F C 1
ATOM 8445 O O . LEU F 1 143 ? 11.475 15.424 -101.689 1.00 38.03 570 LEU F O 1
ATOM 8450 N N . THR F 1 144 ? 11.153 13.218 -101.861 1.00 38.60 571 THR F N 1
ATOM 8451 C CA . THR F 1 144 ? 10.409 13.209 -100.611 1.00 39.53 571 THR F CA 1
ATOM 8452 C C . THR F 1 144 ? 11.384 13.464 -99.447 1.00 39.40 571 THR F C 1
ATOM 8453 O O . THR F 1 144 ? 10.995 13.976 -98.405 1.00 39.65 571 THR F O 1
ATOM 8457 N N . TYR F 1 145 ? 12.657 13.165 -99.684 1.00 39.53 572 TYR F N 1
ATOM 8458 C CA . TYR F 1 145 ? 13.721 13.306 -98.687 1.00 39.23 572 TYR F CA 1
ATOM 8459 C C . TYR F 1 145 ? 14.062 14.745 -98.427 1.00 39.29 572 TYR F C 1
ATOM 8460 O O . TYR F 1 145 ? 14.408 15.099 -97.289 1.00 39.72 572 TYR F O 1
ATOM 8469 N N . ARG F 1 146 ? 13.972 15.561 -99.482 1.00 39.25 573 ARG F N 1
ATOM 8470 C CA . ARG F 1 146 ? 14.262 16.970 -99.406 1.00 39.60 573 ARG F CA 1
ATOM 8471 C C . ARG F 1 146 ? 13.043 17.864 -99.209 1.00 39.64 573 ARG F C 1
ATOM 8472 O O . ARG F 1 146 ? 13.186 18.972 -98.691 1.00 40.41 573 ARG F O 1
ATOM 8480 N N . ILE F 1 147 ? 11.861 17.398 -99.618 1.00 39.38 574 ILE F N 1
ATOM 8481 C CA . ILE F 1 147 ? 10.577 18.020 -99.241 1.00 39.03 574 ILE F CA 1
ATOM 8482 C C . ILE F 1 147 ? 10.406 18.005 -97.717 1.00 39.33 574 ILE F C 1
ATOM 8483 O O . ILE F 1 147 ? 9.994 18.992 -97.089 1.00 39.43 574 ILE F O 1
ATOM 8488 N N . GLU F 1 148 ? 10.711 16.853 -97.146 1.00 39.31 575 GLU F N 1
ATOM 8489 C CA . GLU F 1 148 ? 10.738 16.678 -95.732 1.00 39.75 575 GLU F CA 1
ATOM 8490 C C . GLU F 1 148 ? 11.606 17.776 -95.129 1.00 39.63 575 GLU F C 1
ATOM 8491 O O . GLU F 1 148 ? 11.135 18.535 -94.302 1.00 39.91 575 GLU F O 1
ATOM 8497 N N . SER F 1 149 ? 12.852 17.900 -95.591 1.00 40.28 576 SER F N 1
ATOM 8498 C CA . SER F 1 149 ? 13.816 18.859 -95.032 1.00 40.47 576 SER F CA 1
ATOM 8499 C C . SER F 1 149 ? 13.280 20.252 -94.686 1.00 40.21 576 SER F C 1
ATOM 8500 O O . SER F 1 149 ? 13.645 20.805 -93.654 1.00 40.12 576 SER F O 1
ATOM 8503 N N . TYR F 1 150 ? 12.403 20.796 -95.528 1.00 40.20 577 TYR F N 1
ATOM 8504 C CA . TYR F 1 150 ? 11.931 22.165 -95.372 1.00 40.57 577 TYR F CA 1
ATOM 8505 C C . TYR F 1 150 ? 10.963 22.347 -94.216 1.00 40.18 577 TYR F C 1
ATOM 8506 O O . TYR F 1 150 ? 10.605 23.482 -93.881 1.00 39.85 577 TYR F O 1
ATOM 8515 N N . THR F 1 151 ? 10.534 21.228 -93.615 1.00 40.17 578 THR F N 1
ATOM 8516 C CA . THR F 1 151 ? 9.748 21.253 -92.364 1.00 39.85 578 THR F CA 1
ATOM 8517 C C . THR F 1 151 ? 10.646 21.696 -91.198 1.00 39.57 578 THR F C 1
ATOM 8518 O O . THR F 1 151 ? 11.870 21.570 -91.281 1.00 38.88 578 THR F O 1
ATOM 8522 N N . THR F 1 152 ? 10.031 22.244 -90.146 1.00 39.49 579 THR F N 1
ATOM 8523 C CA . THR F 1 152 ? 10.625 22.242 -88.796 1.00 39.29 579 THR F CA 1
ATOM 8524 C C . THR F 1 152 ? 9.833 21.198 -87.991 1.00 38.85 579 THR F C 1
ATOM 8525 O O . THR F 1 152 ? 9.106 20.400 -88.582 1.00 38.73 579 THR F O 1
ATOM 8529 N N . GLY F 1 153 ? 9.944 21.226 -86.663 1.00 38.69 580 GLY F N 1
ATOM 8530 C CA . GLY F 1 153 ? 9.286 20.227 -85.812 1.00 37.92 580 GLY F CA 1
ATOM 8531 C C . GLY F 1 153 ? 7.760 20.237 -85.787 1.00 37.47 580 GLY F C 1
ATOM 8532 O O . GLY F 1 153 ? 7.133 21.248 -85.472 1.00 37.26 580 GLY F O 1
ATOM 8533 N N . GLY F 1 154 ? 7.158 19.098 -86.121 1.00 37.04 581 GLY F N 1
ATOM 8534 C CA . GLY F 1 154 ? 5.724 18.962 -86.014 1.00 36.16 581 GLY F CA 1
ATOM 8535 C C . GLY F 1 154 ? 5.024 19.182 -87.333 1.00 35.74 581 GLY F C 1
ATOM 8536 O O . GLY F 1 154 ? 3.774 19.189 -87.398 1.00 35.35 581 GLY F O 1
ATOM 8537 N N . GLN F 1 155 ? 5.822 19.318 -88.390 1.00 35.37 582 GLN F N 1
ATOM 8538 C CA . GLN F 1 155 ? 5.295 19.633 -89.718 1.00 35.34 582 GLN F CA 1
ATOM 8539 C C . GLN F 1 155 ? 5.039 18.414 -90.609 1.00 35.24 582 GLN F C 1
ATOM 8540 O O . GLN F 1 155 ? 5.755 17.397 -90.552 1.00 35.68 582 GLN F O 1
ATOM 8546 N N . ILE F 1 156 ? 4.019 18.525 -91.448 1.00 34.35 583 ILE F N 1
ATOM 8547 C CA . ILE F 1 156 ? 3.908 17.623 -92.553 1.00 34.22 583 ILE F CA 1
ATOM 8548 C C . ILE F 1 156 ? 3.980 18.483 -93.804 1.00 34.57 583 ILE F C 1
ATOM 8549 O O . ILE F 1 156 ? 3.083 19.294 -94.095 1.00 34.74 583 ILE F O 1
ATOM 8554 N N . PHE F 1 157 ? 5.068 18.337 -94.543 1.00 34.43 584 PHE F N 1
ATOM 8555 C CA . PHE F 1 157 ? 5.087 18.923 -95.854 1.00 34.34 584 PHE F CA 1
ATOM 8556 C C . PHE F 1 157 ? 4.771 17.763 -96.825 1.00 33.53 584 PHE F C 1
ATOM 8557 O O . PHE F 1 157 ? 5.372 16.702 -96.785 1.00 32.98 584 PHE F O 1
ATOM 8565 N N . ILE F 1 158 ? 3.760 17.960 -97.643 1.00 33.05 585 ILE F N 1
ATOM 8566 C CA . ILE F 1 158 ? 3.420 16.971 -98.607 1.00 32.81 585 ILE F CA 1
ATOM 8567 C C . ILE F 1 158 ? 3.611 17.705 -99.918 1.00 33.39 585 ILE F C 1
ATOM 8568 O O . ILE F 1 158 ? 3.780 18.925 -99.884 1.00 32.63 585 ILE F O 1
ATOM 8573 N N . SER F 1 159 ? 3.646 16.990 -101.049 1.00 33.49 586 SER F N 1
ATOM 8574 C CA . SER F 1 159 ? 3.738 17.638 -102.360 1.00 34.23 586 SER F CA 1
ATOM 8575 C C . SER F 1 159 ? 2.395 18.061 -102.993 1.00 34.64 586 SER F C 1
ATOM 8576 O O . SER F 1 159 ? 1.292 17.640 -102.573 1.00 34.58 586 SER F O 1
ATOM 8579 N N . SER F 1 160 ? 2.518 18.891 -104.032 1.00 35.01 587 SER F N 1
ATOM 8580 C CA . SER F 1 160 ? 1.430 19.227 -104.948 1.00 34.96 587 SER F CA 1
ATOM 8581 C C . SER F 1 160 ? 0.822 17.995 -105.637 1.00 35.34 587 SER F C 1
ATOM 8582 O O . SER F 1 160 ? -0.331 18.012 -106.049 1.00 36.21 587 SER F O 1
ATOM 8585 N N . THR F 1 161 ? 1.588 16.924 -105.792 1.00 35.44 588 THR F N 1
ATOM 8586 C CA . THR F 1 161 ? 1.022 15.720 -106.364 1.00 35.39 588 THR F CA 1
ATOM 8587 C C . THR F 1 161 ? 0.276 14.903 -105.284 1.00 35.34 588 THR F C 1
ATOM 8588 O O . THR F 1 161 ? -0.758 14.267 -105.559 1.00 33.95 588 THR F O 1
ATOM 8592 N N . THR F 1 162 ? 0.818 14.951 -104.063 1.00 36.47 589 THR F N 1
ATOM 8593 C CA . THR F 1 162 ? 0.230 14.313 -102.889 1.00 37.07 589 THR F CA 1
ATOM 8594 C C . THR F 1 162 ? -1.111 14.966 -102.524 1.00 37.96 589 THR F C 1
ATOM 8595 O O . THR F 1 162 ? -2.139 14.276 -102.388 1.00 38.24 589 THR F O 1
ATOM 8599 N N . LEU F 1 163 ? -1.104 16.285 -102.352 1.00 38.46 590 LEU F N 1
ATOM 8600 C CA . LEU F 1 163 ? -2.314 16.971 -101.946 1.00 38.89 590 LEU F CA 1
ATOM 8601 C C . LEU F 1 163 ? -3.417 16.682 -102.959 1.00 39.38 590 LEU F C 1
ATOM 8602 O O . LEU F 1 163 ? -4.583 16.465 -102.556 1.00 39.36 590 LEU F O 1
ATOM 8607 N N . GLU F 1 164 ? -3.060 16.644 -104.254 1.00 38.99 591 GLU F N 1
ATOM 8608 C CA . GLU F 1 164 ? -4.089 16.532 -105.290 1.00 39.55 591 GLU F CA 1
ATOM 8609 C C . GLU F 1 164 ? -4.645 15.130 -105.289 1.00 39.81 591 GLU F C 1
ATOM 8610 O O . GLU F 1 164 ? -5.839 14.937 -105.516 1.00 39.75 591 GLU F O 1
ATOM 8616 N N . ALA F 1 165 ? -3.774 14.165 -104.979 1.00 40.26 592 ALA F N 1
ATOM 8617 C CA . ALA F 1 165 ? -4.137 12.759 -104.952 1.00 40.34 592 ALA F CA 1
ATOM 8618 C C . ALA F 1 165 ? -4.966 12.415 -103.731 1.00 40.23 592 ALA F C 1
ATOM 8619 O O . ALA F 1 165 ? -5.941 11.711 -103.850 1.00 40.68 592 ALA F O 1
ATOM 8621 N N . ALA F 1 166 ? -4.594 12.918 -102.563 1.00 40.29 593 ALA F N 1
ATOM 8622 C CA . ALA F 1 166 ? -5.397 12.693 -101.360 1.00 40.30 593 ALA F CA 1
ATOM 8623 C C . ALA F 1 166 ? -6.707 13.449 -101.469 1.00 40.90 593 ALA F C 1
ATOM 8624 O O . ALA F 1 166 ? -7.793 12.910 -101.199 1.00 41.45 593 ALA F O 1
ATOM 8626 N N . GLY F 1 167 ? -6.601 14.709 -101.866 1.00 41.00 594 GLY F N 1
ATOM 8627 C CA . GLY F 1 167 ? -7.765 15.531 -102.049 1.00 41.31 594 GLY F CA 1
ATOM 8628 C C . GLY F 1 167 ? -8.142 16.342 -100.834 1.00 41.64 594 GLY F C 1
ATOM 8629 O O . GLY F 1 167 ? -7.371 16.490 -99.878 1.00 41.36 594 GLY F O 1
ATOM 8630 N N . ASP F 1 168 ? -9.382 16.812 -100.879 1.00 42.05 595 ASP F N 1
ATOM 8631 C CA . ASP F 1 168 ? -9.895 17.881 -100.043 1.00 42.45 595 ASP F CA 1
ATOM 8632 C C . ASP F 1 168 ? -10.058 17.491 -98.583 1.00 42.39 595 ASP F C 1
ATOM 8633 O O . ASP F 1 168 ? -10.462 18.327 -97.750 1.00 42.60 595 ASP F O 1
ATOM 8638 N N . ARG F 1 169 ? -9.789 16.226 -98.273 1.00 41.63 596 ARG F N 1
ATOM 8639 C CA . ARG F 1 169 ? -9.932 15.739 -96.909 1.00 40.98 596 ARG F CA 1
ATOM 8640 C C . ARG F 1 169 ? -8.673 15.943 -96.099 1.00 41.07 596 ARG F C 1
ATOM 8641 O O . ARG F 1 169 ? -8.665 15.732 -94.890 1.00 40.64 596 ARG F O 1
ATOM 8649 N N . VAL F 1 170 ? -7.601 16.318 -96.800 1.00 41.88 597 VAL F N 1
ATOM 8650 C CA . VAL F 1 170 ? -6.352 16.770 -96.202 1.00 41.71 597 VAL F CA 1
ATOM 8651 C C . VAL F 1 170 ? -6.517 18.285 -96.023 1.00 42.76 597 VAL F C 1
ATOM 8652 O O . VAL F 1 170 ? -6.716 19.028 -96.997 1.00 42.38 597 VAL F O 1
ATOM 8656 N N . HIS F 1 171 ? -6.474 18.720 -94.767 1.00 43.50 598 HIS F N 1
ATOM 8657 C CA . HIS F 1 171 ? -6.740 20.095 -94.417 1.00 44.43 598 HIS F CA 1
ATOM 8658 C C . HIS F 1 171 ? -5.397 20.838 -94.413 1.00 45.59 598 HIS F C 1
ATOM 8659 O O . HIS F 1 171 ? -4.497 20.515 -93.627 1.00 45.66 598 HIS F O 1
ATOM 8666 N N . VAL F 1 172 ? -5.272 21.843 -95.283 1.00 46.77 599 VAL F N 1
ATOM 8667 C CA . VAL F 1 172 ? -3.978 22.496 -95.554 1.00 48.02 599 VAL F CA 1
ATOM 8668 C C . VAL F 1 172 ? -3.840 23.923 -94.990 1.00 48.72 599 VAL F C 1
ATOM 8669 O O . VAL F 1 172 ? -4.831 24.634 -94.833 1.00 48.84 599 VAL F O 1
ATOM 8673 N N . ASN F 1 173 ? -2.600 24.303 -94.669 1.00 50.13 600 ASN F N 1
ATOM 8674 C CA . ASN F 1 173 ? -2.237 25.662 -94.224 1.00 51.23 600 ASN F CA 1
ATOM 8675 C C . ASN F 1 173 ? -1.713 26.579 -95.341 1.00 52.51 600 ASN F C 1
ATOM 8676 O O . ASN F 1 173 ? -2.492 27.246 -96.052 1.00 52.35 600 ASN F O 1
ATOM 8681 N N . GLY F 1 174 ? -0.383 26.598 -95.475 1.00 53.77 601 GLY F N 1
ATOM 8682 C CA . GLY F 1 174 ? 0.313 27.593 -96.280 1.00 55.38 601 GLY F CA 1
ATOM 8683 C C . GLY F 1 174 ? 1.429 27.023 -97.131 1.00 56.61 601 GLY F C 1
ATOM 8684 O O . GLY F 1 174 ? 2.503 26.666 -96.627 1.00 56.59 601 GLY F O 1
ATOM 8685 N N . ASN F 1 175 ? 1.168 26.961 -98.434 1.00 57.69 602 ASN F N 1
ATOM 8686 C CA . ASN F 1 175 ? 2.139 26.470 -99.388 1.00 58.91 602 ASN F CA 1
ATOM 8687 C C . ASN F 1 175 ? 3.378 27.338 -99.504 1.00 59.82 602 ASN F C 1
ATOM 8688 O O . ASN F 1 175 ? 3.286 28.557 -99.502 1.00 59.74 602 ASN F O 1
ATOM 8693 N N . ARG F 1 176 ? 4.537 26.684 -99.570 1.00 61.54 603 ARG F N 1
ATOM 8694 C CA . ARG F 1 176 ? 5.764 27.285 -100.111 1.00 62.82 603 ARG F CA 1
ATOM 8695 C C . ARG F 1 176 ? 5.872 26.876 -101.582 1.00 63.67 603 ARG F C 1
ATOM 8696 O O . ARG F 1 176 ? 5.330 25.838 -102.002 1.00 63.75 603 ARG F O 1
ATOM 8704 N N . THR F 1 177 ? 6.550 27.704 -102.366 1.00 64.58 604 THR F N 1
ATOM 8705 C CA . THR F 1 177 ? 7.056 27.267 -103.660 1.00 65.61 604 THR F CA 1
ATOM 8706 C C . THR F 1 177 ? 8.585 27.359 -103.578 1.00 66.23 604 THR F C 1
ATOM 8707 O O . THR F 1 177 ? 9.142 28.448 -103.392 1.00 66.03 604 THR F O 1
ATOM 8711 N N . VAL F 1 178 ? 9.245 26.201 -103.645 1.00 66.99 605 VAL F N 1
ATOM 8712 C CA . VAL F 1 178 ? 10.678 26.104 -103.338 1.00 67.91 605 VAL F CA 1
ATOM 8713 C C . VAL F 1 178 ? 11.451 25.377 -104.443 1.00 68.82 605 VAL F C 1
ATOM 8714 O O . VAL F 1 178 ? 11.044 24.298 -104.875 1.00 68.51 605 VAL F O 1
ATOM 8718 N N . GLN F 1 179 ? 12.549 25.983 -104.902 1.00 69.95 606 GLN F N 1
ATOM 8719 C CA . GLN F 1 179 ? 13.502 25.282 -105.769 1.00 71.48 606 GLN F CA 1
ATOM 8720 C C . GLN F 1 179 ? 14.608 24.599 -104.942 1.00 72.24 606 GLN F C 1
ATOM 8721 O O . GLN F 1 179 ? 15.433 25.278 -104.318 1.00 72.31 606 GLN F O 1
ATOM 8727 N N . PRO F 1 180 ? 14.616 23.249 -104.933 1.00 73.09 607 PRO F N 1
ATOM 8728 C CA . PRO F 1 180 ? 15.592 22.449 -104.189 1.00 73.66 607 PRO F CA 1
ATOM 8729 C C . PRO F 1 180 ? 16.925 22.283 -104.924 1.00 74.23 607 PRO F C 1
ATOM 8730 O O . PRO F 1 180 ? 16.989 22.465 -106.149 1.00 74.38 607 PRO F O 1
ATOM 8734 N N . LYS F 1 181 ? 17.968 21.933 -104.165 1.00 74.69 608 LYS F N 1
ATOM 8735 C CA . LYS F 1 181 ? 19.299 21.589 -104.698 1.00 74.96 608 LYS F CA 1
ATOM 8736 C C . LYS F 1 181 ? 19.276 20.506 -105.785 1.00 75.09 608 LYS F C 1
ATOM 8737 O O . LYS F 1 181 ? 19.030 19.326 -105.502 1.00 75.00 608 LYS F O 1
ATOM 8743 N N . GLY F 1 182 ? 19.538 20.916 -107.025 1.00 75.26 609 GLY F N 1
ATOM 8744 C CA . GLY F 1 182 ? 19.555 19.988 -108.165 1.00 75.31 609 GLY F CA 1
ATOM 8745 C C . GLY F 1 182 ? 18.175 19.565 -108.652 1.00 75.30 609 GLY F C 1
ATOM 8746 O O . GLY F 1 182 ? 17.933 18.385 -108.900 1.00 75.04 609 GLY F O 1
ATOM 8747 N N . VAL F 1 183 ? 17.271 20.541 -108.769 1.00 75.32 610 VAL F N 1
ATOM 8748 C CA . VAL F 1 183 ? 15.941 20.362 -109.375 1.00 75.21 610 VAL F CA 1
ATOM 8749 C C . VAL F 1 183 ? 15.644 21.575 -110.273 1.00 74.82 610 VAL F C 1
ATOM 8750 O O . VAL F 1 183 ? 15.831 22.736 -109.858 1.00 74.96 610 VAL F O 1
ATOM 8754 N N . LYS F 1 184 ? 15.174 21.293 -111.490 1.00 73.99 611 LYS F N 1
ATOM 8755 C CA . LYS F 1 184 ? 14.951 22.315 -112.530 1.00 73.03 611 LYS F CA 1
ATOM 8756 C C . LYS F 1 184 ? 14.059 23.507 -112.083 1.00 72.19 611 LYS F C 1
ATOM 8757 O O . LYS F 1 184 ? 14.568 24.605 -111.855 1.00 72.11 611 LYS F O 1
ATOM 8763 N N . ASP F 1 185 ? 12.755 23.276 -111.933 1.00 71.08 612 ASP F N 1
ATOM 8764 C CA . ASP F 1 185 ? 11.809 24.291 -111.447 1.00 69.75 612 ASP F CA 1
ATOM 8765 C C . ASP F 1 185 ? 11.480 24.134 -109.940 1.00 68.75 612 ASP F C 1
ATOM 8766 O O . ASP F 1 185 ? 11.782 23.084 -109.343 1.00 68.47 612 ASP F O 1
ATOM 8771 N N . PRO F 1 186 ? 10.887 25.184 -109.311 1.00 67.66 613 PRO F N 1
ATOM 8772 C CA . PRO F 1 186 ? 10.412 25.044 -107.924 1.00 66.66 613 PRO F CA 1
ATOM 8773 C C . PRO F 1 186 ? 9.276 24.019 -107.747 1.00 65.50 613 PRO F C 1
ATOM 8774 O O . PRO F 1 186 ? 8.454 23.840 -108.650 1.00 65.36 613 PRO F O 1
ATOM 8778 N N . VAL F 1 187 ? 9.248 23.337 -106.603 1.00 64.23 614 VAL F N 1
ATOM 8779 C CA . VAL F 1 187 ? 8.086 22.514 -106.245 1.00 63.01 614 VAL F CA 1
ATOM 8780 C C . VAL F 1 187 ? 7.254 23.243 -105.187 1.00 62.00 614 VAL F C 1
ATOM 8781 O O . VAL F 1 187 ? 7.795 23.761 -104.206 1.00 61.98 614 VAL F O 1
ATOM 8785 N N . VAL F 1 188 ? 5.944 23.303 -105.417 1.00 60.65 615 VAL F N 1
ATOM 8786 C CA . VAL F 1 188 ? 5.011 23.911 -104.478 1.00 59.16 615 VAL F CA 1
ATOM 8787 C C . VAL F 1 188 ? 4.682 22.884 -103.409 1.00 58.25 615 VAL F C 1
ATOM 8788 O O . VAL F 1 188 ? 3.924 21.930 -103.668 1.00 58.12 615 VAL F O 1
ATOM 8792 N N . ILE F 1 189 ? 5.279 23.057 -102.227 1.00 56.83 616 ILE F N 1
ATOM 8793 C CA . ILE F 1 189 ? 4.946 22.229 -101.060 1.00 55.49 616 ILE F CA 1
ATOM 8794 C C . ILE F 1 189 ? 3.635 22.754 -100.477 1.00 54.45 616 ILE F C 1
ATOM 8795 O O . ILE F 1 189 ? 3.313 23.933 -100.626 1.00 53.99 616 ILE F O 1
ATOM 8800 N N . TRP F 1 190 ? 2.895 21.871 -99.805 1.00 52.98 617 TRP F N 1
ATOM 8801 C CA . TRP F 1 190 ? 1.735 22.254 -99.017 1.00 51.34 617 TRP F CA 1
ATOM 8802 C C . TRP F 1 190 ? 1.895 21.761 -97.580 1.00 50.18 617 TRP F C 1
ATOM 8803 O O . TRP F 1 190 ? 2.205 20.612 -97.352 1.00 49.69 617 TRP F O 1
ATOM 8814 N N . ASP F 1 191 ? 1.712 22.667 -96.625 1.00 49.52 618 ASP F N 1
ATOM 8815 C CA . ASP F 1 191 ? 1.716 22.341 -95.198 1.00 48.57 618 ASP F CA 1
ATOM 8816 C C . ASP F 1 191 ? 0.380 21.696 -94.769 1.00 47.90 618 ASP F C 1
ATOM 8817 O O . ASP F 1 191 ? -0.712 22.186 -95.134 1.00 47.33 618 ASP F O 1
ATOM 8822 N N . VAL F 1 192 ? 0.474 20.606 -94.000 1.00 46.86 619 VAL F N 1
ATOM 8823 C CA . VAL F 1 192 ? -0.710 19.829 -93.613 1.00 45.65 619 VAL F CA 1
ATOM 8824 C C . VAL F 1 192 ? -1.144 20.146 -92.180 1.00 45.05 619 VAL F C 1
ATOM 8825 O O . VAL F 1 192 ? -0.323 20.091 -91.251 1.00 45.90 619 VAL F O 1
ATOM 8829 N N . ALA F 1 193 ? -2.433 20.472 -92.033 1.00 43.59 620 ALA F N 1
ATOM 8830 C CA . ALA F 1 193 ? -3.037 20.850 -90.766 1.00 41.95 620 ALA F CA 1
ATOM 8831 C C . ALA F 1 193 ? -3.832 19.711 -90.125 1.00 41.29 620 ALA F C 1
ATOM 8832 O O . ALA F 1 193 ? -3.739 19.508 -88.910 1.00 41.19 620 ALA F O 1
ATOM 8834 N N . GLY F 1 194 ? -4.612 18.980 -90.927 1.00 40.07 621 GLY F N 1
ATOM 8835 C CA . GLY F 1 194 ? -5.337 17.802 -90.450 1.00 38.93 621 GLY F CA 1
ATOM 8836 C C . GLY F 1 194 ? -5.925 16.988 -91.582 1.00 38.69 621 GLY F C 1
ATOM 8837 O O . GLY F 1 194 ? -5.868 17.440 -92.731 1.00 38.96 621 GLY F O 1
ATOM 8838 N N . VAL F 1 195 ? -6.458 15.789 -91.272 1.00 37.84 622 VAL F N 1
ATOM 8839 C CA . VAL F 1 195 ? -7.293 14.976 -92.227 1.00 36.92 622 VAL F CA 1
ATOM 8840 C C . VAL F 1 195 ? -8.740 14.696 -91.741 1.00 36.35 622 VAL F C 1
ATOM 8841 O O . VAL F 1 195 ? -8.971 14.346 -90.569 1.00 35.62 622 VAL F O 1
ATOM 8845 N N . GLY F 1 196 ? -9.691 14.834 -92.659 1.00 35.71 623 GLY F N 1
ATOM 8846 C CA . GLY F 1 196 ? -11.109 14.651 -92.368 1.00 35.81 623 GLY F CA 1
ATOM 8847 C C . GLY F 1 196 ? -11.596 13.203 -92.348 1.00 36.11 623 GLY F C 1
ATOM 8848 O O . GLY F 1 196 ? -10.847 12.280 -92.019 1.00 36.34 623 GLY F O 1
ATOM 8849 N N . GLU F 1 197 ? -12.861 12.998 -92.693 1.00 35.45 624 GLU F N 1
ATOM 8850 C CA . GLU F 1 197 ? -13.494 11.687 -92.542 1.00 35.09 624 GLU F CA 1
ATOM 8851 C C . GLU F 1 197 ? -12.855 10.587 -93.413 1.00 35.50 624 GLU F C 1
ATOM 8852 O O . GLU F 1 197 ? -12.456 10.864 -94.553 1.00 35.81 624 GLU F O 1
ATOM 8858 N N . PRO F 1 198 ? -12.763 9.335 -92.891 1.00 35.30 625 PRO F N 1
ATOM 8859 C CA . PRO F 1 198 ? -13.211 8.858 -91.579 1.00 35.53 625 PRO F CA 1
ATOM 8860 C C . PRO F 1 198 ? -12.167 8.968 -90.453 1.00 35.61 625 PRO F C 1
ATOM 8861 O O . PRO F 1 198 ? -12.397 8.468 -89.331 1.00 34.99 625 PRO F O 1
ATOM 8865 N N . TYR F 1 199 ? -11.066 9.658 -90.744 1.00 35.75 626 TYR F N 1
ATOM 8866 C CA . TYR F 1 199 ? -9.912 9.762 -89.823 1.00 36.15 626 TYR F CA 1
ATOM 8867 C C . TYR F 1 199 ? -10.099 10.768 -88.688 1.00 36.86 626 TYR F C 1
ATOM 8868 O O . TYR F 1 199 ? -9.909 10.427 -87.495 1.00 36.44 626 TYR F O 1
ATOM 8877 N N . ASN F 1 200 ? -10.494 11.985 -89.075 1.00 37.57 627 ASN F N 1
ATOM 8878 C CA . ASN F 1 200 ? -10.755 13.102 -88.148 1.00 38.63 627 ASN F CA 1
ATOM 8879 C C . ASN F 1 200 ? -9.605 13.350 -87.181 1.00 39.08 627 ASN F C 1
ATOM 8880 O O . ASN F 1 200 ? -9.775 13.285 -85.964 1.00 38.82 627 ASN F O 1
ATOM 8885 N N . LEU F 1 201 ? -8.427 13.611 -87.743 1.00 39.99 628 LEU F N 1
ATOM 8886 C CA . LEU F 1 201 ? -7.259 13.964 -86.927 1.00 40.72 628 LEU F CA 1
ATOM 8887 C C . LEU F 1 201 ? -6.719 15.342 -87.288 1.00 41.29 628 LEU F C 1
ATOM 8888 O O . LEU F 1 201 ? -6.587 15.670 -88.460 1.00 41.25 628 LEU F O 1
ATOM 8893 N N . SER F 1 202 ? -6.459 16.157 -86.268 1.00 42.98 629 SER F N 1
ATOM 8894 C CA . SER F 1 202 ? -5.837 17.484 -86.444 1.00 44.27 629 SER F CA 1
ATOM 8895 C C . SER F 1 202 ? -4.632 17.663 -85.546 1.00 44.93 629 SER F C 1
ATOM 8896 O O . SER F 1 202 ? -4.566 17.057 -84.482 1.00 45.33 629 SER F O 1
ATOM 8899 N N . LEU F 1 203 ? -3.671 18.459 -86.022 1.00 45.77 630 LEU F N 1
ATOM 8900 C CA . LEU F 1 203 ? -2.467 18.837 -85.281 1.00 46.09 630 LEU F CA 1
ATOM 8901 C C . LEU F 1 203 ? -2.674 20.216 -84.658 1.00 46.51 630 LEU F C 1
ATOM 8902 O O . LEU F 1 203 ? -2.127 20.512 -83.587 1.00 46.63 630 LEU F O 1
ATOM 8907 N N . ALA F 1 204 ? -3.470 21.050 -85.341 1.00 46.66 631 ALA F N 1
ATOM 8908 C CA . ALA F 1 204 ? -3.765 22.439 -84.925 1.00 46.42 631 ALA F CA 1
ATOM 8909 C C . ALA F 1 204 ? -4.317 22.591 -83.496 1.00 45.89 631 ALA F C 1
ATOM 8910 O O . ALA F 1 204 ? -4.991 21.702 -82.975 1.00 44.84 631 ALA F O 1
#

GO terms:
  GO:0042802 identical protein binding (F, IPI)

Nearest PDB structures (foldseek):
  2w01-assembly1_B  TM=9.938E-01  e=9.626E-38  Synechocystis sp. PCC 6803
  6fht-assembly1_A  TM=9.771E-01  e=1.557E-37  unclassified
  6fht-assembly1_B  TM=9.769E-01  e=1.724E-36  unclassified
  3r5g-assembly2_B  TM=9.256E-01  e=7.941E-21  Pseudomonas aeruginosa
  1wc5-assembly1_A  TM=9.432E-01  e=2.259E-18  Limnospira platensis

Sequence (1193 aa):
MGGDRRPITILTSDLRGFTSTSEGLNPEEVVKVLNIYFGKMADVITHHGGTIDEFMGDGILVLFGAPTSQQDDALRAVACGVEMQLALREVNQQVTGLGLQPLEMGIGINTGEVVVGNIGSEKRTKYGVVGAQVNLTYRIESYTTGGQIFISSTTLEAAGDRVHVNGNRTVQPKGVKDPVVIWDVAGVGEPYNLSLAVEEQMGGDRRPITILTSDLRGFTSTSEGLNPEEVVKVLNIYFGKMADVITHHGGTIDEFMGDGILVLFGAPTSQQDDALRAVACGVEMQLALREVNQQVTGLGLQPLEMGIGINTGEVVVGNIGSEKRTKYGVVGAQVNLTYRIESYTTGGQIFISSTTLEAAGDRVHVNGNRTVQPKGVKDPVVIWDVAGVGEPYNLSLAKMGGDRRPITILTSDLRGFTSTSEGLNPEEVVKVLNIYFGKMADVITHHGGTIDEFMGDGILVLFGAPTSQQDDALRAVACGVEMQLALREVNQQVTGLGLQPLEMGIGINTGEVVVGNIGSEKRTKYGVVGAQVNLTYRIESYTTGGQIFISSTTLEAAGDRVHVNGNRTVQPKGVKDPVVIWDVAGVGEPYNLSLAVEKMGGDRRPITILTSDLRGFTSTSEGLNPEEVVKVLNIYFGKMADVITHHGGTIDEFMGDGILVLFGAPTSQQDDALRAVACGVEMQLALREVNQQVTGLGLQPLEMGIGINTGEVVVGNIGSEKRTKYGVVGAQVNLTYRIESYTTGGQIFISSTTLEAAGDRVHVNGNRTVQPKGVKDPVVIWDVAGVGEPYNLSLAVKMGGDRRPITILTSDLRGFTSTSEGLNPEEVVKVLNIYFGKMADVITHHGGTIDEFMGDGILVLFGAPTSQQDDALRAVACGVEMQLALREVNQQVTGLGLQPLEMGIGINTGEVVVGNIGSEKRTKYGVVGAQVNLTYRIESYTTGGQIFISSTTLEAAGDRVHVNGNRTVQPKGVKDPVVIWDVAGVGEPYNLSLAVMGGDRRPITILTSDLRGFTSTSEGLNPEEVVKVLNIYFGKMADVITHHGGTIDEFMGDGILVLFGAPTSQQDDALRAVACGVEMQLALREVNQQVTGLGLQPLEMGIGINTGEVVVGNIGSEKRTKYGVVGAQVNLTYRIESYTTGGQIFISSTTLEAAGDRVHVNGNRTVQPKGVKDPVVIWDVAGVGEPYNLSLA

=== Feature glossary ===
The record interleaves many kinds of information about one protein. Here is each kind framed as the question it answers.

Q: What are the backbone torsion angles?
A: φ (phi) and ψ (psi) are the two rotatable backbone dihedrals per residue: φ is the C(i-1)–N–Cα–C torsion, ψ is the N–Cα–C–N(i+1) torsion, both in degrees on (−180°, 180°]. α-helical residues cluster near (−60°, −45°); β-strand residues near (−120°, +130°). A Ramachandran plot is simply a scatter of (φ, ψ) for every residue.

Q: What is the amino-acid chain?
A: This is the polypeptide sequence — one letter per residue, N-terminus first. Length ranges from a few dozen residues for small domains to over a thousand for large multi-domain proteins.

Q: How mobile is each atom in the crystal?
A: For experimental (PDB) structures, the B-factor (temperature factor) quantifies the positional spread of each atom in the crystal — a combination of thermal vibration and static disorder — in units of Å². High B-factors mark flexible loops or poorly resolved regions; low B-factors mark the rigid, well-ordered core.

Q: Are the domains correctly placed relative to each other?
A: Predicted Aligned Error (PAE) is an AlphaFold confidence matrix: entry (i, j) is the expected error in the position of residue j, in ångströms, when the prediction is superimposed on the true structure at residue i. Low PAE within a block of residues means that block is internally rigid and well-predicted; high PAE between two blocks means their relative placement is uncertain even if each block individually is confident.

Q: How confident is the AlphaFold model at each residue?
A: pLDDT is the predicted lDDT-Cα score: AlphaFold's confidence that the local environment of each residue (all inter-atomic distances within 15 Å) is correctly placed. It is a per-residue number between 0 and 100, with higher meaning more reliable.

Q: What family and function is it annotated with?
A: Functional annotations link the protein to curated databases. InterPro entries identify conserved domains and families by matching the sequence against member-database signatures (Pfam, PROSITE, CDD, …). Gene Ontology (GO) terms describe molecular function, biological process, and cellular component in a controlled vocabulary. CATH places the structure in a hierarchical fold classification (Class/Architecture/Topology/Homologous-superfamily). The organism is the source species.

Q: How big and how compact is the whole molecule?
A: Three whole-structure scalars: the radius of gyration (RMS distance of Cα from centroid, in Å), the count of Cα–Cα contacts (pairs closer than 8 Å and separated by more than four residues in sequence — i.e. tertiary, not local, contacts), and the bounding-box dimensions. Together they distinguish compact globular folds from extended fibres or disordered chains.

Q: What known structures does this most resemble?
A: The Foldseek neighbor list gives the closest experimentally determined structures in the PDB, ranked by structural alignment. TM-score near 1 means near-identical fold; near 0.3 means only rough topology match. This is how one finds what a novel AlphaFold prediction most resembles in the solved-structure universe.

Q: Which residues are buried vs exposed?
A: SASA measures how much of the protein is reachable by solvent. It is computed by rolling a water-sized probe over the atomic surface and summing the exposed area (Å²). Per-residue SASA distinguishes core (buried, low SASA) from surface (exposed, high SASA) residues; total SASA is a whole-molecule size measure.

Q: Which residues are in helices, strands, or loops?
A: Eight-state secondary structure (DSSP): H is the canonical α-helix, G the tighter 3₁₀-helix, I the wider π-helix; E/B are β-structure, T and S are turns and bends, and '-' is everything else. DSSP derives these from the pattern of main-chain N–H···O=C hydrogen bonds, not from the sequence.

Q: Where is each backbone atom in 3D?
A: Structure coordinates are given as an mmCIF _atom_site loop: one row per atom with element, residue name, chain id, sequence number, and x/y/z position in Å. Only the four main-chain atoms per residue are included here; side chains are omitted to keep the record compact.

Q: What if only a Cα trace is available?
A: Three-state secondary structure (P-SEA) collapses the eight DSSP classes into helix (a), strand (b), and coil (c). P-SEA assigns these from Cα geometry alone — distances and angles — without requiring backbone oxygens, so it works on any Cα trace.

Q: What do the rendered images show?
A: The six renders are orthographic views along the three Cartesian axes in both directions. Representation (cartoon, sticks, or surface) and color scheme (sequence-rainbow or by-chain) vary across proteins so the training set covers all the common visualization conventions.

Q: What does the local fold look like, residue by residue?
A: Foldseek's 3Di representation compresses backbone geometry into a per-residue letter drawn from a learned twenty-state alphabet. It captures the tertiary interaction pattern around each residue — which residues are packed against it in space, regardless of where they are in sequence.

Q: What do the diagnostic plots show?
A: The contact map is a binary N×N matrix image: pixel (i, j) is dark where Cα_i and Cα_j are within 8 Å and |i−j|>4. Because the |i−j|>4 filter removes local helical contacts, off-diagonal stripes parallel to the main diagonal indicate parallel β-sheets; stripes perpendicular to it indicate antiparallel β-sheets. The Ramachandran plot scatters every residue's (φ, ψ) pair against the sterically allowed regions. The PAE heatmap renders the predicted-aligned-error matrix.